Protein AF-0000000084437297 (afdb_homodimer)

InterPro domains:
  IPR000760 Inositol monophosphatase-like [PF00459] (53-209)
  IPR000760 Inositol monophosphatase-like [PF00459] (287-445)
  IPR000760 Inositol monophosphatase-like [PR00377] (82-102)
  IPR000760 Inositol monophosphatase-like [PR00377] (133-149)

Foldseek 3Di:
DPPPPPDPDAPDPPPPPVQDDPVLVLQLLLLVLQQVLLLLLLVLLVVLVVLVVVLVVCCVVCVVPPDDSVVSVVCNLVVLVVSLVVSQVVSVVSSCVSSVVVQVVSCVVRVVADEAEAEPVCQPDFDDQGWYKQWRSWFQSVCSSVVHQPIWTWIFIDHHQATFKIKIWRQRAFPVDFSLLLSVLQSVLLVVLVVVVVVVVVVVPPPPPPPPPPPPPDDDPDDDDDDDDDDDDDYDDDDDDDDDDDDDDDPDDDDPDDPPDPPDPPPPPPDPPPPPSPPPPDPPPSPRRRIWIWIDGVPRAIDISNHGAAADLPDDQQAFEEEEAADDFFDDDPVLCPDPVVVVVRVVLNVLLRVLSVVLVVVSPVSDRPYYHYDRALLSVLLCRLRHNHFKYWDQDDGCSRPRNSVRSLSRNPKAWAALQRHHDRNSFFDTIMIGNYPNRSCSRSVSCVVSVNNVGGGDPVD/DPPPPPDPPAPDPPPPPVQDDPVLVLQLLLLVLQQVLLLLLLVLLVVLVVLVVVLVVCCVVCVVPPDDSVVSVVCNLVVLVVSLVVSQVVSVVSSCVSSVVVQVVSCVVRVVADEAEAEPVCQPDFDDQGWYKQWRSWFQSVCSSVVHQPIWTWIFIDHHQATFKIKIWRLRAFPVDFSLLLSVLQSVLLVVLVVVVVVVVVVVPPPPPPPPPVPDDPDDDDDDDDDDDYDDDDDDDDDDDDDDDDDDDDPDDPDDPDDPDPPDPPPPPPDPPPPPSPPPPDPPPSPRRRIWIWIDGVPRAIDISNHGAAADLPDDQQAFEEEEAADDFFDDDPVLCPDPVVVVVRVVLNVLLRVLSVVLVVVPPVSDRPYYHYDRALLSVLLCRLRRNHFKYWDQDDGCSRPRNSVRSLSRNPKAKAALQRHHDRNSFDDTIMIGNYPNRSCSRSVSCVVSVNNVGGGDPVD

Solvent-accessible surface area (backbone atoms only — not comparable to full-atom values): 51122 Å² total; per-residue (Å²): 134,84,80,76,78,75,70,73,76,67,84,73,72,65,70,80,52,94,84,56,81,60,61,67,61,51,46,54,51,51,51,49,24,46,51,59,27,44,50,47,53,50,49,52,51,50,53,48,53,50,52,45,24,53,50,37,52,42,48,68,59,32,77,72,61,91,81,68,66,66,65,60,52,56,56,47,48,71,37,42,58,48,45,45,51,50,49,47,49,52,21,38,52,53,27,49,50,50,53,46,54,50,50,51,53,49,26,72,78,38,68,89,53,55,77,48,78,40,34,82,90,43,70,82,64,75,71,52,60,44,38,27,40,27,35,21,60,56,34,18,55,68,25,53,64,34,69,40,61,52,27,26,30,29,38,18,31,24,45,64,58,34,63,43,33,24,34,39,38,28,58,27,38,40,57,62,39,44,44,70,60,22,50,52,35,31,55,51,41,47,50,51,43,51,50,49,50,52,50,50,50,48,58,67,62,44,72,72,76,73,73,74,68,82,72,74,80,78,86,75,85,69,85,86,84,89,89,84,86,90,87,92,84,90,92,84,92,84,88,86,92,86,93,89,87,89,82,85,88,79,83,77,78,78,83,84,77,79,81,75,80,82,73,82,80,71,81,72,72,75,65,78,76,68,69,79,72,76,70,76,73,71,86,55,87,59,43,73,49,27,18,38,43,34,35,26,38,61,80,60,33,14,26,48,46,31,35,45,33,32,23,36,75,79,56,42,58,66,75,18,38,33,35,52,42,75,74,69,75,70,59,68,52,73,72,45,61,70,35,92,56,28,68,60,50,48,49,53,52,41,52,52,49,52,52,36,53,46,54,51,48,50,50,44,62,70,60,43,36,62,38,75,28,20,75,61,16,57,34,60,50,31,43,31,23,13,56,30,36,29,30,27,37,39,37,66,63,42,46,53,36,40,39,43,19,18,50,42,26,19,44,41,13,62,23,40,56,19,20,41,81,62,40,75,60,46,59,74,76,41,34,34,35,30,39,12,14,27,68,68,44,37,48,58,52,20,52,49,25,52,76,57,52,54,44,67,41,65,44,60,83,90,104,134,84,79,75,77,74,71,74,76,65,85,73,73,65,70,80,50,93,82,56,81,60,60,68,61,50,46,54,53,52,49,49,24,48,52,59,26,43,52,48,54,49,49,52,50,50,53,49,52,52,51,45,23,53,50,38,51,43,48,69,57,32,76,71,61,92,82,70,67,65,65,60,51,55,55,46,48,72,38,42,57,48,46,45,52,49,48,47,48,52,21,37,52,54,27,49,50,50,53,48,53,51,48,52,53,49,27,72,78,36,70,89,51,53,76,47,81,40,33,82,90,43,71,81,62,74,69,50,60,43,38,28,41,28,34,20,60,56,33,18,56,68,25,52,66,33,68,39,61,50,28,26,30,29,38,16,32,24,45,65,58,33,63,43,33,22,37,38,38,28,58,26,38,41,58,63,39,44,45,69,58,22,51,53,35,29,54,50,42,48,51,50,42,52,49,51,51,51,48,51,50,46,58,67,62,42,72,72,77,73,73,74,68,81,71,74,80,75,83,71,84,75,84,86,78,82,86,81,82,81,86,87,82,84,83,91,84,90,81,85,89,82,87,90,83,89,85,84,86,80,81,76,75,78,81,80,80,79,80,77,81,80,74,81,78,72,82,72,72,74,65,77,74,69,67,78,71,77,70,76,72,70,86,55,86,60,42,72,49,28,19,38,43,34,36,26,38,60,79,62,33,14,26,47,45,30,36,44,33,34,24,35,75,78,55,44,59,68,75,18,37,33,37,53,43,74,76,69,76,68,59,69,51,73,70,45,61,70,34,90,56,27,67,59,52,49,49,53,51,40,53,49,50,50,52,37,53,46,53,49,49,51,51,45,62,73,59,42,36,61,38,73,29,19,73,62,17,57,35,59,49,30,44,31,24,12,56,31,36,27,30,27,37,38,37,66,63,42,44,52,37,40,38,44,17,18,49,42,23,19,44,40,12,62,24,40,57,20,20,41,82,62,40,74,60,47,60,75,77,41,36,33,35,30,39,10,15,26,69,67,44,38,48,58,53,20,53,49,25,53,76,56,52,55,44,69,43,64,46,61,82,90,103

Radius of gyration: 36.19 Å; Cα contacts (8 Å, |Δi|>4): 1584; chains: 2; bounding box: 104×151×112 Å

Organism: Leishmania panamensis (NCBI:txid5679)

Secondary structure (DSSP, 8-state):
-----------------TTS--HHHHHHHHHHHHHHHHHHHHHHHHHHHHHHHHHHHHHHHHSSSSSSHHHHHHHHHHHHHHHHHHHHHHHHHHHHHHHHHHHHHHHHH-TT--EEEE-TTSTTPPP-SSEEEEEEEEE-HHHHHHT-S--EEEEEEEETTEEEEEEEEESSB--SS-HHHHHHHHHHHHHHHHHHHHHHHHHHHS---------------------------------------------------------------------------S--SS-----EEEEEETTS-EEETTEEE---TT--GGG-EEEEPPP---PPPHHHHHSTTHHHHHHHHHHHHHHHHHHHHHHHHHTT-SEEEB-S-HHHHHHHHHTTS-SEEEETT--HHHHHHHHHHHHHTT-EEE-TTSSB--TTT---EEEESSHHHHHHHHHHHHHHTGGGGTS-TT-/-----------------TTS--HHHHHHHHHHHHHHHHHHHHHHHHHHHHHHHHHHHHHHHHSSSSSSHHHHHHHHHHHHHHHHHHHHHHHHHHHHHHHHHHHHHHHHH-TT--EEEE-TTSTTPPP-SSEEEEEEEEE-HHHHHHT-S--EEEEEEEETTEEEEEEEEESSB--SS-HHHHHHHHHHHHHHHHHHHHHHHHHHHS---------------------------------------------------------------------------S--SS-----EEEEEETTS-EEETTEEE---TT--GGG-EEEEPPP---PPPHHHHHSTTHHHHHHHHHHHHHHHHHHHHHHHHHTT-SEEEB-S-HHHHHHHHHTTS-SEEEETT--HHHHHHHHHHHHHTT-EEE-TTSSBP-TTT---EEEESSHHHHHHHHHHHHHHTGGGGTS-TT-

Sequence (926 aa):
MSISVMSTPGPAPASADAGGVNLIEALGVAIEAADKGSRIIWQSFEKRRTAAAAAAIFNTTSSLATGGAASLEAETKTSASNLVTQYSQQCSETITRILRRYSEEVQREKPHLHFAFLTELNPDTPLSDDYTWVIDPIDGAISFLHGLPDCCISIGLTYRKQPVLAVVFTPFISSGVRLTVAAAAVLNAVQQQQQQHQQHQQLASSPASSVTTAAAPGAQSSFVGASPRTPLGTSKIKKTDEPEASAAPAIALPPALSAPLLTSLSRASALPHTVPIITHTTASVVPECNGELFTAIKGLGAFVNGRQIRVNAKAVPTTSVVVFNHPCGVMLSTPEAVNPDSAIVRRRKYDAVIDCSVAMREELLRLPVTALRCSGSCATTLAHVAAGRVDAYLEPAGKIWNVCAGSLLVAEAGGVVYNMLGRPLDMAYDATIVAAATLEMADLMTEKCVRHGFGQYWLPETEMSISVMSTPGPAPASADAGGVNLIEALGVAIEAADKGSRIIWQSFEKRRTAAAAAAIFNTTSSLATGGAASLEAETKTSASNLVTQYSQQCSETITRILRRYSEEVQREKPHLHFAFLTELNPDTPLSDDYTWVIDPIDGAISFLHGLPDCCISIGLTYRKQPVLAVVFTPFISSGVRLTVAAAAVLNAVQQQQQQHQQHQQLASSPASSVTTAAAPGAQSSFVGASPRTPLGTSKIKKTDEPEASAAPAIALPPALSAPLLTSLSRASALPHTVPIITHTTASVVPECNGELFTAIKGLGAFVNGRQIRVNAKAVPTTSVVVFNHPCGVMLSTPEAVNPDSAIVRRRKYDAVIDCSVAMREELLRLPVTALRCSGSCATTLAHVAAGRVDAYLEPAGKIWNVCAGSLLVAEAGGVVYNMLGRPLDMAYDATIVAAATLEMADLMTEKCVRHGFGQYWLPETE

pLDDT: mean 72.31, std 28.79, range [13.86, 98.81]

Structure (mmCIF, N/CA/C/O backbone):
data_AF-0000000084437297-model_v1
#
loop_
_entity.id
_entity.type
_entity.pdbx_description
1 polymer 'Myo-inositol-1 phosphatase, putative'
#
loop_
_atom_site.group_PDB
_atom_site.id
_atom_site.type_symbol
_atom_site.label_atom_id
_atom_site.label_alt_id
_atom_site.label_comp_id
_atom_site.label_asym_id
_atom_site.label_entity_id
_atom_site.label_seq_id
_atom_site.pdbx_PDB_ins_code
_atom_site.Cartn_x
_atom_site.Cartn_y
_atom_site.Cartn_z
_atom_site.occupancy
_atom_site.B_iso_or_equiv
_atom_site.auth_seq_id
_atom_site.auth_comp_id
_atom_site.auth_asym_id
_atom_site.auth_atom_id
_atom_site.pdbx_PDB_model_num
ATOM 1 N N . MET A 1 1 ? -32.812 -15.391 -31.312 1 23.77 1 MET A N 1
ATOM 2 C CA . MET A 1 1 ? -31.656 -16.281 -31.219 1 23.77 1 MET A CA 1
ATOM 3 C C . MET A 1 1 ? -31.062 -16.266 -29.812 1 23.77 1 MET A C 1
ATOM 5 O O . MET A 1 1 ? -30.703 -15.211 -29.297 1 23.77 1 MET A O 1
ATOM 9 N N . SER A 1 2 ? -31.453 -17.234 -28.922 1 26.62 2 SER A N 1
ATOM 10 C CA . SER A 1 2 ? -31.234 -17.438 -27.484 1 26.62 2 SER A CA 1
ATOM 11 C C . SER A 1 2 ? -29.75 -17.688 -27.188 1 26.62 2 SER A C 1
ATOM 13 O O . SER A 1 2 ? -29.172 -18.672 -27.672 1 26.62 2 SER A O 1
ATOM 15 N N . ILE A 1 3 ? -28.953 -16.656 -27.109 1 27.83 3 ILE A N 1
ATOM 16 C CA . ILE A 1 3 ? -27.516 -16.766 -26.844 1 27.83 3 ILE A CA 1
ATOM 17 C C . ILE A 1 3 ? -27.281 -17.516 -25.531 1 27.83 3 ILE A C 1
ATOM 19 O O . ILE A 1 3 ? -27.703 -17.062 -24.469 1 27.83 3 ILE A O 1
ATOM 23 N N . SER A 1 4 ? -27.219 -18.859 -25.609 1 26.92 4 SER A N 1
ATOM 24 C CA . SER A 1 4 ? -26.875 -19.766 -24.5 1 26.92 4 SER A CA 1
ATOM 25 C C . SER A 1 4 ? -25.578 -19.328 -23.828 1 26.92 4 SER A C 1
ATOM 27 O O . SER A 1 4 ? -24.531 -19.234 -24.469 1 26.92 4 SER A O 1
ATOM 29 N N . VAL A 1 5 ? -25.656 -18.516 -22.875 1 29.67 5 VAL A N 1
ATOM 30 C CA . VAL A 1 5 ? -24.562 -18.109 -21.984 1 29.67 5 VAL A CA 1
ATOM 31 C C . VAL A 1 5 ? -23.844 -19.359 -21.453 1 29.67 5 VAL A C 1
ATOM 33 O O . VAL A 1 5 ? -24.422 -20.156 -20.719 1 29.67 5 VAL A O 1
ATOM 36 N N . MET A 1 6 ? -23.016 -20.016 -22.281 1 29.09 6 MET A N 1
ATOM 37 C CA . MET A 1 6 ? -22.188 -21.125 -21.844 1 29.09 6 MET A CA 1
ATOM 38 C C . MET A 1 6 ? -21.5 -20.797 -20.516 1 29.09 6 MET A C 1
ATOM 40 O O . MET A 1 6 ? -20.812 -19.781 -20.406 1 29.09 6 MET A O 1
ATOM 44 N N . SER A 1 7 ? -22.031 -21.203 -19.438 1 29.77 7 SER A N 1
ATOM 45 C CA . SER A 1 7 ? -21.469 -21.203 -18.094 1 29.77 7 SER A CA 1
ATOM 46 C C . SER A 1 7 ? -20.031 -21.688 -18.094 1 29.77 7 SER A C 1
ATOM 48 O O . SER A 1 7 ? -19.703 -22.688 -18.719 1 29.77 7 SER A O 1
ATOM 50 N N . THR A 1 8 ? -19.094 -20.859 -18.172 1 33.06 8 THR A N 1
ATOM 51 C CA . THR A 1 8 ? -17.703 -21.297 -18 1 33.06 8 THR A CA 1
ATOM 52 C C . THR A 1 8 ? -17.609 -22.375 -16.938 1 33.06 8 THR A C 1
ATOM 54 O O . THR A 1 8 ? -18.125 -22.219 -15.828 1 33.06 8 THR A O 1
ATOM 57 N N . PRO A 1 9 ? -17.469 -23.641 -17.297 1 31.88 9 PRO A N 1
ATOM 58 C CA . PRO A 1 9 ? -17.375 -24.734 -16.328 1 31.88 9 PRO A CA 1
ATOM 59 C C . PRO A 1 9 ? -16.453 -24.406 -15.148 1 31.88 9 PRO A C 1
ATOM 61 O O . PRO A 1 9 ? -15.492 -23.656 -15.312 1 31.88 9 PRO A O 1
ATOM 64 N N . GLY A 1 10 ? -17 -24.328 -14 1 34.69 10 GLY A N 1
ATOM 65 C CA . GLY A 1 10 ? -16.266 -24.203 -12.75 1 34.69 10 GLY A CA 1
ATOM 66 C C . GLY A 1 10 ? -15.039 -25.109 -12.688 1 34.69 10 GLY A C 1
ATOM 67 O O . GLY A 1 10 ? -14.898 -26.031 -13.492 1 34.69 10 GLY A O 1
ATOM 68 N N . PRO A 1 11 ? -13.977 -24.672 -12.109 1 36.06 11 PRO A N 1
ATOM 69 C CA . PRO A 1 11 ? -12.789 -25.531 -12.062 1 36.06 11 PRO A CA 1
ATOM 70 C C . PRO A 1 11 ? -13.117 -26.969 -11.641 1 36.06 11 PRO A C 1
ATOM 72 O O . PRO A 1 11 ? -14.07 -27.188 -10.891 1 36.06 11 PRO A O 1
ATOM 75 N N . ALA A 1 12 ? -12.844 -28 -12.5 1 36.09 12 ALA A N 1
ATOM 76 C CA . ALA A 1 12 ? -13.023 -29.438 -12.297 1 36.09 12 ALA A CA 1
ATOM 77 C C . ALA A 1 12 ? -12.555 -29.859 -10.898 1 36.09 12 ALA A C 1
ATOM 79 O O . ALA A 1 12 ? -11.57 -29.312 -10.383 1 36.09 12 ALA A O 1
ATOM 80 N N . PRO A 1 13 ? -13.445 -30.484 -10.133 1 38.09 13 PRO A N 1
ATOM 81 C CA . PRO A 1 13 ? -13.078 -30.969 -8.805 1 38.09 13 PRO A CA 1
ATOM 82 C C . PRO A 1 13 ? -11.75 -31.734 -8.797 1 38.09 13 PRO A C 1
ATOM 84 O O . PRO A 1 13 ? -11.438 -32.438 -9.766 1 38.09 13 PRO A O 1
ATOM 87 N N . ALA A 1 14 ? -10.734 -31.234 -8.188 1 41.12 14 ALA A N 1
ATOM 88 C CA . ALA A 1 14 ? -9.516 -32 -7.949 1 41.12 14 ALA A CA 1
ATOM 89 C C . ALA A 1 14 ? -9.836 -33.406 -7.406 1 41.12 14 ALA A C 1
ATOM 91 O O . ALA A 1 14 ? -10.305 -33.531 -6.277 1 41.12 14 ALA A O 1
ATOM 92 N N . SER A 1 15 ? -10.258 -34.25 -8.172 1 38.38 15 SER A N 1
ATOM 93 C CA . SER A 1 15 ? -10.297 -35.625 -7.695 1 38.38 15 SER A CA 1
ATOM 94 C C . SER A 1 15 ? -9.039 -36 -6.914 1 38.38 15 SER A C 1
ATOM 96 O O . SER A 1 15 ? -7.926 -35.812 -7.41 1 38.38 15 SER A O 1
ATOM 98 N N . ALA A 1 16 ? -9.047 -35.875 -5.59 1 45.81 16 ALA A N 1
ATOM 99 C CA . ALA A 1 16 ? -8 -36.469 -4.773 1 45.81 16 ALA A CA 1
ATOM 100 C C . ALA A 1 16 ? -7.562 -37.812 -5.359 1 45.81 16 ALA A C 1
ATOM 102 O O . ALA A 1 16 ? -8.273 -38.812 -5.23 1 45.81 16 ALA A O 1
ATOM 103 N N . ASP A 1 17 ? -6.938 -37.75 -6.398 1 51.31 17 ASP A N 1
ATOM 104 C CA . ASP A 1 17 ? -6.371 -38.969 -6.949 1 51.31 17 ASP A CA 1
ATOM 105 C C . ASP A 1 17 ? -5.59 -39.75 -5.887 1 51.31 17 ASP A C 1
ATOM 107 O O . ASP A 1 17 ? -4.75 -39.188 -5.191 1 51.31 17 ASP A O 1
ATOM 111 N N . ALA A 1 18 ? -6.039 -40.812 -5.266 1 57.03 18 ALA A N 1
ATOM 112 C CA . ALA A 1 18 ? -5.469 -41.719 -4.293 1 57.03 18 ALA A CA 1
ATOM 113 C C . ALA A 1 18 ? -3.953 -41.812 -4.438 1 57.03 18 ALA A C 1
ATOM 115 O O . ALA A 1 18 ? -3.242 -42.031 -3.451 1 57.03 18 ALA A O 1
ATOM 116 N N . GLY A 1 19 ? -3.42 -41.375 -5.586 1 73.31 19 GLY A N 1
ATOM 117 C CA . GLY A 1 19 ? -1.989 -41.531 -5.801 1 73.31 19 GLY A CA 1
ATOM 118 C C . GLY A 1 19 ? -1.264 -40.188 -5.883 1 73.31 19 GLY A C 1
ATOM 119 O O . GLY A 1 19 ? -0.036 -40.156 -5.992 1 73.31 19 GLY A O 1
ATOM 120 N N . GLY A 1 20 ? -1.992 -39.062 -5.582 1 87.38 20 GLY A N 1
ATOM 121 C CA . GLY A 1 20 ? -1.333 -37.781 -5.734 1 87.38 20 GLY A CA 1
ATOM 122 C C . GLY A 1 20 ? -0.856 -37.188 -4.418 1 87.38 20 GLY A C 1
ATOM 123 O O . GLY A 1 20 ? -0.762 -37.906 -3.416 1 87.38 20 GLY A O 1
ATOM 124 N N . VAL A 1 21 ? -0.307 -36.031 -4.453 1 91.69 21 VAL A N 1
ATOM 125 C CA . VAL A 1 21 ? 0.207 -35.312 -3.289 1 91.69 21 VAL A CA 1
ATOM 126 C C . VAL A 1 21 ? -0.945 -34.969 -2.357 1 91.69 21 VAL A C 1
ATOM 128 O O . VAL A 1 21 ? -2.031 -34.594 -2.814 1 91.69 21 VAL A O 1
ATOM 131 N N . ASN A 1 22 ? -0.752 -35.219 -1.07 1 90.44 22 ASN A N 1
ATOM 132 C CA . ASN A 1 22 ? -1.665 -34.656 -0.082 1 90.44 22 ASN A CA 1
ATOM 133 C C . ASN A 1 22 ? -1.531 -33.125 -0.001 1 90.44 22 ASN A C 1
ATOM 135 O O . ASN A 1 22 ? -0.616 -32.625 0.646 1 90.44 22 ASN A O 1
ATOM 139 N N . LEU A 1 23 ? -2.451 -32.438 -0.544 1 91.88 23 LEU A N 1
ATOM 140 C CA . LEU A 1 23 ? -2.316 -31 -0.713 1 91.88 23 LEU A CA 1
ATOM 141 C C . LEU A 1 23 ? -2.451 -30.281 0.625 1 91.88 23 LEU A C 1
ATOM 143 O O . LEU A 1 23 ? -1.902 -29.203 0.808 1 91.88 23 LEU A O 1
ATOM 147 N N . ILE A 1 24 ? -3.17 -30.828 1.534 1 87.75 24 ILE A N 1
ATOM 148 C CA . ILE A 1 24 ? -3.307 -30.219 2.852 1 87.75 24 ILE A CA 1
ATOM 149 C C . ILE A 1 24 ? -1.967 -30.266 3.584 1 87.75 24 ILE A C 1
ATOM 151 O O . ILE A 1 24 ? -1.548 -29.281 4.188 1 87.75 24 ILE A O 1
ATOM 155 N N . GLU A 1 25 ? -1.373 -31.406 3.502 1 87.69 25 GLU A N 1
ATOM 156 C CA . GLU A 1 25 ? -0.038 -31.531 4.078 1 87.69 25 GLU A CA 1
ATOM 157 C C . GLU A 1 25 ? 0.95 -30.594 3.395 1 87.69 25 GLU A C 1
ATOM 159 O O . GLU A 1 25 ? 1.754 -29.938 4.059 1 87.69 25 GLU A O 1
ATOM 164 N N . ALA A 1 26 ? 0.891 -30.578 2.104 1 93.56 26 ALA A N 1
ATOM 165 C CA . ALA A 1 26 ? 1.752 -29.688 1.331 1 93.56 26 ALA A CA 1
ATOM 166 C C . ALA A 1 26 ? 1.526 -28.234 1.727 1 93.56 26 ALA A C 1
ATOM 168 O O . ALA A 1 26 ? 2.475 -27.438 1.796 1 93.56 26 ALA A O 1
ATOM 169 N N . LEU A 1 27 ? 0.274 -27.875 1.974 1 93.25 27 LEU A N 1
ATOM 170 C CA . LEU A 1 27 ? -0.063 -26.531 2.41 1 93.25 27 LEU A CA 1
ATOM 171 C C . LEU A 1 27 ? 0.609 -26.203 3.74 1 93.25 27 LEU A C 1
ATOM 173 O O . LEU A 1 27 ? 1.154 -25.109 3.914 1 93.25 27 LEU A O 1
ATOM 177 N N . GLY A 1 28 ? 0.521 -27.125 4.637 1 89.44 28 GLY A N 1
ATOM 178 C CA . GLY A 1 28 ? 1.187 -26.938 5.918 1 89.44 28 GLY A CA 1
ATOM 179 C C . GLY A 1 28 ? 2.67 -26.641 5.781 1 89.44 28 GLY A C 1
ATOM 180 O O . GLY A 1 28 ? 3.199 -25.75 6.449 1 89.44 28 GLY A O 1
ATOM 181 N N . VAL A 1 29 ? 3.307 -27.359 4.93 1 92.31 29 VAL A N 1
ATOM 182 C CA . VAL A 1 29 ? 4.742 -27.203 4.711 1 92.31 29 VAL A CA 1
ATOM 183 C C . VAL A 1 29 ? 5.016 -25.844 4.059 1 92.31 29 VAL A C 1
ATOM 185 O O . VAL A 1 29 ? 5.984 -25.172 4.41 1 92.31 29 VAL A O 1
ATOM 188 N N . ALA A 1 30 ? 4.211 -25.484 3.1 1 95.5 30 ALA A N 1
ATOM 189 C CA . ALA A 1 30 ? 4.359 -24.188 2.438 1 95.5 30 ALA A CA 1
ATOM 190 C C . ALA A 1 30 ? 4.188 -23.047 3.43 1 95.5 30 ALA A C 1
ATOM 192 O O . ALA A 1 30 ? 4.898 -22.031 3.354 1 95.5 30 ALA A O 1
ATOM 193 N N . ILE A 1 31 ? 3.234 -23.188 4.336 1 92.44 31 ILE A N 1
ATOM 194 C CA . ILE A 1 31 ? 3.006 -22.172 5.367 1 92.44 31 ILE A CA 1
ATOM 195 C C . ILE A 1 31 ? 4.227 -22.078 6.277 1 92.44 31 ILE A C 1
ATOM 197 O O . ILE A 1 31 ? 4.66 -20.984 6.633 1 92.44 31 ILE A O 1
ATOM 201 N N . GLU A 1 32 ? 4.773 -23.203 6.621 1 89.94 32 GLU A N 1
ATOM 202 C CA . GLU A 1 32 ? 5.992 -23.219 7.426 1 89.94 32 GLU A CA 1
ATOM 203 C C . GLU A 1 32 ? 7.133 -22.5 6.711 1 89.94 32 GLU A C 1
ATOM 205 O O . GLU A 1 32 ? 7.863 -21.719 7.328 1 89.94 32 GLU A O 1
ATOM 210 N N . ALA A 1 33 ? 7.277 -22.828 5.457 1 94.19 33 ALA A N 1
ATOM 211 C CA . ALA A 1 33 ? 8.312 -22.172 4.66 1 94.19 33 ALA A CA 1
ATOM 212 C C . ALA A 1 33 ? 8.117 -20.656 4.641 1 94.19 33 ALA A C 1
ATOM 214 O O . ALA A 1 33 ? 9.078 -19.906 4.805 1 94.19 33 ALA A O 1
ATOM 215 N N . ALA A 1 34 ? 6.891 -20.203 4.449 1 93.69 34 ALA A N 1
ATOM 216 C CA . ALA A 1 34 ? 6.57 -18.781 4.438 1 93.69 34 ALA A CA 1
ATOM 217 C C . ALA A 1 34 ? 6.871 -18.141 5.793 1 93.69 34 ALA A C 1
ATOM 219 O O . ALA A 1 34 ? 7.375 -17.031 5.859 1 93.69 34 ALA A O 1
ATOM 220 N N . ASP A 1 35 ? 6.562 -18.844 6.836 1 89 35 ASP A N 1
ATOM 221 C CA . ASP A 1 35 ? 6.816 -18.359 8.188 1 89 35 ASP A CA 1
ATOM 222 C C . ASP A 1 35 ? 8.312 -18.125 8.414 1 89 35 ASP A C 1
ATOM 224 O O . ASP A 1 35 ? 8.719 -17.047 8.859 1 89 35 ASP A O 1
ATOM 228 N N . LYS A 1 36 ? 9.07 -19.141 8.102 1 90.94 36 LYS A N 1
ATOM 229 C CA . LYS A 1 36 ? 10.516 -19.016 8.297 1 90.94 36 LYS A CA 1
ATOM 230 C C . LYS A 1 36 ? 11.102 -17.938 7.406 1 90.94 36 LYS A C 1
ATOM 232 O O . LYS A 1 36 ? 12 -17.203 7.828 1 90.94 36 LYS A O 1
ATOM 237 N N . GLY A 1 37 ? 10.617 -17.891 6.145 1 92.38 37 GLY A N 1
ATOM 238 C CA . GLY A 1 37 ? 11.047 -16.828 5.266 1 92.38 37 GLY A CA 1
ATOM 239 C C . GLY A 1 37 ? 10.703 -15.445 5.793 1 92.38 37 GLY A C 1
ATOM 240 O O . GLY A 1 37 ? 11.516 -14.516 5.695 1 92.38 37 GLY A O 1
ATOM 241 N N . SER A 1 38 ? 9.539 -15.305 6.352 1 90.19 38 SER A N 1
ATOM 242 C CA . SER A 1 38 ? 9.078 -14.008 6.836 1 90.19 38 SER A CA 1
ATOM 243 C C . SER A 1 38 ? 9.914 -13.523 8.016 1 90.19 38 SER A C 1
ATOM 245 O O . SER A 1 38 ? 10.125 -12.32 8.188 1 90.19 38 SER A O 1
ATOM 247 N N . ARG A 1 39 ? 10.43 -14.391 8.781 1 87.31 39 ARG A N 1
ATOM 248 C CA . ARG A 1 39 ? 11.312 -14.031 9.883 1 87.31 39 ARG A CA 1
ATOM 249 C C . ARG A 1 39 ? 12.602 -13.391 9.367 1 87.31 39 ARG A C 1
ATOM 251 O O . ARG A 1 39 ? 13.125 -12.453 9.977 1 87.31 39 ARG A O 1
ATOM 258 N N . ILE A 1 40 ? 13.055 -13.938 8.312 1 89.81 40 ILE A N 1
ATOM 259 C CA . ILE A 1 40 ? 14.25 -13.383 7.691 1 89.81 40 ILE A CA 1
ATOM 260 C C . ILE A 1 40 ? 13.961 -11.984 7.168 1 89.81 40 ILE A C 1
ATOM 262 O O . ILE A 1 40 ? 14.773 -11.07 7.328 1 89.81 40 ILE A O 1
ATOM 266 N N . ILE A 1 41 ? 12.836 -11.805 6.566 1 89.75 41 ILE A N 1
ATOM 267 C CA . ILE A 1 41 ? 12.43 -10.508 6.047 1 89.75 41 ILE A CA 1
ATOM 268 C C . ILE A 1 41 ? 12.328 -9.5 7.191 1 89.75 41 ILE A C 1
ATOM 270 O O . ILE A 1 41 ? 12.82 -8.375 7.086 1 89.75 41 ILE A O 1
ATOM 274 N N . TRP A 1 42 ? 11.75 -9.883 8.258 1 86.88 42 TRP A N 1
ATOM 275 C CA . TRP A 1 42 ? 11.594 -9.016 9.414 1 86.88 42 TRP A CA 1
ATOM 276 C C . TRP A 1 42 ? 12.953 -8.648 10 1 86.88 42 TRP A C 1
ATOM 278 O O . TRP A 1 42 ? 13.164 -7.508 10.43 1 86.88 42 TRP A O 1
ATOM 288 N N . GLN A 1 43 ? 13.828 -9.617 10.055 1 84.5 43 GLN A N 1
ATOM 289 C CA . GLN A 1 43 ? 15.172 -9.352 10.547 1 84.5 43 GLN A CA 1
ATOM 290 C C . GLN A 1 43 ? 15.867 -8.281 9.711 1 84.5 43 GLN A C 1
ATOM 292 O O . GLN A 1 43 ? 16.531 -7.395 10.258 1 84.5 43 GLN A O 1
ATOM 297 N N . SER A 1 44 ? 15.719 -8.43 8.508 1 87 44 SER A N 1
ATOM 298 C CA . SER A 1 44 ? 16.297 -7.438 7.605 1 87 44 SER A CA 1
ATOM 299 C C . SER A 1 44 ? 15.734 -6.047 7.875 1 87 44 SER A C 1
ATOM 301 O O . SER A 1 44 ? 16.484 -5.07 7.957 1 87 44 SER A O 1
ATOM 303 N N . PHE A 1 45 ? 14.469 -5.918 8.016 1 86.44 45 PHE A N 1
ATOM 304 C CA . PHE A 1 45 ? 13.805 -4.641 8.25 1 86.44 45 PHE A CA 1
ATOM 305 C C . PHE A 1 45 ? 14.25 -4.027 9.57 1 86.44 45 PHE A C 1
ATOM 307 O O . PHE A 1 45 ? 14.523 -2.826 9.641 1 86.44 45 PHE A O 1
ATOM 314 N N . GLU A 1 46 ? 14.344 -4.82 10.523 1 82.88 46 GLU A N 1
ATOM 315 C CA . GLU A 1 46 ? 14.727 -4.332 11.844 1 82.88 46 GLU A CA 1
ATOM 316 C C . GLU A 1 46 ? 16.156 -3.82 11.844 1 82.88 46 GLU A C 1
ATOM 318 O O . GLU A 1 46 ? 16.469 -2.801 12.477 1 82.88 46 GLU A O 1
ATOM 323 N N . LYS A 1 47 ? 16.984 -4.578 11.242 1 83.44 47 LYS A N 1
ATOM 324 C CA . LYS A 1 47 ? 18.375 -4.152 11.148 1 83.44 47 LYS A CA 1
ATOM 325 C C . LYS A 1 47 ? 18.5 -2.814 10.422 1 83.44 47 LYS A C 1
ATOM 327 O O . LYS A 1 47 ? 19.25 -1.935 10.844 1 83.44 47 LYS A O 1
ATOM 332 N N . ARG A 1 48 ? 17.734 -2.691 9.461 1 84.38 48 ARG A N 1
ATOM 333 C CA . ARG A 1 48 ? 17.797 -1.465 8.672 1 84.38 48 ARG A CA 1
ATOM 334 C C . ARG A 1 48 ? 17.188 -0.293 9.438 1 84.38 48 ARG A C 1
ATOM 336 O O . ARG A 1 48 ? 17.703 0.823 9.383 1 84.38 48 ARG A O 1
ATOM 343 N N . ARG A 1 49 ? 16.125 -0.509 10.086 1 83.31 49 ARG A N 1
ATOM 344 C CA . ARG A 1 49 ? 15.484 0.534 10.883 1 83.31 49 ARG A CA 1
ATOM 345 C C . ARG A 1 49 ? 16.406 1.005 12.008 1 83.31 49 ARG A C 1
ATOM 347 O O . ARG A 1 49 ? 16.469 2.199 12.305 1 83.31 49 ARG A O 1
ATOM 354 N N . THR A 1 50 ? 17.062 0.09 12.57 1 82.5 50 THR A N 1
ATOM 355 C CA . THR A 1 50 ? 18 0.42 13.648 1 82.5 50 THR A CA 1
ATOM 356 C C . THR A 1 50 ? 19.172 1.246 13.117 1 82.5 50 THR A C 1
ATOM 358 O O . THR A 1 50 ? 19.562 2.232 13.734 1 82.5 50 THR A O 1
ATOM 361 N N . ALA A 1 51 ? 19.609 0.797 12.039 1 82.5 51 ALA A N 1
ATOM 362 C CA . ALA A 1 51 ? 20.719 1.527 11.422 1 82.5 51 ALA A CA 1
ATOM 363 C C . ALA A 1 51 ? 20.297 2.939 11.039 1 82.5 51 ALA A C 1
ATOM 365 O O . ALA A 1 51 ? 21.047 3.896 11.227 1 82.5 51 ALA A O 1
ATOM 366 N N . ALA A 1 52 ? 19.141 3.055 10.539 1 82.75 52 ALA A N 1
ATOM 367 C CA . ALA A 1 52 ? 18.625 4.355 10.125 1 82.75 52 ALA A CA 1
ATOM 368 C C . ALA A 1 52 ? 18.422 5.281 11.32 1 82.75 52 ALA A C 1
ATOM 370 O O . ALA A 1 52 ? 18.719 6.477 11.25 1 82.75 52 ALA A O 1
ATOM 371 N N . ALA A 1 53 ? 17.953 4.789 12.344 1 82.56 53 ALA A N 1
ATOM 372 C CA . ALA A 1 53 ? 17.734 5.566 13.562 1 82.56 53 ALA A CA 1
ATOM 373 C C . ALA A 1 53 ? 19.062 6.059 14.141 1 82.56 53 ALA A C 1
ATOM 375 O O . ALA A 1 53 ? 19.156 7.199 14.594 1 82.56 53 ALA A O 1
ATOM 376 N N . ALA A 1 54 ? 19.969 5.23 14.102 1 80.12 54 ALA A N 1
ATOM 377 C CA . ALA A 1 54 ? 21.297 5.602 14.594 1 80.12 54 ALA A CA 1
ATOM 378 C C . ALA A 1 54 ? 21.906 6.723 13.75 1 80.12 54 ALA A C 1
ATOM 380 O O . ALA A 1 54 ? 22.484 7.664 14.281 1 80.12 54 ALA A O 1
ATOM 381 N N . ALA A 1 55 ? 21.688 6.562 12.516 1 77.62 55 ALA A N 1
ATOM 382 C CA . ALA A 1 55 ? 22.188 7.582 11.602 1 77.62 55 ALA A CA 1
ATOM 383 C C . ALA A 1 55 ? 21.484 8.914 11.812 1 77.62 55 ALA A C 1
ATOM 385 O O . ALA A 1 55 ? 22.109 9.977 11.711 1 77.62 55 ALA A O 1
ATOM 386 N N . ALA A 1 56 ? 20.281 8.844 12.094 1 78.88 56 ALA A N 1
ATOM 387 C CA . ALA A 1 56 ? 19.484 10.047 12.297 1 78.88 56 ALA A CA 1
ATOM 388 C C . ALA A 1 56 ? 19.938 10.797 13.547 1 78.88 56 ALA A C 1
ATOM 390 O O . ALA A 1 56 ? 19.969 12.031 13.555 1 78.88 56 ALA A O 1
ATOM 391 N N . ILE A 1 57 ? 20.266 10.109 14.508 1 71.38 57 ILE A N 1
ATOM 392 C CA . ILE A 1 57 ? 20.734 10.695 15.766 1 71.38 57 ILE A CA 1
ATOM 393 C C . ILE A 1 57 ? 22.094 11.336 15.562 1 71.38 57 ILE A C 1
ATOM 395 O O . ILE A 1 57 ? 22.359 12.438 16.062 1 71.38 57 ILE A O 1
ATOM 399 N N . PHE A 1 58 ? 22.875 10.641 14.836 1 64.88 58 PHE A N 1
ATOM 400 C CA . PHE A 1 58 ? 24.234 11.125 14.594 1 64.88 58 PHE A CA 1
ATOM 401 C C . PHE A 1 58 ? 24.219 12.438 13.82 1 64.88 58 PHE A C 1
ATOM 403 O O . PHE A 1 58 ? 24.969 13.359 14.125 1 64.88 58 PHE A O 1
ATOM 410 N N . ASN A 1 59 ? 23.422 12.453 12.812 1 61.31 59 ASN A N 1
ATOM 411 C CA . ASN A 1 59 ? 23.312 13.656 11.992 1 61.31 59 ASN A CA 1
ATOM 412 C C . ASN A 1 59 ? 22.781 14.844 12.805 1 61.31 59 ASN A C 1
ATOM 414 O O . ASN A 1 59 ? 23.156 15.992 12.539 1 61.31 59 ASN A O 1
ATOM 418 N N . THR A 1 60 ? 21.938 14.555 13.648 1 57.22 60 THR A N 1
ATOM 419 C CA . THR A 1 60 ? 21.422 15.617 14.5 1 57.22 60 THR A CA 1
ATOM 420 C C . THR A 1 60 ? 22.5 16.109 15.469 1 57.22 60 THR A C 1
ATOM 422 O O . THR A 1 60 ? 22.594 17.312 15.719 1 57.22 60 THR A O 1
ATOM 425 N N . THR A 1 61 ? 23.312 15.016 15.758 1 48.81 61 THR A N 1
ATOM 426 C CA . THR A 1 61 ? 24.375 15.367 16.688 1 48.81 61 THR A CA 1
ATOM 427 C C . THR A 1 61 ? 25.562 15.984 15.945 1 48.81 61 THR A C 1
ATOM 429 O O . THR A 1 61 ? 26.203 16.891 16.453 1 48.81 61 THR A O 1
ATOM 432 N N . SER A 1 62 ? 25.891 15.258 14.703 1 44.75 62 SER A N 1
ATOM 433 C CA . SER A 1 62 ? 27.062 15.688 13.961 1 44.75 62 SER A CA 1
ATOM 434 C C . SER A 1 62 ? 26.797 16.969 13.18 1 44.75 62 SER A C 1
ATOM 436 O O . SER A 1 62 ? 27.703 17.531 12.555 1 44.75 62 SER A O 1
ATOM 438 N N . SER A 1 63 ? 25.641 17.125 12.484 1 42.62 63 SER A N 1
ATOM 439 C CA . SER A 1 63 ? 25.547 18.438 11.852 1 42.62 63 SER A CA 1
ATOM 440 C C . SER A 1 63 ? 26.219 19.516 12.703 1 42.62 63 SER A C 1
ATOM 442 O O . SER A 1 63 ? 26.328 20.672 12.281 1 42.62 63 SER A O 1
ATOM 444 N N . LEU A 1 64 ? 26.469 19.281 13.969 1 35.31 64 LEU A N 1
ATOM 445 C CA . LEU A 1 64 ? 27.375 20.188 14.664 1 35.31 64 LEU A CA 1
ATOM 446 C C . LEU A 1 64 ? 28.828 19.938 14.266 1 35.31 64 LEU A C 1
ATOM 448 O O . LEU A 1 64 ? 29.656 20.844 14.344 1 35.31 64 LEU A O 1
ATOM 452 N N . ALA A 1 65 ? 29.547 18.719 14.281 1 33.78 65 ALA A N 1
ATOM 453 C CA . ALA A 1 65 ? 30.938 18.531 13.914 1 33.78 65 ALA A CA 1
ATOM 454 C C . ALA A 1 65 ? 31.062 18.094 12.453 1 33.78 65 ALA A C 1
ATOM 456 O O . ALA A 1 65 ? 30.344 17.219 11.992 1 33.78 65 ALA A O 1
ATOM 457 N N . THR A 1 66 ? 31.719 18.688 11.305 1 36.28 66 THR A N 1
ATOM 458 C CA . THR A 1 66 ? 31.906 18.828 9.867 1 36.28 66 THR A CA 1
ATOM 459 C C . THR A 1 66 ? 32.062 17.469 9.203 1 36.28 66 THR A C 1
ATOM 461 O O . THR A 1 66 ? 31.547 17.234 8.102 1 36.28 66 THR A O 1
ATOM 464 N N . GLY A 1 67 ? 33.156 16.609 9.281 1 35.28 67 GLY A N 1
ATOM 465 C CA . GLY A 1 67 ? 33.875 15.727 8.406 1 35.28 67 GLY A CA 1
ATOM 466 C C . GLY A 1 67 ? 33.281 14.344 8.297 1 35.28 67 GLY A C 1
ATOM 467 O O . GLY A 1 67 ? 33.5 13.625 7.324 1 35.28 67 GLY A O 1
ATOM 468 N N . GLY A 1 68 ? 32.844 13.602 9.273 1 33.81 68 GLY A N 1
ATOM 469 C CA . GLY A 1 68 ? 32.75 12.148 9.391 1 33.81 68 GLY A CA 1
ATOM 470 C C . GLY A 1 68 ? 31.422 11.594 8.961 1 33.81 68 GLY A C 1
ATOM 471 O O . GLY A 1 68 ? 31.203 10.383 9.008 1 33.81 68 GLY A O 1
ATOM 472 N N . ALA A 1 69 ? 30.375 12.266 8.852 1 38.56 69 ALA A N 1
ATOM 473 C CA . ALA A 1 69 ? 29 11.828 8.633 1 38.56 69 ALA A CA 1
ATOM 474 C C . ALA A 1 69 ? 28.812 11.297 7.215 1 38.56 69 ALA A C 1
ATOM 476 O O . ALA A 1 69 ? 28.031 10.375 6.992 1 38.56 69 ALA A O 1
ATOM 477 N N . ALA A 1 70 ? 29.469 11.836 6.25 1 40.34 70 ALA A N 1
ATOM 478 C CA . ALA A 1 70 ? 29.359 11.445 4.848 1 40.34 70 ALA A CA 1
ATOM 479 C C . ALA A 1 70 ? 29.812 10.008 4.637 1 40.34 70 ALA A C 1
ATOM 481 O O . ALA A 1 70 ? 29.234 9.273 3.832 1 40.34 70 ALA A O 1
ATOM 482 N N . SER A 1 71 ? 30.812 9.547 5.176 1 39.94 71 SER A N 1
ATOM 483 C CA . SER A 1 71 ? 31.438 8.242 4.988 1 39.94 71 SER A CA 1
ATOM 484 C C . SER A 1 71 ? 30.547 7.121 5.52 1 39.94 71 SER A C 1
ATOM 486 O O . SER A 1 71 ? 30.422 6.07 4.887 1 39.94 71 SER A O 1
ATOM 488 N N . LEU A 1 72 ? 29.875 7.332 6.562 1 41.12 72 LEU A N 1
ATOM 489 C CA . LEU A 1 72 ? 29.047 6.316 7.203 1 41.12 72 LEU A CA 1
ATOM 490 C C . LEU A 1 72 ? 27.734 6.121 6.441 1 41.12 72 LEU A C 1
ATOM 492 O O . LEU A 1 72 ? 27.219 5.008 6.367 1 41.12 72 LEU A O 1
ATOM 496 N N . GLU A 1 73 ? 27.281 7.125 5.793 1 44.78 73 GLU A N 1
ATOM 497 C CA . GLU A 1 73 ? 26.031 7.109 5.027 1 44.78 73 GLU A CA 1
ATOM 498 C C . GLU A 1 73 ? 26.188 6.301 3.74 1 44.78 73 GLU A C 1
ATOM 500 O O . GLU A 1 73 ? 25.281 5.574 3.344 1 44.78 73 GLU A O 1
ATOM 505 N N . ALA A 1 74 ? 27.234 6.602 2.998 1 43.16 74 ALA A N 1
ATOM 506 C CA . ALA A 1 74 ? 27.531 5.867 1.771 1 43.16 74 ALA A CA 1
ATOM 507 C C . ALA A 1 74 ? 27.609 4.367 2.039 1 43.16 74 ALA A C 1
ATOM 509 O O . ALA A 1 74 ? 27.141 3.559 1.24 1 43.16 74 ALA A O 1
ATOM 510 N N . GLU A 1 75 ? 28.234 4.016 2.984 1 43.69 75 GLU A N 1
ATOM 511 C CA . GLU A 1 75 ? 28.344 2.609 3.367 1 43.69 75 GLU A CA 1
ATOM 512 C C . GLU A 1 75 ? 26.984 2.006 3.668 1 43.69 75 GLU A C 1
ATOM 514 O O . GLU A 1 75 ? 26.75 0.824 3.404 1 43.69 75 GLU A O 1
ATOM 519 N N . THR A 1 76 ? 26.078 2.832 3.938 1 45.81 76 THR A N 1
ATOM 520 C CA . THR A 1 76 ? 24.797 2.322 4.426 1 45.81 76 THR A CA 1
ATOM 521 C C . THR A 1 76 ? 23.891 1.948 3.26 1 45.81 76 THR A C 1
ATOM 523 O O . THR A 1 76 ? 23.188 0.936 3.314 1 45.81 76 THR A O 1
ATOM 526 N N . LYS A 1 77 ? 23.891 2.701 2.139 1 47.12 77 LYS A N 1
ATOM 527 C CA . LYS A 1 77 ? 22.953 2.367 1.069 1 47.12 77 LYS A CA 1
ATOM 528 C C . LYS A 1 77 ? 23.484 1.229 0.206 1 47.12 77 LYS A C 1
ATOM 530 O O . LYS A 1 77 ? 22.734 0.348 -0.208 1 47.12 77 LYS A O 1
ATOM 535 N N . THR A 1 78 ? 24.781 1.533 -0.538 1 49.84 78 THR A N 1
ATOM 536 C CA . THR A 1 78 ? 25.406 0.368 -1.15 1 49.84 78 THR A CA 1
ATOM 537 C C . THR A 1 78 ? 25.203 -0.875 -0.29 1 49.84 78 THR A C 1
ATOM 539 O O . THR A 1 78 ? 24.922 -1.958 -0.81 1 49.84 78 THR A O 1
ATOM 542 N N . SER A 1 79 ? 25.078 -0.531 0.96 1 55.44 79 SER A N 1
ATOM 543 C CA . SER A 1 79 ? 24.875 -1.521 2.014 1 55.44 79 SER A CA 1
ATOM 544 C C . SER A 1 79 ? 23.422 -1.99 2.066 1 55.44 79 SER A C 1
ATOM 546 O O . SER A 1 79 ? 23.156 -3.182 2.236 1 55.44 79 SER A O 1
ATOM 548 N N . ALA A 1 80 ? 22.578 -1.045 1.603 1 56.69 80 ALA A N 1
ATOM 549 C CA . ALA A 1 80 ? 21.188 -1.475 1.663 1 56.69 80 ALA A CA 1
ATOM 550 C C . ALA A 1 80 ? 20.859 -2.422 0.513 1 56.69 80 ALA A C 1
ATOM 552 O O . ALA A 1 80 ? 20.172 -3.43 0.708 1 56.69 80 ALA A O 1
ATOM 553 N N . SER A 1 81 ? 21.391 -2.08 -0.681 1 62.09 81 SER A N 1
ATOM 554 C CA . SER A 1 81 ? 21.188 -2.957 -1.828 1 62.09 81 SER A CA 1
ATOM 555 C C . SER A 1 81 ? 21.828 -4.32 -1.607 1 62.09 81 SER A C 1
ATOM 557 O O . SER A 1 81 ? 21.266 -5.352 -1.974 1 62.09 81 SER A O 1
ATOM 559 N N . ASN A 1 82 ? 22.875 -4.188 -1.005 1 66.44 82 ASN A N 1
ATOM 560 C CA . ASN A 1 82 ? 23.562 -5.438 -0.687 1 66.44 82 ASN A CA 1
ATOM 561 C C . ASN A 1 82 ? 22.797 -6.238 0.362 1 66.44 82 ASN A C 1
ATOM 563 O O . ASN A 1 82 ? 22.703 -7.465 0.266 1 66.44 82 ASN A O 1
ATOM 567 N N . LEU A 1 83 ? 22.219 -5.496 1.25 1 67.88 83 LEU A N 1
ATOM 568 C CA . LEU A 1 83 ? 21.453 -6.148 2.303 1 67.88 83 LEU A CA 1
ATOM 569 C C . LEU A 1 83 ? 20.188 -6.781 1.734 1 67.88 83 LEU A C 1
ATOM 571 O O . LEU A 1 83 ? 19.844 -7.918 2.078 1 67.88 83 LEU A O 1
ATOM 575 N N . VAL A 1 84 ? 19.641 -6.117 0.778 1 72.81 84 VAL A N 1
ATOM 576 C CA . VAL A 1 84 ? 18.406 -6.629 0.18 1 72.81 84 VAL A CA 1
ATOM 577 C C . VAL A 1 84 ? 18.703 -7.891 -0.624 1 72.81 84 VAL A C 1
ATOM 579 O O . VAL A 1 84 ? 17.953 -8.867 -0.568 1 72.81 84 VAL A O 1
ATOM 582 N N . THR A 1 85 ? 19.828 -7.82 -1.266 1 77.38 85 THR A N 1
ATOM 583 C CA . THR A 1 85 ? 20.234 -8.984 -2.051 1 77.38 85 THR A CA 1
ATOM 584 C C . THR A 1 85 ? 20.547 -10.164 -1.141 1 77.38 85 THR A C 1
ATOM 586 O O . THR A 1 85 ? 20.109 -11.289 -1.395 1 77.38 85 THR A O 1
ATOM 589 N N . GLN A 1 86 ? 21.234 -9.812 -0.09 1 83.5 86 GLN A N 1
ATOM 590 C CA . GLN A 1 86 ? 21.625 -10.852 0.854 1 83.5 86 GLN A CA 1
ATOM 591 C C . GLN A 1 86 ? 20.391 -11.492 1.503 1 83.5 86 GLN A C 1
ATOM 593 O O . GLN A 1 86 ? 20.281 -12.719 1.542 1 83.5 86 GLN A O 1
ATOM 598 N N . TYR A 1 87 ? 19.531 -10.703 1.956 1 85.44 87 TYR A N 1
ATOM 599 C CA . TYR A 1 87 ? 18.375 -11.227 2.678 1 85.44 87 TYR A CA 1
ATOM 600 C C . TYR A 1 87 ? 17.391 -11.891 1.725 1 85.44 87 TYR A C 1
ATOM 602 O O . TYR A 1 87 ? 16.719 -12.867 2.09 1 85.44 87 TYR A O 1
ATOM 610 N N . SER A 1 88 ? 17.312 -11.469 0.523 1 84.25 88 SER A N 1
ATOM 611 C CA . SER A 1 88 ? 16.5 -12.141 -0.481 1 84.25 88 SER A CA 1
ATOM 612 C C . SER A 1 88 ? 17.016 -13.547 -0.769 1 84.25 88 SER A C 1
ATOM 614 O O . SER A 1 88 ? 16.234 -14.484 -0.908 1 84.25 88 SER A O 1
ATOM 616 N N . GLN A 1 89 ? 18.297 -13.609 -0.858 1 88.81 89 GLN A N 1
ATOM 617 C CA . GLN A 1 89 ? 18.922 -14.906 -1.1 1 88.81 89 GLN A CA 1
ATOM 618 C C . GLN A 1 89 ? 18.703 -15.844 0.083 1 88.81 89 GLN A C 1
ATOM 620 O O . GLN A 1 89 ? 18.391 -17.031 -0.103 1 88.81 89 GLN A O 1
ATOM 625 N N . GLN A 1 90 ? 18.891 -15.305 1.246 1 92.19 90 GLN A N 1
ATOM 626 C CA . GLN A 1 90 ? 18.672 -16.109 2.451 1 92.19 90 GLN A CA 1
ATOM 627 C C . GLN A 1 90 ? 17.25 -16.609 2.535 1 92.19 90 GLN A C 1
ATOM 629 O O . GLN A 1 90 ? 17 -17.766 2.908 1 92.19 90 GLN A O 1
ATOM 634 N N . CYS A 1 91 ? 16.344 -15.75 2.217 1 92.25 91 CYS A N 1
ATOM 635 C CA . CYS A 1 91 ? 14.945 -16.125 2.215 1 92.25 91 CYS A CA 1
ATOM 636 C C . CYS A 1 91 ? 14.672 -17.234 1.2 1 92.25 91 CYS A C 1
ATOM 638 O O . CYS A 1 91 ? 14.016 -18.219 1.516 1 92.25 91 CYS A O 1
ATOM 640 N N . SER A 1 92 ? 15.18 -17.094 0.028 1 93.25 92 SER A N 1
ATOM 641 C CA . SER A 1 92 ? 15.016 -18.078 -1.04 1 93.25 92 SER A CA 1
ATOM 642 C C . SER A 1 92 ? 15.57 -19.438 -0.635 1 93.25 92 SER A C 1
ATOM 644 O O . SER A 1 92 ? 14.914 -20.453 -0.823 1 93.25 92 SER A O 1
ATOM 646 N N . GLU A 1 93 ? 16.75 -19.422 -0.094 1 94.69 93 GLU A N 1
ATOM 647 C CA . GLU A 1 93 ? 17.406 -20.656 0.315 1 94.69 93 GLU A CA 1
ATOM 648 C C . GLU A 1 93 ? 16.609 -21.375 1.405 1 94.69 93 GLU A C 1
ATOM 650 O O . GLU A 1 93 ? 16.422 -22.578 1.348 1 94.69 93 GLU A O 1
ATOM 655 N N . THR A 1 94 ? 16.172 -20.609 2.35 1 96.25 94 THR A N 1
ATOM 656 C CA . THR A 1 94 ? 15.445 -21.188 3.473 1 96.25 94 THR A CA 1
ATOM 657 C C . THR A 1 94 ? 14.125 -21.797 3.004 1 96.25 94 THR A C 1
ATOM 659 O O . THR A 1 94 ? 13.789 -22.922 3.357 1 96.25 94 THR A O 1
ATOM 662 N N . ILE A 1 95 ? 13.406 -21.094 2.197 1 97.25 95 ILE A N 1
ATOM 663 C CA . ILE A 1 95 ? 12.109 -21.547 1.695 1 97.25 95 ILE A CA 1
ATOM 664 C C . ILE A 1 95 ? 12.297 -22.781 0.819 1 97.25 95 ILE A C 1
ATOM 666 O O . ILE A 1 95 ? 11.617 -23.797 1.011 1 97.25 95 ILE A O 1
ATOM 670 N N . THR A 1 96 ? 13.242 -22.719 -0.059 1 96.81 96 THR A N 1
ATOM 671 C CA . THR A 1 96 ? 13.484 -23.812 -0.994 1 96.81 96 THR A CA 1
ATOM 672 C C . THR A 1 96 ? 13.922 -25.078 -0.251 1 96.81 96 THR A C 1
ATOM 674 O O . THR A 1 96 ? 13.523 -26.188 -0.608 1 96.81 96 THR A O 1
ATOM 677 N N . ARG A 1 97 ? 14.734 -24.891 0.739 1 97.44 97 ARG A N 1
ATOM 678 C CA . ARG A 1 97 ? 15.219 -26.031 1.52 1 97.44 97 ARG A CA 1
ATOM 679 C C . ARG A 1 97 ? 14.062 -26.766 2.186 1 97.44 97 ARG A C 1
ATOM 681 O O . ARG A 1 97 ? 14.008 -28 2.158 1 97.44 97 ARG A O 1
ATOM 688 N N . ILE A 1 98 ? 13.133 -26.062 2.744 1 97.12 98 ILE A N 1
ATOM 689 C CA . ILE A 1 98 ? 11.992 -26.656 3.438 1 97.12 98 ILE A CA 1
ATOM 690 C C . ILE A 1 98 ? 11.117 -27.406 2.441 1 97.12 98 ILE A C 1
ATOM 692 O O . ILE A 1 98 ? 10.734 -28.547 2.689 1 97.12 98 ILE A O 1
ATOM 696 N N . LEU A 1 99 ? 10.883 -26.828 1.33 1 98 99 LEU A N 1
ATOM 697 C CA . LEU A 1 99 ? 10.023 -27.438 0.324 1 98 99 LEU A CA 1
ATOM 698 C C . LEU A 1 99 ? 10.703 -28.641 -0.327 1 98 99 LEU A C 1
ATOM 700 O O . LEU A 1 99 ? 10.047 -29.625 -0.651 1 98 99 LEU A O 1
ATOM 704 N N . ARG A 1 100 ? 12 -28.531 -0.491 1 97.81 100 ARG A N 1
ATOM 705 C CA . ARG A 1 100 ? 12.758 -29.625 -1.083 1 97.81 100 ARG A CA 1
ATOM 706 C C . ARG A 1 100 ? 12.758 -30.844 -0.172 1 97.81 100 ARG A C 1
ATOM 708 O O . ARG A 1 100 ? 12.594 -31.969 -0.639 1 97.81 100 ARG A O 1
ATOM 715 N N . ARG A 1 101 ? 12.969 -30.609 1.069 1 97.69 101 ARG A N 1
ATOM 716 C CA . ARG A 1 101 ? 12.938 -31.719 2.029 1 97.69 101 ARG A CA 1
ATOM 717 C C . ARG A 1 101 ? 11.602 -32.438 1.988 1 97.69 101 ARG A C 1
ATOM 719 O O . ARG A 1 101 ? 11.555 -33.688 1.967 1 97.69 101 ARG A O 1
ATOM 726 N N . TYR A 1 102 ? 10.562 -31.672 1.969 1 96.75 102 TYR A N 1
ATOM 727 C CA . TYR A 1 102 ? 9.227 -32.25 1.866 1 96.75 102 TYR A CA 1
ATOM 728 C C . TYR A 1 102 ? 9.078 -33.062 0.578 1 96.75 102 TYR A C 1
ATOM 730 O O . TYR A 1 102 ? 8.578 -34.188 0.594 1 96.75 102 TYR A O 1
ATOM 738 N N . SER A 1 103 ? 9.477 -32.5 -0.489 1 97.25 103 SER A N 1
ATOM 739 C CA . SER A 1 103 ? 9.344 -33.125 -1.797 1 97.25 103 SER A CA 1
ATOM 740 C C . SER A 1 103 ? 10.094 -34.438 -1.845 1 97.25 103 SER A C 1
ATOM 742 O O . SER A 1 103 ? 9.609 -35.438 -2.418 1 97.25 103 SER A O 1
ATOM 744 N N . GLU A 1 104 ? 11.258 -34.469 -1.264 1 96.94 104 GLU A N 1
ATOM 745 C CA . GLU A 1 104 ? 12.07 -35.688 -1.215 1 96.94 104 GLU A CA 1
ATOM 746 C C . GLU A 1 104 ? 11.383 -36.75 -0.383 1 96.94 104 GLU A C 1
ATOM 748 O O . GLU A 1 104 ? 11.414 -37.938 -0.746 1 96.94 104 GLU A O 1
ATOM 753 N N . GLU A 1 105 ? 10.828 -36.312 0.679 1 95.69 105 GLU A N 1
ATOM 754 C CA . GLU A 1 105 ? 10.117 -37.25 1.537 1 95.69 105 GLU A CA 1
ATOM 755 C C . GLU A 1 105 ? 8.914 -37.875 0.817 1 95.69 105 GLU A C 1
ATOM 757 O O . GLU A 1 105 ? 8.68 -39.062 0.895 1 95.69 105 GLU A O 1
ATOM 762 N N . VAL A 1 106 ? 8.172 -37.062 0.146 1 95.62 106 VAL A N 1
ATOM 763 C CA . VAL A 1 106 ? 7 -37.531 -0.589 1 95.62 106 VAL A CA 1
ATOM 764 C C . VAL A 1 106 ? 7.434 -38.469 -1.706 1 95.62 106 VAL A C 1
ATOM 766 O O . VAL A 1 106 ? 6.793 -39.5 -1.94 1 95.62 106 VAL A O 1
ATOM 769 N N . GLN A 1 107 ? 8.5 -38.125 -2.402 1 94.75 107 GLN A N 1
ATOM 770 C CA . GLN A 1 107 ? 8.992 -38.938 -3.508 1 94.75 107 GLN A CA 1
ATOM 771 C C . GLN A 1 107 ? 9.477 -40.281 -3.02 1 94.75 107 GLN A C 1
ATOM 773 O O . GLN A 1 107 ? 9.383 -41.281 -3.742 1 94.75 107 GLN A O 1
ATOM 778 N N . ARG A 1 108 ? 10.047 -40.344 -1.809 1 94.88 108 ARG A N 1
ATOM 779 C CA . ARG A 1 108 ? 10.461 -41.625 -1.226 1 94.88 108 ARG A CA 1
ATOM 780 C C . ARG A 1 108 ? 9.258 -42.531 -1 1 94.88 108 ARG A C 1
ATOM 782 O O . ARG A 1 108 ? 9.344 -43.75 -1.229 1 94.88 108 ARG A O 1
ATOM 789 N N . GLU A 1 109 ? 8.195 -41.969 -0.583 1 92.62 109 GLU A N 1
ATOM 790 C CA . GLU A 1 109 ? 6.973 -42.719 -0.314 1 92.62 109 GLU A CA 1
ATOM 791 C C . GLU A 1 109 ? 6.223 -43.031 -1.605 1 92.62 109 GLU A C 1
ATOM 793 O O . GLU A 1 109 ? 5.609 -44.094 -1.729 1 92.62 109 GLU A O 1
ATOM 798 N N . LYS A 1 110 ? 6.281 -42.062 -2.479 1 94.81 110 LYS A N 1
ATOM 799 C CA . LYS A 1 110 ? 5.605 -42.156 -3.768 1 94.81 110 LYS A CA 1
ATOM 800 C C . LYS A 1 110 ? 6.559 -41.844 -4.918 1 94.81 110 LYS A C 1
ATOM 802 O O . LYS A 1 110 ? 6.492 -40.781 -5.508 1 94.81 110 LYS A O 1
ATOM 807 N N . PRO A 1 111 ? 7.266 -42.875 -5.367 1 93.12 111 PRO A N 1
ATOM 808 C CA . PRO A 1 111 ? 8.359 -42.656 -6.32 1 93.12 111 PRO A CA 1
ATOM 809 C C . PRO A 1 111 ? 7.867 -42.188 -7.684 1 93.12 111 PRO A C 1
ATOM 811 O O . PRO A 1 111 ? 8.648 -41.625 -8.469 1 93.12 111 PRO A O 1
ATOM 814 N N . HIS A 1 112 ? 6.578 -42.406 -7.969 1 92.75 112 HIS A N 1
ATOM 815 C CA . HIS A 1 112 ? 6.055 -42 -9.273 1 92.75 112 HIS A CA 1
ATOM 816 C C . HIS A 1 112 ? 5.82 -40.5 -9.336 1 92.75 112 HIS A C 1
ATOM 818 O O . HIS A 1 112 ? 5.625 -39.938 -10.422 1 92.75 112 HIS A O 1
ATOM 824 N N . LEU A 1 113 ? 5.859 -39.906 -8.203 1 94.38 113 LEU A N 1
ATOM 825 C CA . LEU A 1 113 ? 5.668 -38.469 -8.164 1 94.38 113 LEU A CA 1
ATOM 826 C C . LEU A 1 113 ? 6.996 -37.719 -8.336 1 94.38 113 LEU A C 1
ATOM 828 O O . LEU A 1 113 ? 8.016 -38.156 -7.797 1 94.38 113 LEU A O 1
ATOM 832 N N . HIS A 1 114 ? 7.016 -36.719 -9.156 1 94.81 114 HIS A N 1
ATOM 833 C CA . HIS A 1 114 ? 8.195 -35.906 -9.383 1 94.81 114 HIS A CA 1
ATOM 834 C C . HIS A 1 114 ? 7.918 -34.438 -9.062 1 94.81 114 HIS A C 1
ATOM 836 O O . HIS A 1 114 ? 6.809 -33.938 -9.289 1 94.81 114 HIS A O 1
ATOM 842 N N . PHE A 1 115 ? 8.961 -33.781 -8.523 1 95.94 115 PHE A N 1
ATOM 843 C CA . PHE A 1 115 ? 8.844 -32.375 -8.148 1 95.94 115 PHE A CA 1
ATOM 844 C C . PHE A 1 115 ? 9.906 -31.547 -8.859 1 95.94 115 PHE A C 1
ATOM 846 O O . PHE A 1 115 ? 11.047 -31.984 -9.016 1 95.94 115 PHE A O 1
ATOM 853 N N . ALA A 1 116 ? 9.492 -30.406 -9.305 1 95.38 116 ALA A N 1
ATOM 854 C CA . ALA A 1 116 ? 10.391 -29.391 -9.844 1 95.38 116 ALA A CA 1
ATOM 855 C C . ALA A 1 116 ? 10.258 -28.078 -9.062 1 95.38 116 ALA A C 1
ATOM 857 O O . ALA A 1 116 ? 9.352 -27.922 -8.242 1 95.38 116 ALA A O 1
ATOM 858 N N . PHE A 1 117 ? 11.258 -27.203 -9.266 1 95.56 117 PHE A N 1
ATOM 859 C CA . PHE A 1 117 ? 11.289 -25.906 -8.609 1 95.56 117 PHE A CA 1
ATOM 860 C C . PHE A 1 117 ? 11.508 -24.781 -9.625 1 95.56 117 PHE A C 1
ATOM 862 O O . PHE A 1 117 ? 12.367 -24.891 -10.5 1 95.56 117 PHE A O 1
ATOM 869 N N . LEU A 1 118 ? 10.656 -23.812 -9.547 1 94.5 118 LEU A N 1
ATOM 870 C CA . LEU A 1 118 ? 10.773 -22.641 -10.398 1 94.5 118 LEU A CA 1
ATOM 871 C C . LEU A 1 118 ? 10.836 -21.359 -9.57 1 94.5 118 LEU A C 1
ATOM 873 O O . LEU A 1 118 ? 9.938 -21.094 -8.766 1 94.5 118 LEU A O 1
ATOM 877 N N . THR A 1 119 ? 11.938 -20.609 -9.695 1 90.56 119 THR A N 1
ATOM 878 C CA . THR A 1 119 ? 12.172 -19.359 -8.984 1 90.56 119 THR A CA 1
ATOM 879 C C . THR A 1 119 ? 12.812 -18.328 -9.898 1 90.56 119 THR A C 1
ATOM 881 O O . THR A 1 119 ? 13.07 -18.609 -11.078 1 90.56 119 THR A O 1
ATOM 884 N N . GLU A 1 120 ? 13 -17.156 -9.375 1 85.25 120 GLU A N 1
ATOM 885 C CA . GLU A 1 120 ? 13.656 -16.109 -10.141 1 85.25 120 GLU A CA 1
ATOM 886 C C . GLU A 1 120 ? 15.094 -16.484 -10.477 1 85.25 120 GLU A C 1
ATOM 888 O O . GLU A 1 120 ? 15.688 -15.93 -11.406 1 85.25 120 GLU A O 1
ATOM 893 N N . LEU A 1 121 ? 15.617 -17.438 -9.758 1 80.31 121 LEU A N 1
ATOM 894 C CA . LEU A 1 121 ? 16.984 -17.875 -9.984 1 80.31 121 LEU A CA 1
ATOM 895 C C . LEU A 1 121 ? 17.078 -18.766 -11.227 1 80.31 121 LEU A C 1
ATOM 897 O O . LEU A 1 121 ? 18.156 -18.969 -11.781 1 80.31 121 LEU A O 1
ATOM 901 N N . ASN A 1 122 ? 15.969 -19.312 -11.633 1 83.31 122 ASN A N 1
ATOM 902 C CA . ASN A 1 122 ? 15.891 -20.109 -12.852 1 83.31 122 ASN A CA 1
ATOM 903 C C . ASN A 1 122 ? 14.695 -19.719 -13.711 1 83.31 122 ASN A C 1
ATOM 905 O O . ASN A 1 122 ? 13.852 -20.562 -14.023 1 83.31 122 ASN A O 1
ATOM 909 N N . PRO A 1 123 ? 14.773 -18.531 -14.188 1 78.31 123 PRO A N 1
ATOM 910 C CA . PRO A 1 123 ? 13.594 -17.938 -14.836 1 78.31 123 PRO A CA 1
ATOM 911 C C . PRO A 1 123 ? 13.25 -18.625 -16.156 1 78.31 123 PRO A C 1
ATOM 913 O O . PRO A 1 123 ? 12.117 -18.531 -16.625 1 78.31 123 PRO A O 1
ATOM 916 N N . ASP A 1 124 ? 14.102 -19.328 -16.734 1 78.81 124 ASP A N 1
ATOM 917 C CA . ASP A 1 124 ? 13.875 -19.875 -18.078 1 78.81 124 ASP A CA 1
ATOM 918 C C . ASP A 1 124 ? 13.406 -21.328 -18 1 78.81 124 ASP A C 1
ATOM 920 O O . ASP A 1 124 ? 13.195 -21.969 -19.031 1 78.81 124 ASP A O 1
ATOM 924 N N . THR A 1 125 ? 13.172 -21.828 -16.844 1 82.75 125 THR A N 1
ATOM 925 C CA . THR A 1 125 ? 12.68 -23.203 -16.703 1 82.75 125 THR A CA 1
ATOM 926 C C . THR A 1 125 ? 11.211 -23.281 -17.109 1 82.75 125 THR A C 1
ATOM 928 O O . THR A 1 125 ? 10.367 -22.578 -16.562 1 82.75 125 THR A O 1
ATOM 931 N N . PRO A 1 126 ? 10.984 -24.125 -18.078 1 86.5 126 PRO A N 1
ATOM 932 C CA . PRO A 1 126 ? 9.586 -24.266 -18.469 1 86.5 126 PRO A CA 1
ATOM 933 C C . PRO A 1 126 ? 8.742 -25 -17.438 1 86.5 126 PRO A C 1
ATOM 935 O O . PRO A 1 126 ? 9.25 -25.891 -16.75 1 86.5 126 PRO A O 1
ATOM 938 N N . LEU A 1 127 ? 7.59 -24.594 -17.391 1 91.19 127 LEU A N 1
ATOM 939 C CA . LEU A 1 127 ? 6.656 -25.297 -16.516 1 91.19 127 LEU A CA 1
ATOM 940 C C . LEU A 1 127 ? 6.355 -26.703 -17.062 1 91.19 127 LEU A C 1
ATOM 942 O O . LEU A 1 127 ? 6.07 -26.859 -18.25 1 91.19 127 LEU A O 1
ATOM 946 N N . SER A 1 128 ? 6.43 -27.75 -16.25 1 90.31 128 SER A N 1
ATOM 947 C CA . SER A 1 128 ? 6.188 -29.125 -16.656 1 90.31 128 SER A CA 1
ATOM 948 C C . SER A 1 128 ? 4.875 -29.641 -16.078 1 90.31 128 SER A C 1
ATOM 950 O O . SER A 1 128 ? 4.16 -28.906 -15.391 1 90.31 128 SER A O 1
ATOM 952 N N . ASP A 1 129 ? 4.543 -30.906 -16.422 1 93.88 129 ASP A N 1
ATOM 953 C CA . ASP A 1 129 ? 3.334 -31.547 -15.922 1 93.88 129 ASP A CA 1
ATOM 954 C C . ASP A 1 129 ? 3.535 -32.062 -14.492 1 93.88 129 ASP A C 1
ATOM 956 O O . ASP A 1 129 ? 2.568 -32.375 -13.805 1 93.88 129 ASP A O 1
ATOM 960 N N . ASP A 1 130 ? 4.762 -32.125 -14.055 1 95.19 130 ASP A N 1
ATOM 961 C CA . ASP A 1 130 ? 5.07 -32.562 -12.703 1 95.19 130 ASP A CA 1
ATOM 962 C C . ASP A 1 130 ? 4.68 -31.5 -11.672 1 95.19 130 ASP A C 1
ATOM 964 O O . ASP A 1 130 ? 4.398 -30.359 -12.023 1 95.19 130 ASP A O 1
ATOM 968 N N . TYR A 1 131 ? 4.57 -32.031 -10.445 1 97.38 131 TYR A N 1
ATOM 969 C CA . TYR A 1 131 ? 4.418 -31.047 -9.375 1 97.38 131 TYR A CA 1
ATOM 970 C C . TYR A 1 131 ? 5.582 -30.062 -9.367 1 97.38 131 TYR A C 1
ATOM 972 O O . TYR A 1 131 ? 6.746 -30.469 -9.344 1 97.38 131 TYR A O 1
ATOM 980 N N . THR A 1 132 ? 5.297 -28.781 -9.438 1 97.5 132 THR A N 1
ATOM 981 C CA . THR A 1 132 ? 6.336 -27.766 -9.469 1 97.5 132 THR A CA 1
ATOM 982 C C . THR A 1 132 ? 6.062 -26.672 -8.43 1 97.5 132 THR A C 1
ATOM 984 O O . THR A 1 132 ? 5.023 -26.016 -8.469 1 97.5 132 THR A O 1
ATOM 987 N N . TRP A 1 133 ? 7.008 -26.547 -7.52 1 98 133 TRP A N 1
ATOM 988 C CA . TRP A 1 133 ? 6.961 -25.391 -6.617 1 98 133 TRP A CA 1
ATOM 989 C C . TRP A 1 133 ? 7.379 -24.125 -7.336 1 98 133 TRP A C 1
ATOM 991 O O . TRP A 1 133 ? 8.438 -24.062 -7.957 1 98 133 TRP A O 1
ATOM 1001 N N . VAL A 1 134 ? 6.531 -23.141 -7.344 1 97.56 134 VAL A N 1
ATOM 1002 C CA . VAL A 1 134 ? 6.793 -21.828 -7.93 1 97.56 134 VAL A CA 1
ATOM 1003 C C . VAL A 1 134 ? 6.93 -20.781 -6.824 1 97.56 134 VAL A C 1
ATOM 1005 O O . VAL A 1 134 ? 5.953 -20.469 -6.141 1 97.56 134 VAL A O 1
ATOM 1008 N N . ILE A 1 135 ? 8.172 -20.188 -6.715 1 96.88 135 ILE A N 1
ATOM 1009 C CA . ILE A 1 135 ? 8.469 -19.453 -5.488 1 96.88 135 ILE A CA 1
ATOM 1010 C C . ILE A 1 135 ? 8.977 -18.062 -5.832 1 96.88 135 ILE A C 1
ATOM 1012 O O . ILE A 1 135 ? 9.875 -17.906 -6.66 1 96.88 135 ILE A O 1
ATOM 1016 N N . ASP A 1 136 ? 8.367 -17.062 -5.281 1 96.31 136 ASP A N 1
ATOM 1017 C CA . ASP A 1 136 ? 8.93 -15.727 -5.141 1 96.31 136 ASP A CA 1
ATOM 1018 C C . ASP A 1 136 ? 9.188 -15.391 -3.674 1 96.31 136 ASP A C 1
ATOM 1020 O O . ASP A 1 136 ? 8.258 -15.062 -2.934 1 96.31 136 ASP A O 1
ATOM 1024 N N . PRO A 1 137 ? 10.422 -15.5 -3.258 1 95.06 137 PRO A N 1
ATOM 1025 C CA . PRO A 1 137 ? 10.711 -15.297 -1.837 1 95.06 137 PRO A CA 1
ATOM 1026 C C . PRO A 1 137 ? 10.406 -13.875 -1.369 1 95.06 137 PRO A C 1
ATOM 1028 O O . PRO A 1 137 ? 10.117 -13.664 -0.189 1 95.06 137 PRO A O 1
ATOM 1031 N N . ILE A 1 138 ? 10.547 -12.945 -2.268 1 94.31 138 ILE A N 1
ATOM 1032 C CA . ILE A 1 138 ? 10.211 -11.555 -1.964 1 94.31 138 ILE A CA 1
ATOM 1033 C C . ILE A 1 138 ? 9.57 -10.898 -3.184 1 94.31 138 ILE A C 1
ATOM 1035 O O . ILE A 1 138 ? 10.242 -10.211 -3.953 1 94.31 138 ILE A O 1
ATOM 1039 N N . ASP A 1 139 ? 8.32 -11.086 -3.34 1 94.62 139 ASP A N 1
ATOM 1040 C CA . ASP A 1 139 ? 7.578 -10.336 -4.348 1 94.62 139 ASP A CA 1
ATOM 1041 C C . ASP A 1 139 ? 7.387 -8.883 -3.922 1 94.62 139 ASP A C 1
ATOM 1043 O O . ASP A 1 139 ? 6.887 -8.617 -2.828 1 94.62 139 ASP A O 1
ATOM 1047 N N . GLY A 1 140 ? 7.727 -7.973 -4.793 1 92.94 140 GLY A N 1
ATOM 1048 C CA . GLY A 1 140 ? 7.828 -6.574 -4.414 1 92.94 140 GLY A CA 1
ATOM 1049 C C . GLY A 1 140 ? 9.219 -6.172 -3.973 1 92.94 140 GLY A C 1
ATOM 1050 O O . GLY A 1 140 ? 9.391 -5.574 -2.908 1 92.94 140 GLY A O 1
ATOM 1051 N N . ALA A 1 141 ? 10.188 -6.48 -4.793 1 90 141 ALA A N 1
ATOM 1052 C CA . ALA A 1 141 ? 11.602 -6.273 -4.477 1 90 141 ALA A CA 1
ATOM 1053 C C . ALA A 1 141 ? 11.906 -4.793 -4.266 1 90 141 ALA A C 1
ATOM 1055 O O . ALA A 1 141 ? 12.664 -4.43 -3.365 1 90 141 ALA A O 1
ATOM 1056 N N . ILE A 1 142 ? 11.328 -3.965 -5.094 1 90.75 142 ILE A N 1
ATOM 1057 C CA . ILE A 1 142 ? 11.547 -2.527 -4.965 1 90.75 142 ILE A CA 1
ATOM 1058 C C . ILE A 1 142 ? 10.969 -2.033 -3.645 1 90.75 142 ILE A C 1
ATOM 1060 O O . ILE A 1 142 ? 11.594 -1.247 -2.934 1 90.75 142 ILE A O 1
ATOM 1064 N N . SER A 1 143 ? 9.758 -2.49 -3.34 1 93.19 143 SER A N 1
ATOM 1065 C CA . SER A 1 143 ? 9.156 -2.131 -2.062 1 93.19 143 SER A CA 1
ATOM 1066 C C . SER A 1 143 ? 10.016 -2.6 -0.893 1 93.19 143 SER A C 1
ATOM 1068 O O . SER A 1 143 ? 10.242 -1.85 0.059 1 93.19 143 SER A O 1
ATOM 1070 N N . PHE A 1 144 ? 10.555 -3.83 -0.948 1 93.25 144 PHE A N 1
ATOM 1071 C CA . PHE A 1 144 ? 11.422 -4.375 0.09 1 93.25 144 PHE A CA 1
ATOM 1072 C C . PHE A 1 144 ? 12.672 -3.52 0.252 1 93.25 144 PHE A C 1
ATOM 1074 O O . PHE A 1 144 ? 13.055 -3.184 1.374 1 93.25 144 PHE A O 1
ATOM 1081 N N . LEU A 1 145 ? 13.195 -3.186 -0.824 1 90.31 145 LEU A N 1
ATOM 1082 C CA . LEU A 1 145 ? 14.422 -2.396 -0.833 1 90.31 145 LEU A CA 1
ATOM 1083 C C . LEU A 1 145 ? 14.195 -1.034 -0.183 1 90.31 145 LEU A C 1
ATOM 1085 O O . LEU A 1 145 ? 15.07 -0.525 0.521 1 90.31 145 LEU A O 1
ATOM 1089 N N . HIS A 1 146 ? 13.047 -0.465 -0.332 1 92.25 146 HIS A N 1
ATOM 1090 C CA . HIS A 1 146 ? 12.773 0.892 0.127 1 92.25 146 HIS A CA 1
ATOM 1091 C C . HIS A 1 146 ? 12.086 0.886 1.489 1 92.25 146 HIS A C 1
ATOM 1093 O O . HIS A 1 146 ? 11.789 1.947 2.045 1 92.25 146 HIS A O 1
ATOM 1099 N N . GLY A 1 147 ? 11.789 -0.284 2.008 1 90.81 147 GLY A N 1
ATOM 1100 C CA . GLY A 1 147 ? 11.18 -0.384 3.322 1 90.81 147 GLY A CA 1
ATOM 1101 C C . GLY A 1 147 ? 9.672 -0.176 3.299 1 90.81 147 GLY A C 1
ATOM 1102 O O . GLY A 1 147 ? 9.07 0.144 4.324 1 90.81 147 GLY A O 1
ATOM 1103 N N . LEU A 1 148 ? 9.055 -0.26 2.162 1 93.38 148 LEU A N 1
ATOM 1104 C CA . LEU A 1 148 ? 7.602 -0.181 2.037 1 93.38 148 LEU A CA 1
ATOM 1105 C C . LEU A 1 148 ? 6.949 -1.503 2.428 1 93.38 148 LEU A C 1
ATOM 1107 O O . LEU A 1 148 ? 7.535 -2.57 2.238 1 93.38 148 LEU A O 1
ATOM 1111 N N . PRO A 1 149 ? 5.746 -1.48 2.902 1 91.19 149 PRO A N 1
ATOM 1112 C CA . PRO A 1 149 ? 5.125 -2.682 3.463 1 91.19 149 PRO A CA 1
ATOM 1113 C C . PRO A 1 149 ? 4.523 -3.59 2.395 1 91.19 149 PRO A C 1
ATOM 1115 O O . PRO A 1 149 ? 4.129 -4.723 2.689 1 91.19 149 PRO A O 1
ATOM 1118 N N . ASP A 1 150 ? 4.477 -3.203 1.193 1 91.69 150 ASP A N 1
ATOM 1119 C CA . ASP A 1 150 ? 3.752 -3.949 0.17 1 91.69 150 ASP A CA 1
ATOM 1120 C C . ASP A 1 150 ? 4.668 -4.957 -0.525 1 91.69 150 ASP A C 1
ATOM 1122 O O . ASP A 1 150 ? 4.781 -4.953 -1.753 1 91.69 150 ASP A O 1
ATOM 1126 N N . CYS A 1 151 ? 5.297 -5.836 0.196 1 93.38 151 CYS A N 1
ATOM 1127 C CA . CYS A 1 151 ? 6.039 -7 -0.274 1 93.38 151 CYS A CA 1
ATOM 1128 C C . CYS A 1 151 ? 5.578 -8.266 0.443 1 93.38 151 CYS A C 1
ATOM 1130 O O . CYS A 1 151 ? 4.941 -8.188 1.495 1 93.38 151 CYS A O 1
ATOM 1132 N N . CYS A 1 152 ? 5.828 -9.367 -0.203 1 95.75 152 CYS A N 1
ATOM 1133 C CA . CYS A 1 152 ? 5.312 -10.594 0.387 1 95.75 152 CYS A CA 1
ATOM 1134 C C . CYS A 1 152 ? 6.105 -11.805 -0.089 1 95.75 152 CYS A C 1
ATOM 1136 O O . CYS A 1 152 ? 7.004 -11.672 -0.925 1 95.75 152 CYS A O 1
ATOM 1138 N N . ILE A 1 153 ? 5.836 -12.891 0.586 1 95.81 153 ILE A N 1
ATOM 1139 C CA . ILE A 1 153 ? 6.293 -14.203 0.129 1 95.81 153 ILE A CA 1
ATOM 1140 C C . ILE A 1 153 ? 5.184 -14.883 -0.667 1 95.81 153 ILE A C 1
ATOM 1142 O O . ILE A 1 153 ? 4.031 -14.922 -0.231 1 95.81 153 ILE A O 1
ATOM 1146 N N . SER A 1 154 ? 5.535 -15.391 -1.826 1 98.06 154 SER A N 1
ATOM 1147 C CA . SER A 1 154 ? 4.582 -16.062 -2.697 1 98.06 154 SER A CA 1
ATOM 1148 C C . SER A 1 154 ? 5.047 -17.484 -3.031 1 98.06 154 SER A C 1
ATOM 1150 O O . SER A 1 154 ? 6.121 -17.672 -3.609 1 98.06 154 SER A O 1
ATOM 1152 N N . ILE A 1 155 ? 4.242 -18.453 -2.656 1 98.31 155 ILE A N 1
ATOM 1153 C CA . ILE A 1 155 ? 4.551 -19.859 -2.91 1 98.31 155 ILE A CA 1
ATOM 1154 C C . ILE A 1 155 ? 3.355 -20.531 -3.58 1 98.31 155 ILE A C 1
ATOM 1156 O O . ILE A 1 155 ? 2.268 -20.594 -3.006 1 98.31 155 ILE A O 1
ATOM 1160 N N . GLY A 1 156 ? 3.588 -21.016 -4.785 1 98.56 156 GLY A N 1
ATOM 1161 C CA . GLY A 1 156 ? 2.596 -21.812 -5.488 1 98.56 156 GLY A CA 1
ATOM 1162 C C . GLY A 1 156 ? 3.064 -23.219 -5.797 1 98.56 156 GLY A C 1
ATOM 1163 O O . GLY A 1 156 ? 4.27 -23.484 -5.82 1 98.56 156 GLY A O 1
ATOM 1164 N N . LEU A 1 157 ? 2.115 -24.156 -5.895 1 98.44 157 LEU A N 1
ATOM 1165 C CA . LEU A 1 157 ? 2.344 -25.5 -6.438 1 98.44 157 LEU A CA 1
ATOM 1166 C C . LEU A 1 157 ? 1.483 -25.734 -7.672 1 98.44 157 LEU A C 1
ATOM 1168 O O . LEU A 1 157 ? 0.277 -25.484 -7.652 1 98.44 157 LEU A O 1
ATOM 1172 N N . THR A 1 158 ? 2.188 -26.109 -8.719 1 97.69 158 THR A N 1
ATOM 1173 C CA . THR A 1 158 ? 1.437 -26.438 -9.922 1 97.69 158 THR A CA 1
ATOM 1174 C C . THR A 1 158 ? 1.453 -27.938 -10.18 1 97.69 158 THR A C 1
ATOM 1176 O O . THR A 1 158 ? 2.373 -28.641 -9.742 1 97.69 158 THR A O 1
ATOM 1179 N N . TYR A 1 159 ? 0.448 -28.422 -10.758 1 97 159 TYR A N 1
ATOM 1180 C CA . TYR A 1 159 ? 0.312 -29.781 -11.297 1 97 159 TYR A CA 1
ATOM 1181 C C . TYR A 1 159 ? -0.354 -29.766 -12.664 1 97 159 TYR A C 1
ATOM 1183 O O . TYR A 1 159 ? -1.39 -29.109 -12.852 1 97 159 TYR A O 1
ATOM 1191 N N . ARG A 1 160 ? 0.329 -30.438 -13.633 1 95.44 160 ARG A N 1
ATOM 1192 C CA . ARG A 1 160 ? -0.126 -30.375 -15.016 1 95.44 160 ARG A CA 1
ATOM 1193 C C . ARG A 1 160 ? -0.273 -28.938 -15.492 1 95.44 160 ARG A C 1
ATOM 1195 O O . ARG A 1 160 ? -1.293 -28.578 -16.078 1 95.44 160 ARG A O 1
ATOM 1202 N N . LYS A 1 161 ? 0.603 -28.094 -14.984 1 94.69 161 LYS A N 1
ATOM 1203 C CA . LYS A 1 161 ? 0.81 -26.719 -15.406 1 94.69 161 LYS A CA 1
ATOM 1204 C C . LYS A 1 161 ? -0.289 -25.797 -14.867 1 94.69 161 LYS A C 1
ATOM 1206 O O . LYS A 1 161 ? -0.444 -24.672 -15.328 1 94.69 161 LYS A O 1
ATOM 1211 N N . GLN A 1 162 ? -1.058 -26.344 -13.961 1 95.81 162 GLN A N 1
ATOM 1212 C CA . GLN A 1 162 ? -2.105 -25.562 -13.32 1 95.81 162 GLN A CA 1
ATOM 1213 C C . GLN A 1 162 ? -1.826 -25.375 -11.828 1 95.81 162 GLN A C 1
ATOM 1215 O O . GLN A 1 162 ? -1.372 -26.312 -11.164 1 95.81 162 GLN A O 1
ATOM 1220 N N . PRO A 1 163 ? -2.08 -24.188 -11.344 1 97.62 163 PRO A N 1
ATOM 1221 C CA . PRO A 1 163 ? -1.892 -24.031 -9.906 1 97.62 163 PRO A CA 1
ATOM 1222 C C . PRO A 1 163 ? -2.867 -24.859 -9.078 1 97.62 163 PRO A C 1
ATOM 1224 O O . PRO A 1 163 ? -4.062 -24.906 -9.391 1 97.62 163 PRO A O 1
ATOM 1227 N N . VAL A 1 164 ? -2.383 -25.531 -8.023 1 97.94 164 VAL A N 1
ATOM 1228 C CA . VAL A 1 164 ? -3.242 -26.391 -7.207 1 97.94 164 VAL A CA 1
ATOM 1229 C C . VAL A 1 164 ? -3.143 -25.969 -5.742 1 97.94 164 VAL A C 1
ATOM 1231 O O . VAL A 1 164 ? -3.98 -26.344 -4.922 1 97.94 164 VAL A O 1
ATOM 1234 N N . LEU A 1 165 ? -2.133 -25.203 -5.414 1 97.88 165 LEU A N 1
ATOM 1235 C CA . LEU A 1 165 ? -1.916 -24.734 -4.051 1 97.88 165 LEU A CA 1
ATOM 1236 C C . LEU A 1 165 ? -1.285 -23.344 -4.055 1 97.88 165 LEU A C 1
ATOM 1238 O O . LEU A 1 165 ? -0.415 -23.047 -4.879 1 97.88 165 LEU A O 1
ATOM 1242 N N . ALA A 1 166 ? -1.748 -22.516 -3.107 1 98.69 166 ALA A N 1
ATOM 1243 C CA . ALA A 1 166 ? -1.24 -21.141 -3.037 1 98.69 166 ALA A CA 1
ATOM 1244 C C . ALA A 1 166 ? -1.038 -20.703 -1.589 1 98.69 166 ALA A C 1
ATOM 1246 O O . ALA A 1 166 ? -1.89 -20.953 -0.733 1 98.69 166 ALA A O 1
ATOM 1247 N N . VAL A 1 167 ? 0.097 -20.062 -1.344 1 97.88 167 VAL A N 1
ATOM 1248 C CA . VAL A 1 167 ? 0.391 -19.359 -0.102 1 97.88 167 VAL A CA 1
ATOM 1249 C C . VAL A 1 167 ? 0.984 -17.984 -0.415 1 97.88 167 VAL A C 1
ATOM 1251 O O . VAL A 1 167 ? 2.008 -17.891 -1.096 1 97.88 167 VAL A O 1
ATOM 1254 N N . VAL A 1 168 ? 0.314 -16.984 -0.038 1 97.94 168 VAL A N 1
ATOM 1255 C CA . VAL A 1 168 ? 0.841 -15.633 -0.065 1 97.94 168 VAL A CA 1
ATOM 1256 C C . VAL A 1 168 ? 0.844 -15.047 1.347 1 97.94 168 VAL A C 1
ATOM 1258 O O . VAL A 1 168 ? -0.203 -14.969 1.994 1 97.94 168 VAL A O 1
ATOM 1261 N N . PHE A 1 169 ? 2.018 -14.664 1.815 1 95.31 169 PHE A N 1
ATOM 1262 C CA . PHE A 1 169 ? 2.131 -14.117 3.166 1 95.31 169 PHE A CA 1
ATOM 1263 C C . PHE A 1 169 ? 2.691 -12.703 3.137 1 95.31 169 PHE A C 1
ATOM 1265 O O . PHE A 1 169 ? 3.812 -12.484 2.672 1 95.31 169 PHE A O 1
ATOM 1272 N N . THR A 1 170 ? 1.867 -11.75 3.578 1 93.56 170 THR A N 1
ATOM 1273 C CA . THR A 1 170 ? 2.307 -10.367 3.729 1 93.56 170 THR A CA 1
ATOM 1274 C C . THR A 1 170 ? 2.771 -10.102 5.156 1 93.56 170 THR A C 1
ATOM 1276 O O . THR A 1 170 ? 1.952 -9.938 6.062 1 93.56 170 THR A O 1
ATOM 1279 N N . PRO A 1 171 ? 4.039 -9.953 5.355 1 89 171 PRO A N 1
ATOM 1280 C CA . PRO A 1 171 ? 4.547 -9.906 6.727 1 89 171 PRO A CA 1
ATOM 1281 C C . PRO A 1 171 ? 4.234 -8.578 7.422 1 89 171 PRO A C 1
ATOM 1283 O O . PRO A 1 171 ? 4.168 -8.523 8.648 1 89 171 PRO A O 1
ATOM 1286 N N . PHE A 1 172 ? 3.916 -7.539 6.66 1 89.25 172 PHE A N 1
ATOM 1287 C CA . PHE A 1 172 ? 3.885 -6.215 7.273 1 89.25 172 PHE A CA 1
ATOM 1288 C C . PHE A 1 172 ? 2.455 -5.688 7.352 1 89.25 172 PHE A C 1
ATOM 1290 O O . PHE A 1 172 ? 2.197 -4.672 8 1 89.25 172 PHE A O 1
ATOM 1297 N N . ILE A 1 173 ? 1.556 -6.262 6.684 1 86.19 173 ILE A N 1
ATOM 1298 C CA . ILE A 1 173 ? 0.152 -5.875 6.773 1 86.19 173 ILE A CA 1
ATOM 1299 C C . ILE A 1 173 ? -0.523 -6.645 7.906 1 86.19 173 ILE A C 1
ATOM 1301 O O . ILE A 1 173 ? -0.671 -7.863 7.836 1 86.19 173 ILE A O 1
ATOM 1305 N N . SER A 1 174 ? -0.889 -5.945 8.852 1 76.62 174 SER A N 1
ATOM 1306 C CA . SER A 1 174 ? -1.339 -6.551 10.102 1 76.62 174 SER A CA 1
ATOM 1307 C C . SER A 1 174 ? -2.723 -7.172 9.953 1 76.62 174 SER A C 1
ATOM 1309 O O . SER A 1 174 ? -3.588 -6.613 9.273 1 76.62 174 SER A O 1
ATOM 1311 N N . SER A 1 175 ? -2.803 -8.258 10.594 1 63.47 175 SER A N 1
ATOM 1312 C CA . SER A 1 175 ? -4.086 -8.945 10.688 1 63.47 175 SER A CA 1
ATOM 1313 C C . SER A 1 175 ? -4.648 -8.883 12.102 1 63.47 175 SER A C 1
ATOM 1315 O O . SER A 1 175 ? -5.816 -9.203 12.328 1 63.47 175 SER A O 1
ATOM 1317 N N . GLY A 1 176 ? -3.896 -8.367 12.898 1 61.78 176 GLY A N 1
ATOM 1318 C CA . GLY A 1 176 ? -4.281 -8.406 14.297 1 61.78 176 GLY A CA 1
ATOM 1319 C C . GLY A 1 176 ? -4.133 -9.773 14.93 1 61.78 176 GLY A C 1
ATOM 1320 O O . GLY A 1 176 ? -4.441 -9.961 16.109 1 61.78 176 GLY A O 1
ATOM 1321 N N . VAL A 1 177 ? -3.719 -10.82 14.07 1 62.38 177 VAL A N 1
ATOM 1322 C CA . VAL A 1 177 ? -3.596 -12.195 14.547 1 62.38 177 VAL A CA 1
ATOM 1323 C C . VAL A 1 177 ? -2.184 -12.711 14.281 1 62.38 177 VAL A C 1
ATOM 1325 O O . VAL A 1 177 ? -1.578 -12.375 13.258 1 62.38 177 VAL A O 1
ATOM 1328 N N . ARG A 1 178 ? -1.739 -13.539 15.242 1 64.25 178 ARG A N 1
ATOM 1329 C CA . ARG A 1 178 ? -0.436 -14.164 15.055 1 64.25 178 ARG A CA 1
ATOM 1330 C C . ARG A 1 178 ? -0.475 -15.18 13.914 1 64.25 178 ARG A C 1
ATOM 1332 O O . ARG A 1 178 ? -1.475 -15.875 13.734 1 64.25 178 ARG A O 1
ATOM 1339 N N . LEU A 1 179 ? 0.587 -15.305 13.211 1 62.69 179 LEU A N 1
ATOM 1340 C CA . LEU A 1 179 ? 0.661 -16.203 12.062 1 62.69 179 LEU A CA 1
ATOM 1341 C C . LEU A 1 179 ? 0.361 -17.641 12.469 1 62.69 179 LEU A C 1
ATOM 1343 O O . LEU A 1 179 ? -0.285 -18.375 11.727 1 62.69 179 LEU A O 1
ATOM 1347 N N . THR A 1 180 ? 0.89 -18 13.625 1 62.25 180 THR A N 1
ATOM 1348 C CA . THR A 1 180 ? 0.678 -19.375 14.078 1 62.25 180 THR A CA 1
ATOM 1349 C C . THR A 1 180 ? -0.809 -19.641 14.289 1 62.25 180 THR A C 1
ATOM 1351 O O . THR A 1 180 ? -1.296 -20.734 13.961 1 62.25 180 THR A O 1
ATOM 1354 N N . VAL A 1 181 ? -1.458 -18.672 14.812 1 63.16 181 VAL A N 1
ATOM 1355 C CA . VAL A 1 181 ? -2.898 -18.797 15.008 1 63.16 181 VAL A CA 1
ATOM 1356 C C . VAL A 1 181 ? -3.6 -18.812 13.648 1 63.16 181 VAL A C 1
ATOM 1358 O O . VAL A 1 181 ? -4.488 -19.641 13.414 1 63.16 181 VAL A O 1
ATOM 1361 N N . ALA A 1 182 ? -3.1 -18.031 12.773 1 65.62 182 ALA A N 1
ATOM 1362 C CA . ALA A 1 182 ? -3.67 -17.984 11.43 1 65.62 182 ALA A CA 1
ATOM 1363 C C . ALA A 1 182 ? -3.465 -19.297 10.695 1 65.62 182 ALA A C 1
ATOM 1365 O O . ALA A 1 182 ? -4.379 -19.797 10.039 1 65.62 182 ALA A O 1
ATOM 1366 N N . ALA A 1 183 ? -2.314 -19.812 10.852 1 63.22 183 ALA A N 1
ATOM 1367 C CA . ALA A 1 183 ? -1.982 -21.062 10.195 1 63.22 183 ALA A CA 1
ATOM 1368 C C . ALA A 1 183 ? -2.887 -22.203 10.688 1 63.22 183 ALA A C 1
ATOM 1370 O O . ALA A 1 183 ? -3.408 -22.969 9.883 1 63.22 183 ALA A O 1
ATOM 1371 N N . ALA A 1 184 ? -3.092 -22.234 11.977 1 65.5 184 ALA A N 1
ATOM 1372 C CA . ALA A 1 184 ? -3.963 -23.25 12.547 1 65.5 184 ALA A CA 1
ATOM 1373 C C . ALA A 1 184 ? -5.398 -23.094 12.062 1 65.5 184 ALA A C 1
ATOM 1375 O O . ALA A 1 184 ? -6.07 -24.062 11.742 1 65.5 184 ALA A O 1
ATOM 1376 N N . ALA A 1 185 ? -5.789 -21.938 11.984 1 66.88 185 ALA A N 1
ATOM 1377 C CA . ALA A 1 185 ? -7.148 -21.656 11.523 1 66.88 185 ALA A CA 1
ATOM 1378 C C . ALA A 1 185 ? -7.328 -22.062 10.07 1 66.88 185 ALA A C 1
ATOM 1380 O O . ALA A 1 185 ? -8.383 -22.594 9.695 1 66.88 185 ALA A O 1
ATOM 1381 N N . VAL A 1 186 ? -6.348 -21.859 9.328 1 66.25 186 VAL A N 1
ATOM 1382 C CA . VAL A 1 186 ? -6.395 -22.203 7.906 1 66.25 186 VAL A CA 1
ATOM 1383 C C . VAL A 1 186 ? -6.516 -23.703 7.734 1 66.25 186 VAL A C 1
ATOM 1385 O O . VAL A 1 186 ? -7.379 -24.188 7 1 66.25 186 VAL A O 1
ATOM 1388 N N . LEU A 1 187 ? -5.68 -24.359 8.398 1 66.31 187 LEU A N 1
ATOM 1389 C CA . LEU A 1 187 ? -5.656 -25.812 8.25 1 66.31 187 LEU A CA 1
ATOM 1390 C C . LEU A 1 187 ? -6.965 -26.422 8.727 1 66.31 187 LEU A C 1
ATOM 1392 O O . LEU A 1 187 ? -7.477 -27.359 8.102 1 66.31 187 LEU A O 1
ATOM 1396 N N . ASN A 1 188 ? -7.488 -25.797 9.805 1 66.5 188 ASN A N 1
ATOM 1397 C CA . ASN A 1 188 ? -8.789 -26.25 10.273 1 66.5 188 ASN A CA 1
ATOM 1398 C C . ASN A 1 188 ? -9.883 -25.969 9.242 1 66.5 188 ASN A C 1
ATOM 1400 O O . ASN A 1 188 ? -10.734 -26.828 8.984 1 66.5 188 ASN A O 1
ATOM 1404 N N . ALA A 1 189 ? -9.773 -24.875 8.727 1 70.12 189 ALA A N 1
ATOM 1405 C CA . ALA A 1 189 ? -10.797 -24.453 7.77 1 70.12 189 ALA A CA 1
ATOM 1406 C C . ALA A 1 189 ? -10.742 -25.312 6.508 1 70.12 189 ALA A C 1
ATOM 1408 O O . ALA A 1 189 ? -11.781 -25.75 5.992 1 70.12 189 ALA A O 1
ATOM 1409 N N . VAL A 1 190 ? -9.633 -25.578 6.07 1 67.62 190 VAL A N 1
ATOM 1410 C CA . VAL A 1 190 ? -9.445 -26.344 4.844 1 67.62 190 VAL A CA 1
ATOM 1411 C C . VAL A 1 190 ? -9.883 -27.797 5.07 1 67.62 190 VAL A C 1
ATOM 1413 O O . VAL A 1 190 ? -10.5 -28.406 4.195 1 67.62 190 VAL A O 1
ATOM 1416 N N . GLN A 1 191 ? -9.555 -28.25 6.207 1 70.5 191 GLN A N 1
ATOM 1417 C CA . GLN A 1 191 ? -9.969 -29.609 6.543 1 70.5 191 GLN A CA 1
ATOM 1418 C C . GLN A 1 191 ? -11.492 -29.719 6.59 1 70.5 191 GLN A C 1
ATOM 1420 O O . GLN A 1 191 ? -12.062 -30.703 6.129 1 70.5 191 GLN A O 1
ATOM 1425 N N . GLN A 1 192 ? -12.078 -28.734 7.145 1 71.25 192 GLN A N 1
ATOM 1426 C CA . GLN A 1 192 ? -13.539 -28.719 7.207 1 71.25 192 GLN A CA 1
ATOM 1427 C C . GLN A 1 192 ? -14.148 -28.672 5.809 1 71.25 192 GLN A C 1
ATOM 1429 O O . GLN A 1 192 ? -15.125 -29.375 5.531 1 71.25 192 GLN A O 1
ATOM 1434 N N . GLN A 1 193 ? -13.539 -27.938 5.02 1 71.75 193 GLN A N 1
ATOM 1435 C CA . GLN A 1 193 ? -14.031 -27.844 3.648 1 71.75 193 GLN A CA 1
ATOM 1436 C C . GLN A 1 193 ? -13.859 -29.172 2.906 1 71.75 193 GLN A C 1
ATOM 1438 O O . GLN A 1 193 ? -14.734 -29.562 2.131 1 71.75 193 GLN A O 1
ATOM 1443 N N . GLN A 1 194 ? -12.789 -29.766 3.15 1 70.69 194 GLN A N 1
ATOM 1444 C CA . GLN A 1 194 ? -12.539 -31.047 2.521 1 70.69 194 GLN A CA 1
ATOM 1445 C C . GLN A 1 194 ? -13.562 -32.094 2.961 1 70.69 194 GLN A C 1
ATOM 1447 O O . GLN A 1 194 ? -14.055 -32.875 2.143 1 70.69 194 GLN A O 1
ATOM 1452 N N . GLN A 1 195 ? -13.852 -32.031 4.195 1 70.38 195 GLN A N 1
ATOM 1453 C CA . GLN A 1 195 ? -14.836 -32.969 4.734 1 70.38 195 GLN A CA 1
ATOM 1454 C C . GLN A 1 195 ? -16.219 -32.688 4.152 1 70.38 195 GLN A C 1
ATOM 1456 O O . GLN A 1 195 ? -16.953 -33.625 3.826 1 70.38 195 GLN A O 1
ATOM 1461 N N . GLN A 1 196 ? -16.516 -31.484 4.051 1 68.88 196 GLN A N 1
ATOM 1462 C CA . GLN A 1 196 ? -17.812 -31.125 3.482 1 68.88 196 GLN A CA 1
ATOM 1463 C C . GLN A 1 196 ? -17.906 -31.547 2.021 1 68.88 196 GLN A C 1
ATOM 1465 O O . GLN A 1 196 ? -18.953 -32.031 1.58 1 68.88 196 GLN A O 1
ATOM 1470 N N . HIS A 1 197 ? -16.859 -31.406 1.379 1 68 197 HIS A N 1
ATOM 1471 C CA . HIS A 1 197 ? -16.812 -31.812 -0.019 1 68 197 HIS A CA 1
ATOM 1472 C C . HIS A 1 197 ? -16.953 -33.312 -0.151 1 68 197 HIS A C 1
ATOM 1474 O O . HIS A 1 197 ? -17.641 -33.812 -1.049 1 68 197 HIS A O 1
ATOM 1480 N N . GLN A 1 198 ? -16.328 -34 0.714 1 65.38 198 GLN A N 1
ATOM 1481 C CA . GLN A 1 198 ? -16.422 -35.469 0.706 1 65.38 198 GLN A CA 1
ATOM 1482 C C . GLN A 1 198 ? -17.844 -35.938 1.056 1 65.38 198 GLN A C 1
ATOM 1484 O O . GLN A 1 198 ? -18.344 -36.875 0.464 1 65.38 198 GLN A O 1
ATOM 1489 N N . GLN A 1 199 ? -18.422 -35.219 1.939 1 62.12 199 GLN A N 1
ATOM 1490 C CA . GLN A 1 199 ? -19.797 -35.562 2.328 1 62.12 199 GLN A CA 1
ATOM 1491 C C . GLN A 1 199 ? -20.766 -35.281 1.188 1 62.12 199 GLN A C 1
ATOM 1493 O O . GLN A 1 199 ? -21.688 -36.094 0.949 1 62.12 199 GLN A O 1
ATOM 1498 N N . HIS A 1 200 ? -20.531 -34.25 0.551 1 60.72 200 HIS A N 1
ATOM 1499 C CA . HIS A 1 200 ? -21.406 -33.906 -0.572 1 60.72 200 HIS A CA 1
ATOM 1500 C C . HIS A 1 200 ? -21.234 -34.906 -1.719 1 60.72 200 HIS A C 1
ATOM 1502 O O . HIS A 1 200 ? -22.203 -35.281 -2.361 1 60.72 200 HIS A O 1
ATOM 1508 N N . GLN A 1 201 ? -20.031 -35.312 -1.904 1 55.75 201 GLN A N 1
ATOM 1509 C CA . GLN A 1 201 ? -19.766 -36.312 -2.941 1 55.75 201 GLN A CA 1
ATOM 1510 C C . GLN A 1 201 ? -20.359 -37.656 -2.568 1 55.75 201 GLN A C 1
ATOM 1512 O O . GLN A 1 201 ? -20.859 -38.375 -3.428 1 55.75 201 GLN A O 1
ATOM 1517 N N . GLN A 1 202 ? -20.344 -37.938 -1.309 1 55.66 202 GLN A N 1
ATOM 1518 C CA . GLN A 1 202 ? -20.922 -39.188 -0.842 1 55.66 202 GLN A CA 1
ATOM 1519 C C . GLN A 1 202 ? -22.453 -39.156 -0.953 1 55.66 202 GLN A C 1
ATOM 1521 O O . GLN A 1 202 ? -23.062 -40.156 -1.324 1 55.66 202 GLN A O 1
ATOM 1526 N N . LEU A 1 203 ? -22.969 -38.031 -0.635 1 52.16 203 LEU A N 1
ATOM 1527 C CA . LEU A 1 203 ? -24.422 -37.906 -0.748 1 52.16 203 LEU A CA 1
ATOM 1528 C C . LEU A 1 203 ? -24.859 -37.938 -2.209 1 52.16 203 LEU A C 1
ATOM 1530 O O . LEU A 1 203 ? -25.906 -38.469 -2.541 1 52.16 203 LEU A O 1
ATOM 1534 N N . ALA A 1 204 ? -23.953 -37.344 -2.951 1 54.06 204 ALA A N 1
ATOM 1535 C CA . ALA A 1 204 ? -24.266 -37.344 -4.379 1 54.06 204 ALA A CA 1
ATOM 1536 C C . ALA A 1 204 ? -24.094 -38.719 -4.984 1 54.06 204 ALA A C 1
ATOM 1538 O O . ALA A 1 204 ? -24.781 -39.094 -5.938 1 54.06 204 ALA A O 1
ATOM 1539 N N . SER A 1 205 ? -23.156 -39.469 -4.418 1 48.28 205 SER A N 1
ATOM 1540 C CA . SER A 1 205 ? -22.953 -40.812 -4.906 1 48.28 205 SER A CA 1
ATOM 1541 C C . SER A 1 205 ? -23.922 -41.812 -4.258 1 48.28 205 SER A C 1
ATOM 1543 O O . SER A 1 205 ? -23.969 -42.969 -4.625 1 48.28 205 SER A O 1
ATOM 1545 N N . SER A 1 206 ? -24.547 -41.438 -3.094 1 45.44 206 SER A N 1
ATOM 1546 C CA . SER A 1 206 ? -25.547 -42.375 -2.584 1 45.44 206 SER A CA 1
ATOM 1547 C C . SER A 1 206 ? -26.734 -42.5 -3.545 1 45.44 206 SER A C 1
ATOM 1549 O O . SER A 1 206 ? -27.312 -41.469 -3.953 1 45.44 206 SER A O 1
ATOM 1551 N N . PRO A 1 207 ? -26.797 -43.531 -4.164 1 38.94 207 PRO A N 1
ATOM 1552 C CA . PRO A 1 207 ? -27.906 -43.781 -5.09 1 38.94 207 PRO A CA 1
ATOM 1553 C C . PRO A 1 207 ? -29.25 -43.344 -4.527 1 38.94 207 PRO A C 1
ATOM 1555 O O . PRO A 1 207 ? -29.562 -43.625 -3.369 1 38.94 207 PRO A O 1
ATOM 1558 N N . ALA A 1 208 ? -29.734 -42.094 -4.707 1 37.69 208 ALA A N 1
ATOM 1559 C CA . ALA A 1 208 ? -31.156 -41.875 -4.449 1 37.69 208 ALA A CA 1
ATOM 1560 C C . ALA A 1 208 ? -31.953 -43.156 -4.66 1 37.69 208 ALA A C 1
ATOM 1562 O O . ALA A 1 208 ? -31.844 -43.812 -5.711 1 37.69 208 ALA A O 1
ATOM 1563 N N . SER A 1 209 ? -32.219 -43.938 -3.703 1 32.84 209 SER A N 1
ATOM 1564 C CA . SER A 1 209 ? -33.312 -44.906 -3.863 1 32.84 209 SER A CA 1
ATOM 1565 C C . SER A 1 209 ? -34.5 -44.25 -4.594 1 32.84 209 SER A C 1
ATOM 1567 O O . SER A 1 209 ? -35 -43.219 -4.191 1 32.84 209 SER A O 1
ATOM 1569 N N . SER A 1 210 ? -34.531 -44.406 -5.887 1 31.78 210 SER A N 1
ATOM 1570 C CA . SER A 1 210 ? -35.594 -44.125 -6.828 1 31.78 210 SER A CA 1
ATOM 1571 C C . SER A 1 210 ? -36.969 -44.375 -6.219 1 31.78 210 SER A C 1
ATOM 1573 O O . SER A 1 210 ? -37.312 -45.531 -5.938 1 31.78 210 SER A O 1
ATOM 1575 N N . VAL A 1 211 ? -37.375 -43.688 -5.168 1 29.11 211 VAL A N 1
ATOM 1576 C CA . VAL A 1 211 ? -38.812 -43.844 -4.98 1 29.11 211 VAL A CA 1
ATOM 1577 C C . VAL A 1 211 ? -39.531 -43.688 -6.32 1 29.11 211 VAL A C 1
ATOM 1579 O O . VAL A 1 211 ? -39.312 -42.688 -7.035 1 29.11 211 VAL A O 1
ATOM 1582 N N . THR A 1 212 ? -39.844 -44.812 -6.938 1 27.11 212 THR A N 1
ATOM 1583 C CA . THR A 1 212 ? -40.656 -45.062 -8.133 1 27.11 212 THR A CA 1
ATOM 1584 C C . THR A 1 212 ? -41.938 -44.25 -8.109 1 27.11 212 THR A C 1
ATOM 1586 O O . THR A 1 212 ? -42.844 -44.562 -7.355 1 27.11 212 THR A O 1
ATOM 1589 N N . THR A 1 213 ? -41.875 -42.969 -7.781 1 25.27 213 THR A N 1
ATOM 1590 C CA . THR A 1 213 ? -43.219 -42.469 -7.961 1 25.27 213 THR A CA 1
ATOM 1591 C C . THR A 1 213 ? -43.75 -42.812 -9.352 1 25.27 213 THR A C 1
ATOM 1593 O O . THR A 1 213 ? -43.062 -42.656 -10.352 1 25.27 213 THR A O 1
ATOM 1596 N N . ALA A 1 214 ? -44.906 -43.594 -9.359 1 23.92 214 ALA A N 1
ATOM 1597 C CA . ALA A 1 214 ? -45.719 -44.125 -10.453 1 23.92 214 ALA A CA 1
ATOM 1598 C C . ALA A 1 214 ? -46.062 -43.031 -11.469 1 23.92 214 ALA A C 1
ATOM 1600 O O . ALA A 1 214 ? -46.719 -42.031 -11.125 1 23.92 214 ALA A O 1
ATOM 1601 N N . ALA A 1 215 ? -45.031 -42.625 -12.32 1 22.69 215 ALA A N 1
ATOM 1602 C CA . ALA A 1 215 ? -45.25 -41.75 -13.461 1 22.69 215 ALA A CA 1
ATOM 1603 C C . ALA A 1 215 ? -46.562 -42.125 -14.172 1 22.69 215 ALA A C 1
ATOM 1605 O O . ALA A 1 215 ? -46.812 -43.281 -14.445 1 22.69 215 ALA A O 1
ATOM 1606 N N . ALA A 1 216 ? -47.562 -41.312 -13.93 1 20.92 216 ALA A N 1
ATOM 1607 C CA . ALA A 1 216 ? -48.812 -41.469 -14.664 1 20.92 216 ALA A CA 1
ATOM 1608 C C . ALA A 1 216 ? -48.531 -41.688 -16.156 1 20.92 216 ALA A C 1
ATOM 1610 O O . ALA A 1 216 ? -47.531 -41.219 -16.688 1 20.92 216 ALA A O 1
ATOM 1611 N N . PRO A 1 217 ? -49.438 -42.562 -16.969 1 20.08 217 PRO A N 1
ATOM 1612 C CA . PRO A 1 217 ? -49.406 -43.219 -18.266 1 20.08 217 PRO A CA 1
ATOM 1613 C C . PRO A 1 217 ? -49.312 -42.219 -19.422 1 20.08 217 PRO A C 1
ATOM 1615 O O . PRO A 1 217 ? -49.25 -42.625 -20.594 1 20.08 217 PRO A O 1
ATOM 1618 N N . GLY A 1 218 ? -48.844 -40.938 -19.219 1 17.75 218 GLY A N 1
ATOM 1619 C CA . GLY A 1 218 ? -49.531 -40.188 -20.266 1 17.75 218 GLY A CA 1
ATOM 1620 C C . GLY A 1 218 ? -49.312 -40.812 -21.641 1 17.75 218 GLY A C 1
ATOM 1621 O O . GLY A 1 218 ? -48.375 -41.594 -21.844 1 17.75 218 GLY A O 1
ATOM 1622 N N . ALA A 1 219 ? -50.156 -40.25 -22.703 1 17.47 219 ALA A N 1
ATOM 1623 C CA . ALA A 1 219 ? -50.781 -40.562 -24 1 17.47 219 ALA A CA 1
ATOM 1624 C C . ALA A 1 219 ? -49.75 -40.625 -25.109 1 17.47 219 ALA A C 1
ATOM 1626 O O . ALA A 1 219 ? -48.656 -40.031 -25 1 17.47 219 ALA A O 1
ATOM 1627 N N . GLN A 1 220 ? -50.094 -41.5 -26.188 1 16.59 220 GLN A N 1
ATOM 1628 C CA . GLN A 1 220 ? -49.688 -42.312 -27.328 1 16.59 220 GLN A CA 1
ATOM 1629 C C . GLN A 1 220 ? -49.188 -41.438 -28.469 1 16.59 220 GLN A C 1
ATOM 1631 O O . GLN A 1 220 ? -48.688 -41.969 -29.469 1 16.59 220 GLN A O 1
ATOM 1636 N N . SER A 1 221 ? -48.938 -40.125 -28.391 1 17.27 221 SER A N 1
ATOM 1637 C CA . SER A 1 221 ? -49.25 -39.656 -29.734 1 17.27 221 SER A CA 1
ATOM 1638 C C . SER A 1 221 ? -48.344 -40.312 -30.781 1 17.27 221 SER A C 1
ATOM 1640 O O . SER A 1 221 ? -47.125 -40.438 -30.547 1 17.27 221 SER A O 1
ATOM 1642 N N . SER A 1 222 ? -48.938 -40.906 -31.953 1 15.59 222 SER A N 1
ATOM 1643 C CA . SER A 1 222 ? -48.75 -41.844 -33.062 1 15.59 222 SER A CA 1
ATOM 1644 C C . SER A 1 222 ? -47.844 -41.25 -34.125 1 15.59 222 SER A C 1
ATOM 1646 O O . SER A 1 222 ? -47.5 -41.938 -35.094 1 15.59 222 SER A O 1
ATOM 1648 N N . PHE A 1 223 ? -47.188 -40.125 -34.062 1 16.42 223 PHE A N 1
ATOM 1649 C CA . PHE A 1 223 ? -47.094 -39.688 -35.469 1 16.42 223 PHE A CA 1
ATOM 1650 C C . PHE A 1 223 ? -46.312 -40.688 -36.312 1 16.42 223 PHE A C 1
ATOM 1652 O O . PHE A 1 223 ? -45.375 -41.281 -35.812 1 16.42 223 PHE A O 1
ATOM 1659 N N . VAL A 1 224 ? -46.688 -40.781 -37.625 1 15.45 224 VAL A N 1
ATOM 1660 C CA . VAL A 1 224 ? -46.781 -41.594 -38.812 1 15.45 224 VAL A CA 1
ATOM 1661 C C . VAL A 1 224 ? -45.406 -41.844 -39.406 1 15.45 224 VAL A C 1
ATOM 1663 O O . VAL A 1 224 ? -44.469 -41.125 -39.094 1 15.45 224 VAL A O 1
ATOM 1666 N N . GLY A 1 225 ? -45.312 -42 -40.844 1 14.7 225 GLY A N 1
ATOM 1667 C CA . GLY A 1 225 ? -45.156 -43.125 -41.781 1 14.7 225 GLY A CA 1
ATOM 1668 C C . GLY A 1 225 ? -43.719 -43.25 -42.281 1 14.7 225 GLY A C 1
ATOM 1669 O O . GLY A 1 225 ? -43.062 -44.25 -42.062 1 14.7 225 GLY A O 1
ATOM 1670 N N . ALA A 1 226 ? -43.375 -42.719 -43.656 1 15.27 226 ALA A N 1
ATOM 1671 C CA . ALA A 1 226 ? -43.188 -43.594 -44.812 1 15.27 226 ALA A CA 1
ATOM 1672 C C . ALA A 1 226 ? -41.719 -43.938 -45 1 15.27 226 ALA A C 1
ATOM 1674 O O . ALA A 1 226 ? -40.844 -43.312 -44.375 1 15.27 226 ALA A O 1
ATOM 1675 N N . SER A 1 227 ? -41.156 -43.844 -46.406 1 15.07 227 SER A N 1
ATOM 1676 C CA . SER A 1 227 ? -40.781 -44.844 -47.375 1 15.07 227 SER A CA 1
ATOM 1677 C C . SER A 1 227 ? -39.281 -45.094 -47.375 1 15.07 227 SER A C 1
ATOM 1679 O O . SER A 1 227 ? -38.531 -44.25 -46.875 1 15.07 227 SER A O 1
ATOM 1681 N N . PRO A 1 228 ? -38.688 -45.75 -48.656 1 15.22 228 PRO A N 1
ATOM 1682 C CA . PRO A 1 228 ? -37.969 -46.938 -49.031 1 15.22 228 PRO A CA 1
ATOM 1683 C C . PRO A 1 228 ? -36.469 -46.688 -49.25 1 15.22 228 PRO A C 1
ATOM 1685 O O . PRO A 1 228 ? -35.625 -47.531 -48.906 1 15.22 228 PRO A O 1
ATOM 1688 N N . ARG A 1 229 ? -35.875 -45.656 -49.875 1 16.77 229 ARG A N 1
ATOM 1689 C CA . ARG A 1 229 ? -35.219 -46 -51.125 1 16.77 229 ARG A CA 1
ATOM 1690 C C . ARG A 1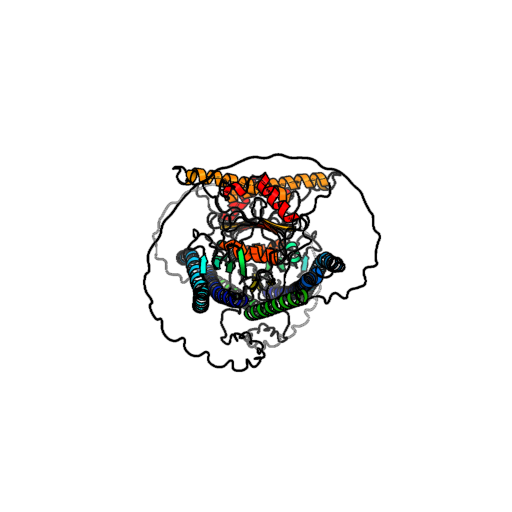 229 ? -33.844 -46.656 -50.875 1 16.77 229 ARG A C 1
ATOM 1692 O O . ARG A 1 229 ? -33.25 -46.438 -49.812 1 16.77 229 ARG A O 1
ATOM 1699 N N . THR A 1 230 ? -33.031 -46.906 -51.969 1 15.16 230 THR A N 1
ATOM 1700 C CA . THR A 1 230 ? -32.375 -47.938 -52.75 1 15.16 230 THR A CA 1
ATOM 1701 C C . THR A 1 230 ? -30.922 -48.094 -52.312 1 15.16 230 THR A C 1
ATOM 1703 O O . THR A 1 230 ? -30.359 -47.219 -51.688 1 15.16 230 THR A O 1
ATOM 1706 N N . PRO A 1 231 ? -29.938 -48.469 -53.344 1 14.8 231 PRO A N 1
ATOM 1707 C CA . PRO A 1 231 ? -29.234 -49.719 -53.656 1 14.8 231 PRO A CA 1
ATOM 1708 C C . PRO A 1 231 ? -27.781 -49.719 -53.188 1 14.8 231 PRO A C 1
ATOM 1710 O O . PRO A 1 231 ? -27.344 -50.688 -52.562 1 14.8 231 PRO A O 1
ATOM 1713 N N . LEU A 1 232 ? -26.75 -49.031 -53.969 1 15.12 232 LEU A N 1
ATOM 1714 C CA . LEU A 1 232 ? -25.828 -49.781 -54.812 1 15.12 232 LEU A CA 1
ATOM 1715 C C . LEU A 1 232 ? -24.562 -50.156 -54.031 1 15.12 232 LEU A C 1
ATOM 1717 O O . LEU A 1 232 ? -24.203 -49.469 -53.062 1 15.12 232 LEU A O 1
ATOM 1721 N N . GLY A 1 233 ? -23.422 -50.844 -54.656 1 14.28 233 GLY A N 1
ATOM 1722 C CA . GLY A 1 233 ? -22.656 -52.094 -54.781 1 14.28 233 GLY A CA 1
ATOM 1723 C C . GLY A 1 233 ? -21.281 -52 -54.156 1 14.28 233 GLY A C 1
ATOM 1724 O O . GLY A 1 233 ? -20.891 -52.875 -53.344 1 14.28 233 GLY A O 1
ATOM 1725 N N . THR A 1 234 ? -20.094 -51.438 -54.719 1 14.72 234 THR A N 1
ATOM 1726 C CA . THR A 1 234 ? -19.094 -52.344 -55.312 1 14.72 234 THR A CA 1
ATOM 1727 C C . THR A 1 234 ? -18.031 -52.719 -54.281 1 14.72 234 THR A C 1
ATOM 1729 O O . THR A 1 234 ? -17.906 -52.062 -53.25 1 14.72 234 THR A O 1
ATOM 1732 N N . SER A 1 235 ? -16.625 -53 -54.719 1 15.01 235 SER A N 1
ATOM 1733 C CA . SER A 1 235 ? -15.812 -54.188 -54.906 1 15.01 235 SER A CA 1
ATOM 1734 C C . SER A 1 235 ? -14.742 -54.312 -53.812 1 15.01 235 SER A C 1
ATOM 1736 O O . SER A 1 235 ? -14.508 -53.375 -53.062 1 15.01 235 SER A O 1
ATOM 1738 N N . LYS A 1 236 ? -13.32 -54.781 -54.156 1 15.46 236 LYS A N 1
ATOM 1739 C CA . LYS A 1 236 ? -12.602 -56.062 -54.094 1 15.46 236 LYS A CA 1
ATOM 1740 C C . LYS A 1 236 ? -11.508 -56 -53.031 1 15.46 236 LYS A C 1
ATOM 1742 O O . LYS A 1 236 ? -11.414 -56.875 -52.156 1 15.46 236 LYS A O 1
ATOM 1747 N N . ILE A 1 237 ? -10.219 -55.531 -53.219 1 15.65 237 ILE A N 1
ATOM 1748 C CA . ILE A 1 237 ? -9.156 -56.5 -53.469 1 15.65 237 ILE A CA 1
ATOM 1749 C C . ILE A 1 237 ? -8.461 -56.844 -52.125 1 15.65 237 ILE A C 1
ATOM 1751 O O . ILE A 1 237 ? -8.477 -56.062 -51.188 1 15.65 237 ILE A O 1
ATOM 1755 N N . LYS A 1 238 ? -7.262 -57.656 -52.094 1 15.76 238 LYS A N 1
ATOM 1756 C CA . LYS A 1 238 ? -6.719 -58.969 -51.75 1 15.76 238 LYS A CA 1
ATOM 1757 C C . LYS A 1 238 ? -5.785 -58.844 -50.531 1 15.76 238 LYS A C 1
ATOM 1759 O O . LYS A 1 238 ? -5.934 -59.594 -49.562 1 15.76 238 LYS A O 1
ATOM 1764 N N . LYS A 1 239 ? -4.41 -58.812 -50.625 1 15.76 239 LYS A N 1
ATOM 1765 C CA . LYS A 1 239 ? -3.576 -60.031 -50.531 1 15.76 239 LYS A CA 1
ATOM 1766 C C . LYS A 1 239 ? -3 -60.188 -49.125 1 15.76 239 LYS A C 1
ATOM 1768 O O . LYS A 1 239 ? -3.025 -59.25 -48.312 1 15.76 239 LYS A O 1
ATOM 1773 N N . THR A 1 240 ? -1.668 -60.531 -48.938 1 14.81 240 THR A N 1
ATOM 1774 C CA . THR A 1 240 ? -0.962 -61.781 -48.688 1 14.81 240 THR A CA 1
ATOM 1775 C C . THR A 1 240 ? -0.406 -61.781 -47.281 1 14.81 240 THR A C 1
ATOM 1777 O O . THR A 1 240 ? -0.3 -60.75 -46.625 1 14.81 240 THR A O 1
ATOM 1780 N N . ASP A 1 241 ? 0.94 -62.219 -46.969 1 14.37 241 ASP A N 1
ATOM 1781 C CA . ASP A 1 241 ? 1.498 -63.469 -46.469 1 14.37 241 ASP A CA 1
ATOM 1782 C C . ASP A 1 241 ? 1.985 -63.344 -45.031 1 14.37 241 ASP A C 1
ATOM 1784 O O . ASP A 1 241 ? 2.145 -62.25 -44.531 1 14.37 241 ASP A O 1
ATOM 1788 N N . GLU A 1 242 ? 3.377 -63.906 -44.594 1 14.91 242 GLU A N 1
ATOM 1789 C CA . GLU A 1 242 ? 3.738 -65.188 -43.906 1 14.91 242 GLU A CA 1
ATOM 1790 C C . GLU A 1 242 ? 4.234 -64.875 -42.5 1 14.91 242 GLU A C 1
ATOM 1792 O O . GLU A 1 242 ? 3.75 -65.5 -41.531 1 14.91 242 GLU A O 1
ATOM 1797 N N . PRO A 1 243 ? 5.68 -64.812 -42.094 1 15.98 243 PRO A N 1
ATOM 1798 C CA . PRO A 1 243 ? 6.336 -65.938 -41.5 1 15.98 243 PRO A CA 1
ATOM 1799 C C . PRO A 1 243 ? 6.34 -65.875 -39.969 1 15.98 243 PRO A C 1
ATOM 1801 O O . PRO A 1 243 ? 6.066 -64.875 -39.375 1 15.98 243 PRO A O 1
ATOM 1804 N N . GLU A 1 244 ? 7.367 -66.688 -39.156 1 15.54 244 GLU A N 1
ATOM 1805 C CA . GLU A 1 244 ? 7.465 -67.875 -38.25 1 15.54 244 GLU A CA 1
ATOM 1806 C C . GLU A 1 244 ? 7.816 -67.438 -36.844 1 15.54 244 GLU A C 1
ATOM 1808 O O . GLU A 1 244 ? 7.137 -67.812 -35.875 1 15.54 244 GLU A O 1
ATOM 1813 N N . ALA A 1 245 ? 9.258 -67.375 -36.281 1 16.11 245 ALA A N 1
ATOM 1814 C CA . ALA A 1 245 ? 9.891 -68.438 -35.5 1 16.11 245 ALA A CA 1
ATOM 1815 C C . ALA A 1 245 ? 9.812 -68.125 -34 1 16.11 245 ALA A C 1
ATOM 1817 O O . ALA A 1 245 ? 9.336 -68.938 -33.219 1 16.11 245 ALA A O 1
ATOM 1818 N N . SER A 1 246 ? 11.008 -67.812 -33.219 1 17.06 246 SER A N 1
ATOM 1819 C CA . SER A 1 246 ? 11.75 -68.688 -32.344 1 17.06 246 SER A CA 1
ATOM 1820 C C . SER A 1 246 ? 11.406 -68.438 -30.875 1 17.06 246 SER A C 1
ATOM 1822 O O . SER A 1 246 ? 10.938 -67.375 -30.531 1 17.06 246 SER A O 1
ATOM 1824 N N . ALA A 1 247 ? 11.906 -69.312 -29.719 1 17.27 247 ALA A N 1
ATOM 1825 C CA . ALA A 1 247 ? 11.57 -70.25 -28.609 1 17.27 247 ALA A CA 1
ATOM 1826 C C . ALA A 1 247 ? 11.914 -69.562 -27.281 1 17.27 247 ALA A C 1
ATOM 1828 O O . ALA A 1 247 ? 11.406 -70 -26.234 1 17.27 247 ALA A O 1
ATOM 1829 N N . ALA A 1 248 ? 12.695 -68.5 -27.016 1 19.67 248 ALA A N 1
ATOM 1830 C CA . ALA A 1 248 ? 13.711 -68.75 -26 1 19.67 248 ALA A CA 1
ATOM 1831 C C . ALA A 1 248 ? 13.07 -68.938 -24.625 1 19.67 248 ALA A C 1
ATOM 1833 O O . ALA A 1 248 ? 11.992 -68.438 -24.359 1 19.67 248 ALA A O 1
ATOM 1834 N N . PRO A 1 249 ? 13.844 -69.438 -23.516 1 18.28 249 PRO A N 1
ATOM 1835 C CA . PRO A 1 249 ? 13.75 -70.438 -22.422 1 18.28 249 PRO A CA 1
ATOM 1836 C C . PRO A 1 249 ? 13.062 -69.875 -21.188 1 18.28 249 PRO A C 1
ATOM 1838 O O . PRO A 1 249 ? 12.914 -68.625 -21.047 1 18.28 249 PRO A O 1
ATOM 1841 N N . ALA A 1 250 ? 12.984 -70.688 -19.984 1 19.84 250 ALA A N 1
ATOM 1842 C CA . ALA A 1 250 ? 12.117 -71.188 -18.922 1 19.84 250 ALA A CA 1
ATOM 1843 C C . ALA A 1 250 ? 12.32 -70.438 -17.625 1 19.84 250 ALA A C 1
ATOM 1845 O O . ALA A 1 250 ? 11.609 -70.688 -16.641 1 19.84 250 ALA A O 1
ATOM 1846 N N . ILE A 1 251 ? 13.07 -69.312 -17.5 1 19.98 251 ILE A N 1
ATOM 1847 C CA . ILE A 1 251 ? 13.773 -69.25 -16.219 1 19.98 251 ILE A CA 1
ATOM 1848 C C . ILE A 1 251 ? 12.75 -69.188 -15.078 1 19.98 251 ILE A C 1
ATOM 1850 O O . ILE A 1 251 ? 11.766 -68.438 -15.164 1 19.98 251 ILE A O 1
ATOM 1854 N N . ALA A 1 252 ? 12.852 -70 -14 1 19.55 252 ALA A N 1
ATOM 1855 C CA . ALA A 1 252 ? 12.102 -70.688 -12.922 1 19.55 252 ALA A CA 1
ATOM 1856 C C . ALA A 1 252 ? 11.82 -69.688 -11.789 1 19.55 252 ALA A C 1
ATOM 1858 O O . ALA A 1 252 ? 11.203 -70 -10.789 1 19.55 252 ALA A O 1
ATOM 1859 N N . LEU A 1 253 ? 11.43 -68.438 -11.977 1 19.09 253 LEU A N 1
ATOM 1860 C CA . LEU A 1 253 ? 11.672 -67.562 -10.859 1 19.09 253 LEU A CA 1
ATOM 1861 C C . LEU A 1 253 ? 10.945 -68 -9.609 1 19.09 253 LEU A C 1
ATOM 1863 O O . LEU A 1 253 ? 9.859 -68.625 -9.695 1 19.09 253 LEU A O 1
ATOM 1867 N N . PRO A 1 254 ? 11.578 -67.875 -8.43 1 22.38 254 PRO A N 1
ATOM 1868 C CA . PRO A 1 254 ? 11.453 -68.5 -7.113 1 22.38 254 PRO A CA 1
ATOM 1869 C C . PRO A 1 254 ? 10.117 -68.188 -6.43 1 22.38 254 PRO A C 1
ATOM 1871 O O . PRO A 1 254 ? 9.438 -67.25 -6.805 1 22.38 254 PRO A O 1
ATOM 1874 N N . PRO A 1 255 ? 9.805 -69 -5.359 1 20.02 255 PRO A N 1
ATOM 1875 C CA . PRO A 1 255 ? 8.539 -69.312 -4.699 1 20.02 255 PRO A CA 1
ATOM 1876 C C . PRO A 1 255 ? 7.953 -68.125 -3.924 1 20.02 255 PRO A C 1
ATOM 1878 O O . PRO A 1 255 ? 8.695 -67.375 -3.322 1 20.02 255 PRO A O 1
ATOM 1881 N N . ALA A 1 256 ? 6.918 -67.438 -4.336 1 19.72 256 ALA A N 1
ATOM 1882 C CA . ALA A 1 256 ? 6.266 -66.25 -3.779 1 19.72 256 ALA A CA 1
ATOM 1883 C C . ALA A 1 256 ? 5.805 -66.5 -2.346 1 19.72 256 ALA A C 1
ATOM 1885 O O . ALA A 1 256 ? 5.164 -67.562 -2.064 1 19.72 256 ALA A O 1
ATOM 1886 N N . LEU A 1 257 ? 6.59 -66 -1.41 1 20.83 257 LEU A N 1
ATOM 1887 C CA . LEU A 1 257 ? 6.5 -65.938 0.044 1 20.83 257 LEU A CA 1
ATOM 1888 C C . LEU A 1 257 ? 5.07 -65.625 0.487 1 20.83 257 LEU A C 1
ATOM 1890 O O . LEU A 1 257 ? 4.34 -64.875 -0.195 1 20.83 257 LEU A O 1
ATOM 1894 N N . SER A 1 258 ? 4.648 -66.312 1.46 1 19.91 258 SER A N 1
ATOM 1895 C CA . SER A 1 258 ? 3.35 -66.625 2.068 1 19.91 258 SER A CA 1
ATOM 1896 C C . SER A 1 258 ? 2.693 -65.312 2.57 1 19.91 258 SER A C 1
ATOM 1898 O O . SER A 1 258 ? 3.381 -64.375 3.018 1 19.91 258 SER A O 1
ATOM 1900 N N . ALA A 1 259 ? 1.395 -65 2.193 1 21.34 259 ALA A N 1
ATOM 1901 C CA . ALA A 1 259 ? 0.457 -63.906 2.35 1 21.34 259 ALA A CA 1
ATOM 1902 C C . ALA A 1 259 ? 0.054 -63.719 3.811 1 21.34 259 ALA A C 1
ATOM 1904 O O . ALA A 1 259 ? -0.613 -64.625 4.387 1 21.34 259 ALA A O 1
ATOM 1905 N N . PRO A 1 260 ? 1.067 -63.344 4.664 1 22.14 260 PRO A N 1
ATOM 1906 C CA . PRO A 1 260 ? 0.597 -63.375 6.051 1 22.14 260 PRO A CA 1
ATOM 1907 C C . PRO A 1 260 ? -0.811 -62.812 6.215 1 22.14 260 PRO A C 1
ATOM 1909 O O . PRO A 1 260 ? -1.278 -62.062 5.359 1 22.14 260 PRO A O 1
ATOM 1912 N N . LEU A 1 261 ? -1.479 -63.25 7.289 1 21.16 261 LEU A N 1
ATOM 1913 C CA . LEU A 1 261 ? -2.84 -63.219 7.809 1 21.16 261 LEU A CA 1
ATOM 1914 C C . LEU A 1 261 ? -3.316 -61.75 7.965 1 21.16 261 LEU A C 1
ATOM 1916 O O . LEU A 1 261 ? -2.523 -60.875 8.281 1 21.16 261 LEU A O 1
ATOM 1920 N N . LEU A 1 262 ? -4.535 -61.375 7.434 1 20.72 262 LEU A N 1
ATOM 1921 C CA . LEU A 1 262 ? -5.395 -60.188 7.332 1 20.72 262 LEU A CA 1
ATOM 1922 C C . LEU A 1 262 ? -5.75 -59.656 8.719 1 20.72 262 LEU A C 1
ATOM 1924 O O . LEU A 1 262 ? -6.617 -60.219 9.398 1 20.72 262 LEU A O 1
ATOM 1928 N N . THR A 1 263 ? -4.848 -59.656 9.703 1 21.7 263 THR A N 1
ATOM 1929 C CA . THR A 1 263 ? -5.398 -59.281 11 1 21.7 263 THR A CA 1
ATOM 1930 C C . THR A 1 263 ? -6.281 -58.031 10.867 1 21.7 263 THR A C 1
ATOM 1932 O O . THR A 1 263 ? -6.113 -57.25 9.945 1 21.7 263 THR A O 1
ATOM 1935 N N . SER A 1 264 ? -7.434 -57.969 11.68 1 22.44 264 SER A N 1
ATOM 1936 C CA . SER A 1 264 ? -8.641 -57.156 11.805 1 22.44 264 SER A CA 1
ATOM 1937 C C . SER A 1 264 ? -8.297 -55.688 11.969 1 22.44 264 SER A C 1
ATOM 1939 O O . SER A 1 264 ? -7.453 -55.312 12.789 1 22.44 264 SER A O 1
ATOM 1941 N N . LEU A 1 265 ? -8.312 -54.844 10.945 1 21.42 265 LEU A N 1
ATOM 1942 C CA . LEU A 1 265 ? -8.094 -53.406 10.898 1 21.42 265 LEU A CA 1
ATOM 1943 C C . LEU A 1 265 ? -8.961 -52.688 11.938 1 21.42 265 LEU A C 1
ATOM 1945 O O . LEU A 1 265 ? -10.188 -52.656 11.805 1 21.42 265 LEU A O 1
ATOM 1949 N N . SER A 1 266 ? -8.789 -52.969 13.258 1 22.12 266 SER A N 1
ATOM 1950 C CA . SER A 1 266 ? -9.492 -52.125 14.227 1 22.12 266 SER A CA 1
ATOM 1951 C C . SER A 1 266 ? -9.508 -50.688 13.781 1 22.12 266 SER A C 1
ATOM 1953 O O . SER A 1 266 ? -8.492 -50.156 13.344 1 22.12 266 SER A O 1
ATOM 1955 N N . ARG A 1 267 ? -10.688 -50.062 13.57 1 25.42 267 ARG A N 1
ATOM 1956 C CA . ARG A 1 267 ? -11.07 -48.75 13.125 1 25.42 267 ARG A CA 1
ATOM 1957 C C . ARG A 1 267 ? -10.391 -47.656 13.969 1 25.42 267 ARG A C 1
ATOM 1959 O O . ARG A 1 267 ? -10.766 -47.438 15.125 1 25.42 267 ARG A O 1
ATOM 1966 N N . ALA A 1 268 ? -9.07 -47.469 13.961 1 24.77 268 ALA A N 1
ATOM 1967 C CA . ALA A 1 268 ? -8.344 -46.406 14.641 1 24.77 268 ALA A CA 1
ATOM 1968 C C . ALA A 1 268 ? -9.062 -45.062 14.469 1 24.77 268 ALA A C 1
ATOM 1970 O O . ALA A 1 268 ? -9.18 -44.562 13.344 1 24.77 268 ALA A O 1
ATOM 1971 N N . SER A 1 269 ? -10.023 -44.812 15.281 1 25.53 269 SER A N 1
ATOM 1972 C CA . SER A 1 269 ? -10.664 -43.531 15.414 1 25.53 269 SER A CA 1
ATOM 1973 C C . SER A 1 269 ? -9.633 -42.375 15.375 1 25.53 269 SER A C 1
ATOM 1975 O O . SER A 1 269 ? -8.719 -42.344 16.203 1 25.53 269 SER A O 1
ATOM 1977 N N . ALA A 1 270 ? -9.219 -42 14.25 1 26.53 270 ALA A N 1
ATOM 1978 C CA . ALA A 1 270 ? -8.211 -40.969 14.008 1 26.53 270 ALA A CA 1
ATOM 1979 C C . ALA A 1 270 ? -8.375 -39.812 14.984 1 26.53 270 ALA A C 1
ATOM 1981 O O . ALA A 1 270 ? -9.422 -39.156 15.016 1 26.53 270 ALA A O 1
ATOM 1982 N N . LEU A 1 271 ? -7.852 -40 16.219 1 25.62 271 LEU A N 1
ATOM 1983 C CA . LEU A 1 271 ? -7.656 -38.875 17.109 1 25.62 271 LEU A CA 1
ATOM 1984 C C . LEU A 1 271 ? -7.32 -37.594 16.328 1 25.62 271 LEU A C 1
ATOM 1986 O O . LEU A 1 271 ? -6.602 -37.656 15.336 1 25.62 271 LEU A O 1
ATOM 1990 N N . PRO A 1 272 ? -8.148 -36.625 16.469 1 26.5 272 PRO A N 1
ATOM 1991 C CA . PRO A 1 272 ? -7.934 -35.344 15.766 1 26.5 272 PRO A CA 1
ATOM 1992 C C . PRO A 1 272 ? -6.473 -34.906 15.789 1 26.5 272 PRO A C 1
ATOM 1994 O O . PRO A 1 272 ? -5.832 -34.938 16.844 1 26.5 272 PRO A O 1
ATOM 1997 N N . HIS A 1 273 ? -5.656 -35.375 14.898 1 26.88 273 HIS A N 1
ATOM 1998 C CA . HIS A 1 273 ? -4.273 -34.969 14.727 1 26.88 273 HIS A CA 1
ATOM 1999 C C . HIS A 1 273 ? -4.082 -33.531 15.203 1 26.88 273 HIS A C 1
ATOM 2001 O O . HIS A 1 273 ? -4.801 -32.625 14.766 1 26.88 273 HIS A O 1
ATOM 2007 N N . THR A 1 274 ? -3.812 -33.375 16.484 1 25.47 274 THR A N 1
ATOM 2008 C CA . THR A 1 274 ? -3.367 -32.125 17.109 1 25.47 274 THR A CA 1
ATOM 2009 C C . THR A 1 274 ? -2.434 -31.359 16.172 1 25.47 274 THR A C 1
ATOM 2011 O O . THR A 1 274 ? -1.394 -31.891 15.758 1 25.47 274 THR A O 1
ATOM 2014 N N . VAL A 1 275 ? -2.973 -30.641 15.328 1 26.84 275 VAL A N 1
ATOM 2015 C CA . VAL A 1 275 ? -2.084 -29.719 14.633 1 26.84 275 VAL A CA 1
ATOM 2016 C C . VAL A 1 275 ? -1.007 -29.219 15.594 1 26.84 275 VAL A C 1
ATOM 2018 O O . VAL A 1 275 ? -1.307 -28.828 16.734 1 26.84 275 VAL A O 1
ATOM 2021 N N . PRO A 1 276 ? 0.168 -29.812 15.531 1 25.47 276 PRO A N 1
ATOM 2022 C CA . PRO A 1 276 ? 1.197 -29.312 16.453 1 25.47 276 PRO A CA 1
ATOM 2023 C C . PRO A 1 276 ? 1.106 -27.812 16.672 1 25.47 276 PRO A C 1
ATOM 2025 O O . PRO A 1 276 ? 1.037 -27.031 15.711 1 25.47 276 PRO A O 1
ATOM 2028 N N . ILE A 1 277 ? 0.4 -27.422 17.703 1 27.58 277 ILE A N 1
ATOM 2029 C CA . ILE A 1 277 ? 0.512 -26.047 18.203 1 27.58 277 ILE A CA 1
ATOM 2030 C C . ILE A 1 277 ? 1.983 -25.688 18.406 1 27.58 277 ILE A C 1
ATOM 2032 O O . ILE A 1 277 ? 2.676 -26.312 19.219 1 27.58 277 ILE A O 1
ATOM 2036 N N . ILE A 1 278 ? 2.645 -25.375 17.391 1 26.02 278 ILE A N 1
ATOM 2037 C CA . ILE A 1 278 ? 3.99 -24.844 17.609 1 26.02 278 ILE A CA 1
ATOM 2038 C C . ILE A 1 278 ? 3.973 -23.812 18.734 1 26.02 278 ILE A C 1
ATOM 2040 O O . ILE A 1 278 ? 3.359 -22.75 18.594 1 26.02 278 ILE A O 1
ATOM 2044 N N . THR A 1 279 ? 3.877 -24.25 19.922 1 26.89 279 THR A N 1
ATOM 2045 C CA . THR A 1 279 ? 4.105 -23.422 21.094 1 26.89 279 THR A CA 1
ATOM 2046 C C . THR A 1 279 ? 5.41 -22.641 20.953 1 26.89 279 THR A C 1
ATOM 2048 O O . THR A 1 279 ? 6.484 -23.219 20.844 1 26.89 279 THR A O 1
ATOM 2051 N N . HIS A 1 280 ? 5.328 -21.594 20.25 1 27.3 280 HIS A N 1
ATOM 2052 C CA . HIS A 1 280 ? 6.508 -20.734 20.234 1 27.3 280 HIS A CA 1
ATOM 2053 C C . HIS A 1 280 ? 6.914 -20.344 21.656 1 27.3 280 HIS A C 1
ATOM 2055 O O . HIS A 1 280 ? 6.152 -19.688 22.359 1 27.3 280 HIS A O 1
ATOM 2061 N N . THR A 1 281 ? 7.516 -21.156 22.375 1 28.05 281 THR A N 1
ATOM 2062 C CA . THR A 1 281 ? 8.125 -20.891 23.688 1 28.05 281 THR A CA 1
ATOM 2063 C C . THR A 1 281 ? 9.008 -19.641 23.609 1 28.05 281 THR A C 1
ATOM 2065 O O . THR A 1 281 ? 9.414 -19.109 24.656 1 28.05 281 THR A O 1
ATOM 2068 N N . THR A 1 282 ? 9.977 -19.672 22.625 1 26.95 282 THR A N 1
ATOM 2069 C CA . THR A 1 282 ? 11.078 -18.734 22.844 1 26.95 282 THR A CA 1
ATOM 2070 C C . THR A 1 282 ? 10.602 -17.297 22.641 1 26.95 282 THR A C 1
ATOM 2072 O O . THR A 1 282 ? 9.773 -17.016 21.766 1 26.95 282 THR A O 1
ATOM 2075 N N . ALA A 1 283 ? 10.734 -16.422 23.641 1 29.83 283 ALA A N 1
ATOM 2076 C CA . ALA A 1 283 ? 10.594 -14.961 23.625 1 29.83 283 ALA A CA 1
ATOM 2077 C C . ALA A 1 283 ? 11.195 -14.367 22.359 1 29.83 283 ALA A C 1
ATOM 2079 O O . ALA A 1 283 ? 12.414 -14.227 22.25 1 29.83 283 ALA A O 1
ATOM 2080 N N . SER A 1 284 ? 10.977 -14.906 21.219 1 32.5 284 SER A N 1
ATOM 2081 C CA . SER A 1 284 ? 11.656 -14.398 20.016 1 32.5 284 SER A CA 1
ATOM 2082 C C . SER A 1 284 ? 11.43 -12.898 19.859 1 32.5 284 SER A C 1
ATOM 2084 O O . SER A 1 284 ? 10.328 -12.398 20.109 1 32.5 284 SER A O 1
ATOM 2086 N N . VAL A 1 285 ? 12.445 -12.164 20.031 1 35.47 285 VAL A N 1
ATOM 2087 C CA . VAL A 1 285 ? 12.531 -10.719 19.812 1 35.47 285 VAL A CA 1
ATOM 2088 C C . VAL A 1 285 ? 11.758 -10.344 18.547 1 35.47 285 VAL A C 1
ATOM 2090 O O . VAL A 1 285 ? 11.578 -9.156 18.25 1 35.47 285 VAL A O 1
ATOM 2093 N N . VAL A 1 286 ? 11.711 -11.305 17.625 1 38.16 286 VAL A N 1
ATOM 2094 C CA . VAL A 1 286 ? 10.961 -10.977 16.422 1 38.16 286 VAL A CA 1
ATOM 2095 C C . VAL A 1 286 ? 9.461 -10.953 16.734 1 38.16 286 VAL A C 1
ATOM 2097 O O . VAL A 1 286 ? 8.922 -11.906 17.297 1 38.16 286 VAL A O 1
ATOM 2100 N N . PRO A 1 287 ? 8.953 -9.859 16.797 1 45.53 287 PRO A N 1
ATOM 2101 C CA . PRO A 1 287 ? 7.504 -9.781 17.016 1 45.53 287 PRO A CA 1
ATOM 2102 C C . PRO A 1 287 ? 6.742 -10.875 16.266 1 45.53 287 PRO A C 1
ATOM 2104 O O . PRO A 1 287 ? 7.195 -11.359 15.227 1 45.53 287 PRO A O 1
ATOM 2107 N N . GLU A 1 288 ? 6.172 -11.766 17.031 1 50.28 288 GLU A N 1
ATOM 2108 C CA . GLU A 1 288 ? 5.227 -12.672 16.406 1 50.28 288 GLU A CA 1
ATOM 2109 C C . GLU A 1 288 ? 4.559 -12.023 15.195 1 50.28 288 GLU A C 1
ATOM 2111 O O . GLU A 1 288 ? 4.051 -10.898 15.289 1 50.28 288 GLU A O 1
ATOM 2116 N N . CYS A 1 289 ? 5.016 -12.383 13.945 1 56.41 289 CYS A N 1
ATOM 2117 C CA . CYS A 1 289 ? 4.574 -11.844 12.664 1 56.41 289 CYS A CA 1
ATOM 2118 C C . CYS A 1 289 ? 3.051 -11.82 12.578 1 56.41 289 CYS A C 1
ATOM 2120 O O . CYS A 1 289 ? 2.4 -12.859 12.727 1 56.41 289 CYS A O 1
ATOM 2122 N N . ASN A 1 290 ? 2.445 -10.711 12.75 1 73.62 290 ASN A N 1
ATOM 2123 C CA . ASN A 1 290 ? 1.003 -10.492 12.688 1 73.62 290 ASN A CA 1
ATOM 2124 C C . ASN A 1 290 ? 0.555 -10.086 11.281 1 73.62 290 ASN A C 1
ATOM 2126 O O . ASN A 1 290 ? -0.353 -9.273 11.133 1 73.62 290 ASN A O 1
ATOM 2130 N N . GLY A 1 291 ? 1.221 -10.797 10.273 1 86.44 291 GLY A N 1
ATOM 2131 C CA . GLY A 1 291 ? 0.848 -10.461 8.914 1 86.44 291 GLY A CA 1
ATOM 2132 C C . GLY A 1 291 ? -0.394 -11.188 8.438 1 86.44 291 GLY A C 1
ATOM 2133 O O . GLY A 1 291 ? -1.098 -11.812 9.227 1 86.44 291 GLY A O 1
ATOM 2134 N N . GLU A 1 292 ? -0.728 -11 7.23 1 90.56 292 GLU A N 1
ATOM 2135 C CA . GLU A 1 292 ? -1.864 -11.68 6.617 1 90.56 292 GLU A CA 1
ATOM 2136 C C . GLU A 1 292 ? -1.413 -12.898 5.82 1 90.56 292 GLU A C 1
ATOM 2138 O O . GLU A 1 292 ? -0.518 -12.805 4.98 1 90.56 292 GLU A O 1
ATOM 2143 N N . LEU A 1 293 ? -2.02 -14.031 6.156 1 92.62 293 LEU A N 1
ATOM 2144 C CA . LEU A 1 293 ? -1.751 -15.297 5.48 1 92.62 293 LEU A CA 1
ATOM 2145 C C . LEU A 1 293 ? -2.9 -15.664 4.547 1 92.62 293 LEU A C 1
ATOM 2147 O O . LEU A 1 293 ? -3.969 -16.078 5.004 1 92.62 293 LEU A O 1
ATOM 2151 N N . PHE A 1 294 ? -2.641 -15.578 3.234 1 96.31 294 PHE A N 1
ATOM 2152 C CA . PHE A 1 294 ? -3.607 -15.992 2.223 1 96.31 294 PHE A CA 1
ATOM 2153 C C . PHE A 1 294 ? -3.301 -17.391 1.713 1 96.31 294 PHE A C 1
ATOM 2155 O O . PHE A 1 294 ? -2.146 -17.719 1.42 1 96.31 294 PHE A O 1
ATOM 2162 N N . THR A 1 295 ? -4.336 -18.203 1.645 1 95.94 295 THR A N 1
ATOM 2163 C CA . THR A 1 295 ? -4.117 -19.578 1.218 1 95.94 295 THR A CA 1
ATOM 2164 C C . THR A 1 295 ? -5.262 -20.062 0.329 1 95.94 295 THR A C 1
ATOM 2166 O O . THR A 1 295 ? -6.371 -19.531 0.396 1 95.94 295 THR A O 1
ATOM 2169 N N . ALA A 1 296 ? -4.922 -21.031 -0.516 1 96.94 296 ALA A N 1
ATOM 2170 C CA . ALA A 1 296 ? -5.93 -21.703 -1.334 1 96.94 296 ALA A CA 1
ATOM 2171 C C . ALA A 1 296 ? -5.438 -23.062 -1.795 1 96.94 296 ALA A C 1
ATOM 2173 O O . ALA A 1 296 ? -4.246 -23.25 -2.041 1 96.94 296 ALA A O 1
ATOM 2174 N N . ILE A 1 297 ? -6.281 -23.969 -1.82 1 94.06 297 ILE A N 1
ATOM 2175 C CA . ILE A 1 297 ? -6.152 -25.234 -2.525 1 94.06 297 ILE A CA 1
ATOM 2176 C C . ILE A 1 297 ? -7.234 -25.344 -3.598 1 94.06 297 ILE A C 1
ATOM 2178 O O . ILE A 1 297 ? -8.383 -24.969 -3.367 1 94.06 297 ILE A O 1
ATOM 2182 N N . LYS A 1 298 ? -6.785 -25.781 -4.734 1 95.56 298 LYS A N 1
ATOM 2183 C CA . LYS A 1 298 ? -7.738 -25.906 -5.836 1 95.56 298 LYS A CA 1
ATOM 2184 C C . LYS A 1 298 ? -8.992 -26.656 -5.398 1 95.56 298 LYS A C 1
ATOM 2186 O O . LYS A 1 298 ? -8.906 -27.766 -4.879 1 95.56 298 LYS A O 1
ATOM 2191 N N . GLY A 1 299 ? -10.109 -26 -5.566 1 92 299 GLY A N 1
ATOM 2192 C CA . GLY A 1 299 ? -11.391 -26.625 -5.289 1 92 299 GLY A CA 1
ATOM 2193 C C . GLY A 1 299 ? -11.844 -26.438 -3.852 1 92 299 GLY A C 1
ATOM 2194 O O . GLY A 1 299 ? -12.961 -26.812 -3.494 1 92 299 GLY A O 1
ATOM 2195 N N . LEU A 1 300 ? -11.047 -25.844 -2.992 1 89.75 300 LEU A N 1
ATOM 2196 C CA . LEU A 1 300 ? -11.398 -25.781 -1.575 1 89.75 300 LEU A CA 1
ATOM 2197 C C . LEU A 1 300 ? -11.594 -24.344 -1.127 1 89.75 300 LEU A C 1
ATOM 2199 O O . LEU A 1 300 ? -11.766 -24.078 0.065 1 89.75 300 LEU A O 1
ATOM 2203 N N . GLY A 1 301 ? -11.523 -23.375 -2.018 1 91.31 301 GLY A N 1
ATOM 2204 C CA . GLY A 1 301 ? -11.758 -21.984 -1.671 1 91.31 301 GLY A CA 1
ATOM 2205 C C . GLY A 1 301 ? -10.492 -21.25 -1.287 1 91.31 301 GLY A C 1
ATOM 2206 O O . GLY A 1 301 ? -9.406 -21.828 -1.258 1 91.31 301 GLY A O 1
ATOM 2207 N N . ALA A 1 302 ? -10.617 -19.984 -1.047 1 96 302 ALA A N 1
ATOM 2208 C CA . ALA A 1 302 ? -9.523 -19.125 -0.624 1 96 302 ALA A CA 1
ATOM 2209 C C . ALA A 1 302 ? -9.766 -18.578 0.785 1 96 302 ALA A C 1
ATOM 2211 O O . ALA A 1 302 ? -10.906 -18.344 1.179 1 96 302 ALA A O 1
ATOM 2212 N N . PHE A 1 303 ? -8.664 -18.375 1.51 1 91.06 303 PHE A N 1
ATOM 2213 C CA . PHE A 1 303 ? -8.766 -17.969 2.91 1 91.06 303 PHE A CA 1
ATOM 2214 C C . PHE A 1 303 ? -7.73 -16.906 3.246 1 91.06 303 PHE A C 1
ATOM 2216 O O . PHE A 1 303 ? -6.66 -16.859 2.637 1 91.06 303 PHE A O 1
ATOM 2223 N N . VAL A 1 304 ? -8.086 -16.047 4.176 1 92.25 304 VAL A N 1
ATOM 2224 C CA . VAL A 1 304 ? -7.117 -15.18 4.828 1 92.25 304 VAL A CA 1
ATOM 2225 C C . VAL A 1 304 ? -7.148 -15.406 6.336 1 92.25 304 VAL A C 1
ATOM 2227 O O . VAL A 1 304 ? -8.188 -15.25 6.977 1 92.25 304 VAL A O 1
ATOM 2230 N N . ASN A 1 305 ? -6.051 -15.812 6.812 1 85.75 305 ASN A N 1
ATOM 2231 C CA . ASN A 1 305 ? -5.914 -16.141 8.234 1 85.75 305 ASN A CA 1
ATOM 2232 C C . ASN A 1 305 ? -6.992 -17.109 8.688 1 85.75 305 ASN A C 1
ATOM 2234 O O . ASN A 1 305 ? -7.574 -16.938 9.766 1 85.75 305 ASN A O 1
ATOM 2238 N N . GLY A 1 306 ? -7.348 -17.984 7.801 1 82.31 306 GLY A N 1
ATOM 2239 C CA . GLY A 1 306 ? -8.258 -19.062 8.156 1 82.31 306 GLY A CA 1
ATOM 2240 C C . GLY A 1 306 ? -9.719 -18.719 7.887 1 82.31 306 GLY A C 1
ATOM 2241 O O . GLY A 1 306 ? -10.594 -19.562 8.016 1 82.31 306 GLY A O 1
ATOM 2242 N N . ARG A 1 307 ? -9.977 -17.562 7.492 1 84.81 307 ARG A N 1
ATOM 2243 C CA . ARG A 1 307 ? -11.336 -17.156 7.152 1 84.81 307 ARG A CA 1
ATOM 2244 C C . ARG A 1 307 ? -11.547 -17.172 5.641 1 84.81 307 ARG A C 1
ATOM 2246 O O . ARG A 1 307 ? -10.727 -16.641 4.891 1 84.81 307 ARG A O 1
ATOM 2253 N N . GLN A 1 308 ? -12.625 -17.75 5.262 1 89 308 GLN A N 1
ATOM 2254 C CA . GLN A 1 308 ? -12.906 -17.828 3.83 1 89 308 GLN A CA 1
ATOM 2255 C C . GLN A 1 308 ? -13.156 -16.438 3.248 1 89 308 GLN A C 1
ATOM 2257 O O . GLN A 1 308 ? -13.781 -15.594 3.893 1 89 308 GLN A O 1
ATOM 2262 N N . ILE A 1 309 ? -12.656 -16.25 2.076 1 92.88 309 ILE A N 1
ATOM 2263 C CA . ILE A 1 309 ? -12.805 -14.945 1.428 1 92.88 309 ILE A CA 1
ATOM 2264 C C . ILE A 1 309 ? -13.414 -15.133 0.041 1 92.88 309 ILE A C 1
ATOM 2266 O O . ILE A 1 309 ? -13.367 -16.219 -0.529 1 92.88 309 ILE A O 1
ATOM 2270 N N . ARG A 1 310 ? -14.008 -14.07 -0.468 1 95.56 310 ARG A N 1
ATOM 2271 C CA . ARG A 1 310 ? -14.57 -13.984 -1.813 1 95.56 310 ARG A CA 1
ATOM 2272 C C . ARG A 1 310 ? -14.312 -12.609 -2.424 1 95.56 310 ARG A C 1
ATOM 2274 O O . ARG A 1 310 ? -14.203 -11.609 -1.703 1 95.56 310 ARG A O 1
ATOM 2281 N N . VAL A 1 311 ? -14.227 -12.617 -3.707 1 97.31 311 VAL A N 1
ATOM 2282 C CA . VAL A 1 311 ? -14.102 -11.344 -4.41 1 97.31 311 VAL A CA 1
ATOM 2283 C C . VAL A 1 311 ? -15.367 -10.523 -4.207 1 97.31 311 VAL A C 1
ATOM 2285 O O . VAL A 1 311 ? -16.375 -11.023 -3.703 1 97.31 311 VAL A O 1
ATOM 2288 N N . ASN A 1 312 ? -15.281 -9.219 -4.52 1 93.94 312 ASN A N 1
ATOM 2289 C CA . ASN A 1 312 ? -16.438 -8.344 -4.5 1 93.94 312 ASN A CA 1
ATOM 2290 C C . ASN A 1 312 ? -17.359 -8.602 -5.691 1 93.94 312 ASN A C 1
ATOM 2292 O O . A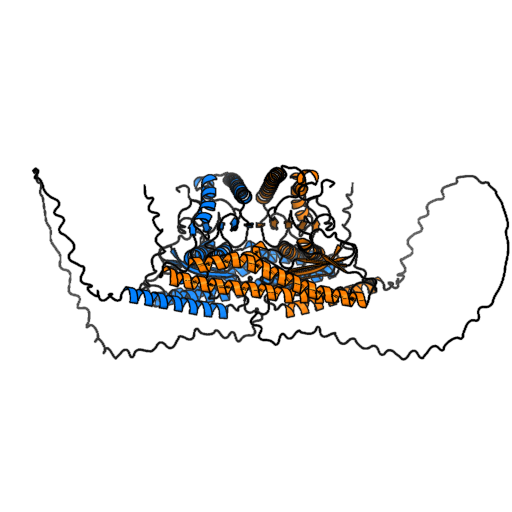SN A 1 312 ? -17.203 -7.988 -6.75 1 93.94 312 ASN A O 1
ATOM 2296 N N . ALA A 1 313 ? -18.344 -9.359 -5.516 1 90.75 313 ALA A N 1
ATOM 2297 C CA . ALA A 1 313 ? -19.219 -9.812 -6.602 1 90.75 313 ALA A CA 1
ATOM 2298 C C . ALA A 1 313 ? -20.062 -8.656 -7.141 1 90.75 313 ALA A C 1
ATOM 2300 O O . ALA A 1 313 ? -20.641 -8.758 -8.227 1 90.75 313 ALA A O 1
ATOM 2301 N N . LYS A 1 314 ? -20.125 -7.551 -6.488 1 89.31 314 LYS A N 1
ATOM 2302 C CA . LYS A 1 314 ? -20.953 -6.426 -6.891 1 89.31 314 LYS A CA 1
ATOM 2303 C C . LYS A 1 314 ? -20.125 -5.316 -7.527 1 89.31 314 LYS A C 1
ATOM 2305 O O . LYS A 1 314 ? -20.625 -4.223 -7.773 1 89.31 314 LYS A O 1
ATOM 2310 N N . ALA A 1 315 ? -18.938 -5.637 -7.727 1 92.06 315 ALA A N 1
ATOM 2311 C CA . ALA A 1 315 ? -18.047 -4.617 -8.258 1 92.06 315 ALA A CA 1
ATOM 2312 C C . ALA A 1 315 ? -18.5 -4.145 -9.633 1 92.06 315 ALA A C 1
ATOM 2314 O O . ALA A 1 315 ? -18.797 -4.957 -10.508 1 92.06 315 ALA A O 1
ATOM 2315 N N . VAL A 1 316 ? -18.641 -2.818 -9.781 1 91.25 316 VAL A N 1
ATOM 2316 C CA . VAL A 1 316 ? -18.859 -2.137 -11.055 1 91.25 316 VAL A CA 1
ATOM 2317 C C . VAL A 1 316 ? -17.844 -1.005 -11.219 1 91.25 316 VAL A C 1
ATOM 2319 O O . VAL A 1 316 ? -17.25 -0.543 -10.234 1 91.25 316 VAL A O 1
ATOM 2322 N N . PRO A 1 317 ? -17.625 -0.607 -12.398 1 91.19 317 PRO A N 1
ATOM 2323 C CA . PRO A 1 317 ? -16.562 0.372 -12.641 1 91.19 317 PRO A CA 1
ATOM 2324 C C . PRO A 1 317 ? -16.703 1.62 -11.773 1 91.19 317 PRO A C 1
ATOM 2326 O O . PRO A 1 317 ? -15.734 2.061 -11.156 1 91.19 317 PRO A O 1
ATOM 2329 N N . THR A 1 318 ? -17.875 2.176 -11.508 1 88.44 318 THR A N 1
ATOM 2330 C CA . THR A 1 318 ? -18.078 3.461 -10.852 1 88.44 318 THR A CA 1
ATOM 2331 C C . THR A 1 318 ? -17.812 3.355 -9.359 1 88.44 318 THR A C 1
ATOM 2333 O O . THR A 1 318 ? -17.672 4.371 -8.672 1 88.44 318 THR A O 1
ATOM 2336 N N . THR A 1 319 ? -17.688 2.156 -8.844 1 88.75 319 THR A N 1
ATOM 2337 C CA . THR A 1 319 ? -17.438 1.992 -7.414 1 88.75 319 THR A CA 1
ATOM 2338 C C . THR A 1 319 ? -16.188 1.157 -7.176 1 88.75 319 THR A C 1
ATOM 2340 O O . THR A 1 319 ? -15.938 0.697 -6.059 1 88.75 319 THR A O 1
ATOM 2343 N N . SER A 1 320 ? -15.414 0.987 -8.195 1 94.25 320 SER A N 1
ATOM 2344 C CA . SER A 1 320 ? -14.352 -0.009 -8.133 1 94.25 320 SER A CA 1
ATOM 2345 C C . SER A 1 320 ? -13 0.643 -7.844 1 94.25 320 SER A C 1
ATOM 2347 O O . SER A 1 320 ? -12.781 1.811 -8.172 1 94.25 320 SER A O 1
ATOM 2349 N N . VAL A 1 321 ? -12.211 -0.075 -7.168 1 95.69 321 VAL A N 1
ATOM 2350 C CA . VAL A 1 321 ? -10.781 0.204 -7.066 1 95.69 321 VAL A CA 1
ATOM 2351 C C . VAL A 1 321 ? -10.016 -0.663 -8.062 1 95.69 321 VAL A C 1
ATOM 2353 O O . VAL A 1 321 ? -10.07 -1.893 -7.996 1 95.69 321 VAL A O 1
ATOM 2356 N N . VAL A 1 322 ? -9.32 -0.002 -8.977 1 96.94 322 VAL A N 1
ATOM 2357 C CA . VAL A 1 322 ? -8.555 -0.687 -10.008 1 96.94 322 VAL A CA 1
ATOM 2358 C C . VAL A 1 322 ? -7.059 -0.458 -9.773 1 96.94 322 VAL A C 1
ATOM 2360 O O . VAL A 1 322 ? -6.637 0.661 -9.477 1 96.94 322 VAL A O 1
ATOM 2363 N N . VAL A 1 323 ? -6.305 -1.552 -9.734 1 97.56 323 VAL A N 1
ATOM 2364 C CA . VAL A 1 323 ? -4.852 -1.446 -9.68 1 97.56 323 VAL A CA 1
ATOM 2365 C C . VAL A 1 323 ? -4.254 -1.777 -11.047 1 97.56 323 VAL A C 1
ATOM 2367 O O . VAL A 1 323 ? -4.52 -2.846 -11.602 1 97.56 323 VAL A O 1
ATOM 2370 N N . PHE A 1 324 ? -3.572 -0.831 -11.664 1 96.56 324 PHE A N 1
ATOM 2371 C CA . PHE A 1 324 ? -2.906 -0.968 -12.953 1 96.56 324 PHE A CA 1
ATOM 2372 C C . PHE A 1 324 ? -1.438 -0.577 -12.852 1 96.56 324 PHE A C 1
ATOM 2374 O O . PHE A 1 324 ? -1.107 0.61 -12.797 1 96.56 324 PHE A O 1
ATOM 2381 N N . ASN A 1 325 ? -0.562 -1.631 -12.734 1 94.44 325 ASN A N 1
ATOM 2382 C CA . ASN A 1 325 ? 0.861 -1.368 -12.555 1 94.44 325 ASN A CA 1
ATOM 2383 C C . ASN A 1 325 ? 1.519 -0.922 -13.859 1 94.44 325 ASN A C 1
ATOM 2385 O O . ASN A 1 325 ? 1.058 -1.276 -14.945 1 94.44 325 ASN A O 1
ATOM 2389 N N . HIS A 1 326 ? 2.561 -0.134 -13.719 1 90.31 326 HIS A N 1
ATOM 2390 C CA . HIS A 1 326 ? 3.293 0.351 -14.883 1 90.31 326 HIS A CA 1
ATOM 2391 C C . HIS A 1 326 ? 4.16 -0.75 -15.484 1 90.31 326 HIS A C 1
ATOM 2393 O O . HIS A 1 326 ? 4.582 -1.67 -14.781 1 90.31 326 HIS A O 1
ATOM 2399 N N . PRO A 1 327 ? 4.387 -0.629 -16.75 1 85.12 327 PRO A N 1
ATOM 2400 C CA . PRO A 1 327 ? 5.227 -1.64 -17.406 1 85.12 327 PRO A CA 1
ATOM 2401 C C . PRO A 1 327 ? 6.688 -1.557 -16.969 1 85.12 327 PRO A C 1
ATOM 2403 O O . PRO A 1 327 ? 7.219 -0.459 -16.781 1 85.12 327 PRO A O 1
ATOM 2406 N N . CYS A 1 328 ? 7.184 -2.77 -16.609 1 77 328 CYS A N 1
ATOM 2407 C CA . CYS A 1 328 ? 8.609 -2.871 -16.312 1 77 328 CYS A CA 1
ATOM 2408 C C . CYS A 1 328 ? 9.352 -3.574 -17.438 1 77 328 CYS A C 1
ATOM 2410 O O . CYS A 1 328 ? 9.367 -4.805 -17.5 1 77 328 CYS A O 1
ATOM 2412 N N . GLY A 1 329 ? 9.758 -2.844 -18.422 1 77.88 329 GLY A N 1
ATOM 2413 C CA . GLY A 1 329 ? 10.523 -3.436 -19.5 1 77.88 329 GLY A CA 1
ATOM 2414 C C . GLY A 1 329 ? 9.656 -3.984 -20.625 1 77.88 329 GLY A C 1
ATOM 2415 O O . GLY A 1 329 ? 8.438 -3.834 -20.594 1 77.88 329 GLY A O 1
ATOM 2416 N N . VAL A 1 330 ? 10.344 -4.512 -21.719 1 82.88 330 VAL A N 1
ATOM 2417 C CA . VAL A 1 330 ? 9.664 -5.078 -22.875 1 82.88 330 VAL A CA 1
ATOM 2418 C C . VAL A 1 330 ? 10.406 -6.324 -23.344 1 82.88 330 VAL A C 1
ATOM 2420 O O . VAL A 1 330 ? 11.609 -6.473 -23.094 1 82.88 330 VAL A O 1
ATOM 2423 N N . MET A 1 331 ? 9.594 -7.191 -23.875 1 82.94 331 MET A N 1
ATOM 2424 C CA . MET A 1 331 ? 10.195 -8.367 -24.484 1 82.94 331 MET A CA 1
ATOM 2425 C C . MET A 1 331 ? 10.531 -8.109 -25.953 1 82.94 331 MET A C 1
ATOM 2427 O O . MET A 1 331 ? 9.734 -7.527 -26.688 1 82.94 331 MET A O 1
ATOM 2431 N N . LEU A 1 332 ? 11.789 -8.523 -26.281 1 85.56 332 LEU A N 1
ATOM 2432 C CA . LEU A 1 332 ? 12.195 -8.43 -27.672 1 85.56 332 LEU A CA 1
ATOM 2433 C C . LEU A 1 332 ? 12.008 -9.773 -28.391 1 85.56 332 LEU A C 1
ATOM 2435 O O . LEU A 1 332 ? 12.234 -10.828 -27.797 1 85.56 332 LEU A O 1
ATOM 2439 N N . SER A 1 333 ? 11.586 -9.641 -29.625 1 82.5 333 SER A N 1
ATOM 2440 C CA . SER A 1 333 ? 11.586 -10.852 -30.438 1 82.5 333 SER A CA 1
ATOM 2441 C C . SER A 1 333 ? 13.008 -11.336 -30.688 1 82.5 333 SER A C 1
ATOM 2443 O O . SER A 1 333 ? 13.977 -10.609 -30.453 1 82.5 333 SER A O 1
ATOM 2445 N N . THR A 1 334 ? 13.039 -12.602 -31.094 1 83.5 334 THR A N 1
ATOM 2446 C CA . THR A 1 334 ? 14.352 -13.188 -31.359 1 83.5 334 THR A CA 1
ATOM 2447 C C . THR A 1 334 ? 15.117 -12.359 -32.375 1 83.5 334 THR A C 1
ATOM 2449 O O . THR A 1 334 ? 16.281 -12 -32.156 1 83.5 334 THR A O 1
ATOM 2452 N N . PRO A 1 335 ? 14.461 -11.953 -33.438 1 87.12 335 PRO A N 1
ATOM 2453 C CA . PRO A 1 335 ? 15.172 -11.109 -34.406 1 87.12 335 PRO A CA 1
ATOM 2454 C C . PRO A 1 335 ? 15.555 -9.75 -33.812 1 87.12 335 PRO A C 1
ATOM 2456 O O . PRO A 1 335 ? 16.609 -9.211 -34.156 1 87.12 335 PRO A O 1
ATOM 2459 N N . GLU A 1 336 ? 14.758 -9.234 -33 1 87.69 336 GLU A N 1
ATOM 2460 C CA . GLU A 1 336 ? 15.039 -7.941 -32.375 1 87.69 336 GLU A CA 1
ATOM 2461 C C . GLU A 1 336 ? 16.203 -8.039 -31.391 1 87.69 336 GLU A C 1
ATOM 2463 O O . GLU A 1 336 ? 17 -7.105 -31.281 1 87.69 336 GLU A O 1
ATOM 2468 N N . ALA A 1 337 ? 16.281 -9.141 -30.75 1 85.56 337 ALA A N 1
ATOM 2469 C CA . ALA A 1 337 ? 17.281 -9.328 -29.719 1 85.56 337 ALA A CA 1
ATOM 2470 C C . ALA A 1 337 ? 18.672 -9.469 -30.328 1 85.56 337 ALA A C 1
ATOM 2472 O O . ALA A 1 337 ? 19.672 -9.039 -29.734 1 85.56 337 ALA A O 1
ATOM 2473 N N . VAL A 1 338 ? 18.703 -10.016 -31.562 1 88.75 338 VAL A N 1
ATOM 2474 C CA . VAL A 1 338 ? 20 -10.25 -32.219 1 88.75 338 VAL A CA 1
ATOM 2475 C C . VAL A 1 338 ? 20.391 -9.039 -33.031 1 88.75 338 VAL A C 1
ATOM 2477 O O . VAL A 1 338 ? 21.547 -8.914 -33.469 1 88.75 338 VAL A O 1
ATOM 2480 N N . ASN A 1 339 ? 19.5 -8.141 -33.156 1 89.88 339 ASN A N 1
ATOM 2481 C CA . ASN A 1 339 ? 19.781 -6.914 -33.875 1 89.88 339 ASN A CA 1
ATOM 2482 C C . ASN A 1 339 ? 20.844 -6.074 -33.188 1 89.88 339 ASN A C 1
ATOM 2484 O O . ASN A 1 339 ? 20.828 -5.902 -31.969 1 89.88 339 ASN A O 1
ATOM 2488 N N . PRO A 1 340 ? 21.828 -5.605 -33.969 1 90.56 340 PRO A N 1
ATOM 2489 C CA . PRO A 1 340 ? 22.875 -4.766 -33.375 1 90.56 340 PRO A CA 1
ATOM 2490 C C . PRO A 1 340 ? 22.312 -3.525 -32.688 1 90.56 340 PRO A C 1
ATOM 2492 O O . PRO A 1 340 ? 22.938 -2.992 -31.766 1 90.56 340 PRO A O 1
ATOM 2495 N N . ASP A 1 341 ? 21.172 -3.123 -33.156 1 92.31 341 ASP A N 1
ATOM 2496 C CA . ASP A 1 341 ? 20.547 -1.946 -32.562 1 92.31 341 ASP A CA 1
ATOM 2497 C C . ASP A 1 341 ? 19.469 -2.348 -31.547 1 92.31 341 ASP A C 1
ATOM 2499 O O . ASP A 1 341 ? 18.469 -1.659 -31.391 1 92.31 341 ASP A O 1
ATOM 2503 N N . SER A 1 342 ? 19.672 -3.418 -30.922 1 89.88 342 SER A N 1
ATOM 2504 C CA . SER A 1 342 ? 18.672 -3.969 -30.016 1 89.88 342 SER A CA 1
ATOM 2505 C C . SER A 1 342 ? 18.359 -2.992 -28.891 1 89.88 342 SER A C 1
ATOM 2507 O O . SER A 1 342 ? 17.219 -2.918 -28.438 1 89.88 342 SER A O 1
ATOM 2509 N N . ALA A 1 343 ? 19.312 -2.223 -28.531 1 89.25 343 ALA A N 1
ATOM 2510 C CA . ALA A 1 343 ? 19.094 -1.253 -27.469 1 89.25 343 ALA A CA 1
ATOM 2511 C C 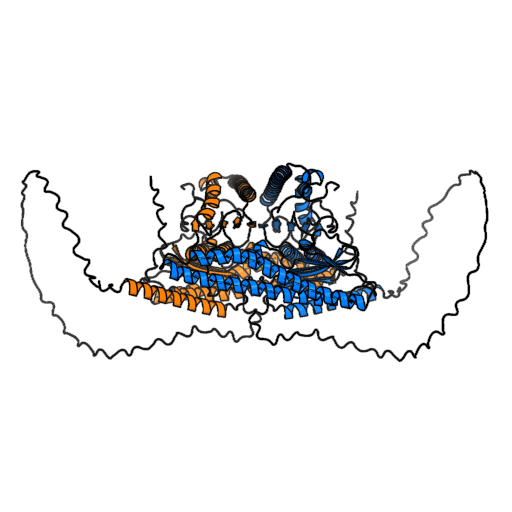. ALA A 1 343 ? 18.141 -0.149 -27.922 1 89.25 343 ALA A C 1
ATOM 2513 O O . ALA A 1 343 ? 17.281 0.293 -27.141 1 89.25 343 ALA A O 1
ATOM 2514 N N . ILE A 1 344 ? 18.312 0.267 -29.078 1 91.75 344 ILE A N 1
ATOM 2515 C CA . ILE A 1 344 ? 17.453 1.312 -29.641 1 91.75 344 ILE A CA 1
ATOM 2516 C C . ILE A 1 344 ? 16.031 0.772 -29.828 1 91.75 344 ILE A C 1
ATOM 2518 O O . ILE A 1 344 ? 15.055 1.464 -29.547 1 91.75 344 ILE A O 1
ATOM 2522 N N . VAL A 1 345 ? 16.016 -0.442 -30.312 1 90.88 345 VAL A N 1
ATOM 2523 C CA . VAL A 1 345 ? 14.719 -1.086 -30.516 1 90.88 345 VAL A CA 1
ATOM 2524 C C . VAL A 1 345 ? 14 -1.237 -29.172 1 90.88 345 VAL A C 1
ATOM 2526 O O . VAL A 1 345 ? 12.797 -0.97 -29.078 1 90.88 345 VAL A O 1
ATOM 2529 N N . ARG A 1 346 ? 14.703 -1.631 -28.203 1 89.88 346 ARG A N 1
ATOM 2530 C CA . ARG A 1 346 ? 14.141 -1.796 -26.875 1 89.88 346 ARG A CA 1
ATOM 2531 C C . ARG A 1 346 ? 13.586 -0.477 -26.344 1 89.88 346 ARG A C 1
ATOM 2533 O O . ARG A 1 346 ? 12.492 -0.436 -25.781 1 89.88 346 ARG A O 1
ATOM 2540 N N . ARG A 1 347 ? 14.297 0.511 -26.547 1 89.19 347 ARG A N 1
ATOM 2541 C CA . ARG A 1 347 ? 13.875 1.825 -26.078 1 89.19 347 ARG A CA 1
ATOM 2542 C C . ARG A 1 347 ? 12.609 2.285 -26.797 1 89.19 347 ARG A C 1
ATOM 2544 O O . ARG A 1 347 ? 11.695 2.816 -26.172 1 89.19 347 ARG A O 1
ATOM 2551 N N . ARG A 1 348 ? 12.609 2.113 -28.016 1 90.62 348 ARG A N 1
ATOM 2552 C CA . ARG A 1 348 ? 11.438 2.5 -28.812 1 90.62 348 ARG A CA 1
ATOM 2553 C C . ARG A 1 348 ? 10.203 1.722 -28.375 1 90.62 348 ARG A C 1
ATOM 2555 O O . ARG A 1 348 ? 9.117 2.291 -28.25 1 90.62 348 ARG A O 1
ATOM 2562 N N . LYS A 1 349 ? 10.422 0.458 -28.188 1 89.75 349 LYS A N 1
ATOM 2563 C CA . LYS A 1 349 ? 9.32 -0.387 -27.734 1 89.75 349 LYS A CA 1
ATOM 2564 C C . LYS A 1 349 ? 8.852 0.013 -26.344 1 89.75 349 LYS A C 1
ATOM 2566 O O . LYS A 1 349 ? 7.648 0.008 -26.062 1 89.75 349 LYS A O 1
ATOM 2571 N N . TYR A 1 350 ? 9.734 0.32 -25.594 1 90.38 350 TYR A N 1
ATOM 2572 C CA . TYR A 1 350 ? 9.391 0.743 -24.234 1 90.38 350 TYR A CA 1
ATOM 2573 C C . TYR A 1 350 ? 8.609 2.051 -24.25 1 90.38 350 TYR A C 1
ATOM 2575 O O . TYR A 1 350 ? 7.641 2.211 -23.516 1 90.38 350 TYR A O 1
ATOM 2583 N N . ASP A 1 351 ? 9.023 2.963 -25.078 1 91.25 351 ASP A N 1
ATOM 2584 C CA . ASP A 1 351 ? 8.297 4.219 -25.219 1 91.25 351 ASP A CA 1
ATOM 2585 C C . ASP A 1 351 ? 6.871 3.977 -25.703 1 91.25 351 ASP A C 1
ATOM 2587 O O . ASP A 1 351 ? 5.934 4.621 -25.219 1 91.25 351 ASP A O 1
ATOM 2591 N N . ALA A 1 352 ? 6.781 3.055 -26.562 1 92.25 352 ALA A N 1
ATOM 2592 C CA . ALA A 1 352 ? 5.465 2.729 -27.109 1 92.25 352 ALA A CA 1
ATOM 2593 C C . ALA A 1 352 ? 4.566 2.117 -26.031 1 92.25 352 ALA A C 1
ATOM 2595 O O . ALA A 1 352 ? 3.361 2.379 -26 1 92.25 352 ALA A O 1
ATOM 2596 N N . VAL A 1 353 ? 5.137 1.307 -25.203 1 92.38 353 VAL A N 1
ATOM 2597 C CA . VAL A 1 353 ? 4.367 0.666 -24.156 1 92.38 353 VAL A CA 1
ATOM 2598 C C . VAL A 1 353 ? 3.896 1.716 -23.141 1 92.38 353 VAL A C 1
ATOM 2600 O O . VAL A 1 353 ? 2.781 1.631 -22.625 1 92.38 353 VAL A O 1
ATOM 2603 N N . ILE A 1 354 ? 4.695 2.623 -22.891 1 92.31 354 ILE A N 1
ATOM 2604 C CA . ILE A 1 354 ? 4.324 3.715 -22 1 92.31 354 ILE A CA 1
ATOM 2605 C C . ILE A 1 354 ? 3.143 4.48 -22.578 1 92.31 354 ILE A C 1
ATOM 2607 O O . ILE A 1 354 ? 2.182 4.789 -21.875 1 92.31 354 ILE A O 1
ATOM 2611 N N . ASP A 1 355 ? 3.201 4.719 -23.859 1 93.25 355 ASP A N 1
ATOM 2612 C CA . ASP A 1 355 ? 2.109 5.418 -24.531 1 93.25 355 ASP A CA 1
ATOM 2613 C C . ASP A 1 355 ? 0.798 4.648 -24.391 1 93.25 355 ASP A C 1
ATOM 2615 O O . ASP A 1 355 ? -0.248 5.238 -24.109 1 93.25 355 ASP A O 1
ATOM 2619 N N . CYS A 1 356 ? 0.896 3.383 -24.562 1 93.25 356 CYS A N 1
ATOM 2620 C CA . CYS A 1 356 ? -0.286 2.539 -24.438 1 93.25 356 CYS A CA 1
ATOM 2621 C C . CYS A 1 356 ? -0.827 2.588 -23 1 93.25 356 CYS A C 1
ATOM 2623 O O . CYS A 1 356 ? -2.031 2.746 -22.797 1 93.25 356 CYS A O 1
ATOM 2625 N N . SER A 1 357 ? 0.068 2.416 -22.109 1 93.62 357 SER A N 1
ATOM 2626 C CA . SER A 1 357 ? -0.299 2.398 -20.703 1 93.62 357 SER A CA 1
ATOM 2627 C C . SER A 1 357 ? -0.994 3.693 -20.297 1 93.62 357 SER A C 1
ATOM 2629 O O . SER A 1 357 ? -2.012 3.664 -19.594 1 93.62 357 SER A O 1
ATOM 2631 N N . VAL A 1 358 ? -0.471 4.777 -20.719 1 91.88 358 VAL A N 1
ATOM 2632 C CA . VAL A 1 358 ? -1.011 6.082 -20.359 1 91.88 358 VAL A CA 1
ATOM 2633 C C . VAL A 1 358 ? -2.379 6.277 -21.016 1 91.88 358 VAL A C 1
ATOM 2635 O O . VAL A 1 358 ? -3.295 6.824 -20.391 1 91.88 358 VAL A O 1
ATOM 2638 N N . ALA A 1 359 ? -2.559 5.871 -22.203 1 93.25 359 ALA A N 1
ATOM 2639 C CA . ALA A 1 359 ? -3.844 5.969 -22.891 1 93.25 359 ALA A CA 1
ATOM 2640 C C . ALA A 1 359 ? -4.918 5.16 -22.156 1 93.25 359 ALA A C 1
ATOM 2642 O O . ALA A 1 359 ? -6.055 5.613 -22.031 1 93.25 359 ALA A O 1
ATOM 2643 N N . MET A 1 360 ? -4.559 4.023 -21.781 1 94.5 360 MET A N 1
ATOM 2644 C CA . MET A 1 360 ? -5.492 3.17 -21.062 1 94.5 360 MET A CA 1
ATOM 2645 C C . MET A 1 360 ? -5.887 3.803 -19.734 1 94.5 360 MET A C 1
ATOM 2647 O O . MET A 1 360 ? -7.055 3.752 -19.344 1 94.5 360 MET A O 1
ATOM 2651 N N . ARG A 1 361 ? -4.98 4.406 -19.047 1 93.44 361 ARG A N 1
ATOM 2652 C CA . ARG A 1 361 ? -5.246 5.066 -17.781 1 93.44 361 ARG A CA 1
ATOM 2653 C C . ARG A 1 361 ? -6.191 6.25 -17.969 1 93.44 361 ARG A C 1
ATOM 2655 O O . ARG A 1 361 ? -7.062 6.492 -17.125 1 93.44 361 ARG A O 1
ATOM 2662 N N . GLU A 1 362 ? -5.984 6.918 -19.016 1 92.19 362 GLU A N 1
ATOM 2663 C CA . GLU A 1 362 ? -6.871 8.039 -19.312 1 92.19 362 GLU A CA 1
ATOM 2664 C C . GLU A 1 362 ? -8.32 7.574 -19.438 1 92.19 362 GLU A C 1
ATOM 2666 O O . GLU A 1 362 ? -9.234 8.227 -18.922 1 92.19 362 GLU A O 1
ATOM 2671 N N . GLU A 1 363 ? -8.461 6.52 -20.078 1 92.44 363 GLU A N 1
ATOM 2672 C CA . GLU A 1 363 ? -9.805 5.984 -20.266 1 92.44 363 GLU A CA 1
ATOM 2673 C C . GLU A 1 363 ? -10.414 5.551 -18.938 1 92.44 363 GLU A C 1
ATOM 2675 O O . GLU A 1 363 ? -11.602 5.77 -18.688 1 92.44 363 GLU A O 1
ATOM 2680 N N . LEU A 1 364 ? -9.602 4.945 -18.109 1 92.88 364 LEU A N 1
ATOM 2681 C CA . LEU A 1 364 ? -10.086 4.469 -16.828 1 92.88 364 LEU A CA 1
ATOM 2682 C C . LEU A 1 364 ? -10.453 5.641 -15.914 1 92.88 364 LEU A C 1
ATOM 2684 O O . LEU A 1 364 ? -11.391 5.547 -15.125 1 92.88 364 LEU A O 1
ATOM 2688 N N . LEU A 1 365 ? -9.75 6.75 -16.062 1 90.56 365 LEU A N 1
ATOM 2689 C CA . LEU A 1 365 ? -9.969 7.906 -15.211 1 90.56 365 LEU A CA 1
ATOM 2690 C C . LEU A 1 365 ? -11.172 8.711 -15.688 1 90.56 365 LEU A C 1
ATOM 2692 O O . LEU A 1 365 ? -11.867 9.328 -14.875 1 90.56 365 LEU A O 1
ATOM 2696 N N . ARG A 1 366 ? -11.438 8.711 -16.953 1 87.19 366 ARG A N 1
ATOM 2697 C CA . ARG A 1 366 ? -12.555 9.469 -17.5 1 87.19 366 ARG A CA 1
ATOM 2698 C C . ARG A 1 366 ? -13.867 8.719 -17.328 1 87.19 366 ARG A C 1
ATOM 2700 O O . ARG A 1 366 ? -14.93 9.336 -17.172 1 87.19 366 ARG A O 1
ATOM 2707 N N . LEU A 1 367 ? -14.031 7.375 -17.578 1 67.88 367 LEU A N 1
ATOM 2708 C CA . LEU A 1 367 ? -15.148 6.508 -17.234 1 67.88 367 LEU A CA 1
ATOM 2709 C C . LEU A 1 367 ? -14.992 5.965 -15.82 1 67.88 367 LEU A C 1
ATOM 2711 O O . LEU A 1 367 ? -14.43 4.891 -15.617 1 67.88 367 LEU A O 1
ATOM 2715 N N . PRO A 1 368 ? -15.625 6.586 -14.875 1 66 368 PRO A N 1
ATOM 2716 C CA . PRO A 1 368 ? -14.766 6.805 -13.711 1 66 368 PRO A CA 1
ATOM 2717 C C . PRO A 1 368 ? -14.805 5.645 -12.719 1 66 368 PRO A C 1
ATOM 2719 O O . PRO A 1 368 ? -15.883 5.176 -12.352 1 66 368 PRO A O 1
ATOM 2722 N N . VAL A 1 369 ? -13.781 4.875 -12.836 1 78.06 369 VAL A N 1
ATOM 2723 C CA . VAL A 1 369 ? -13.531 4.066 -11.648 1 78.06 369 VAL A CA 1
ATOM 2724 C C . VAL A 1 369 ? -13.359 4.977 -10.43 1 78.06 369 VAL A C 1
ATOM 2726 O O . VAL A 1 369 ? -13.047 6.164 -10.578 1 78.06 369 VAL A O 1
ATOM 2729 N N . THR A 1 370 ? -13.648 4.426 -9.336 1 84.75 370 THR A N 1
ATOM 2730 C CA . THR A 1 370 ? -13.57 5.211 -8.117 1 84.75 370 THR A CA 1
ATOM 2731 C C . THR A 1 370 ? -12.125 5.555 -7.777 1 84.75 370 THR A C 1
ATOM 2733 O O . THR A 1 370 ? -11.828 6.668 -7.34 1 84.75 370 THR A O 1
ATOM 2736 N N . ALA A 1 371 ? -11.289 4.59 -7.988 1 91.88 371 ALA A N 1
ATOM 2737 C CA . ALA A 1 371 ? -9.875 4.809 -7.695 1 91.88 371 ALA A CA 1
ATOM 2738 C C . ALA A 1 371 ? -8.984 3.99 -8.633 1 91.88 371 ALA A C 1
ATOM 2740 O O . ALA A 1 371 ? -9.312 2.85 -8.969 1 91.88 371 ALA A O 1
ATOM 2741 N N . LEU A 1 372 ? -7.945 4.605 -9.086 1 94.44 372 LEU A N 1
ATOM 2742 C CA . LEU A 1 372 ? -6.891 3.951 -9.852 1 94.44 372 LEU A CA 1
ATOM 2743 C C . LEU A 1 372 ? -5.57 3.977 -9.086 1 94.44 372 LEU A C 1
ATOM 2745 O O . LEU A 1 372 ? -5.094 5.047 -8.695 1 94.44 372 LEU A O 1
ATOM 2749 N N . ARG A 1 373 ? -5.023 2.801 -8.852 1 96.25 373 ARG A N 1
ATOM 2750 C CA . ARG A 1 373 ? -3.828 2.668 -8.023 1 96.25 373 ARG A CA 1
ATOM 2751 C C . ARG A 1 373 ? -2.709 1.97 -8.789 1 96.25 373 ARG A C 1
ATOM 2753 O O . ARG A 1 373 ? -2.955 1.325 -9.812 1 96.25 373 ARG A O 1
ATOM 2760 N N . CYS A 1 374 ? -1.542 2.184 -8.328 1 95.25 374 CYS A N 1
ATOM 2761 C CA . CYS A 1 374 ? -0.328 1.477 -8.719 1 95.25 374 CYS A CA 1
ATOM 2762 C C . CYS A 1 374 ? 0.446 1.004 -7.492 1 95.25 374 CYS A C 1
ATOM 2764 O O . CYS A 1 374 ? 0.808 1.81 -6.633 1 95.25 374 CYS A O 1
ATOM 2766 N N . SER A 1 375 ? 0.638 -0.255 -7.422 1 91.12 375 SER A N 1
ATOM 2767 C CA . SER A 1 375 ? 1.189 -0.869 -6.219 1 91.12 375 SER A CA 1
ATOM 2768 C C . SER A 1 375 ? 2.52 -1.555 -6.508 1 91.12 375 SER A C 1
ATOM 2770 O O . SER A 1 375 ? 3.061 -1.434 -7.609 1 91.12 375 SER A O 1
ATOM 2772 N N . GLY A 1 376 ? 3.115 -2.232 -5.457 1 89.06 376 GLY A N 1
ATOM 2773 C CA . GLY A 1 376 ? 4.422 -2.855 -5.598 1 89.06 376 GLY A CA 1
ATOM 2774 C C . GLY A 1 376 ? 4.344 -4.34 -5.898 1 89.06 376 GLY A C 1
ATOM 2775 O O . GLY A 1 376 ? 4.609 -4.762 -7.027 1 89.06 376 GLY A O 1
ATOM 2776 N N . SER A 1 377 ? 3.797 -5.09 -5.039 1 95.12 377 SER A N 1
ATOM 2777 C CA . SER A 1 377 ? 3.809 -6.547 -5.137 1 95.12 377 SER A CA 1
ATOM 2778 C C . SER A 1 377 ? 2.613 -7.055 -5.934 1 95.12 377 SER A C 1
ATOM 2780 O O . SER A 1 377 ? 1.466 -6.742 -5.609 1 95.12 377 SER A O 1
ATOM 2782 N N . CYS A 1 378 ? 2.926 -7.836 -6.957 1 96.56 378 CYS A N 1
ATOM 2783 C CA . CYS A 1 378 ? 1.89 -8.461 -7.773 1 96.56 378 CYS A CA 1
ATOM 2784 C C . CYS A 1 378 ? 1.066 -9.445 -6.957 1 96.56 378 CYS A C 1
ATOM 2786 O O . CYS A 1 378 ? -0.164 -9.383 -6.953 1 96.56 378 CYS A O 1
ATOM 2788 N N . ALA A 1 379 ? 1.744 -10.312 -6.223 1 97.88 379 ALA A N 1
ATOM 2789 C CA . ALA A 1 379 ? 1.067 -11.352 -5.453 1 97.88 379 ALA A CA 1
ATOM 2790 C C . ALA A 1 379 ? 0.185 -10.742 -4.367 1 97.88 379 ALA A C 1
ATOM 2792 O O . ALA A 1 379 ? -0.926 -11.219 -4.121 1 97.88 379 ALA A O 1
ATOM 2793 N N . THR A 1 380 ? 0.638 -9.672 -3.738 1 97.31 380 THR A N 1
ATOM 2794 C CA . THR A 1 380 ? -0.164 -8.984 -2.73 1 97.31 380 THR A CA 1
ATOM 2795 C C . THR A 1 380 ? -1.429 -8.398 -3.35 1 97.31 380 THR A C 1
ATOM 2797 O O . THR A 1 380 ? -2.512 -8.492 -2.766 1 97.31 380 THR A O 1
ATOM 2800 N N . THR A 1 381 ? -1.267 -7.805 -4.469 1 98.06 381 THR A N 1
ATOM 2801 C CA . THR A 1 381 ? -2.414 -7.191 -5.129 1 98.06 381 THR A CA 1
ATOM 2802 C C . THR A 1 381 ? -3.432 -8.25 -5.543 1 98.06 381 THR A C 1
ATOM 2804 O O . THR A 1 381 ? -4.641 -8.055 -5.391 1 98.06 381 THR A O 1
ATOM 2807 N N . LEU A 1 382 ? -2.902 -9.344 -6.07 1 98.56 382 LEU A N 1
ATOM 2808 C CA . LEU A 1 382 ? -3.797 -10.438 -6.422 1 98.56 382 LEU A CA 1
ATOM 2809 C C . LEU A 1 382 ? -4.523 -10.961 -5.188 1 98.56 382 LEU A C 1
ATOM 2811 O O . LEU A 1 382 ? -5.711 -11.289 -5.25 1 98.56 382 LEU A O 1
ATOM 2815 N N . ALA A 1 383 ? -3.836 -11.062 -4.082 1 98.31 383 ALA A N 1
ATOM 2816 C CA . ALA A 1 383 ? -4.465 -11.469 -2.826 1 98.31 383 ALA A CA 1
ATOM 2817 C C . ALA A 1 383 ? -5.555 -10.477 -2.418 1 98.31 383 ALA A C 1
ATOM 2819 O O . ALA A 1 383 ? -6.598 -10.875 -1.895 1 98.31 383 ALA A O 1
ATOM 2820 N N . HIS A 1 384 ? -5.332 -9.211 -2.658 1 98 384 HIS A N 1
ATOM 2821 C CA . HIS A 1 384 ? -6.328 -8.195 -2.354 1 98 384 HIS A CA 1
ATOM 2822 C C . HIS A 1 384 ? -7.555 -8.336 -3.25 1 98 384 HIS A C 1
ATOM 2824 O O . HIS A 1 384 ? -8.68 -8.062 -2.82 1 98 384 HIS A O 1
ATOM 2830 N N . VAL A 1 385 ? -7.34 -8.688 -4.488 1 98.56 385 VAL A N 1
ATOM 2831 C CA . VAL A 1 385 ? -8.477 -8.969 -5.359 1 98.56 385 VAL A CA 1
ATOM 2832 C C . VAL A 1 385 ? -9.289 -10.125 -4.793 1 98.56 385 VAL A C 1
ATOM 2834 O O . VAL A 1 385 ? -10.516 -10.039 -4.684 1 98.56 385 VAL A O 1
ATOM 2837 N N . ALA A 1 386 ? -8.586 -11.18 -4.422 1 98.5 386 ALA A N 1
ATOM 2838 C CA . ALA A 1 386 ? -9.234 -12.367 -3.883 1 98.5 386 ALA A CA 1
ATOM 2839 C C . ALA A 1 386 ? -10.047 -12.031 -2.631 1 98.5 386 ALA A C 1
ATOM 2841 O O . ALA A 1 386 ? -11.109 -12.602 -2.398 1 98.5 386 ALA A O 1
ATOM 2842 N N . ALA A 1 387 ? -9.562 -11.086 -1.883 1 96.62 387 ALA A N 1
ATOM 2843 C CA . ALA A 1 387 ? -10.188 -10.727 -0.612 1 96.62 387 ALA A CA 1
ATOM 2844 C C . ALA A 1 387 ? -11.289 -9.688 -0.815 1 96.62 387 ALA A C 1
ATOM 2846 O O . ALA A 1 387 ? -11.891 -9.219 0.151 1 96.62 387 ALA A O 1
ATOM 2847 N N . GLY A 1 388 ? -11.484 -9.273 -2.012 1 96.25 388 GLY A N 1
ATOM 2848 C CA . GLY A 1 388 ? -12.547 -8.32 -2.311 1 96.25 388 GLY A CA 1
ATOM 2849 C C . GLY A 1 388 ? -12.156 -6.883 -2.021 1 96.25 388 GLY A C 1
ATOM 2850 O O . GLY A 1 388 ? -13.016 -6.008 -1.925 1 96.25 388 GLY A O 1
ATOM 2851 N N . ARG A 1 389 ? -10.875 -6.609 -1.863 1 95.94 389 ARG A N 1
ATOM 2852 C CA . ARG A 1 389 ? -10.391 -5.277 -1.529 1 95.94 389 ARG A CA 1
ATOM 2853 C C . ARG A 1 389 ? -10.062 -4.48 -2.789 1 95.94 389 ARG A C 1
ATOM 2855 O O . ARG A 1 389 ? -10.094 -3.25 -2.777 1 95.94 389 ARG A O 1
ATOM 2862 N N . VAL A 1 390 ? -9.664 -5.145 -3.811 1 97.81 390 VAL A N 1
ATOM 2863 C CA . VAL A 1 390 ? -9.406 -4.613 -5.145 1 97.81 390 VAL A CA 1
ATOM 2864 C C . VAL A 1 390 ? -10.352 -5.266 -6.152 1 97.81 390 VAL A C 1
ATOM 2866 O O . VAL A 1 390 ? -10.617 -6.469 -6.074 1 97.81 390 VAL A O 1
ATOM 2869 N N . ASP A 1 391 ? -10.812 -4.492 -7.086 1 98 391 ASP A N 1
ATOM 2870 C CA . ASP A 1 391 ? -11.883 -5.008 -7.938 1 98 391 ASP A CA 1
ATOM 2871 C C . ASP A 1 391 ? -11.336 -5.457 -9.289 1 98 391 ASP A C 1
ATOM 2873 O O . ASP A 1 391 ? -11.969 -6.258 -9.984 1 98 391 ASP A O 1
ATOM 2877 N N . ALA A 1 392 ? -10.25 -4.918 -9.672 1 98.19 392 ALA A N 1
ATOM 2878 C CA . ALA A 1 392 ? -9.562 -5.348 -10.891 1 98.19 392 ALA A CA 1
ATOM 2879 C C . ALA A 1 392 ? -8.078 -5.02 -10.82 1 98.19 392 ALA A C 1
ATOM 2881 O O . ALA A 1 392 ? -7.684 -3.992 -10.258 1 98.19 392 ALA A O 1
ATOM 2882 N N . TYR A 1 393 ? -7.336 -5.934 -11.414 1 98.44 393 TYR A N 1
ATOM 2883 C CA . TYR A 1 393 ? -5.887 -5.773 -11.406 1 98.44 393 TYR A CA 1
ATOM 2884 C C . TYR A 1 393 ? -5.289 -6.164 -12.758 1 98.44 393 TYR A C 1
ATOM 2886 O O . TYR A 1 393 ? -5.641 -7.199 -13.32 1 98.44 393 TYR A O 1
ATOM 2894 N N . LEU A 1 394 ? -4.375 -5.277 -13.273 1 97.38 394 LEU A N 1
ATOM 2895 C CA . LEU A 1 394 ? -3.615 -5.566 -14.492 1 97.38 394 LEU A CA 1
ATOM 2896 C C . LEU A 1 394 ? -2.117 -5.457 -14.234 1 97.38 394 LEU A C 1
ATOM 2898 O O . LEU A 1 394 ? -1.63 -4.41 -13.797 1 97.38 394 LEU A O 1
ATOM 2902 N N . GLU A 1 395 ? -1.416 -6.551 -14.445 1 94.94 395 GLU A N 1
ATOM 2903 C CA . GLU A 1 395 ? 0.042 -6.621 -14.422 1 94.94 395 GLU A CA 1
ATOM 2904 C C . GLU A 1 395 ? 0.598 -7.016 -15.781 1 94.94 395 GLU A C 1
ATOM 2906 O O . GLU A 1 395 ? 0.522 -8.18 -16.172 1 94.94 395 GLU A O 1
ATOM 2911 N N . PRO A 1 396 ? 1.228 -6.113 -16.516 1 89.38 396 PRO A N 1
ATOM 2912 C CA . PRO A 1 396 ? 1.652 -6.41 -17.875 1 89.38 396 PRO A CA 1
ATOM 2913 C C . PRO A 1 396 ? 2.953 -7.211 -17.938 1 89.38 396 PRO A C 1
ATOM 2915 O O . PRO A 1 396 ? 3.234 -7.871 -18.938 1 89.38 396 PRO A O 1
ATOM 2918 N N . ALA A 1 397 ? 3.771 -7.184 -16.922 1 85.19 397 ALA A N 1
ATOM 2919 C CA . ALA A 1 397 ? 5.102 -7.781 -17.016 1 85.19 397 ALA A CA 1
ATOM 2920 C C . ALA A 1 397 ? 5.379 -8.688 -15.82 1 85.19 397 ALA A C 1
ATOM 2922 O O . ALA A 1 397 ? 6.469 -8.664 -15.25 1 85.19 397 ALA A O 1
ATOM 2923 N N . GLY A 1 398 ? 4.391 -9.438 -15.578 1 86.31 398 GLY A N 1
ATOM 2924 C CA . GLY A 1 398 ? 4.59 -10.367 -14.484 1 86.31 398 GLY A CA 1
ATOM 2925 C C . GLY A 1 398 ? 5.371 -11.609 -14.875 1 86.31 398 GLY A C 1
ATOM 2926 O O . GLY A 1 398 ? 5.508 -11.906 -16.062 1 86.31 398 GLY A O 1
ATOM 2927 N N . LYS A 1 399 ? 6.051 -12.211 -13.938 1 91.06 399 LYS A N 1
ATOM 2928 C CA . LYS A 1 399 ? 6.672 -13.523 -14.086 1 91.06 399 LYS A CA 1
ATOM 2929 C C . LYS A 1 399 ? 5.84 -14.609 -13.406 1 91.06 399 LYS A C 1
ATOM 2931 O O . LYS A 1 399 ? 4.98 -14.312 -12.578 1 91.06 399 LYS A O 1
ATOM 2936 N N . ILE A 1 400 ? 6.078 -15.836 -13.812 1 93.94 400 ILE A N 1
ATOM 2937 C CA . ILE A 1 400 ? 5.258 -16.953 -13.344 1 93.94 400 ILE A CA 1
ATOM 2938 C C . ILE A 1 400 ? 5.266 -16.984 -11.82 1 93.94 400 ILE A C 1
ATOM 2940 O O . ILE A 1 400 ? 4.25 -17.297 -11.195 1 93.94 400 ILE A O 1
ATOM 2944 N N . TRP A 1 401 ? 6.395 -16.641 -11.172 1 95 401 TRP A N 1
ATOM 2945 C CA . TRP A 1 401 ? 6.488 -16.734 -9.719 1 95 401 TRP A CA 1
ATOM 2946 C C . TRP A 1 401 ? 5.754 -15.57 -9.062 1 95 401 TRP A C 1
ATOM 2948 O O . TRP A 1 401 ? 5.465 -15.609 -7.863 1 95 401 TRP A O 1
ATOM 2958 N N . ASN A 1 402 ? 5.406 -14.562 -9.852 1 95 402 ASN A N 1
ATOM 2959 C CA . ASN A 1 402 ? 4.625 -13.453 -9.32 1 95 402 ASN A CA 1
ATOM 2960 C C . ASN A 1 402 ? 3.133 -13.766 -9.328 1 95 402 ASN A C 1
ATOM 2962 O O . ASN A 1 402 ? 2.383 -13.234 -8.5 1 95 402 ASN A O 1
ATOM 2966 N N . VAL A 1 403 ? 2.742 -14.602 -10.297 1 96.69 403 VAL A N 1
ATOM 2967 C CA . VAL A 1 403 ? 1.305 -14.656 -10.547 1 96.69 403 VAL A CA 1
ATOM 2968 C C . VAL A 1 403 ? 0.753 -16.016 -10.125 1 96.69 403 VAL A C 1
ATOM 2970 O O . VAL A 1 403 ? -0.454 -16.172 -9.922 1 96.69 403 VAL A O 1
ATOM 2973 N N . CYS A 1 404 ? 1.57 -17.016 -9.953 1 97.75 404 CYS A N 1
ATOM 2974 C CA . CYS A 1 404 ? 1.127 -18.391 -9.773 1 97.75 404 CYS A CA 1
ATOM 2975 C C . CYS A 1 404 ? 0.216 -18.516 -8.555 1 97.75 404 CYS A C 1
ATOM 2977 O O . CYS A 1 404 ? -0.952 -18.891 -8.688 1 97.75 404 CYS A O 1
ATOM 2979 N N . ALA A 1 405 ? 0.701 -18.172 -7.391 1 98.56 405 ALA A N 1
ATOM 2980 C CA . ALA A 1 405 ? -0.091 -18.297 -6.168 1 98.56 405 ALA A CA 1
ATOM 2981 C C . ALA A 1 405 ? -1.294 -17.359 -6.195 1 98.56 405 ALA A C 1
ATOM 2983 O O . ALA A 1 405 ? -2.416 -17.766 -5.895 1 98.56 405 ALA A O 1
ATOM 2984 N N . GLY A 1 406 ? -1.065 -16.141 -6.617 1 98.69 406 GLY A N 1
ATOM 2985 C CA . GLY A 1 406 ? -2.119 -15.133 -6.625 1 98.69 406 GLY A CA 1
ATOM 2986 C C . GLY A 1 406 ? -3.262 -15.484 -7.562 1 98.69 406 GLY A C 1
ATOM 2987 O O . GLY A 1 406 ? -4.426 -15.203 -7.262 1 98.69 406 GLY A O 1
ATOM 2988 N N . SER A 1 407 ? -2.934 -16.047 -8.695 1 98.44 407 SER A N 1
ATOM 2989 C CA . SER A 1 407 ? -3.975 -16.406 -9.656 1 98.44 407 SER A CA 1
ATOM 2990 C C . SER A 1 407 ? -4.926 -17.453 -9.078 1 98.44 407 SER A C 1
ATOM 2992 O O . SER A 1 407 ? -6.141 -17.375 -9.281 1 98.44 407 SER A O 1
ATOM 2994 N N . LEU A 1 408 ? -4.402 -18.422 -8.359 1 98.62 408 LEU A N 1
ATOM 2995 C CA . LEU A 1 408 ? -5.258 -19.422 -7.734 1 98.62 408 LEU A CA 1
ATOM 2996 C C . LEU A 1 408 ? -6.125 -18.797 -6.645 1 98.62 408 LEU A C 1
ATOM 2998 O O . LEU A 1 408 ? -7.297 -19.156 -6.504 1 98.62 408 LEU A O 1
ATOM 3002 N N . LEU A 1 409 ? -5.527 -17.906 -5.855 1 98.69 409 LEU A N 1
ATOM 3003 C CA . LEU A 1 409 ? -6.305 -17.203 -4.832 1 98.69 409 LEU A CA 1
ATOM 3004 C C . LEU A 1 409 ? -7.535 -16.547 -5.434 1 98.69 409 LEU A C 1
ATOM 3006 O O . LEU A 1 409 ? -8.648 -16.703 -4.926 1 98.69 409 LEU A O 1
ATOM 3010 N N . VAL A 1 410 ? -7.332 -15.836 -6.504 1 98.81 410 VAL A N 1
ATOM 3011 C CA . VAL A 1 410 ? -8.414 -15.086 -7.133 1 98.81 410 VAL A CA 1
ATOM 3012 C C . VAL A 1 410 ? -9.461 -16.062 -7.672 1 98.81 410 VAL A C 1
ATOM 3014 O O . VAL A 1 410 ? -10.664 -15.875 -7.445 1 98.81 410 VAL A O 1
ATOM 3017 N N . ALA A 1 411 ? -9 -17.078 -8.344 1 98.31 411 ALA A N 1
ATOM 3018 C CA . ALA A 1 411 ? -9.922 -18.062 -8.914 1 98.31 411 ALA A CA 1
ATOM 3019 C C . ALA A 1 411 ? -10.75 -18.734 -7.824 1 98.31 411 ALA A C 1
ATOM 3021 O O . ALA A 1 411 ? -11.977 -18.828 -7.93 1 98.31 411 ALA A O 1
ATOM 3022 N N . GLU A 1 412 ? -10.109 -19.219 -6.75 1 96.44 412 GLU A N 1
ATOM 3023 C CA . GLU A 1 412 ? -10.773 -19.922 -5.664 1 96.44 412 GLU A CA 1
ATOM 3024 C C . GLU A 1 412 ? -11.695 -19 -4.879 1 96.44 412 GLU A C 1
ATOM 3026 O O . GLU A 1 412 ? -12.617 -19.453 -4.199 1 96.44 412 GLU A O 1
ATOM 3031 N N . ALA A 1 413 ? -11.453 -17.703 -4.973 1 97.62 413 ALA A N 1
ATOM 3032 C CA . ALA A 1 413 ? -12.305 -16.703 -4.309 1 97.62 413 ALA A CA 1
ATOM 3033 C C . ALA A 1 413 ? -13.492 -16.328 -5.188 1 97.62 413 ALA A C 1
ATOM 3035 O O . ALA A 1 413 ? -14.352 -15.547 -4.777 1 97.62 413 ALA A O 1
ATOM 3036 N N . GLY A 1 414 ? -13.508 -16.844 -6.391 1 96.88 414 GLY A N 1
ATOM 3037 C CA . GLY A 1 414 ? -14.641 -16.609 -7.273 1 96.88 414 GLY A CA 1
ATOM 3038 C C . GLY A 1 414 ? -14.391 -15.523 -8.297 1 96.88 414 GLY A C 1
ATOM 3039 O O . GLY A 1 414 ? -15.328 -15.047 -8.938 1 96.88 414 GLY A O 1
ATOM 3040 N N . GLY A 1 415 ? -13.18 -15.133 -8.422 1 98.25 415 GLY A N 1
ATOM 3041 C CA . GLY A 1 415 ? -12.844 -14.094 -9.383 1 98.25 415 GLY A CA 1
ATOM 3042 C C . GLY A 1 415 ? -12.5 -14.633 -10.758 1 98.25 415 GLY A C 1
ATOM 3043 O O . GLY A 1 415 ? -12.609 -15.844 -11 1 98.25 415 GLY A O 1
ATOM 3044 N N . VAL A 1 416 ? -12.156 -13.664 -11.648 1 98.19 416 VAL A N 1
ATOM 3045 C CA . VAL A 1 416 ? -11.789 -13.969 -13.031 1 98.19 416 VAL A CA 1
ATOM 3046 C C . VAL A 1 416 ? -10.297 -13.727 -13.242 1 98.19 416 VAL A C 1
ATOM 3048 O O . VAL A 1 416 ? -9.758 -12.711 -12.805 1 98.19 416 VAL A O 1
ATOM 3051 N N . VAL A 1 417 ? -9.656 -14.734 -13.867 1 98.19 417 VAL A N 1
ATOM 3052 C CA . VAL A 1 417 ? -8.234 -14.609 -14.164 1 98.19 417 VAL A CA 1
ATOM 3053 C C . VAL A 1 417 ? -7.996 -14.805 -15.656 1 98.19 417 VAL A C 1
ATOM 3055 O O . VAL A 1 417 ? -8.195 -15.898 -16.188 1 98.19 417 VAL A O 1
ATOM 3058 N N . TYR A 1 418 ? -7.562 -13.711 -16.328 1 96.38 418 TYR A N 1
ATOM 3059 C CA . TYR A 1 418 ? -7.301 -13.703 -17.766 1 96.38 418 TYR A CA 1
ATOM 3060 C C . TYR A 1 418 ? -5.887 -13.211 -18.062 1 96.38 418 TYR A C 1
ATOM 3062 O O . TYR A 1 418 ? -5.203 -12.703 -17.172 1 96.38 418 TYR A O 1
ATOM 3070 N N . ASN A 1 419 ? -5.449 -13.523 -19.25 1 93.31 419 ASN A N 1
ATOM 3071 C CA . ASN A 1 419 ? -4.328 -12.75 -19.781 1 93.31 419 ASN A CA 1
ATOM 3072 C C . ASN A 1 419 ? -4.801 -11.461 -20.438 1 93.31 419 ASN A C 1
ATOM 3074 O O . ASN A 1 419 ? -5.984 -11.117 -20.375 1 93.31 419 ASN A O 1
ATOM 3078 N N . MET A 1 420 ? -3.953 -10.703 -21.062 1 93.12 420 MET A N 1
ATOM 3079 C CA . MET A 1 420 ? -4.27 -9.367 -21.578 1 93.12 420 MET A CA 1
ATOM 3080 C C . MET A 1 420 ? -5.086 -9.461 -22.859 1 93.12 420 MET A C 1
ATOM 3082 O O . MET A 1 420 ? -5.625 -8.461 -23.328 1 93.12 420 MET A O 1
ATOM 3086 N N . LEU A 1 421 ? -5.211 -10.656 -23.406 1 91.81 421 LEU A N 1
ATOM 3087 C CA . LEU A 1 421 ? -6.004 -10.859 -24.609 1 91.81 421 LEU A CA 1
ATOM 3088 C C . LEU A 1 421 ? -7.43 -11.266 -24.266 1 91.81 421 LEU A C 1
ATOM 3090 O O . LEU A 1 421 ? -8.258 -11.453 -25.156 1 91.81 421 LEU A O 1
ATOM 3094 N N . GLY A 1 422 ? -7.684 -11.453 -22.984 1 91.94 422 GLY A N 1
ATOM 3095 C CA . GLY A 1 422 ? -9.016 -11.852 -22.547 1 91.94 422 GLY A CA 1
ATOM 3096 C C . GLY A 1 422 ? -9.227 -13.352 -22.547 1 91.94 422 GLY A C 1
ATOM 3097 O O . GLY A 1 422 ? -10.359 -13.828 -22.594 1 91.94 422 GLY A O 1
ATOM 3098 N N . ARG A 1 423 ? -8.156 -14.062 -22.562 1 92.25 423 ARG A N 1
ATOM 3099 C CA . ARG A 1 423 ? -8.195 -15.516 -22.484 1 92.25 423 ARG A CA 1
ATOM 3100 C C . ARG A 1 423 ? -7.785 -16 -21.094 1 92.25 423 ARG A C 1
ATOM 3102 O O . ARG A 1 423 ? -7.105 -15.281 -20.359 1 92.25 423 ARG A O 1
ATOM 3109 N N . PRO A 1 424 ? -8.281 -17.234 -20.75 1 93.44 424 PRO A N 1
ATOM 3110 C CA . PRO A 1 424 ? -7.82 -17.766 -19.469 1 93.44 424 PRO A CA 1
ATOM 3111 C C . PRO A 1 424 ? -6.297 -17.797 -19.359 1 93.44 424 PRO A C 1
ATOM 3113 O O . PRO A 1 424 ? -5.613 -18.109 -20.344 1 93.44 424 PRO A O 1
ATOM 3116 N N . LEU A 1 425 ? -5.77 -17.484 -18.25 1 92.44 425 LEU A N 1
ATOM 3117 C CA . LEU A 1 425 ? -4.328 -17.453 -18.016 1 92.44 425 LEU A CA 1
ATOM 3118 C C . LEU A 1 425 ? -3.715 -18.828 -18.172 1 92.44 425 LEU A C 1
ATOM 3120 O O . LEU A 1 425 ? -4.172 -19.797 -17.547 1 92.44 425 LEU A O 1
ATOM 3124 N N . ASP A 1 426 ? -2.75 -18.906 -19.047 1 91 426 ASP A N 1
ATOM 3125 C CA . ASP A 1 426 ? -1.901 -20.078 -19.188 1 91 426 ASP A CA 1
ATOM 3126 C C . ASP A 1 426 ? -0.447 -19.75 -18.859 1 91 426 ASP A C 1
ATOM 3128 O O . ASP A 1 426 ? 0.303 -19.297 -19.719 1 91 426 ASP A O 1
ATOM 3132 N N . MET A 1 427 ? -0.081 -20.109 -17.719 1 89.94 427 MET A N 1
ATOM 3133 C CA . MET A 1 427 ? 1.202 -19.672 -17.172 1 89.94 427 MET A CA 1
ATOM 3134 C C . MET A 1 427 ? 2.359 -20.344 -17.906 1 89.94 427 MET A C 1
ATOM 3136 O O . MET A 1 427 ? 3.508 -19.906 -17.781 1 89.94 427 MET A O 1
ATOM 3140 N N . ALA A 1 428 ? 2.111 -21.422 -18.562 1 87.06 428 ALA A N 1
ATOM 3141 C CA . ALA A 1 428 ? 3.16 -22.062 -19.344 1 87.06 428 ALA A CA 1
ATOM 3142 C C . ALA A 1 428 ? 3.596 -21.188 -20.5 1 87.06 428 ALA A C 1
ATOM 3144 O O . ALA A 1 428 ? 4.707 -21.328 -21.016 1 87.06 428 ALA A O 1
ATOM 3145 N N . TYR A 1 429 ? 2.723 -20.219 -20.844 1 82.25 429 TYR A N 1
ATOM 3146 C CA . TYR A 1 429 ? 3.002 -19.438 -22.031 1 82.25 429 TYR A CA 1
ATOM 3147 C C . TYR A 1 429 ? 3.182 -17.953 -21.703 1 82.25 429 TYR A C 1
ATOM 3149 O O . TYR A 1 429 ? 3.951 -17.25 -22.359 1 82.25 429 TYR A O 1
ATOM 3157 N N . ASP A 1 430 ? 2.42 -17.5 -20.844 1 82.81 430 ASP A N 1
ATOM 3158 C CA . ASP A 1 430 ? 2.486 -16.078 -20.531 1 82.81 430 ASP A CA 1
ATOM 3159 C C . ASP A 1 430 ? 2.115 -15.828 -19.078 1 82.81 430 ASP A C 1
ATOM 3161 O O . ASP A 1 430 ? 1.327 -16.578 -18.484 1 82.81 430 ASP A O 1
ATOM 3165 N N . ALA A 1 431 ? 2.785 -14.766 -18.562 1 84.25 431 ALA A N 1
ATOM 3166 C CA . ALA A 1 431 ? 2.527 -14.438 -17.156 1 84.25 431 ALA A CA 1
ATOM 3167 C C . ALA A 1 431 ? 1.918 -13.047 -17.031 1 84.25 431 ALA A C 1
ATOM 3169 O O . ALA A 1 431 ? 1.888 -12.477 -15.938 1 84.25 431 ALA A O 1
ATOM 3170 N N . THR A 1 432 ? 1.383 -12.469 -18.219 1 88.75 432 THR A N 1
ATOM 3171 C CA . THR A 1 432 ? 0.556 -11.273 -18.125 1 88.75 432 THR A CA 1
ATOM 3172 C C . THR A 1 432 ? -0.805 -11.602 -17.516 1 88.75 432 THR A C 1
ATOM 3174 O O . THR A 1 432 ? -1.383 -12.648 -17.812 1 88.75 432 THR A O 1
ATOM 3177 N N . ILE A 1 433 ? -1.279 -10.672 -16.688 1 94 433 ILE A N 1
ATOM 3178 C CA . ILE A 1 433 ? -2.465 -11.117 -15.961 1 94 433 ILE A CA 1
ATOM 3179 C C . ILE A 1 433 ? -3.445 -9.953 -15.805 1 94 433 ILE A C 1
ATOM 3181 O O . ILE A 1 433 ? -3.035 -8.82 -15.547 1 94 433 ILE A O 1
ATOM 3185 N N . VAL A 1 434 ? -4.668 -10.281 -16.062 1 97.5 434 VAL A N 1
ATOM 3186 C CA . VAL A 1 434 ? -5.828 -9.484 -15.68 1 97.5 434 VAL A CA 1
ATOM 3187 C C . VAL A 1 434 ? -6.676 -10.258 -14.68 1 97.5 434 VAL A C 1
ATOM 3189 O O . VAL A 1 434 ? -7.238 -11.305 -15.016 1 97.5 434 VAL A O 1
ATOM 3192 N N . ALA A 1 435 ? -6.688 -9.836 -13.453 1 98.56 435 ALA A N 1
ATOM 3193 C CA . ALA A 1 435 ? -7.516 -10.43 -12.406 1 98.56 435 ALA A CA 1
ATOM 3194 C C . ALA A 1 435 ? -8.633 -9.477 -11.992 1 98.56 435 ALA A C 1
ATOM 3196 O O . ALA A 1 435 ? -8.406 -8.281 -11.805 1 98.56 435 ALA A O 1
ATOM 3197 N N . ALA A 1 436 ? -9.867 -10 -11.898 1 98.56 436 ALA A N 1
ATOM 3198 C CA . ALA A 1 436 ? -11 -9.125 -11.609 1 98.56 436 ALA A CA 1
ATOM 3199 C C . ALA A 1 436 ? -12.039 -9.836 -10.758 1 98.56 436 ALA A C 1
ATOM 3201 O O . ALA A 1 436 ? -12.125 -11.062 -10.766 1 98.56 436 ALA A O 1
ATOM 3202 N N . ALA A 1 437 ? -12.758 -9.023 -10.078 1 97.88 437 ALA A N 1
ATOM 3203 C CA . ALA A 1 437 ? -13.812 -9.523 -9.203 1 97.88 437 ALA A CA 1
ATOM 3204 C C . ALA A 1 437 ? -14.984 -10.078 -10.008 1 97.88 437 ALA A C 1
ATOM 3206 O O . ALA A 1 437 ? -15.656 -11.023 -9.578 1 97.88 437 ALA A O 1
ATOM 3207 N N . THR A 1 438 ? -15.273 -9.445 -11.141 1 96.81 438 THR A N 1
ATOM 3208 C CA . THR A 1 438 ? -16.406 -9.82 -11.992 1 96.81 438 THR A CA 1
ATOM 3209 C C . THR A 1 438 ? -15.977 -9.891 -13.453 1 96.81 438 THR A C 1
ATOM 3211 O O . THR A 1 438 ? -14.922 -9.375 -13.828 1 96.81 438 THR A O 1
ATOM 3214 N N . LEU A 1 439 ? -16.828 -10.555 -14.188 1 96.69 439 LEU A N 1
ATOM 3215 C CA . LEU A 1 439 ? -16.594 -10.625 -15.617 1 96.69 439 LEU A CA 1
ATOM 3216 C C . LEU A 1 439 ? -16.625 -9.234 -16.25 1 96.69 439 LEU A C 1
ATOM 3218 O O . LEU A 1 439 ? -15.828 -8.938 -17.141 1 96.69 439 LEU A O 1
ATOM 3222 N N . GLU A 1 440 ? -17.5 -8.422 -15.773 1 95.81 440 GLU A N 1
ATOM 3223 C CA . GLU A 1 440 ? -17.609 -7.059 -16.281 1 95.81 440 GLU A CA 1
ATOM 3224 C C . GLU A 1 440 ? -16.297 -6.293 -16.078 1 95.81 440 GLU A C 1
ATOM 3226 O O . GLU A 1 440 ? -15.828 -5.602 -16.984 1 95.81 440 GLU A O 1
ATOM 3231 N N . MET A 1 441 ? -15.758 -6.434 -14.914 1 96.56 441 MET A N 1
ATOM 3232 C CA . MET A 1 441 ? -14.508 -5.746 -14.609 1 96.56 441 MET A CA 1
ATOM 3233 C C . MET A 1 441 ? -13.359 -6.324 -15.438 1 96.56 441 MET A C 1
ATOM 3235 O O . MET A 1 441 ? -12.461 -5.59 -15.859 1 96.56 441 MET A O 1
ATOM 3239 N N . ALA A 1 442 ? -13.352 -7.609 -15.633 1 97.25 442 ALA A N 1
ATOM 3240 C CA . ALA A 1 442 ? -12.328 -8.242 -16.469 1 97.25 442 ALA A CA 1
ATOM 3241 C C . ALA A 1 442 ? -12.406 -7.742 -17.906 1 97.25 442 ALA A C 1
ATOM 3243 O O . ALA A 1 442 ? -11.383 -7.422 -18.516 1 97.25 442 ALA A O 1
ATOM 3244 N N . ASP A 1 443 ? -13.594 -7.66 -18.406 1 95.88 443 ASP A N 1
ATOM 3245 C CA . ASP A 1 443 ? -13.805 -7.195 -19.766 1 95.88 443 ASP A CA 1
ATOM 3246 C C . ASP A 1 443 ? -13.375 -5.738 -19.922 1 95.88 443 ASP A C 1
ATOM 3248 O O . ASP A 1 443 ? -12.789 -5.359 -20.938 1 95.88 443 ASP A O 1
ATOM 3252 N N . LEU A 1 444 ? -13.688 -5.039 -18.891 1 94.75 444 LEU A N 1
ATOM 3253 C CA . LEU A 1 444 ? -13.289 -3.635 -18.891 1 94.75 444 LEU A CA 1
ATOM 3254 C C . LEU A 1 444 ? -11.789 -3.5 -19.125 1 94.75 444 LEU A C 1
ATOM 3256 O O . LEU A 1 444 ? -11.344 -2.662 -19.906 1 94.75 444 LEU A O 1
ATOM 3260 N N . MET A 1 445 ? -11.023 -4.309 -18.5 1 95.62 445 MET A N 1
ATOM 3261 C CA . MET A 1 445 ? -9.57 -4.238 -18.578 1 95.62 445 MET A CA 1
ATOM 3262 C C . MET A 1 445 ? -9.047 -4.867 -19.859 1 95.62 445 MET A C 1
ATOM 3264 O O . MET A 1 445 ? -8.203 -4.285 -20.547 1 95.62 445 MET A O 1
ATOM 3268 N N . THR A 1 446 ? -9.562 -5.969 -20.25 1 96 446 THR A N 1
ATOM 3269 C CA . THR A 1 446 ? -9.039 -6.707 -21.391 1 96 446 THR A CA 1
ATOM 3270 C C . THR A 1 446 ? -9.391 -5.996 -22.703 1 96 446 THR A C 1
ATOM 3272 O O . THR A 1 446 ? -8.609 -6.023 -23.656 1 96 446 THR A O 1
ATOM 3275 N N . GLU A 1 447 ? -10.547 -5.402 -22.781 1 95.62 447 GLU A N 1
ATOM 3276 C CA . GLU A 1 447 ? -10.922 -4.656 -23.969 1 95.62 447 GLU A CA 1
ATOM 3277 C C . GLU A 1 447 ? -9.945 -3.52 -24.25 1 95.62 447 GLU A C 1
ATOM 3279 O O . GLU A 1 447 ? -9.594 -3.252 -25.406 1 95.62 447 GLU A O 1
ATOM 3284 N N . LYS A 1 448 ? -9.547 -2.91 -23.203 1 94.62 448 LYS A N 1
ATOM 3285 C CA . LYS A 1 448 ? -8.578 -1.827 -23.359 1 94.62 448 LYS A CA 1
ATOM 3286 C C . LYS A 1 448 ? -7.223 -2.361 -23.812 1 94.62 448 LYS A C 1
ATOM 3288 O O . LYS A 1 448 ? -6.52 -1.715 -24.578 1 94.62 448 LYS A O 1
ATOM 3293 N N . CYS A 1 449 ? -6.805 -3.455 -23.25 1 94.62 449 CYS A N 1
ATOM 3294 C CA . CYS A 1 449 ? -5.547 -4.074 -23.641 1 94.62 449 CYS A CA 1
ATOM 3295 C C . CYS A 1 449 ? -5.551 -4.41 -25.125 1 94.62 449 CYS A C 1
ATOM 3297 O O . CYS A 1 449 ? -4.578 -4.129 -25.844 1 94.62 449 CYS A O 1
ATOM 3299 N N . VAL A 1 450 ? -6.637 -4.953 -25.578 1 93.88 450 VAL A N 1
ATOM 3300 C CA . VAL A 1 450 ? -6.746 -5.379 -26.969 1 93.88 450 VAL A CA 1
ATOM 3301 C C . VAL A 1 450 ? -6.809 -4.156 -27.875 1 93.88 450 VAL A C 1
ATOM 3303 O O . VAL A 1 450 ? -6.105 -4.09 -28.891 1 93.88 450 VAL A O 1
ATOM 3306 N N . ARG A 1 451 ? -7.57 -3.225 -27.531 1 94.12 451 ARG A N 1
ATOM 3307 C CA . ARG A 1 451 ? -7.758 -2.033 -28.344 1 94.12 451 ARG A CA 1
ATOM 3308 C C . ARG A 1 451 ? -6.449 -1.275 -28.516 1 94.12 451 ARG A C 1
ATOM 3310 O O . ARG A 1 451 ? -6.16 -0.76 -29.609 1 94.12 451 ARG A O 1
ATOM 3317 N N . HIS A 1 452 ? -5.648 -1.256 -27.484 1 94.38 452 HIS A N 1
ATOM 3318 C CA . HIS A 1 452 ? -4.406 -0.492 -27.547 1 94.38 452 HIS A CA 1
ATOM 3319 C C . HIS A 1 452 ? -3.225 -1.385 -27.906 1 94.38 452 HIS A C 1
ATOM 3321 O O . HIS A 1 452 ? -2.088 -0.916 -27.984 1 94.38 452 HIS A O 1
ATOM 3327 N N . GLY A 1 453 ? -3.498 -2.693 -28.125 1 90.94 453 GLY A N 1
ATOM 3328 C CA . GLY A 1 453 ? -2.422 -3.619 -28.438 1 90.94 453 GLY A CA 1
ATOM 3329 C C . GLY A 1 453 ? -1.383 -3.725 -27.344 1 90.94 453 GLY A C 1
ATOM 3330 O O . GLY A 1 453 ? -0.184 -3.793 -27.625 1 90.94 453 GLY A O 1
ATOM 3331 N N . PHE A 1 454 ? -1.791 -3.668 -26.109 1 91.62 454 PHE A N 1
ATOM 3332 C CA . PHE A 1 454 ? -0.906 -3.594 -24.953 1 91.62 454 PHE A CA 1
ATOM 3333 C C . PHE A 1 454 ? -0.165 -4.91 -24.75 1 91.62 454 PHE A C 1
ATOM 3335 O O . PHE A 1 454 ? 1.01 -4.918 -24.375 1 91.62 454 PHE A O 1
ATOM 3342 N N . GLY A 1 455 ? -0.716 -6.023 -25.078 1 86.25 455 GLY A N 1
ATOM 3343 C CA . GLY A 1 455 ? -0.145 -7.344 -24.859 1 86.25 455 GLY A CA 1
ATOM 3344 C C . GLY A 1 455 ? 0.987 -7.672 -25.812 1 86.25 455 GLY A C 1
ATOM 3345 O O . GLY A 1 455 ? 1.824 -8.531 -25.531 1 86.25 455 GLY A O 1
ATOM 3346 N N . GLN A 1 456 ? 1.118 -7.027 -26.922 1 82.75 456 GLN A N 1
ATOM 3347 C CA . GLN A 1 456 ? 2.062 -7.359 -27.984 1 82.75 456 GLN A CA 1
ATOM 3348 C C . GLN A 1 456 ? 3.502 -7.168 -27.516 1 82.75 456 GLN A C 1
ATOM 3350 O O . GLN A 1 456 ? 4.434 -7.676 -28.141 1 82.75 456 GLN A O 1
ATOM 3355 N N . TYR A 1 457 ? 3.58 -6.57 -26.438 1 85.06 457 TYR A N 1
ATOM 3356 C CA . TYR A 1 457 ? 4.93 -6.227 -26.016 1 85.06 457 TYR A CA 1
ATOM 3357 C C . TYR A 1 457 ? 5.496 -7.293 -25.078 1 85.06 457 TYR A C 1
ATOM 3359 O O . TYR A 1 457 ? 6.684 -7.266 -24.75 1 85.06 457 TYR A O 1
ATOM 3367 N N . TRP A 1 458 ? 4.711 -8.234 -24.641 1 84.94 458 TRP A N 1
ATOM 3368 C CA . TRP A 1 458 ? 5.184 -9.281 -23.75 1 84.94 458 TRP A CA 1
ATOM 3369 C C . TRP A 1 458 ? 4.734 -10.656 -24.234 1 84.94 458 TRP A C 1
ATOM 3371 O O . TRP A 1 458 ? 5.281 -11.68 -23.828 1 84.94 458 TRP A O 1
ATOM 3381 N N . LEU A 1 459 ? 3.725 -10.672 -25.062 1 77.5 459 LEU A N 1
ATOM 3382 C CA . LEU A 1 459 ? 3.189 -11.938 -25.547 1 77.5 459 LEU A CA 1
ATOM 3383 C C . LEU A 1 459 ? 3.967 -12.422 -26.766 1 77.5 459 LEU A C 1
ATOM 3385 O O . LEU A 1 459 ? 4.438 -11.609 -27.578 1 77.5 459 LEU A O 1
ATOM 3389 N N . PRO A 1 460 ? 4.152 -13.742 -26.766 1 66.62 460 PRO A N 1
ATOM 3390 C CA . PRO A 1 460 ? 4.855 -14.266 -27.938 1 66.62 460 PRO A CA 1
ATOM 3391 C C . PRO A 1 460 ? 4.117 -13.977 -29.25 1 66.62 460 PRO A C 1
ATOM 3393 O O . PRO A 1 460 ? 2.896 -13.797 -29.25 1 66.62 460 PRO A O 1
ATOM 3396 N N . GLU A 1 461 ? 4.852 -13.562 -30.328 1 58.78 461 GLU A N 1
ATOM 3397 C CA . GLU A 1 461 ? 4.395 -13.148 -31.641 1 58.78 461 GLU A CA 1
ATOM 3398 C C . GLU A 1 461 ? 3.289 -14.07 -32.156 1 58.78 461 GLU A C 1
ATOM 3400 O O . GLU A 1 461 ? 2.408 -13.641 -32.906 1 58.78 461 GLU A O 1
ATOM 3405 N N . THR A 1 462 ? 3.301 -15.273 -31.875 1 53.16 462 THR A N 1
ATOM 3406 C CA . THR A 1 462 ? 2.314 -16.141 -32.5 1 53.16 462 THR A CA 1
ATOM 3407 C C . THR A 1 462 ? 0.941 -15.953 -31.859 1 53.16 462 THR A C 1
ATOM 3409 O O . THR A 1 462 ? -0.043 -16.547 -32.312 1 53.16 462 THR A O 1
ATOM 3412 N N . GLU A 1 463 ? 0.922 -15.195 -30.969 1 47.53 463 GLU A N 1
ATOM 3413 C CA . GLU A 1 463 ? -0.399 -15.086 -30.359 1 47.53 463 GLU A CA 1
ATOM 3414 C C . GLU A 1 463 ? -1.051 -13.742 -30.688 1 47.53 463 GLU A C 1
ATOM 3416 O O . GLU A 1 463 ? -0.368 -12.727 -30.797 1 47.53 463 GLU A O 1
ATOM 3421 N N . MET B 1 1 ? 30.281 34.938 -11.32 1 23.84 1 MET B N 1
ATOM 3422 C CA . MET B 1 1 ? 29.234 35.438 -10.422 1 23.84 1 MET B CA 1
ATOM 3423 C C . MET B 1 1 ? 28.781 34.312 -9.477 1 23.84 1 MET B C 1
ATOM 3425 O O . MET B 1 1 ? 28.375 33.25 -9.922 1 23.84 1 MET B O 1
ATOM 3429 N N . SER B 1 2 ? 29.312 34.25 -8.219 1 26.41 2 SER B N 1
ATOM 3430 C CA . SER B 1 2 ? 29.234 33.312 -7.129 1 26.41 2 SER B CA 1
ATOM 3431 C C . SER B 1 2 ? 27.812 33.156 -6.594 1 26.41 2 SER B C 1
ATOM 3433 O O . SER B 1 2 ? 27.25 34.125 -6.078 1 26.41 2 SER B O 1
ATOM 3435 N N . ILE B 1 3 ? 26.953 32.438 -7.258 1 27.86 3 ILE B N 1
ATOM 3436 C CA . ILE B 1 3 ? 25.562 32.25 -6.859 1 27.86 3 ILE B CA 1
ATOM 3437 C C . ILE B 1 3 ? 25.5 31.719 -5.43 1 27.86 3 ILE B C 1
ATOM 3439 O O . ILE B 1 3 ? 25.984 30.625 -5.148 1 27.86 3 ILE B O 1
ATOM 3443 N N . SER B 1 4 ? 25.547 32.625 -4.434 1 26.94 4 SER B N 1
ATOM 3444 C CA . SER B 1 4 ? 25.359 32.344 -3.014 1 26.94 4 SER B CA 1
ATOM 3445 C C . SER B 1 4 ? 24.109 31.5 -2.777 1 26.94 4 SER B C 1
ATOM 3447 O O . SER B 1 4 ? 23 31.906 -3.15 1 26.94 4 SER B O 1
ATOM 3449 N N . VAL B 1 5 ? 24.234 30.25 -2.795 1 29.62 5 VAL B N 1
ATOM 3450 C CA . VAL B 1 5 ? 23.219 29.266 -2.418 1 29.62 5 VAL B CA 1
ATOM 3451 C C . VAL B 1 5 ? 22.625 29.641 -1.063 1 29.62 5 VAL B C 1
ATOM 3453 O O . VAL B 1 5 ? 23.312 29.609 -0.043 1 29.62 5 VAL B O 1
ATOM 3456 N N . MET B 1 6 ? 21.766 30.688 -1.016 1 28.72 6 MET B N 1
ATOM 3457 C CA . MET B 1 6 ? 21.047 31.031 0.21 1 28.72 6 MET B CA 1
ATOM 3458 C C . MET B 1 6 ? 20.469 29.781 0.871 1 28.72 6 MET B C 1
ATOM 3460 O O . MET B 1 6 ? 19.766 29 0.229 1 28.72 6 MET B O 1
ATOM 3464 N N . SER B 1 7 ? 21.141 29.219 1.817 1 29.67 7 SER B N 1
ATOM 3465 C CA . SER B 1 7 ? 20.719 28.172 2.725 1 29.67 7 SER B CA 1
ATOM 3466 C C . SER B 1 7 ? 19.297 28.406 3.223 1 29.67 7 SER B C 1
ATOM 3468 O O . SER B 1 7 ? 18.953 29.531 3.615 1 29.67 7 SER B O 1
ATOM 3470 N N . THR B 1 8 ? 18.328 27.891 2.631 1 33 8 THR B N 1
ATOM 3471 C CA . THR B 1 8 ? 16.984 27.969 3.195 1 33 8 THR B CA 1
ATOM 3472 C C . THR B 1 8 ? 17.031 27.859 4.715 1 33 8 THR B C 1
ATOM 3474 O O . THR B 1 8 ? 17.656 26.938 5.25 1 33 8 THR B O 1
ATOM 3477 N N . PRO B 1 9 ? 16.922 28.953 5.465 1 31.86 9 PRO B N 1
ATOM 3478 C CA . PRO B 1 9 ? 16.953 28.906 6.926 1 31.86 9 PRO B CA 1
ATOM 3479 C C . PRO B 1 9 ? 16.141 27.766 7.512 1 31.86 9 PRO B C 1
ATOM 3481 O O . PRO B 1 9 ? 15.148 27.344 6.918 1 31.86 9 PRO B O 1
ATOM 3484 N N . GLY B 1 10 ? 16.797 26.844 8.133 1 34.62 10 GLY B N 1
ATOM 3485 C CA . GLY B 1 10 ? 16.188 25.781 8.906 1 34.62 10 GLY B CA 1
ATOM 3486 C C . GLY B 1 10 ? 15.008 26.25 9.734 1 34.62 10 GLY B C 1
ATOM 3487 O O . GLY B 1 10 ? 14.844 27.453 9.969 1 34.62 10 GLY B O 1
ATOM 3488 N N . PRO B 1 11 ? 13.984 25.469 9.875 1 35.94 11 PRO B N 1
ATOM 3489 C CA . PRO B 1 11 ? 12.844 25.938 10.664 1 35.94 11 PRO B CA 1
ATOM 3490 C C . PRO B 1 11 ? 13.258 26.562 11.992 1 35.94 11 PRO B C 1
ATOM 3492 O O . PRO B 1 11 ? 14.273 26.172 12.57 1 35.94 11 PRO B O 1
ATOM 3495 N N . ALA B 1 12 ? 12.953 27.859 12.273 1 36.22 12 ALA B N 1
ATOM 3496 C CA . ALA B 1 12 ? 13.195 28.641 13.484 1 36.22 12 ALA B CA 1
ATOM 3497 C C . ALA B 1 12 ? 12.867 27.828 14.734 1 36.22 12 ALA B C 1
ATOM 3499 O O . ALA B 1 12 ? 11.898 27.062 14.75 1 36.22 12 ALA B O 1
ATOM 3500 N N . PRO B 1 13 ? 13.844 27.688 15.641 1 38.22 13 PRO B N 1
ATOM 3501 C CA . PRO B 1 13 ? 13.609 26.969 16.891 1 38.22 13 PRO B CA 1
ATOM 3502 C C . PRO B 1 13 ? 12.328 27.406 17.594 1 38.22 13 PRO B C 1
ATOM 3504 O O . PRO B 1 13 ? 11.945 28.578 17.531 1 38.22 13 PRO B O 1
ATOM 3507 N N . ALA B 1 14 ? 11.367 26.578 17.719 1 41.12 14 ALA B N 1
ATOM 3508 C CA . ALA B 1 14 ? 10.203 26.828 18.562 1 41.12 14 ALA B CA 1
ATOM 3509 C C . ALA B 1 14 ? 10.625 27.344 19.938 1 41.12 14 ALA B C 1
ATOM 3511 O O . ALA B 1 14 ? 11.211 26.609 20.734 1 41.12 14 ALA B O 1
ATOM 3512 N N . SER B 1 15 ? 10.992 28.5 20.062 1 38.56 15 SER B N 1
ATOM 3513 C CA . SER B 1 15 ? 11.141 29.062 21.406 1 38.56 15 SER B CA 1
ATOM 3514 C C . SER B 1 15 ? 9.992 28.641 22.312 1 38.56 15 SER B C 1
ATOM 3516 O O . SER B 1 15 ? 8.82 28.844 21.969 1 38.56 15 SER B O 1
ATOM 3518 N N . ALA B 1 16 ? 10.133 27.547 23.062 1 45.97 16 ALA B N 1
ATOM 3519 C CA . ALA B 1 16 ? 9.203 27.266 24.156 1 45.97 16 ALA B CA 1
ATOM 3520 C C . ALA B 1 16 ? 8.758 28.562 24.859 1 45.97 16 ALA B C 1
ATOM 3522 O O . ALA B 1 16 ? 9.516 29.141 25.641 1 45.97 16 ALA B O 1
ATOM 3523 N N . ASP B 1 17 ? 8.031 29.266 24.172 1 51.44 17 ASP B N 1
ATOM 3524 C CA . ASP B 1 17 ? 7.461 30.453 24.812 1 51.44 17 ASP B CA 1
ATOM 3525 C C . ASP B 1 17 ? 6.812 30.094 26.156 1 51.44 17 ASP B C 1
ATOM 3527 O O . ASP B 1 17 ? 6.004 29.156 26.234 1 51.44 17 ASP B O 1
ATOM 3531 N N . ALA B 1 18 ? 7.348 30.312 27.312 1 57.47 18 ALA B N 1
ATOM 3532 C CA . ALA B 1 18 ? 6.91 30.141 28.703 1 57.47 18 ALA B CA 1
ATOM 3533 C C . ALA B 1 18 ? 5.391 30.25 28.812 1 57.47 18 ALA B C 1
ATOM 3535 O O . ALA B 1 18 ? 4.777 29.578 29.656 1 57.47 18 ALA B O 1
ATOM 3536 N N . GLY B 1 19 ? 4.75 30.828 27.797 1 74 19 GLY B N 1
ATOM 3537 C CA . GLY B 1 19 ? 3.312 31.031 27.906 1 74 19 GLY B CA 1
ATOM 3538 C C . GLY B 1 19 ? 2.523 30.203 26.891 1 74 19 GLY B C 1
ATOM 3539 O O . GLY B 1 19 ? 1.291 30.219 26.906 1 74 19 GLY B O 1
ATOM 3540 N N . GLY B 1 20 ? 3.225 29.281 26.156 1 87.69 20 GLY B N 1
ATOM 3541 C CA . GLY B 1 20 ? 2.498 28.547 25.125 1 87.69 20 GLY B CA 1
ATOM 3542 C C . GLY B 1 20 ? 2.111 27.141 25.562 1 87.69 20 GLY B C 1
ATOM 3543 O O . GLY B 1 20 ? 2.139 26.828 26.75 1 87.69 20 GLY B O 1
ATOM 3544 N N . VAL B 1 21 ? 1.522 26.406 24.719 1 91.62 21 VAL B N 1
ATOM 3545 C CA . VAL B 1 21 ? 1.081 25.047 24.953 1 91.62 21 VAL B CA 1
ATOM 3546 C C . VAL B 1 21 ? 2.293 24.141 25.156 1 91.62 21 VAL B C 1
ATOM 3548 O O . VAL B 1 21 ? 3.318 24.297 24.5 1 91.62 21 VAL B O 1
ATOM 3551 N N . ASN B 1 22 ? 2.215 23.312 26.188 1 90.44 22 ASN B N 1
ATOM 3552 C CA . ASN B 1 22 ? 3.188 22.234 26.312 1 90.44 22 ASN B CA 1
ATOM 3553 C C . ASN B 1 22 ? 3 21.188 25.219 1 90.44 22 ASN B C 1
ATOM 3555 O O . ASN B 1 22 ? 2.127 20.328 25.312 1 90.44 22 ASN B O 1
ATOM 3559 N N . LEU B 1 23 ? 3.842 21.203 24.266 1 91.81 23 LEU B N 1
ATOM 3560 C CA . LEU B 1 23 ? 3.635 20.406 23.062 1 91.81 23 LEU B CA 1
ATOM 3561 C C . LEU B 1 23 ? 3.854 18.922 23.344 1 91.81 23 LEU B C 1
ATOM 3563 O O . LEU B 1 23 ? 3.281 18.062 22.672 1 91.81 23 LEU B O 1
ATOM 3567 N N . ILE B 1 24 ? 4.672 18.609 24.281 1 87.88 24 ILE B N 1
ATOM 3568 C CA . ILE B 1 24 ? 4.891 17.203 24.641 1 87.88 24 ILE B CA 1
ATOM 3569 C C . ILE B 1 24 ? 3.621 16.625 25.266 1 87.88 24 ILE B C 1
ATOM 3571 O O . ILE B 1 24 ? 3.215 15.516 24.922 1 87.88 24 ILE B O 1
ATOM 3575 N N . GLU B 1 25 ? 3.078 17.406 26.125 1 87.62 25 GLU B N 1
ATOM 3576 C CA . GLU B 1 25 ? 1.803 16.984 26.703 1 87.62 25 GLU B CA 1
ATOM 3577 C C . GLU B 1 25 ? 0.722 16.875 25.641 1 87.62 25 GLU B C 1
ATOM 3579 O O . GLU B 1 25 ? -0.049 15.906 25.625 1 87.62 25 GLU B O 1
ATOM 3584 N N . ALA B 1 26 ? 0.663 17.844 24.797 1 93.5 26 ALA B N 1
ATOM 3585 C CA . ALA B 1 26 ? -0.297 17.828 23.688 1 93.5 26 ALA B CA 1
ATOM 3586 C C . ALA B 1 26 ? -0.096 16.594 22.797 1 93.5 26 ALA B C 1
ATOM 3588 O O . ALA B 1 26 ? -1.065 16 22.328 1 93.5 26 ALA B O 1
ATOM 3589 N N . LEU B 1 27 ? 1.16 16.234 22.594 1 93.19 27 LEU B N 1
ATOM 3590 C CA . LEU B 1 27 ? 1.479 15.055 21.797 1 93.19 27 LEU B CA 1
ATOM 3591 C C . LEU B 1 27 ? 0.907 13.797 22.453 1 93.19 27 LEU B C 1
ATOM 3593 O O . LEU B 1 27 ? 0.333 12.945 21.781 1 93.19 27 LEU B O 1
ATOM 3597 N N . GLY B 1 28 ? 1.113 13.703 23.734 1 89.38 28 GLY B N 1
ATOM 3598 C CA . GLY B 1 28 ? 0.552 12.57 24.453 1 89.38 28 GLY B CA 1
ATOM 3599 C C . GLY B 1 28 ? -0.948 12.438 24.281 1 89.38 28 GLY B C 1
ATOM 3600 O O . GLY B 1 28 ? -1.456 11.328 24.062 1 89.38 28 GLY B O 1
ATOM 3601 N N . VAL B 1 29 ? -1.626 13.516 24.328 1 92.25 29 VAL B N 1
ATOM 3602 C CA . VAL B 1 29 ? -3.078 13.531 24.188 1 92.25 29 VAL B CA 1
ATOM 3603 C C . VAL B 1 29 ? -3.463 13.148 22.766 1 92.25 29 VAL B C 1
ATOM 3605 O O . VAL B 1 29 ? -4.426 12.406 22.547 1 92.25 29 VAL B O 1
ATOM 3608 N N . ALA B 1 30 ? -2.766 13.688 21.812 1 95.56 30 ALA B N 1
ATOM 3609 C CA . ALA B 1 30 ? -3.021 13.359 20.406 1 95.56 30 ALA B CA 1
ATOM 3610 C C . ALA B 1 30 ? -2.812 11.867 20.141 1 95.56 30 ALA B C 1
ATOM 3612 O O . ALA B 1 30 ? -3.566 11.25 19.391 1 95.56 30 ALA B O 1
ATOM 3613 N N . ILE B 1 31 ? -1.778 11.297 20.75 1 92.38 31 ILE B N 1
ATOM 3614 C CA . ILE B 1 31 ? -1.501 9.867 20.609 1 92.38 31 ILE B CA 1
ATOM 3615 C C . ILE B 1 31 ? -2.643 9.062 21.219 1 92.38 31 ILE B C 1
ATOM 3617 O O . ILE B 1 31 ? -3.088 8.062 20.656 1 92.38 31 ILE B O 1
ATOM 3621 N N . GLU B 1 32 ? -3.109 9.5 22.344 1 89.94 32 GLU B N 1
ATOM 3622 C CA . GLU B 1 32 ? -4.254 8.844 22.969 1 89.94 32 GLU B CA 1
ATOM 3623 C C . GLU B 1 32 ? -5.477 8.883 22.062 1 89.94 32 GLU B C 1
ATOM 3625 O O . GLU B 1 32 ? -6.184 7.883 21.922 1 89.94 32 GLU B O 1
ATOM 3630 N N . ALA B 1 33 ? -5.719 10.047 21.531 1 94.12 33 ALA B N 1
ATOM 3631 C CA . ALA B 1 33 ? -6.844 10.203 20.609 1 94.12 33 ALA B CA 1
ATOM 3632 C C . ALA B 1 33 ? -6.711 9.25 19.422 1 94.12 33 ALA B C 1
ATOM 3634 O O . ALA B 1 33 ? -7.68 8.602 19.031 1 94.12 33 ALA B O 1
ATOM 3635 N N . ALA B 1 34 ? -5.531 9.164 18.844 1 93.69 34 ALA B N 1
ATOM 3636 C CA . ALA B 1 34 ? -5.27 8.266 17.719 1 93.69 34 ALA B CA 1
ATOM 3637 C C . ALA B 1 34 ? -5.477 6.809 18.125 1 93.69 34 ALA B C 1
ATOM 3639 O O . ALA B 1 34 ? -6.016 6.012 17.344 1 93.69 34 ALA B O 1
ATOM 3640 N N . ASP B 1 35 ? -5.051 6.469 19.297 1 89.06 35 ASP B N 1
ATOM 3641 C CA . ASP B 1 35 ? -5.207 5.109 19.812 1 89.06 35 ASP B CA 1
ATOM 3642 C C . ASP B 1 35 ? -6.68 4.727 19.906 1 89.06 35 ASP B C 1
ATOM 3644 O O . ASP B 1 35 ? -7.09 3.682 19.406 1 89.06 35 ASP B O 1
ATOM 3648 N N . LYS B 1 36 ? -7.426 5.578 20.547 1 90.88 36 LYS B N 1
ATOM 3649 C CA . LYS B 1 36 ? -8.852 5.297 20.719 1 90.88 36 LYS B CA 1
ATOM 3650 C C . LYS B 1 36 ? -9.555 5.258 19.359 1 90.88 36 LYS B C 1
ATOM 3652 O O . LYS B 1 36 ? -10.438 4.426 19.141 1 90.88 36 LYS B O 1
ATOM 3657 N N . GLY B 1 37 ? -9.18 6.223 18.484 1 92.31 37 GLY B N 1
ATOM 3658 C CA . GLY B 1 37 ? -9.734 6.191 17.141 1 92.31 37 GLY B CA 1
ATOM 3659 C C . GLY B 1 37 ? -9.398 4.914 16.391 1 92.31 37 GLY B C 1
ATOM 3660 O O . GLY B 1 37 ? -10.242 4.359 15.688 1 92.31 37 GLY B O 1
ATOM 3661 N N . SER B 1 38 ? -8.203 4.438 16.531 1 90.19 38 SER B N 1
ATOM 3662 C CA . SER B 1 38 ? -7.75 3.256 15.805 1 90.19 38 SER B CA 1
ATOM 3663 C C . SER B 1 38 ? -8.5 2.008 16.266 1 90.19 38 SER B C 1
ATOM 3665 O O . SER B 1 38 ? -8.734 1.097 15.461 1 90.19 38 SER B O 1
ATOM 3667 N N . ARG B 1 39 ? -8.914 1.962 17.469 1 87.25 39 ARG B N 1
ATOM 3668 C CA . ARG B 1 39 ? -9.711 0.847 17.969 1 87.25 39 ARG B CA 1
ATOM 3669 C C . ARG B 1 39 ? -11.062 0.779 17.25 1 87.25 39 ARG B C 1
ATOM 3671 O O . ARG B 1 39 ? -11.562 -0.309 16.969 1 87.25 39 ARG B O 1
ATOM 3678 N N . ILE B 1 40 ? -11.578 1.918 17.031 1 89.62 40 ILE B N 1
ATOM 3679 C CA . ILE B 1 40 ? -12.852 1.988 16.328 1 89.62 40 ILE B CA 1
ATOM 3680 C C . ILE B 1 40 ? -12.664 1.503 14.891 1 89.62 40 ILE B C 1
ATOM 3682 O O . ILE B 1 40 ? -13.492 0.758 14.367 1 89.62 40 ILE B O 1
ATOM 3686 N N . ILE B 1 41 ? -11.602 1.901 14.273 1 89.62 41 ILE B N 1
ATOM 3687 C CA . ILE B 1 41 ? -11.289 1.485 12.906 1 89.62 41 ILE B CA 1
ATOM 3688 C C . ILE B 1 41 ? -11.133 -0.032 12.859 1 89.62 41 ILE B C 1
ATOM 3690 O O . ILE B 1 41 ? -11.68 -0.69 11.969 1 89.62 41 ILE B O 1
ATOM 3694 N N . TRP B 1 42 ? -10.445 -0.576 13.781 1 86.88 42 TRP B N 1
ATOM 3695 C CA . TRP B 1 42 ? -10.227 -2.018 13.836 1 86.88 42 TRP B CA 1
ATOM 3696 C C . TRP B 1 42 ? -11.547 -2.758 14.047 1 86.88 42 TRP B C 1
ATOM 3698 O O . TRP B 1 42 ? -11.766 -3.824 13.469 1 86.88 42 TRP B O 1
ATOM 3708 N N . GLN B 1 43 ? -12.367 -2.213 14.906 1 84.44 43 GLN B N 1
ATOM 3709 C CA . GLN B 1 43 ? -13.672 -2.822 15.133 1 84.44 43 GLN B CA 1
ATOM 3710 C C . GLN B 1 43 ? -14.477 -2.896 13.844 1 84.44 43 GLN B C 1
ATOM 3712 O O . GLN B 1 43 ? -15.125 -3.908 13.562 1 84.44 43 GLN B O 1
ATOM 3717 N N . SER B 1 44 ? -14.438 -1.861 13.172 1 86.94 44 SER B N 1
ATOM 3718 C CA . SER B 1 44 ? -15.133 -1.829 11.891 1 86.94 44 SER B CA 1
ATOM 3719 C C . SER B 1 44 ? -14.594 -2.902 10.945 1 86.94 44 SER B C 1
ATOM 3721 O O . SER B 1 44 ? -15.367 -3.625 10.312 1 86.94 44 SER B O 1
ATOM 3723 N N . PHE B 1 45 ? -13.336 -3.037 10.828 1 86.25 45 PHE B N 1
ATOM 3724 C CA . PHE B 1 45 ? -12.695 -4 9.938 1 86.25 45 PHE B CA 1
ATOM 3725 C C . PHE B 1 45 ? -13.047 -5.426 10.344 1 86.25 45 PHE B C 1
ATOM 3727 O O . PHE B 1 45 ? -13.352 -6.262 9.484 1 86.25 45 PHE B O 1
ATOM 3734 N N . GLU B 1 46 ? -13.031 -5.66 11.562 1 82.69 46 GLU B N 1
ATOM 3735 C CA . GLU B 1 46 ? -13.32 -7 12.062 1 82.69 46 GLU B CA 1
ATOM 3736 C C . GLU B 1 46 ? -14.766 -7.391 11.789 1 82.69 46 GLU B C 1
ATOM 3738 O O . GLU B 1 46 ? -15.055 -8.539 11.438 1 82.69 46 GLU B O 1
ATOM 3743 N N . LYS B 1 47 ? -15.609 -6.473 12.07 1 83.44 47 LYS B N 1
ATOM 3744 C CA . LYS B 1 47 ? -17.016 -6.734 11.797 1 83.44 47 LYS B CA 1
ATOM 3745 C C . LYS B 1 47 ? -17.25 -7.035 10.32 1 83.44 47 LYS B C 1
ATOM 3747 O O . LYS B 1 47 ? -18 -7.953 9.977 1 83.44 47 LYS B O 1
ATOM 3752 N N . ARG B 1 48 ? -16.594 -6.344 9.555 1 84.44 48 ARG B N 1
ATOM 3753 C CA . ARG B 1 48 ? -16.75 -6.527 8.109 1 84.44 48 ARG B CA 1
ATOM 3754 C C . ARG B 1 48 ? -16.141 -7.84 7.652 1 84.44 48 ARG B C 1
ATOM 3756 O O . ARG B 1 48 ? -16.703 -8.539 6.805 1 84.44 48 ARG B O 1
ATOM 3763 N N . ARG B 1 49 ? -15.008 -8.156 8.133 1 83.19 49 ARG B N 1
ATOM 3764 C CA . ARG B 1 49 ? -14.344 -9.414 7.785 1 83.19 49 ARG B CA 1
ATOM 3765 C C . ARG B 1 49 ? -15.18 -10.609 8.219 1 83.19 49 ARG B C 1
ATOM 3767 O O . ARG B 1 49 ? -15.266 -11.609 7.496 1 83.19 49 ARG B O 1
ATOM 3774 N N . THR B 1 50 ? -15.766 -10.484 9.344 1 82.38 50 THR B N 1
ATOM 3775 C CA . THR B 1 50 ? -16.609 -11.562 9.852 1 82.38 50 THR B CA 1
ATOM 3776 C C . THR B 1 50 ? -17.844 -11.727 8.977 1 82.38 50 THR B C 1
ATOM 3778 O O . THR B 1 50 ? -18.234 -12.852 8.648 1 82.38 50 THR B O 1
ATOM 3781 N N . ALA B 1 51 ? -18.359 -10.633 8.68 1 82.56 51 ALA B N 1
ATOM 3782 C CA . ALA B 1 51 ? -19.547 -10.672 7.824 1 82.56 51 ALA B CA 1
ATOM 3783 C C . ALA B 1 51 ? -19.219 -11.266 6.457 1 82.56 51 ALA B C 1
ATOM 3785 O O . ALA B 1 51 ? -19.984 -12.055 5.91 1 82.56 51 ALA B O 1
ATOM 3786 N N . ALA B 1 52 ? -18.109 -10.914 5.941 1 82.81 52 ALA B N 1
ATOM 3787 C CA . ALA B 1 52 ? -17.688 -11.406 4.637 1 82.81 52 ALA B CA 1
ATOM 3788 C C . ALA B 1 52 ? -17.438 -12.914 4.676 1 82.81 52 ALA B C 1
ATOM 3790 O O . ALA B 1 52 ? -17.781 -13.633 3.734 1 82.81 52 ALA B O 1
ATOM 3791 N N . ALA B 1 53 ? -16.844 -13.359 5.656 1 82.75 53 ALA B N 1
ATOM 3792 C CA . ALA B 1 53 ? -16.547 -14.781 5.812 1 82.75 53 ALA B CA 1
ATOM 3793 C C . ALA B 1 53 ? -17.844 -15.594 5.922 1 82.75 53 ALA B C 1
ATOM 3795 O O . ALA B 1 53 ? -17.953 -16.672 5.344 1 82.75 53 ALA B O 1
ATOM 3796 N N . ALA B 1 54 ? -18.734 -15.086 6.621 1 79.88 54 ALA B N 1
ATOM 3797 C CA . ALA B 1 54 ? -20.031 -15.75 6.766 1 79.88 54 ALA B CA 1
ATOM 3798 C C . ALA B 1 54 ? -20.75 -15.836 5.422 1 79.88 54 ALA B C 1
ATOM 3800 O O . ALA B 1 54 ? -21.328 -16.875 5.09 1 79.88 54 ALA B O 1
ATOM 3801 N N . ALA B 1 55 ? -20.625 -14.789 4.746 1 78.12 55 ALA B N 1
ATOM 3802 C CA . ALA B 1 55 ? -21.25 -14.758 3.428 1 78.12 55 ALA B CA 1
ATOM 3803 C C . ALA B 1 55 ? -20.594 -15.75 2.477 1 78.12 55 ALA B C 1
ATOM 3805 O O . ALA B 1 55 ? -21.25 -16.375 1.652 1 78.12 55 ALA B O 1
ATOM 3806 N N . ALA B 1 56 ? -19.359 -15.867 2.598 1 79 56 ALA B N 1
ATOM 3807 C CA . ALA B 1 56 ? -18.594 -16.766 1.734 1 79 56 ALA B CA 1
ATOM 3808 C C . ALA B 1 56 ? -18.969 -18.219 1.994 1 79 56 ALA B C 1
ATOM 3810 O O . ALA B 1 56 ? -19.062 -19.016 1.06 1 79 56 ALA B O 1
ATOM 3811 N N . ILE B 1 57 ? -19.188 -18.531 3.168 1 71.38 57 ILE B N 1
ATOM 3812 C CA . ILE B 1 57 ? -19.562 -19.875 3.559 1 71.38 57 ILE B CA 1
ATOM 3813 C C . ILE B 1 57 ? -20.984 -20.188 3.057 1 71.38 57 ILE B C 1
ATOM 3815 O O . ILE B 1 57 ? -21.234 -21.281 2.549 1 71.38 57 ILE B O 1
ATOM 3819 N N . PHE B 1 58 ? -21.781 -19.219 3.197 1 65.25 58 PHE B N 1
ATOM 3820 C CA . PHE B 1 58 ? -23.172 -19.406 2.789 1 65.25 58 PHE B CA 1
ATOM 3821 C C . PHE B 1 58 ? -23.266 -19.641 1.287 1 65.25 58 PHE B C 1
ATOM 3823 O O . PHE B 1 58 ? -24.047 -20.5 0.839 1 65.25 58 PHE B O 1
ATOM 3830 N N . ASN B 1 59 ? -22.562 -18.859 0.569 1 61.72 59 ASN B N 1
ATOM 3831 C CA . ASN B 1 59 ? -22.562 -19 -0.883 1 61.72 59 ASN B CA 1
ATOM 3832 C C . ASN B 1 59 ? -22.031 -20.359 -1.32 1 61.72 59 ASN B C 1
ATOM 3834 O O . ASN B 1 59 ? -22.453 -20.906 -2.344 1 61.72 59 ASN B O 1
ATOM 3838 N N . THR B 1 60 ? -21.094 -20.797 -0.633 1 57.62 60 THR B N 1
ATOM 3839 C CA . THR B 1 60 ? -20.547 -22.109 -0.95 1 57.62 60 THR B CA 1
ATOM 3840 C C . THR B 1 60 ? -21.547 -23.203 -0.623 1 57.62 60 THR B C 1
ATOM 3842 O O . THR B 1 60 ? -21.688 -24.172 -1.374 1 57.62 60 THR B O 1
ATOM 3845 N N . THR B 1 61 ? -22.266 -22.766 0.475 1 49.12 61 THR B N 1
ATOM 3846 C CA . THR B 1 61 ? -23.266 -23.75 0.894 1 49.12 61 THR B CA 1
ATOM 3847 C C . THR B 1 61 ? -24.531 -23.625 0.054 1 49.12 61 THR B C 1
ATOM 3849 O O . THR B 1 61 ? -25.172 -24.641 -0.265 1 49.12 61 THR B O 1
ATOM 3852 N N . SER B 1 62 ? -24.938 -22.234 -0.157 1 44.84 62 SER B N 1
ATOM 3853 C CA . SER B 1 62 ? -26.203 -21.984 -0.855 1 44.84 62 SER B CA 1
ATOM 3854 C C . SER B 1 62 ? -26.047 -22.203 -2.357 1 44.84 62 SER B C 1
ATOM 3856 O O . SER B 1 62 ? -27.031 -22.141 -3.102 1 44.84 62 SER B O 1
ATOM 3858 N N . SER B 1 63 ? -24.969 -21.734 -3.025 1 42.84 63 SER B N 1
ATOM 3859 C CA . SER B 1 63 ? -24.984 -22.078 -4.441 1 42.84 63 SER B CA 1
ATOM 3860 C C . SER B 1 63 ? -25.594 -23.469 -4.656 1 42.84 63 SER B C 1
ATOM 3862 O O . SER B 1 63 ? -25.797 -23.891 -5.797 1 42.84 63 SER B O 1
ATOM 3864 N N . LEU B 1 64 ? -25.688 -24.312 -3.662 1 35.25 64 LEU B N 1
ATOM 3865 C CA . LEU B 1 64 ? -26.547 -25.484 -3.818 1 35.25 64 LEU B CA 1
ATOM 3866 C C . LEU B 1 64 ? -28.016 -25.094 -3.738 1 35.25 64 LEU B C 1
ATOM 3868 O O . LEU B 1 64 ? -28.875 -25.781 -4.289 1 35.25 64 LEU B O 1
ATOM 3872 N N . ALA B 1 65 ? -28.688 -24.359 -2.699 1 33.94 65 ALA B N 1
ATOM 3873 C CA . ALA B 1 65 ? -30.109 -24.031 -2.656 1 33.94 65 ALA B CA 1
ATOM 3874 C C . ALA B 1 65 ? -30.375 -22.656 -3.26 1 33.94 65 ALA B C 1
ATOM 3876 O O . ALA B 1 65 ? -29.656 -21.688 -2.969 1 33.94 65 ALA B O 1
ATOM 3877 N N . THR B 1 66 ? -31.172 -22.203 -4.391 1 36.41 66 THR B N 1
ATOM 3878 C CA . THR B 1 66 ? -31.516 -21.203 -5.402 1 36.41 66 THR B CA 1
ATOM 3879 C C . THR B 1 66 ? -31.656 -19.828 -4.773 1 36.41 66 THR B C 1
ATOM 3881 O O . THR B 1 66 ? -31.266 -18.812 -5.363 1 36.41 66 THR B O 1
ATOM 3884 N N . GLY B 1 67 ? -32.719 -19.359 -3.98 1 35.41 67 GLY B N 1
ATOM 3885 C CA . GLY B 1 67 ? -33.5 -18.141 -3.795 1 35.41 67 GLY B CA 1
ATOM 3886 C C . GLY B 1 67 ? -32.812 -17.141 -2.871 1 35.41 67 GLY B C 1
ATOM 3887 O O . GLY B 1 67 ? -33.094 -15.945 -2.941 1 35.41 67 GLY B O 1
ATOM 3888 N N . GLY B 1 68 ? -32.281 -17.359 -1.712 1 34.22 68 GLY B N 1
ATOM 3889 C CA . GLY B 1 68 ? -32.125 -16.5 -0.548 1 34.22 68 GLY B CA 1
ATOM 3890 C C . GLY B 1 68 ? -30.797 -15.758 -0.521 1 34.22 68 GLY B C 1
ATOM 3891 O O . GLY B 1 68 ? -30.516 -15 0.415 1 34.22 68 GLY B O 1
ATOM 3892 N N . ALA B 1 69 ? -29.828 -16.047 -1.209 1 39.03 69 ALA B N 1
ATOM 3893 C CA . ALA B 1 69 ? -28.453 -15.555 -1.127 1 39.03 69 ALA B CA 1
ATOM 3894 C C . ALA B 1 69 ? -28.359 -14.109 -1.612 1 39.03 69 ALA B C 1
ATOM 3896 O O . ALA B 1 69 ? -27.547 -13.336 -1.111 1 39.03 69 ALA B O 1
ATOM 3897 N N . ALA B 1 70 ? -29.109 -13.727 -2.58 1 40.75 70 ALA B N 1
ATOM 3898 C CA . ALA B 1 70 ? -29.094 -12.391 -3.17 1 40.75 70 ALA B CA 1
ATOM 3899 C C . ALA B 1 70 ? -29.516 -11.336 -2.148 1 40.75 70 ALA B C 1
ATOM 3901 O O . ALA B 1 70 ? -28.969 -10.234 -2.131 1 40.75 70 ALA B O 1
ATOM 3902 N N . SER B 1 71 ? -30.438 -11.539 -1.384 1 40.25 71 SER B N 1
ATOM 3903 C CA . SER B 1 71 ? -31.016 -10.586 -0.445 1 40.25 71 SER B CA 1
ATOM 3904 C C . SER B 1 71 ? -30.031 -10.234 0.667 1 40.25 71 SER B C 1
ATOM 3906 O O . SER B 1 71 ? -29.906 -9.07 1.05 1 40.25 71 SER B O 1
ATOM 3908 N N . LEU B 1 72 ? -29.281 -11.156 1.106 1 41.84 72 LEU B N 1
ATOM 3909 C CA . LEU B 1 72 ? -28.359 -10.953 2.223 1 41.84 72 LEU B CA 1
ATOM 3910 C C . LEU B 1 72 ? -27.125 -10.172 1.773 1 41.84 72 LEU B C 1
ATOM 3912 O O . LEU B 1 72 ? -26.578 -9.383 2.539 1 41.84 72 LEU B O 1
ATOM 3916 N N . GLU B 1 73 ? -26.766 -10.289 0.535 1 44.59 73 GLU B N 1
ATOM 3917 C CA . GLU B 1 73 ? -25.594 -9.625 -0.035 1 44.59 73 GLU B CA 1
ATOM 3918 C C . GLU B 1 73 ? -25.828 -8.133 -0.207 1 44.59 73 GLU B C 1
ATOM 3920 O O . GLU B 1 73 ? -24.953 -7.32 0.056 1 44.59 73 GLU B O 1
ATOM 3925 N N . ALA B 1 74 ? -26.922 -7.785 -0.799 1 43.91 74 ALA B N 1
ATOM 3926 C CA . ALA B 1 74 ? -27.281 -6.383 -0.985 1 43.91 74 ALA B CA 1
ATOM 3927 C C . ALA B 1 74 ? -27.297 -5.641 0.347 1 43.91 74 ALA B C 1
ATOM 3929 O O . ALA B 1 74 ? -26.859 -4.492 0.431 1 43.91 74 ALA B O 1
ATOM 3930 N N . GLU B 1 75 ? -27.844 -6.199 1.259 1 44.66 75 GLU B N 1
ATOM 3931 C CA . GLU B 1 75 ? -27.875 -5.594 2.586 1 44.66 75 GLU B CA 1
ATOM 3932 C C . GLU B 1 75 ? -26.453 -5.395 3.125 1 44.66 75 GLU B C 1
ATOM 3934 O O . GLU B 1 75 ? -26.188 -4.422 3.832 1 44.66 75 GLU B O 1
ATOM 3939 N N . THR B 1 76 ? -25.609 -6.109 2.576 1 45.72 76 THR B N 1
ATOM 3940 C CA . THR B 1 76 ? -24.266 -6.105 3.166 1 45.72 76 THR B CA 1
ATOM 3941 C C . THR B 1 76 ? -23.453 -4.938 2.633 1 45.72 76 THR B C 1
ATOM 3943 O O . THR B 1 76 ? -22.703 -4.309 3.383 1 45.72 76 THR B O 1
ATOM 3946 N N . LYS B 1 77 ? -23.562 -4.562 1.333 1 47.16 77 LYS B N 1
ATOM 3947 C CA . LYS B 1 77 ? -22.719 -3.49 0.825 1 47.16 77 LYS B CA 1
ATOM 3948 C C . LYS B 1 77 ? -23.281 -2.121 1.192 1 47.16 77 LYS B C 1
ATOM 3950 O O . LYS B 1 77 ? -22.531 -1.205 1.535 1 47.16 77 LYS B O 1
ATOM 3955 N N . THR B 1 78 ? -24.641 -1.788 0.635 1 49.53 78 THR B N 1
ATOM 3956 C CA . THR B 1 78 ? -25.281 -0.596 1.193 1 49.53 78 THR B CA 1
ATOM 3957 C C . THR B 1 78 ? -24.938 -0.451 2.674 1 49.53 78 THR B C 1
ATOM 3959 O O . THR B 1 78 ? -24.672 0.653 3.148 1 49.53 78 THR B O 1
ATOM 3962 N N . SER B 1 79 ? -24.719 -1.615 3.205 1 55.5 79 SER B N 1
ATOM 3963 C CA . SER B 1 79 ? -24.391 -1.778 4.617 1 55.5 79 SER B CA 1
ATOM 3964 C C . SER B 1 79 ? -22.922 -1.456 4.879 1 55.5 79 SER B C 1
ATOM 3966 O O . SER B 1 79 ? -22.578 -0.806 5.871 1 55.5 79 SER B O 1
ATOM 3968 N N . ALA B 1 80 ? -22.141 -1.652 3.766 1 56.59 80 ALA B N 1
ATOM 3969 C CA . ALA B 1 80 ? -20.734 -1.37 4.008 1 56.59 80 ALA B CA 1
ATOM 3970 C C . ALA B 1 80 ? -20.469 0.13 3.971 1 56.59 80 ALA B C 1
ATOM 3972 O O . ALA B 1 80 ? -19.719 0.653 4.809 1 56.59 80 ALA B O 1
ATOM 3973 N N . SER B 1 81 ? -21.109 0.796 3.004 1 62.16 81 SER B N 1
ATOM 3974 C CA . SER B 1 81 ? -20.969 2.246 2.924 1 62.16 81 SER B CA 1
ATOM 3975 C C . SER B 1 81 ? -21.547 2.93 4.16 1 62.16 81 SER B C 1
ATOM 3977 O O . SER B 1 81 ? -20.969 3.896 4.664 1 62.16 81 SER B O 1
ATOM 3979 N N . ASN B 1 82 ? -22.547 2.342 4.527 1 66.5 82 ASN B N 1
ATOM 3980 C CA . ASN B 1 82 ? -23.156 2.877 5.742 1 66.5 82 ASN B CA 1
ATOM 3981 C C . ASN B 1 82 ? -22.266 2.623 6.965 1 66.5 82 ASN B C 1
ATOM 3983 O O . ASN B 1 82 ? -22.141 3.49 7.828 1 66.5 82 ASN B O 1
ATOM 3987 N N . LEU B 1 83 ? -21.656 1.488 6.914 1 67.75 83 LEU B N 1
ATOM 3988 C CA . LEU B 1 83 ? -20.766 1.138 8.023 1 67.75 83 LEU B CA 1
ATOM 3989 C C . LEU B 1 83 ? -19.531 2.029 8.031 1 67.75 83 LEU B C 1
ATOM 3991 O O . LEU B 1 83 ? -19.109 2.516 9.086 1 67.75 83 LEU B O 1
ATOM 3995 N N . VAL B 1 84 ? -19.078 2.352 6.863 1 73.38 84 VAL B N 1
ATOM 3996 C CA . VAL B 1 84 ? -17.891 3.184 6.762 1 73.38 84 VAL B CA 1
ATOM 3997 C C . VAL B 1 84 ? -18.203 4.602 7.23 1 73.38 84 VAL B C 1
ATOM 3999 O O . VAL B 1 84 ? -17.406 5.219 7.945 1 73.38 84 VAL B O 1
ATOM 4002 N N . THR B 1 85 ? -19.375 5.004 6.859 1 77.44 85 THR B N 1
ATOM 4003 C CA . THR B 1 85 ? -19.797 6.34 7.277 1 77.44 85 THR B CA 1
ATOM 4004 C C . THR B 1 85 ? -19.984 6.398 8.789 1 77.44 85 THR B C 1
ATOM 4006 O O . THR B 1 85 ? -19.516 7.336 9.445 1 77.44 85 THR B O 1
ATOM 4009 N N . GLN B 1 86 ? -20.594 5.344 9.258 1 83.44 86 GLN B N 1
ATOM 4010 C CA . GLN B 1 86 ? -20.859 5.277 10.688 1 83.44 86 GLN B CA 1
ATOM 4011 C C . GLN B 1 86 ? -19.562 5.246 11.484 1 83.44 86 GLN B C 1
ATOM 4013 O O . GLN B 1 86 ? -19.375 6.012 12.438 1 83.44 86 GLN B O 1
ATOM 4018 N N . TYR B 1 87 ? -18.688 4.438 11.094 1 85.25 87 TYR B N 1
ATOM 4019 C CA . TYR B 1 87 ? -17.453 4.27 11.852 1 85.25 87 TYR B CA 1
ATOM 4020 C C . TYR B 1 87 ? -16.531 5.469 11.664 1 85.25 87 TYR B C 1
ATOM 4022 O O . TYR B 1 87 ? -15.797 5.844 12.578 1 85.25 87 TYR B O 1
ATOM 4030 N N . SER B 1 88 ? -16.594 6.105 10.57 1 84.38 88 SER B N 1
ATOM 4031 C CA . SER B 1 88 ? -15.844 7.34 10.359 1 84.38 88 SER B CA 1
ATOM 4032 C C . SER B 1 88 ? -16.328 8.445 11.297 1 84.38 88 SER B C 1
ATOM 4034 O O . SER B 1 88 ? -15.516 9.188 11.859 1 84.38 88 SER B O 1
ATOM 4036 N N . GLN B 1 89 ? -17.609 8.508 11.406 1 88.88 89 GLN B N 1
ATOM 4037 C CA . GLN B 1 89 ? -18.188 9.508 12.305 1 88.88 89 GLN B CA 1
ATOM 4038 C C . GLN B 1 89 ? -17.828 9.219 13.758 1 88.88 89 GLN B C 1
ATOM 4040 O O . GLN B 1 89 ? -17.5 10.133 14.516 1 88.88 89 GLN B O 1
ATOM 4045 N N . GLN B 1 90 ? -17.938 7.973 14.102 1 92.12 90 GLN B N 1
ATOM 4046 C CA . GLN B 1 90 ? -17.594 7.574 15.469 1 92.12 90 GLN B CA 1
ATOM 4047 C C . GLN B 1 90 ? -16.125 7.895 15.781 1 92.12 90 GLN B C 1
ATOM 4049 O O . GLN B 1 90 ? -15.82 8.359 16.875 1 92.12 90 GLN B O 1
ATOM 4054 N N . CYS B 1 91 ? -15.305 7.617 14.836 1 92.19 91 CYS B N 1
ATOM 4055 C CA . CYS B 1 91 ? -13.891 7.918 15 1 92.19 91 CYS B CA 1
ATOM 4056 C C . CYS B 1 91 ? -13.672 9.414 15.172 1 92.19 91 CYS B C 1
ATOM 4058 O O . CYS B 1 91 ? -12.945 9.844 16.078 1 92.19 91 CYS B O 1
ATOM 4060 N N . SER B 1 92 ? -14.281 10.195 14.367 1 93.25 92 SER B N 1
ATOM 4061 C CA . SER B 1 92 ? -14.172 11.648 14.422 1 93.25 92 SER B CA 1
ATOM 4062 C C . SER B 1 92 ? -14.633 12.195 15.766 1 93.25 92 SER B C 1
ATOM 4064 O O . SER B 1 92 ? -13.953 13.023 16.375 1 93.25 92 SER B O 1
ATOM 4066 N N . GLU B 1 93 ? -15.758 11.719 16.203 1 94.62 93 GLU B N 1
ATOM 4067 C CA . GLU B 1 93 ? -16.328 12.18 17.469 1 94.62 93 GLU B CA 1
ATOM 4068 C C . GLU B 1 93 ? -15.414 11.836 18.641 1 94.62 93 GLU B C 1
ATOM 4070 O O . GLU B 1 93 ? -15.188 12.664 19.531 1 94.62 93 GLU B O 1
ATOM 4075 N N . THR B 1 94 ? -14.93 10.648 18.625 1 96.25 94 THR B N 1
ATOM 4076 C CA . THR B 1 94 ? -14.078 10.188 19.719 1 96.25 94 THR B CA 1
ATOM 4077 C C . THR B 1 94 ? -12.781 10.992 19.766 1 96.25 94 THR B C 1
ATOM 4079 O O . THR B 1 94 ? -12.375 11.461 20.844 1 96.25 94 THR B O 1
ATOM 4082 N N . ILE B 1 95 ? -12.172 11.195 18.672 1 97.31 95 ILE B N 1
ATOM 4083 C CA . ILE B 1 95 ? -10.914 11.914 18.578 1 97.31 95 ILE B CA 1
ATOM 4084 C C . ILE B 1 95 ? -11.125 13.375 18.984 1 97.31 95 ILE B C 1
ATOM 4086 O O . ILE B 1 95 ? -10.391 13.906 19.812 1 97.31 95 ILE B O 1
ATOM 4090 N N . THR B 1 96 ? -12.133 13.969 18.453 1 96.81 96 THR B N 1
ATOM 4091 C CA . THR B 1 96 ? -12.414 15.375 18.719 1 96.81 96 THR B CA 1
ATOM 4092 C C . THR B 1 96 ? -12.734 15.594 20.188 1 96.81 96 THR B C 1
ATOM 4094 O O . THR B 1 96 ? -12.328 16.594 20.781 1 96.81 96 THR B O 1
ATOM 4097 N N . ARG B 1 97 ? -13.461 14.68 20.75 1 97.44 97 ARG B N 1
ATOM 4098 C CA . ARG B 1 97 ? -13.828 14.789 22.172 1 97.44 97 ARG B CA 1
ATOM 4099 C C . ARG B 1 97 ? -12.594 14.797 23.047 1 97.44 97 ARG B C 1
ATOM 4101 O O . ARG B 1 97 ? -12.484 15.609 23.969 1 97.44 97 ARG B O 1
ATOM 4108 N N . ILE B 1 98 ? -11.648 13.969 22.797 1 97.12 98 ILE B N 1
ATOM 4109 C CA . ILE B 1 98 ? -10.43 13.859 23.578 1 97.12 98 ILE B CA 1
ATOM 4110 C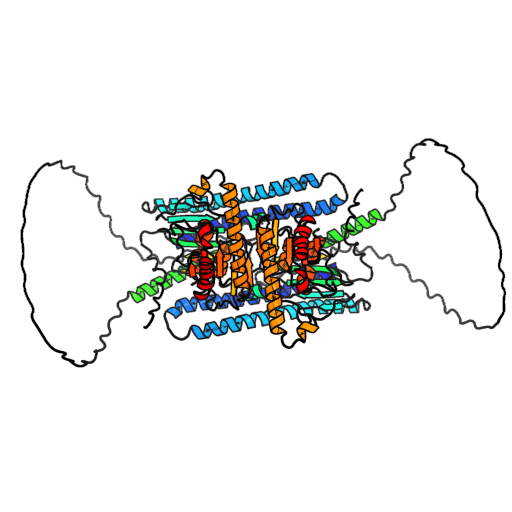 C . ILE B 1 98 ? -9.617 15.148 23.453 1 97.12 98 ILE B C 1
ATOM 4112 O O . ILE B 1 98 ? -9.164 15.703 24.453 1 97.12 98 ILE B O 1
ATOM 4116 N N . LEU B 1 99 ? -9.5 15.633 22.297 1 98.06 99 LEU B N 1
ATOM 4117 C CA . LEU B 1 99 ? -8.695 16.828 22.047 1 98.06 99 LEU B CA 1
ATOM 4118 C C . LEU B 1 99 ? -9.383 18.062 22.609 1 98.06 99 LEU B C 1
ATOM 4120 O O . LEU B 1 99 ? -8.711 18.984 23.094 1 98.06 99 LEU B O 1
ATOM 4124 N N . ARG B 1 100 ? -10.695 18.078 22.516 1 97.81 100 ARG B N 1
ATOM 4125 C CA . ARG B 1 100 ? -11.453 19.203 23.047 1 97.81 100 ARG B CA 1
ATOM 4126 C C . ARG B 1 100 ? -11.328 19.281 24.562 1 97.81 100 ARG B C 1
ATOM 4128 O O . ARG B 1 100 ? -11.164 20.375 25.125 1 97.81 100 ARG B O 1
ATOM 4135 N N . ARG B 1 101 ? -11.438 18.172 25.203 1 97.69 101 ARG B N 1
ATOM 4136 C CA . ARG B 1 101 ? -11.281 18.141 26.641 1 97.69 101 ARG B CA 1
ATOM 4137 C C . ARG B 1 101 ? -9.922 18.703 27.062 1 97.69 101 ARG B C 1
ATOM 4139 O O . ARG B 1 101 ? -9.828 19.5 28 1 97.69 101 ARG B O 1
ATOM 4146 N N . TYR B 1 102 ? -8.93 18.266 26.375 1 96.69 102 TYR B N 1
ATOM 4147 C CA . TYR B 1 102 ? -7.59 18.766 26.641 1 96.69 102 TYR B CA 1
ATOM 4148 C C . TYR B 1 102 ? -7.516 20.281 26.422 1 96.69 102 TYR B C 1
ATOM 4150 O O . TYR B 1 102 ? -6.965 21.016 27.25 1 96.69 102 TYR B O 1
ATOM 4158 N N . SER B 1 103 ? -8.031 20.703 25.344 1 97.31 103 SER B N 1
ATOM 4159 C CA . SER B 1 103 ? -7.988 22.125 24.984 1 97.31 103 SER B CA 1
ATOM 4160 C C . SER B 1 103 ? -8.688 22.984 26.047 1 97.31 103 SER B C 1
ATOM 4162 O O . SER B 1 103 ? -8.211 24.062 26.391 1 97.31 103 SER B O 1
ATOM 4164 N N . GLU B 1 104 ? -9.789 22.5 26.516 1 97 104 GLU B N 1
ATOM 4165 C CA . GLU B 1 104 ? -10.531 23.203 27.547 1 97 104 GLU B CA 1
ATOM 4166 C C . GLU B 1 104 ? -9.742 23.281 28.844 1 97 104 GLU B C 1
ATOM 4168 O O . GLU B 1 104 ? -9.75 24.312 29.531 1 97 104 GLU B O 1
ATOM 4173 N N . GLU B 1 105 ? -9.117 22.219 29.141 1 95.69 105 GLU B N 1
ATOM 4174 C CA . GLU B 1 105 ? -8.297 22.188 30.344 1 95.69 105 GLU B CA 1
ATOM 4175 C C . GLU B 1 105 ? -7.137 23.172 30.25 1 95.69 105 GLU B C 1
ATOM 4177 O O . GLU B 1 105 ? -6.848 23.891 31.203 1 95.69 105 GLU B O 1
ATOM 4182 N N . VAL B 1 106 ? -6.488 23.219 29.156 1 95.62 106 VAL B N 1
ATOM 4183 C CA . VAL B 1 106 ? -5.367 24.125 28.938 1 95.62 106 VAL B CA 1
ATOM 4184 C C . VAL B 1 106 ? -5.855 25.578 29 1 95.62 106 VAL B C 1
ATOM 4186 O O . VAL B 1 106 ? -5.195 26.438 29.578 1 95.62 106 VAL B O 1
ATOM 4189 N N . GLN B 1 107 ? -6.98 25.828 28.359 1 94.81 107 GLN B N 1
ATOM 4190 C CA . GLN B 1 107 ? -7.535 27.172 28.328 1 94.81 107 GLN B CA 1
ATOM 4191 C C . GLN B 1 107 ? -7.922 27.656 29.719 1 94.81 107 GLN B C 1
ATOM 4193 O O . GLN B 1 107 ? -7.852 28.844 30.016 1 94.81 107 GLN B O 1
ATOM 4198 N N . ARG B 1 108 ? -8.383 26.734 30.578 1 94.88 108 ARG B N 1
ATOM 4199 C CA . ARG B 1 108 ? -8.688 27.094 31.953 1 94.88 108 ARG B CA 1
ATOM 4200 C C . ARG B 1 108 ? -7.441 27.547 32.688 1 94.88 108 ARG B C 1
ATOM 4202 O O . ARG B 1 108 ? -7.492 28.5 33.5 1 94.88 108 ARG B O 1
ATOM 4209 N N . GLU B 1 109 ? -6.375 26.906 32.438 1 92.69 109 GLU B N 1
ATOM 4210 C CA . GLU B 1 109 ? -5.105 27.234 33.094 1 92.69 109 GLU B CA 1
ATOM 4211 C C . GLU B 1 109 ? -4.457 28.453 32.438 1 92.69 109 GLU B C 1
ATOM 4213 O O . GLU B 1 109 ? -3.811 29.25 33.125 1 92.69 109 GLU B O 1
ATOM 4218 N N . LYS B 1 110 ? -4.625 28.5 31.141 1 94.81 110 LYS B N 1
ATOM 4219 C CA . LYS B 1 110 ? -4.055 29.578 30.344 1 94.81 110 LYS B CA 1
ATOM 4220 C C . LYS B 1 110 ? -5.117 30.219 29.453 1 94.81 110 LYS B C 1
ATOM 4222 O O . LYS B 1 110 ? -5.148 29.984 28.25 1 94.81 110 LYS B O 1
ATOM 4227 N N . PRO B 1 111 ? -5.82 31.203 30.016 1 93.12 111 PRO B N 1
ATOM 4228 C CA . PRO B 1 111 ? -6.996 31.75 29.344 1 93.12 111 PRO B CA 1
ATOM 4229 C C . PRO B 1 111 ? -6.641 32.5 28.062 1 93.12 111 PRO B C 1
ATOM 4231 O O . PRO B 1 111 ? -7.508 32.719 27.219 1 93.12 111 PRO B O 1
ATOM 4234 N N . HIS B 1 112 ? -5.371 32.906 27.938 1 92.75 112 HIS B N 1
ATOM 4235 C CA . HIS B 1 112 ? -4.977 33.656 26.75 1 92.75 112 HIS B CA 1
ATOM 4236 C C . HIS B 1 112 ? -4.809 32.75 25.531 1 92.75 112 HIS B C 1
ATOM 4238 O O . HIS B 1 112 ? -4.727 33.25 24.406 1 92.75 112 HIS B O 1
ATOM 4244 N N . LEU B 1 113 ? -4.777 31.531 25.812 1 94.44 113 LEU B N 1
ATOM 4245 C CA . LEU B 1 113 ? -4.645 30.578 24.703 1 94.44 113 LEU B CA 1
ATOM 4246 C C . LEU B 1 113 ? -6.012 30.188 24.156 1 94.44 113 LEU B C 1
ATOM 4248 O O . LEU B 1 113 ? -6.965 30.016 24.922 1 94.44 113 LEU B O 1
ATOM 4252 N N . HIS B 1 114 ? -6.137 30.156 22.859 1 94.88 114 HIS B N 1
ATOM 4253 C CA . HIS B 1 114 ? -7.367 29.75 22.188 1 94.88 114 HIS B CA 1
ATOM 4254 C C . HIS B 1 114 ? -7.117 28.578 21.25 1 94.88 114 HIS B C 1
ATOM 4256 O O . HIS B 1 114 ? -6.051 28.484 20.641 1 94.88 114 HIS B O 1
ATOM 4262 N N . PHE B 1 115 ? -8.148 27.719 21.188 1 95.94 115 PHE B N 1
ATOM 4263 C CA . PHE B 1 115 ? -8.055 26.531 20.344 1 95.94 115 PHE B CA 1
ATOM 4264 C C . PHE B 1 115 ? -9.203 26.5 19.344 1 95.94 115 PHE B C 1
ATOM 4266 O O . PHE B 1 115 ? -10.336 26.859 19.672 1 95.94 115 PHE B O 1
ATOM 4273 N N . ALA B 1 116 ? -8.883 26.125 18.156 1 95.44 116 ALA B N 1
ATOM 4274 C CA . ALA B 1 116 ? -9.859 25.844 17.109 1 95.44 116 ALA B CA 1
ATOM 4275 C C . ALA B 1 116 ? -9.719 24.422 16.594 1 95.44 116 ALA B C 1
ATOM 4277 O O . ALA B 1 116 ? -8.75 23.719 16.906 1 95.44 116 ALA B O 1
ATOM 4278 N N . PHE B 1 117 ? -10.766 23.969 15.867 1 95.5 117 PHE B N 1
ATOM 4279 C CA . PHE B 1 117 ? -10.789 22.625 15.289 1 95.5 117 PHE B CA 1
ATOM 4280 C C . PHE B 1 117 ? -11.141 22.688 13.805 1 95.5 117 PHE B C 1
ATOM 4282 O O . PHE B 1 117 ? -12.07 23.391 13.406 1 95.5 117 PHE B O 1
ATOM 4289 N N . LEU B 1 118 ? -10.328 22.031 13.031 1 94.5 118 LEU B N 1
ATOM 4290 C CA . LEU B 1 118 ? -10.562 21.938 11.602 1 94.5 118 LEU B CA 1
ATOM 4291 C C . LEU B 1 118 ? -10.609 20.469 11.156 1 94.5 118 LEU B C 1
ATOM 4293 O O . LEU B 1 118 ? -9.656 19.719 11.391 1 94.5 118 LEU B O 1
ATOM 4297 N N . THR B 1 119 ? -11.734 20.047 10.594 1 90.5 119 THR B N 1
ATOM 4298 C CA . THR B 1 119 ? -11.961 18.688 10.109 1 90.5 119 THR B CA 1
ATOM 4299 C C . THR B 1 119 ? -12.719 18.703 8.781 1 90.5 119 THR B C 1
ATOM 4301 O O . THR B 1 119 ? -13.062 19.766 8.273 1 90.5 119 THR B O 1
ATOM 4304 N N . GLU B 1 120 ? -12.898 17.547 8.242 1 85.19 120 GLU B N 1
ATOM 4305 C CA . GLU B 1 120 ? -13.656 17.438 7.004 1 85.19 120 GLU B CA 1
ATOM 4306 C C . GLU B 1 120 ? -15.102 17.875 7.203 1 85.19 120 GLU B C 1
ATOM 4308 O O . GLU B 1 120 ? -15.789 18.219 6.234 1 85.19 120 GLU B O 1
ATOM 4313 N N . LEU B 1 121 ? -15.531 17.922 8.438 1 80.25 121 LEU B N 1
ATOM 4314 C CA . LEU B 1 121 ? -16.906 18.328 8.742 1 80.25 121 LEU B CA 1
ATOM 4315 C C . LEU B 1 121 ? -17.062 19.844 8.648 1 80.25 121 LEU B C 1
ATOM 4317 O O . LEU B 1 121 ? -18.172 20.344 8.539 1 80.25 121 LEU B O 1
ATOM 4321 N N . ASN B 1 122 ? -15.977 20.531 8.703 1 83.31 122 ASN B N 1
ATOM 4322 C CA . ASN B 1 122 ? -15.977 21.984 8.547 1 83.31 122 ASN B CA 1
ATOM 4323 C C . ASN B 1 122 ? -14.867 22.438 7.598 1 83.31 122 ASN B C 1
ATOM 4325 O O . ASN B 1 122 ? -14.023 23.25 7.973 1 83.31 122 ASN B O 1
ATOM 4329 N N . PRO B 1 123 ? -15.031 22.047 6.371 1 78.19 123 PRO B N 1
ATOM 4330 C CA . PRO B 1 123 ? -13.938 22.219 5.414 1 78.19 123 PRO B CA 1
ATOM 4331 C C . PRO B 1 123 ? -13.688 23.672 5.062 1 78.19 123 PRO B C 1
ATOM 4333 O O . PRO B 1 123 ? -12.602 24.031 4.602 1 78.19 123 PRO B O 1
ATOM 4336 N N . ASP B 1 124 ? -14.555 24.531 5.324 1 78.75 124 ASP B N 1
ATOM 4337 C CA . ASP B 1 124 ? -14.43 25.922 4.871 1 78.75 124 ASP B CA 1
ATOM 4338 C C . ASP B 1 124 ? -13.891 26.812 5.984 1 78.75 124 ASP B C 1
ATOM 4340 O O . ASP B 1 124 ? -13.75 28.031 5.805 1 78.75 124 ASP B O 1
ATOM 4344 N N . THR B 1 125 ? -13.531 26.266 7.078 1 82.69 125 THR B N 1
ATOM 4345 C CA . THR B 1 125 ? -12.969 27.047 8.172 1 82.69 125 THR B CA 1
ATOM 4346 C C . THR B 1 125 ? -11.539 27.484 7.855 1 82.69 125 THR B C 1
ATOM 4348 O O . THR B 1 125 ? -10.68 26.641 7.594 1 82.69 125 THR B O 1
ATOM 4351 N N . PRO B 1 126 ? -11.367 28.766 7.871 1 86.5 126 PRO B N 1
ATOM 4352 C CA . PRO B 1 126 ? -10 29.203 7.602 1 86.5 126 PRO B CA 1
ATOM 4353 C C . PRO B 1 126 ? -9.039 28.922 8.758 1 86.5 126 PRO B C 1
ATOM 4355 O O . PRO B 1 126 ? -9.445 28.953 9.922 1 86.5 126 PRO B O 1
ATOM 4358 N N . LEU B 1 127 ? -7.902 28.688 8.375 1 91.19 127 LEU B N 1
ATOM 4359 C CA . LEU B 1 127 ? -6.871 28.5 9.391 1 91.19 127 LEU B CA 1
ATOM 4360 C C . LEU B 1 127 ? -6.559 29.828 10.094 1 91.19 127 LEU B C 1
ATOM 4362 O O . LEU B 1 127 ? -6.367 30.844 9.438 1 91.19 127 LEU B O 1
ATOM 4366 N N . SER B 1 128 ? -6.523 29.875 11.406 1 90.25 128 SER B N 1
ATOM 4367 C CA . SER B 1 128 ? -6.258 31.078 12.188 1 90.25 128 SER B CA 1
ATOM 4368 C C . SER B 1 128 ? -4.883 31.031 12.844 1 90.25 128 SER B C 1
ATOM 4370 O O . SER B 1 128 ? -4.141 30.062 12.656 1 90.25 128 SER B O 1
ATOM 4372 N N . ASP B 1 129 ? -4.535 32.125 13.57 1 93.94 129 ASP B N 1
ATOM 4373 C CA . ASP B 1 129 ? -3.264 32.188 14.289 1 93.94 129 ASP B CA 1
ATOM 4374 C C . ASP B 1 129 ? -3.324 31.406 15.594 1 93.94 129 ASP B C 1
ATOM 4376 O O . ASP B 1 129 ? -2.291 31.125 16.203 1 93.94 129 ASP B O 1
ATOM 4380 N N . ASP B 1 130 ? -4.5 31.062 16.031 1 95.19 130 ASP B N 1
ATOM 4381 C CA . ASP B 1 130 ? -4.676 30.297 17.266 1 95.19 130 ASP B CA 1
ATOM 4382 C C . ASP B 1 130 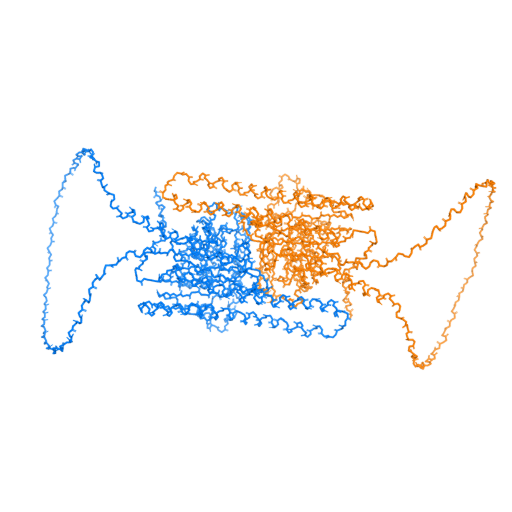? -4.238 28.844 17.078 1 95.19 130 ASP B C 1
ATOM 4384 O O . ASP B 1 130 ? -4.035 28.391 15.945 1 95.19 130 ASP B O 1
ATOM 4388 N N . TYR B 1 131 ? -4.004 28.234 18.234 1 97.38 131 TYR B N 1
ATOM 4389 C CA . TYR B 1 131 ? -3.801 26.797 18.141 1 97.38 131 TYR B CA 1
ATOM 4390 C C . TYR B 1 131 ? -5 26.109 17.5 1 97.38 131 TYR B C 1
ATOM 4392 O O . TYR B 1 131 ? -6.141 26.312 17.922 1 97.38 131 TYR B O 1
ATOM 4400 N N . THR B 1 132 ? -4.773 25.359 16.453 1 97.5 132 THR B N 1
ATOM 4401 C CA . THR B 1 132 ? -5.852 24.688 15.742 1 97.5 132 THR B CA 1
ATOM 4402 C C . THR B 1 132 ? -5.535 23.203 15.547 1 97.5 132 THR B C 1
ATOM 4404 O O . THR B 1 132 ? -4.531 22.844 14.93 1 97.5 132 THR B O 1
ATOM 4407 N N . TRP B 1 133 ? -6.41 22.375 16.109 1 98 133 TRP B N 1
ATOM 4408 C CA . TRP B 1 133 ? -6.328 20.953 15.797 1 98 133 TRP B CA 1
ATOM 4409 C C . TRP B 1 133 ? -6.855 20.672 14.391 1 98 133 TRP B C 1
ATOM 4411 O O . TRP B 1 133 ? -7.969 21.078 14.047 1 98 133 TRP B O 1
ATOM 4421 N N . VAL B 1 134 ? -6.059 20.078 13.562 1 97.56 134 VAL B N 1
ATOM 4422 C CA . VAL B 1 134 ? -6.426 19.688 12.211 1 97.56 134 VAL B CA 1
ATOM 4423 C C . VAL B 1 134 ? -6.508 18.156 12.125 1 97.56 134 VAL B C 1
ATOM 4425 O O . VAL B 1 134 ? -5.492 17.469 12.227 1 97.56 134 VAL B O 1
ATOM 4428 N N . ILE B 1 135 ? -7.758 17.641 11.844 1 96.88 135 ILE B N 1
ATOM 4429 C CA . ILE B 1 135 ? -7.98 16.234 12.086 1 96.88 135 ILE B CA 1
ATOM 4430 C C . ILE B 1 135 ? -8.57 15.57 10.844 1 96.88 135 ILE B C 1
ATOM 4432 O O . ILE B 1 135 ? -9.539 16.078 10.266 1 96.88 135 ILE B O 1
ATOM 4436 N N . ASP B 1 136 ? -7.957 14.539 10.383 1 96.31 136 ASP B N 1
ATOM 4437 C CA . ASP B 1 136 ? -8.562 13.547 9.492 1 96.31 136 ASP B CA 1
ATOM 4438 C C . ASP B 1 136 ? -8.703 12.195 10.195 1 96.31 136 ASP B C 1
ATOM 4440 O O . ASP B 1 136 ? -7.73 11.453 10.328 1 96.31 136 ASP B O 1
ATOM 4444 N N . PRO B 1 137 ? -9.891 11.906 10.648 1 95.06 137 PRO B N 1
ATOM 4445 C CA . PRO B 1 137 ? -10.062 10.68 11.422 1 95.06 137 PRO B CA 1
ATOM 4446 C C . PRO B 1 137 ? -9.773 9.422 10.609 1 95.06 137 PRO B C 1
ATOM 4448 O O . PRO B 1 137 ? -9.375 8.391 11.164 1 95.06 137 PRO B O 1
ATOM 4451 N N . ILE B 1 138 ? -10.031 9.5 9.336 1 94.31 138 ILE B N 1
ATOM 4452 C CA . ILE B 1 138 ? -9.727 8.391 8.438 1 94.31 138 ILE B CA 1
ATOM 4453 C C . ILE B 1 138 ? -9.219 8.93 7.098 1 94.31 138 ILE B C 1
ATOM 4455 O O . ILE B 1 138 ? -9.984 9.055 6.141 1 94.31 138 ILE B O 1
ATOM 4459 N N . ASP B 1 139 ? -7.977 9.227 7.027 1 94.62 139 ASP B N 1
ATOM 4460 C CA . ASP B 1 139 ? -7.355 9.555 5.746 1 94.62 139 ASP B CA 1
ATOM 4461 C C . ASP B 1 139 ? -7.184 8.305 4.887 1 94.62 139 ASP B C 1
ATOM 4463 O O . ASP B 1 139 ? -6.605 7.312 5.332 1 94.62 139 ASP B O 1
ATOM 4467 N N . GLY B 1 140 ? -7.633 8.367 3.66 1 92.94 140 GLY B N 1
ATOM 4468 C CA . GLY B 1 140 ? -7.754 7.176 2.834 1 92.94 140 GLY B CA 1
ATOM 4469 C C . GLY B 1 140 ? -9.117 6.523 2.928 1 92.94 140 GLY B C 1
ATOM 4470 O O . GLY B 1 140 ? -9.227 5.316 3.162 1 92.94 140 GLY B O 1
ATOM 4471 N N . ALA B 1 141 ? -10.148 7.316 2.729 1 89.88 141 ALA B N 1
ATOM 4472 C CA . ALA B 1 141 ? -11.531 6.883 2.893 1 89.88 141 ALA B CA 1
ATOM 4473 C C . ALA B 1 141 ? -11.875 5.758 1.921 1 89.88 141 ALA B C 1
ATOM 4475 O O . ALA B 1 141 ? -12.562 4.801 2.283 1 89.88 141 ALA B O 1
ATOM 4476 N N . ILE B 1 142 ? -11.406 5.879 0.709 1 90.75 142 ILE B N 1
ATOM 4477 C CA . ILE B 1 142 ? -11.672 4.848 -0.285 1 90.75 142 ILE B CA 1
ATOM 4478 C C . ILE B 1 142 ? -11 3.543 0.129 1 90.75 142 ILE B C 1
ATOM 4480 O O . ILE B 1 142 ? -11.602 2.469 0.036 1 90.75 142 ILE B O 1
ATOM 4484 N N . SER B 1 143 ? -9.75 3.648 0.561 1 93.25 143 SER B N 1
ATOM 4485 C CA . SER B 1 143 ? -9.055 2.463 1.048 1 93.25 143 SER B CA 1
ATOM 4486 C C . SER B 1 143 ? -9.797 1.833 2.225 1 93.25 143 SER B C 1
ATOM 4488 O O . SER B 1 143 ? -9.969 0.613 2.275 1 93.25 143 SER B O 1
ATOM 4490 N N . PHE B 1 144 ? -10.281 2.652 3.184 1 93.25 144 PHE B N 1
ATOM 4491 C CA . PHE B 1 144 ? -11.031 2.17 4.336 1 93.25 144 PHE B CA 1
ATOM 4492 C C . PHE B 1 144 ? -12.297 1.447 3.891 1 93.25 144 PHE B C 1
ATOM 4494 O O . PHE B 1 144 ? -12.602 0.357 4.379 1 93.25 144 PHE B O 1
ATOM 4501 N N . LEU B 1 145 ? -12.938 2.031 3.002 1 90.31 145 LEU B N 1
ATOM 4502 C CA . LEU B 1 145 ? -14.188 1.48 2.496 1 90.31 145 LEU B CA 1
ATOM 4503 C C . LEU B 1 145 ? -13.961 0.121 1.845 1 90.31 145 LEU B C 1
ATOM 4505 O O . LEU B 1 145 ? -14.789 -0.783 1.978 1 90.31 145 LEU B O 1
ATOM 4509 N N . HIS B 1 146 ? -12.844 -0.081 1.21 1 92.31 146 HIS B N 1
ATOM 4510 C CA . HIS B 1 146 ? -12.594 -1.293 0.439 1 92.31 146 HIS B CA 1
ATOM 4511 C C . HIS B 1 146 ? -11.789 -2.305 1.253 1 92.31 146 HIS B C 1
ATOM 4513 O O . HIS B 1 146 ? -11.5 -3.404 0.774 1 92.31 146 HIS B O 1
ATOM 4519 N N . GLY B 1 147 ? -11.398 -1.938 2.447 1 90.88 147 GLY B N 1
ATOM 4520 C CA . GLY B 1 147 ? -10.672 -2.855 3.311 1 90.88 147 GLY B CA 1
ATOM 4521 C C . GLY B 1 147 ? -9.188 -2.908 3.008 1 90.88 147 GLY B C 1
ATOM 4522 O O . GLY B 1 147 ? -8.508 -3.873 3.369 1 90.88 147 GLY B O 1
ATOM 4523 N N . LEU B 1 148 ? -8.656 -1.965 2.303 1 93.44 148 LEU B N 1
ATOM 4524 C CA . LEU B 1 148 ? -7.227 -1.86 2.037 1 93.44 148 LEU B CA 1
ATOM 4525 C C . LEU B 1 148 ? -6.488 -1.287 3.242 1 93.44 148 LEU B C 1
ATOM 4527 O O . LEU B 1 148 ? -7.047 -0.48 3.99 1 93.44 148 LEU B O 1
ATOM 4531 N N . PRO B 1 149 ? -5.258 -1.615 3.416 1 91.31 149 PRO B N 1
ATOM 4532 C CA . PRO B 1 149 ? -4.539 -1.25 4.641 1 91.31 149 PRO B CA 1
ATOM 4533 C C . PRO B 1 149 ? -4 0.177 4.602 1 91.31 149 PRO B C 1
ATOM 4535 O O . PRO B 1 149 ? -3.535 0.692 5.621 1 91.31 149 PRO B O 1
ATOM 4538 N N . ASP B 1 150 ? -4.07 0.845 3.529 1 91.88 150 ASP B N 1
ATOM 4539 C CA . ASP B 1 150 ? -3.406 2.139 3.389 1 91.88 150 ASP B CA 1
ATOM 4540 C C . ASP B 1 150 ? -4.336 3.279 3.791 1 91.88 150 ASP B C 1
ATOM 4542 O O . ASP B 1 150 ? -4.555 4.215 3.018 1 91.88 150 ASP B O 1
ATOM 4546 N N . CYS B 1 151 ? -4.867 3.264 4.996 1 93.5 151 CYS B N 1
ATOM 4547 C CA . CYS B 1 151 ? -5.598 4.34 5.652 1 93.5 151 CYS B CA 1
ATOM 4548 C C . CYS B 1 151 ? -5.031 4.621 7.039 1 93.5 151 CYS B C 1
ATOM 4550 O O . CYS B 1 151 ? -4.309 3.793 7.598 1 93.5 151 CYS B O 1
ATOM 4552 N N . CYS B 1 152 ? -5.297 5.809 7.488 1 95.75 152 CYS B N 1
ATOM 4553 C CA . CYS B 1 152 ? -4.684 6.164 8.766 1 95.75 152 CYS B CA 1
ATOM 4554 C C . CYS B 1 152 ? -5.469 7.27 9.453 1 95.75 152 CYS B C 1
ATOM 4556 O O . CYS B 1 152 ? -6.434 7.793 8.898 1 95.75 152 CYS B O 1
ATOM 4558 N N . ILE B 1 153 ? -5.098 7.473 10.695 1 95.81 153 ILE B N 1
ATOM 4559 C CA . ILE B 1 153 ? -5.539 8.641 11.445 1 95.81 153 ILE B CA 1
ATOM 4560 C C . ILE B 1 153 ? -4.477 9.734 11.367 1 95.81 153 ILE B C 1
ATOM 4562 O O . ILE B 1 153 ? -3.289 9.469 11.57 1 95.81 153 ILE B O 1
ATOM 4566 N N . SER B 1 154 ? -4.906 10.922 11.055 1 98.06 154 SER B N 1
ATOM 4567 C CA . SER B 1 154 ? -4.004 12.062 10.938 1 98.06 154 SER B CA 1
ATOM 4568 C C . SER B 1 154 ? -4.441 13.203 11.852 1 98.06 154 SER B C 1
ATOM 4570 O O . SER B 1 154 ? -5.551 13.719 11.719 1 98.06 154 SER B O 1
ATOM 4572 N N . ILE B 1 155 ? -3.566 13.586 12.766 1 98.31 155 ILE B N 1
ATOM 4573 C CA . ILE B 1 155 ? -3.838 14.672 13.703 1 98.31 155 ILE B CA 1
ATOM 4574 C C . ILE B 1 155 ? -2.678 15.664 13.695 1 98.31 155 ILE B C 1
ATOM 4576 O O . ILE B 1 155 ? -1.542 15.305 14.016 1 98.31 155 ILE B O 1
ATOM 4580 N N . GLY B 1 156 ? -2.988 16.875 13.312 1 98.56 156 GLY B N 1
ATOM 4581 C CA . GLY B 1 156 ? -2.025 17.969 13.391 1 98.56 156 GLY B CA 1
ATOM 4582 C C . GLY B 1 156 ? -2.465 19.094 14.312 1 98.56 156 GLY B C 1
ATOM 4583 O O . GLY B 1 156 ? -3.654 19.234 14.602 1 98.56 156 GLY B O 1
ATOM 4584 N N . LEU B 1 157 ? -1.499 19.812 14.891 1 98.44 157 LEU B N 1
ATOM 4585 C CA . LEU B 1 157 ? -1.719 21.078 15.594 1 98.44 157 LEU B CA 1
ATOM 4586 C C . LEU B 1 157 ? -0.958 22.203 14.914 1 98.44 157 LEU B C 1
ATOM 4588 O O . LEU B 1 157 ? 0.234 22.078 14.633 1 98.44 157 LEU B O 1
ATOM 4592 N N . THR B 1 158 ? -1.732 23.219 14.602 1 97.75 158 THR B N 1
ATOM 4593 C CA . THR B 1 158 ? -1.074 24.375 14.023 1 97.75 158 THR B CA 1
ATOM 4594 C C . THR B 1 158 ? -1.052 25.531 15.016 1 97.75 158 THR B C 1
ATOM 4596 O O . THR B 1 158 ? -1.903 25.609 15.898 1 97.75 158 THR B O 1
ATOM 4599 N N . TYR B 1 159 ? -0.089 26.328 14.922 1 97 159 TYR B N 1
ATOM 4600 C CA . TYR B 1 159 ? 0.055 27.609 15.609 1 97 159 TYR B CA 1
ATOM 4601 C C . TYR B 1 159 ? 0.605 28.672 14.664 1 97 159 TYR B C 1
ATOM 4603 O O . TYR B 1 159 ? 1.597 28.453 13.969 1 97 159 TYR B O 1
ATOM 4611 N N . ARG B 1 160 ? -0.128 29.828 14.617 1 95.44 160 ARG B N 1
ATOM 4612 C CA . ARG B 1 160 ? 0.207 30.875 13.664 1 95.44 160 ARG B CA 1
ATOM 4613 C C . ARG B 1 160 ? 0.254 30.312 12.242 1 95.44 160 ARG B C 1
ATOM 4615 O O . ARG B 1 160 ? 1.202 30.578 11.5 1 95.44 160 ARG B O 1
ATOM 4622 N N . LYS B 1 161 ? -0.603 29.359 11.992 1 94.69 161 LYS B N 1
ATOM 4623 C CA . LYS B 1 161 ? -0.9 28.797 10.688 1 94.69 161 LYS B CA 1
ATOM 4624 C C . LYS B 1 161 ? 0.201 27.828 10.234 1 94.69 161 LYS B C 1
ATOM 4626 O O . LYS B 1 161 ? 0.269 27.469 9.062 1 94.69 161 LYS B O 1
ATOM 4631 N N . GLN B 1 162 ? 1.064 27.516 11.164 1 95.81 162 GLN B N 1
ATOM 4632 C CA . GLN B 1 162 ? 2.131 26.562 10.883 1 95.81 162 GLN B CA 1
ATOM 4633 C C . GLN B 1 162 ? 1.971 25.297 11.719 1 95.81 162 GLN B C 1
ATOM 4635 O O . GLN B 1 162 ? 1.613 25.359 12.898 1 95.81 162 GLN B O 1
ATOM 4640 N N . PRO B 1 163 ? 2.221 24.172 11.086 1 97.62 163 PRO B N 1
ATOM 4641 C CA . PRO B 1 163 ? 2.148 22.953 11.891 1 97.62 163 PRO B CA 1
ATOM 4642 C C . PRO B 1 163 ? 3.225 22.906 12.977 1 97.62 163 PRO B C 1
ATOM 4644 O O . PRO B 1 163 ? 4.387 23.203 12.711 1 97.62 163 PRO B O 1
ATOM 4647 N N . VAL B 1 164 ? 2.859 22.516 14.211 1 97.94 164 VAL B N 1
ATOM 4648 C CA . VAL B 1 164 ? 3.818 22.453 15.305 1 97.94 164 VAL B CA 1
ATOM 4649 C C . VAL B 1 164 ? 3.83 21.062 15.922 1 97.94 164 VAL B C 1
ATOM 4651 O O . VAL B 1 164 ? 4.754 20.703 16.656 1 97.94 164 VAL B O 1
ATOM 4654 N N . LEU B 1 165 ? 2.822 20.281 15.641 1 97.94 165 LEU B N 1
ATOM 4655 C CA . LEU B 1 165 ? 2.707 18.922 16.156 1 97.94 165 LEU B CA 1
ATOM 4656 C C . LEU B 1 165 ? 2.021 18.016 15.148 1 97.94 165 LEU B C 1
ATOM 4658 O O . LEU B 1 165 ? 1.078 18.422 14.469 1 97.94 165 LEU B O 1
ATOM 4662 N N . ALA B 1 166 ? 2.521 16.766 15.078 1 98.69 166 ALA B N 1
ATOM 4663 C CA . ALA B 1 166 ? 1.968 15.82 14.109 1 98.69 166 ALA B CA 1
ATOM 4664 C C . ALA B 1 166 ? 1.875 14.422 14.711 1 98.69 166 ALA B C 1
ATOM 4666 O O . ALA B 1 166 ? 2.809 13.953 15.375 1 98.69 166 ALA B O 1
ATOM 4667 N N . VAL B 1 167 ? 0.743 13.781 14.477 1 97.88 167 VAL B N 1
ATOM 4668 C CA . VAL B 1 167 ? 0.529 12.367 14.75 1 97.88 167 VAL B CA 1
ATOM 4669 C C . VAL B 1 167 ? -0.144 11.703 13.555 1 97.88 167 VAL B C 1
ATOM 4671 O O . VAL B 1 167 ? -1.224 12.125 13.133 1 97.88 167 VAL B O 1
ATOM 4674 N N . VAL B 1 168 ? 0.513 10.797 12.969 1 97.94 168 VAL B N 1
ATOM 4675 C CA . VAL B 1 168 ? -0.07 9.922 11.961 1 97.94 168 VAL B CA 1
ATOM 4676 C C . VAL B 1 168 ? 0.026 8.469 12.414 1 97.94 168 VAL B C 1
ATOM 4678 O O . VAL B 1 168 ? 1.12 7.965 12.672 1 97.94 168 VAL B O 1
ATOM 4681 N N . PHE B 1 169 ? -1.122 7.82 12.516 1 95.38 169 PHE B N 1
ATOM 4682 C CA . PHE B 1 169 ? -1.138 6.434 12.969 1 95.38 169 PHE B CA 1
ATOM 4683 C C . PHE B 1 169 ? -1.755 5.527 11.914 1 95.38 169 PHE B C 1
ATOM 4685 O O . PHE B 1 169 ? -2.918 5.695 11.547 1 95.38 169 PHE B O 1
ATOM 4692 N N . THR B 1 170 ? -0.936 4.602 11.391 1 93.56 170 THR B N 1
ATOM 4693 C CA . THR B 1 170 ? -1.416 3.584 10.461 1 93.56 170 THR B CA 1
ATOM 4694 C C . THR B 1 170 ? -1.77 2.299 11.211 1 93.56 170 THR B C 1
ATOM 4696 O O . THR B 1 170 ? -0.882 1.54 11.602 1 93.56 170 THR B O 1
ATOM 4699 N N . PRO B 1 171 ? -3.01 2.01 11.328 1 89 171 PRO B N 1
ATOM 4700 C CA . PRO B 1 171 ? -3.404 0.902 12.203 1 89 171 PRO B CA 1
ATOM 4701 C C . PRO B 1 171 ? -3.092 -0.465 11.602 1 89 171 PRO B C 1
ATOM 4703 O O . PRO B 1 171 ? -2.928 -1.445 12.328 1 89 171 PRO B O 1
ATOM 4706 N N . PHE B 1 172 ? -2.885 -0.534 10.289 1 89.25 172 PHE B N 1
ATOM 4707 C CA . PHE B 1 172 ? -2.855 -1.849 9.656 1 89.25 172 PHE B CA 1
ATOM 4708 C C . PHE B 1 172 ? -1.449 -2.188 9.18 1 89.25 172 PHE B C 1
ATOM 4710 O O . PHE B 1 172 ? -1.183 -3.322 8.773 1 89.25 172 PHE B O 1
ATOM 4717 N N . ILE B 1 173 ? -0.583 -1.284 9.125 1 86.56 173 ILE B N 1
ATOM 4718 C CA . ILE B 1 173 ? 0.807 -1.549 8.766 1 86.56 173 ILE B CA 1
ATOM 4719 C C . ILE B 1 173 ? 1.606 -1.896 10.023 1 86.56 173 ILE B C 1
ATOM 4721 O O . ILE B 1 173 ? 1.796 -1.048 10.898 1 86.56 173 ILE B O 1
ATOM 4725 N N . SER B 1 174 ? 2.029 -3.045 10.062 1 76.94 174 SER B N 1
ATOM 4726 C CA . SER B 1 174 ? 2.611 -3.592 11.289 1 76.94 174 SER B CA 1
ATOM 4727 C C . SER B 1 174 ? 4.004 -3.023 11.539 1 76.94 174 SER B C 1
ATOM 4729 O O . SER B 1 174 ? 4.785 -2.844 10.609 1 76.94 174 SER B O 1
ATOM 4731 N N . SER B 1 175 ? 4.188 -2.809 12.766 1 63.66 175 SER B N 1
ATOM 4732 C CA . SER B 1 175 ? 5.504 -2.393 13.242 1 63.66 175 SER B CA 1
ATOM 4733 C C . SER B 1 175 ? 6.18 -3.502 14.039 1 63.66 175 SER B C 1
ATOM 4735 O O . SER B 1 175 ? 7.375 -3.426 14.328 1 63.66 175 SER B O 1
ATOM 4737 N N . GLY B 1 176 ? 5.48 -4.477 14.211 1 62.03 176 GLY B N 1
ATOM 4738 C CA . GLY B 1 176 ? 5.98 -5.516 15.094 1 62.03 176 GLY B CA 1
ATOM 4739 C C . GLY B 1 176 ? 5.941 -5.125 16.562 1 62.03 176 GLY B C 1
ATOM 4740 O O . GLY B 1 176 ? 6.359 -5.895 17.422 1 62.03 176 GLY B O 1
ATOM 4741 N N . VAL B 1 177 ? 5.504 -3.82 16.859 1 62.47 177 VAL B N 1
ATOM 4742 C CA . VAL B 1 177 ? 5.48 -3.303 18.219 1 62.47 177 VAL B CA 1
ATOM 4743 C C . VAL B 1 177 ? 4.074 -2.83 18.562 1 62.47 177 VAL B C 1
ATOM 4745 O O . VAL B 1 177 ? 3.363 -2.289 17.719 1 62.47 177 VAL B O 1
ATOM 4748 N N . ARG B 1 178 ? 3.75 -3.064 19.844 1 64.25 178 ARG B N 1
ATOM 4749 C CA . ARG B 1 178 ? 2.461 -2.574 20.328 1 64.25 178 ARG B CA 1
ATOM 4750 C C . ARG B 1 178 ? 2.439 -1.051 20.375 1 64.25 178 ARG B C 1
ATOM 4752 O O . ARG B 1 178 ? 3.447 -0.42 20.703 1 64.25 178 ARG B O 1
ATOM 4759 N N . LEU B 1 179 ? 1.32 -0.471 20.125 1 62.91 179 LEU B N 1
ATOM 4760 C CA . LEU B 1 179 ? 1.181 0.981 20.094 1 62.91 179 LEU B CA 1
ATOM 4761 C C . LEU B 1 179 ? 1.574 1.602 21.422 1 62.91 179 LEU B C 1
ATOM 4763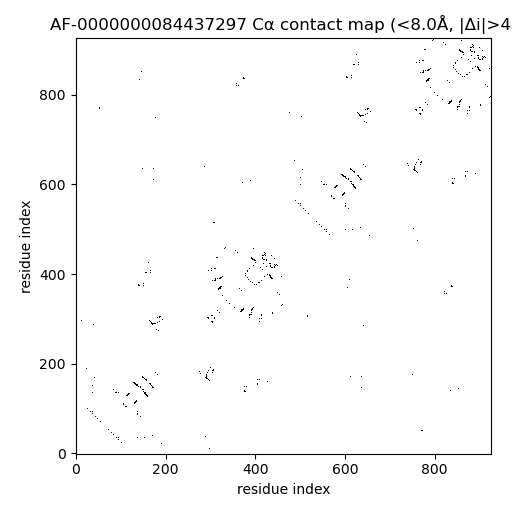 O O . LEU B 1 179 ? 2.184 2.674 21.469 1 62.91 179 LEU B O 1
ATOM 4767 N N . THR B 1 180 ? 1.161 0.931 22.484 1 62.12 180 THR B N 1
ATOM 4768 C CA . THR B 1 180 ? 1.467 1.47 23.797 1 62.12 180 THR B CA 1
ATOM 4769 C C . THR B 1 180 ? 2.977 1.547 24.016 1 62.12 180 THR B C 1
ATOM 4771 O O . THR B 1 180 ? 3.477 2.516 24.594 1 62.12 180 THR B O 1
ATOM 4774 N N . VAL B 1 181 ? 3.623 0.555 23.547 1 63.16 181 VAL B N 1
ATOM 4775 C CA . VAL B 1 181 ? 5.078 0.55 23.641 1 63.16 181 VAL B CA 1
ATOM 4776 C C . VAL B 1 181 ? 5.66 1.633 22.734 1 63.16 181 VAL B C 1
ATOM 4778 O O . VAL B 1 181 ? 6.551 2.381 23.141 1 63.16 181 VAL B O 1
ATOM 4781 N N . ALA B 1 182 ? 5.059 1.77 21.609 1 65.88 182 ALA B N 1
ATOM 4782 C CA . ALA B 1 182 ? 5.508 2.793 20.672 1 65.88 182 ALA B CA 1
ATOM 4783 C C . ALA B 1 182 ? 5.293 4.191 21.234 1 65.88 182 ALA B C 1
ATOM 4785 O O . ALA B 1 182 ? 6.164 5.059 21.125 1 65.88 182 ALA B O 1
ATOM 4786 N N . ALA B 1 183 ? 4.18 4.352 21.828 1 63.66 183 ALA B N 1
ATOM 4787 C CA . ALA B 1 183 ? 3.84 5.648 22.406 1 63.66 183 ALA B CA 1
ATOM 4788 C C . ALA B 1 183 ? 4.828 6.039 23.5 1 63.66 183 ALA B C 1
ATOM 4790 O O . ALA B 1 183 ? 5.309 7.172 23.531 1 63.66 183 ALA B O 1
ATOM 4791 N N . ALA B 1 184 ? 5.148 5.082 24.344 1 65.31 184 ALA B N 1
ATOM 4792 C CA . ALA B 1 184 ? 6.105 5.332 25.422 1 65.31 184 ALA B CA 1
ATOM 4793 C C . ALA B 1 184 ? 7.488 5.656 24.859 1 65.31 184 ALA B C 1
ATOM 4795 O O . ALA B 1 184 ? 8.164 6.566 25.344 1 65.31 184 ALA B O 1
ATOM 4796 N N . ALA B 1 185 ? 7.82 4.988 23.891 1 66.88 185 ALA B N 1
ATOM 4797 C CA . ALA B 1 185 ? 9.117 5.215 23.266 1 66.88 185 ALA B CA 1
ATOM 4798 C C . ALA B 1 185 ? 9.188 6.605 22.625 1 66.88 185 ALA B C 1
ATOM 4800 O O . ALA B 1 185 ? 10.227 7.273 22.703 1 66.88 185 ALA B O 1
ATOM 4801 N N . VAL B 1 186 ? 8.148 7.004 22.078 1 65.81 186 VAL B N 1
ATOM 4802 C CA . VAL B 1 186 ? 8.078 8.305 21.438 1 65.81 186 VAL B CA 1
ATOM 4803 C C . VAL B 1 186 ? 8.242 9.414 22.469 1 65.81 186 VAL B C 1
ATOM 4805 O O . VAL B 1 186 ? 9.055 10.328 22.297 1 65.81 186 VAL B O 1
ATOM 4808 N N . LEU B 1 187 ? 7.496 9.297 23.469 1 66.75 187 LEU B N 1
ATOM 4809 C CA . LEU B 1 187 ? 7.52 10.344 24.484 1 66.75 187 LEU B CA 1
ATOM 4810 C C . LEU B 1 187 ? 8.891 10.43 25.141 1 66.75 187 LEU B C 1
ATOM 4812 O O . LEU B 1 187 ? 9.383 11.523 25.422 1 66.75 187 LEU B O 1
ATOM 4816 N N . ASN B 1 188 ? 9.469 9.219 25.297 1 66.56 188 ASN B N 1
ATOM 4817 C CA . ASN B 1 188 ? 10.828 9.203 25.844 1 66.56 188 ASN B CA 1
ATOM 4818 C C . ASN B 1 188 ? 11.82 9.852 24.875 1 66.56 188 ASN B C 1
ATOM 4820 O O . ASN B 1 188 ? 12.672 10.633 25.281 1 66.56 188 ASN B O 1
ATOM 4824 N N . ALA B 1 189 ? 11.625 9.531 23.703 1 70.19 189 ALA B N 1
ATOM 4825 C CA . ALA B 1 189 ? 12.539 10.039 22.688 1 70.19 189 ALA B CA 1
ATOM 4826 C C . ALA B 1 189 ? 12.414 11.555 22.562 1 70.19 189 ALA B C 1
ATOM 4828 O O . ALA B 1 189 ? 13.422 12.266 22.469 1 70.19 189 ALA B O 1
ATOM 4829 N N . VAL B 1 190 ? 11.281 12.008 22.562 1 67.44 190 VAL B N 1
ATOM 4830 C CA . VAL B 1 190 ? 11.023 13.438 22.391 1 67.44 190 VAL B CA 1
ATOM 4831 C C . VAL B 1 190 ? 11.539 14.203 23.609 1 67.44 190 VAL B C 1
ATOM 4833 O O . VAL B 1 190 ? 12.102 15.297 23.469 1 67.44 190 VAL B O 1
ATOM 4836 N N . GLN B 1 191 ? 11.328 13.617 24.719 1 70.56 191 GLN B N 1
ATOM 4837 C CA . GLN B 1 191 ? 11.828 14.242 25.938 1 70.56 191 GLN B CA 1
ATOM 4838 C C . GLN B 1 191 ? 13.352 14.344 25.922 1 70.56 191 GLN B C 1
ATOM 4840 O O . GLN B 1 191 ? 13.914 15.352 26.344 1 70.56 191 GLN B O 1
ATOM 4845 N N . GLN B 1 192 ? 13.938 13.305 25.469 1 71.25 192 GLN B N 1
ATOM 4846 C CA . GLN B 1 192 ? 15.398 13.305 25.375 1 71.25 192 GLN B CA 1
ATOM 4847 C C . GLN B 1 192 ? 15.883 14.375 24.406 1 71.25 192 GLN B C 1
ATOM 4849 O O . GLN B 1 192 ? 16.859 15.07 24.672 1 71.25 192 GLN B O 1
ATOM 4854 N N . GLN B 1 193 ? 15.172 14.477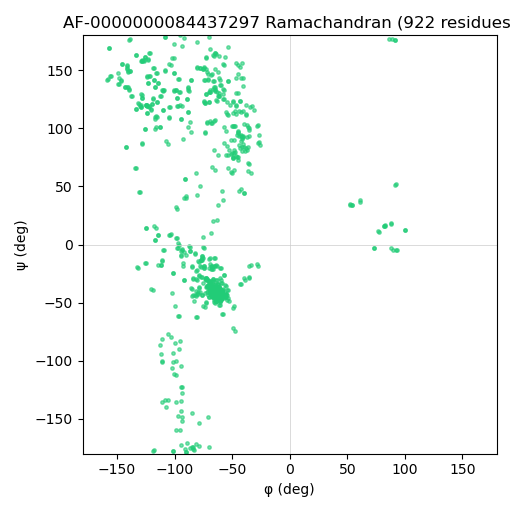 23.391 1 72.12 193 GLN B N 1
ATOM 4855 C CA . GLN B 1 193 ? 15.539 15.484 22.406 1 72.12 193 GLN B CA 1
ATOM 4856 C C . GLN B 1 193 ? 15.367 16.891 22.953 1 72.12 193 GLN B C 1
ATOM 4858 O O . GLN B 1 193 ? 16.188 17.781 22.688 1 72.12 193 GLN B O 1
ATOM 4863 N N . GLN B 1 194 ? 14.352 17.047 23.656 1 70.94 194 GLN B N 1
ATOM 4864 C CA . GLN B 1 194 ? 14.094 18.344 24.266 1 70.94 194 GLN B CA 1
ATOM 4865 C C . GLN B 1 194 ? 15.195 18.719 25.25 1 70.94 194 GLN B C 1
ATOM 4867 O O . GLN B 1 194 ? 15.648 19.859 25.297 1 70.94 194 GLN B O 1
ATOM 4872 N N . GLN B 1 195 ? 15.586 17.734 25.969 1 70.75 195 GLN B N 1
ATOM 4873 C CA . GLN B 1 195 ? 16.641 17.969 26.938 1 70.75 195 GLN B CA 1
ATOM 4874 C C . GLN B 1 195 ? 17.969 18.297 26.25 1 70.75 195 GLN B C 1
ATOM 4876 O O . GLN B 1 195 ? 18.703 19.172 26.703 1 70.75 195 GLN B O 1
ATOM 4881 N N . GLN B 1 196 ? 18.203 17.609 25.234 1 68.75 196 GLN B N 1
ATOM 4882 C CA . GLN B 1 196 ? 19.438 17.875 24.484 1 68.75 196 GLN B CA 1
ATOM 4883 C C . GLN B 1 196 ? 19.422 19.266 23.891 1 68.75 196 GLN B C 1
ATOM 4885 O O . GLN B 1 196 ? 20.453 19.953 23.891 1 68.75 196 GLN B O 1
ATOM 4890 N N . HIS B 1 197 ? 18.312 19.625 23.453 1 68.12 197 HIS B N 1
ATOM 4891 C CA . HIS B 1 197 ? 18.172 20.969 22.891 1 68.12 197 HIS B CA 1
ATOM 4892 C C . HIS B 1 197 ? 18.375 22.031 23.938 1 68.12 197 HIS B C 1
ATOM 4894 O O . HIS B 1 197 ? 19 23.062 23.688 1 68.12 197 HIS B O 1
ATOM 4900 N N . GLN B 1 198 ? 17.859 21.797 25.062 1 65.44 198 GLN B N 1
ATOM 4901 C CA . GLN B 1 198 ? 18.016 22.734 26.172 1 65.44 198 GLN B CA 1
ATOM 4902 C C . GLN B 1 198 ? 19.469 22.812 26.625 1 65.44 198 GLN B C 1
ATOM 4904 O O . GLN B 1 198 ? 19.969 23.906 26.938 1 65.44 198 GLN B O 1
ATOM 4909 N N . GLN B 1 199 ? 20.094 21.688 26.578 1 62.22 199 GLN B N 1
ATOM 4910 C CA . GLN B 1 199 ? 21.5 21.656 26.969 1 62.22 199 GLN B CA 1
ATOM 4911 C C . GLN B 1 199 ? 22.375 22.406 25.953 1 62.22 199 GLN B C 1
ATOM 4913 O O . GLN B 1 199 ? 23.281 23.141 26.328 1 62.22 199 GLN B O 1
ATOM 4918 N N . HIS B 1 200 ? 22.031 22.203 24.781 1 61.22 200 HIS B N 1
ATOM 4919 C CA . HIS B 1 200 ? 22.797 22.891 23.719 1 61.22 200 HIS B CA 1
ATOM 4920 C C . HIS B 1 200 ? 22.562 24.391 23.766 1 61.22 200 HIS B C 1
ATOM 4922 O O . HIS B 1 200 ? 23.5 25.172 23.562 1 61.22 200 HIS B O 1
ATOM 4928 N N . GLN B 1 201 ? 21.375 24.766 24.062 1 55.91 201 GLN B N 1
ATOM 4929 C CA . GLN B 1 201 ? 21.062 26.188 24.188 1 55.91 201 GLN B CA 1
ATOM 4930 C C . GLN B 1 201 ? 21.734 26.781 25.422 1 55.91 201 GLN B C 1
ATOM 4932 O O . GLN B 1 201 ? 22.219 27.922 25.375 1 55.91 201 GLN B O 1
ATOM 4937 N N . GLN B 1 202 ? 21.859 25.984 26.438 1 56.16 202 GLN B N 1
ATOM 4938 C CA . GLN B 1 202 ? 22.531 26.438 27.641 1 56.16 202 GLN B CA 1
ATOM 4939 C C . GLN B 1 202 ? 24.031 26.562 27.422 1 56.16 202 GLN B C 1
ATOM 4941 O O . GLN B 1 202 ? 24.672 27.5 27.906 1 56.16 202 GLN B O 1
ATOM 4946 N N . LEU B 1 203 ? 24.547 25.609 26.734 1 52.72 203 LEU B N 1
ATOM 4947 C CA . LEU B 1 203 ? 25.969 25.672 26.438 1 52.72 203 LEU B CA 1
ATOM 4948 C C . LEU B 1 203 ? 26.281 26.812 25.484 1 52.72 203 LEU B C 1
ATOM 4950 O O . LEU B 1 203 ? 27.328 27.453 25.594 1 52.72 203 LEU B O 1
ATOM 4954 N N . ALA B 1 204 ? 25.312 26.953 24.609 1 54.19 204 ALA B N 1
ATOM 4955 C CA . ALA B 1 204 ? 25.5 28.062 23.672 1 54.19 204 ALA B CA 1
ATOM 4956 C C . ALA B 1 204 ? 25.328 29.406 24.375 1 54.19 204 ALA B C 1
ATOM 4958 O O . ALA B 1 204 ? 25.969 30.391 24 1 54.19 204 ALA B O 1
ATOM 4959 N N . SER B 1 205 ? 24.484 29.391 25.391 1 49.09 205 SER B N 1
ATOM 4960 C CA . SER B 1 205 ? 24.297 30.609 26.141 1 49.09 205 SER B CA 1
ATOM 4961 C C . SER B 1 205 ? 25.359 30.766 27.234 1 49.09 205 SER B C 1
ATOM 4963 O O . SER B 1 205 ? 25.438 31.797 27.891 1 49.09 205 SER B O 1
ATOM 4965 N N . SER B 1 206 ? 26.047 29.656 27.641 1 45.97 206 SER B N 1
ATOM 4966 C CA . SER B 1 206 ? 27.125 29.875 28.594 1 45.97 206 SER B CA 1
ATOM 4967 C C . SER B 1 206 ? 28.25 30.688 27.984 1 45.97 206 SER B C 1
ATOM 4969 O O . SER B 1 206 ? 28.75 30.359 26.906 1 45.97 206 SER B O 1
ATOM 4971 N N . PRO B 1 207 ? 28.328 31.859 28.359 1 39.34 207 PRO B N 1
ATOM 4972 C CA . PRO B 1 207 ? 29.406 32.719 27.875 1 39.34 207 PRO B CA 1
ATOM 4973 C C . PRO B 1 207 ? 30.75 32 27.812 1 39.34 207 PRO B C 1
ATOM 4975 O O . PRO B 1 207 ? 31.141 31.312 28.766 1 39.34 207 PRO B O 1
ATOM 4978 N N . ALA B 1 208 ? 31.156 31.359 26.719 1 38.09 208 ALA B N 1
ATOM 4979 C CA . ALA B 1 208 ? 32.562 31.031 26.625 1 38.09 208 ALA B CA 1
ATOM 4980 C C . ALA B 1 208 ? 33.438 32 27.422 1 38.09 208 ALA B C 1
ATOM 4982 O O . ALA B 1 208 ? 33.344 33.219 27.234 1 38.09 208 ALA B O 1
ATOM 4983 N N . SER B 1 209 ? 33.688 31.781 28.625 1 32.97 209 SER B N 1
ATOM 4984 C CA . SER B 1 209 ? 34.844 32.5 29.172 1 32.97 209 SER B CA 1
ATOM 4985 C C . SER B 1 209 ? 36 32.531 28.156 1 32.97 209 SER B C 1
ATOM 4987 O O . SER B 1 209 ? 36.406 31.5 27.641 1 32.97 209 SER B O 1
ATOM 4989 N N . SER B 1 210 ? 36 33.625 27.359 1 31.72 210 SER B N 1
ATOM 4990 C CA . SER B 1 210 ? 37.062 34.031 26.453 1 31.72 210 SER B CA 1
ATOM 4991 C C . SER B 1 210 ? 38.438 33.719 27.031 1 31.72 210 SER B C 1
ATOM 4993 O O . SER B 1 210 ? 38.812 34.312 28.047 1 31.72 210 SER B O 1
ATOM 4995 N N . VAL B 1 211 ? 38.75 32.531 27.234 1 28.88 211 VAL B N 1
ATOM 4996 C CA . VAL B 1 211 ? 40.188 32.406 27.453 1 28.88 211 VAL B CA 1
ATOM 4997 C C . VAL B 1 211 ? 40.938 33.219 26.406 1 28.88 211 VAL B C 1
ATOM 4999 O O . VAL B 1 211 ? 40.719 33.031 25.203 1 28.88 211 VAL B O 1
ATOM 5002 N N . THR B 1 212 ? 41.281 34.469 26.781 1 27.12 212 THR B N 1
ATOM 5003 C CA . THR B 1 212 ? 42.156 35.438 26.125 1 27.12 212 THR B CA 1
ATOM 5004 C C . THR B 1 212 ? 43.406 34.75 25.594 1 27.12 212 THR B C 1
ATOM 5006 O O . THR B 1 212 ? 44.281 34.375 26.359 1 27.12 212 THR B O 1
ATOM 5009 N N . THR B 1 213 ? 43.25 33.688 24.938 1 24.84 213 THR B N 1
ATOM 5010 C CA . THR B 1 213 ? 44.562 33.312 24.422 1 24.84 213 THR B CA 1
ATOM 5011 C C . THR B 1 213 ? 45.219 34.531 23.734 1 24.84 213 THR B C 1
ATOM 5013 O O . THR B 1 213 ? 44.594 35.188 22.906 1 24.84 213 THR B O 1
ATOM 5016 N N . ALA B 1 214 ? 46.344 35 24.406 1 23.98 214 ALA B N 1
ATOM 5017 C CA . ALA B 1 214 ? 47.25 36.062 24.062 1 23.98 214 ALA B CA 1
ATOM 5018 C C . ALA B 1 214 ? 47.719 35.969 22.594 1 23.98 214 ALA B C 1
ATOM 5020 O O . ALA B 1 214 ? 48.375 35 22.219 1 23.98 214 ALA B O 1
ATOM 5021 N N . ALA B 1 215 ? 46.688 36.125 21.656 1 21.27 215 ALA B N 1
ATOM 5022 C CA . ALA B 1 215 ? 47.156 36.25 20.281 1 21.27 215 ALA B CA 1
ATOM 5023 C C . ALA B 1 215 ? 48.406 37.125 20.188 1 21.27 215 ALA B C 1
ATOM 5025 O O . ALA B 1 215 ? 48.469 38.156 20.844 1 21.27 215 ALA B O 1
ATOM 5026 N N . ALA B 1 216 ? 49.5 36.531 19.797 1 21.09 216 ALA B N 1
ATOM 5027 C CA . ALA B 1 216 ? 50.781 37.156 19.547 1 21.09 216 ALA B CA 1
ATOM 5028 C C . ALA B 1 216 ? 50.594 38.438 18.734 1 21.09 216 ALA B C 1
ATOM 5030 O O . ALA B 1 216 ? 49.625 38.594 18 1 21.09 216 ALA B O 1
ATOM 5031 N N . PRO B 1 217 ? 51.594 39.438 18.875 1 19.47 217 PRO B N 1
ATOM 5032 C CA . PRO B 1 217 ? 51.719 40.875 18.547 1 19.47 217 PRO B CA 1
ATOM 5033 C C . PRO B 1 217 ? 51.625 41.156 17.062 1 19.47 217 PRO B C 1
ATOM 5035 O O . PRO B 1 217 ? 51.781 42.281 16.625 1 19.47 217 PRO B O 1
ATOM 5038 N N . GLY B 1 218 ? 50.781 40.344 16.281 1 17.84 218 GLY B N 1
ATOM 5039 C CA . GLY B 1 218 ? 51.344 40.656 14.969 1 17.84 218 GLY B CA 1
ATOM 5040 C C . GLY B 1 218 ? 51.344 42.125 14.664 1 17.84 218 GLY B C 1
ATOM 5041 O O . GLY B 1 218 ? 50.656 42.906 15.312 1 17.84 218 GLY B O 1
ATOM 5042 N N . ALA B 1 219 ? 52.219 42.469 13.641 1 17.84 219 ALA B N 1
ATOM 5043 C CA . ALA B 1 219 ? 52.938 43.656 13.125 1 17.84 219 ALA B CA 1
ATOM 5044 C C . ALA B 1 219 ? 51.938 44.688 12.625 1 17.84 219 ALA B C 1
ATOM 5046 O O . ALA B 1 219 ? 50.812 44.375 12.25 1 17.84 219 ALA B O 1
ATOM 5047 N N . GLN B 1 220 ? 52.375 45.969 12.727 1 16.41 220 GLN B N 1
ATOM 5048 C CA . GLN B 1 220 ? 52.094 47.406 12.773 1 16.41 220 GLN B CA 1
ATOM 5049 C C . GLN B 1 220 ? 51.562 47.906 11.438 1 16.41 220 GLN B C 1
ATOM 5051 O O . GLN B 1 220 ? 51.25 49.094 11.297 1 16.41 220 GLN B O 1
ATOM 5056 N N . SER B 1 221 ? 51 47.062 10.492 1 16.89 221 SER B N 1
ATOM 5057 C CA . SER B 1 221 ? 51.25 47.875 9.32 1 16.89 221 SER B CA 1
ATOM 5058 C C . SER B 1 221 ? 50.531 49.219 9.422 1 16.89 221 SER B C 1
ATOM 5060 O O . SER B 1 221 ? 49.438 49.281 9.984 1 16.89 221 SER B O 1
ATOM 5062 N N . SER B 1 222 ? 51.188 50.344 8.898 1 15.23 222 SER B N 1
ATOM 5063 C CA . SER B 1 222 ? 51.25 51.812 9.016 1 15.23 222 SER B CA 1
ATOM 5064 C C . SER B 1 222 ? 50.062 52.469 8.352 1 15.23 222 SER B C 1
ATOM 5066 O O . SER B 1 222 ? 49.562 53.5 8.82 1 15.23 222 SER B O 1
ATOM 5068 N N . PHE B 1 223 ? 49.438 52 7.266 1 15.87 223 PHE B N 1
ATOM 5069 C CA . PHE B 1 223 ? 49.438 53.125 6.355 1 15.87 223 PHE B CA 1
ATOM 5070 C C . PHE B 1 223 ? 48.5 54.219 6.836 1 15.87 223 PHE B C 1
ATOM 5072 O O . PHE B 1 223 ? 47.594 53.969 7.598 1 15.87 223 PHE B O 1
ATOM 5079 N N . VAL B 1 224 ? 48.531 55.312 5.961 1 15.55 224 VAL B N 1
ATOM 5080 C CA . VAL B 1 224 ? 48.531 56.75 5.863 1 15.55 224 VAL B CA 1
ATOM 5081 C C . VAL B 1 224 ? 47.125 57.312 6.004 1 15.55 224 VAL B C 1
ATOM 5083 O O . VAL B 1 224 ? 46.125 56.562 5.797 1 15.55 224 VAL B O 1
ATOM 5086 N N . GLY B 1 225 ? 47.031 58.719 6.047 1 14.52 225 GLY B N 1
ATOM 5087 C CA . GLY B 1 225 ? 46.531 59.906 6.668 1 14.52 225 GLY B CA 1
ATOM 5088 C C . GLY B 1 225 ? 45.25 60.406 6.043 1 14.52 225 GLY B C 1
ATOM 5089 O O . GLY B 1 225 ? 44.688 61.406 6.488 1 14.52 225 GLY B O 1
ATOM 5090 N N . ALA B 1 226 ? 44.625 59.875 4.891 1 15.39 226 ALA B N 1
ATOM 5091 C CA . ALA B 1 226 ? 44.25 61.094 4.133 1 15.39 226 ALA B CA 1
ATOM 5092 C C . ALA B 1 226 ? 43.125 61.844 4.828 1 15.39 226 ALA B C 1
ATOM 5094 O O . ALA B 1 226 ? 42.406 61.281 5.633 1 15.39 226 ALA B O 1
ATOM 5095 N N . SER B 1 227 ? 42.688 62.938 4.031 1 14.64 227 SER B N 1
ATOM 5096 C CA . SER B 1 227 ? 42.438 64.375 4.16 1 14.64 227 SER B CA 1
ATOM 5097 C C . SER B 1 227 ? 41.031 64.625 4.707 1 14.64 227 SER B C 1
ATOM 5099 O O . SER B 1 227 ? 40.188 63.75 4.727 1 14.64 227 SER B O 1
ATOM 5101 N N . PRO B 1 228 ? 40.438 65.812 4.125 1 14.75 228 PRO B N 1
ATOM 5102 C CA . PRO B 1 228 ? 40.094 67.062 4.723 1 14.75 228 PRO B CA 1
ATOM 5103 C C . PRO B 1 228 ? 38.594 67.188 5.059 1 14.75 228 PRO B C 1
ATOM 5105 O O . PRO B 1 228 ? 38.25 67.75 6.121 1 14.75 228 PRO B O 1
ATOM 5108 N N . ARG B 1 229 ? 37.594 66.938 4.062 1 16.09 229 ARG B N 1
ATOM 5109 C CA . ARG B 1 229 ? 36.938 68.188 3.75 1 16.09 229 ARG B CA 1
ATOM 5110 C C . ARG B 1 229 ? 35.906 68.562 4.805 1 16.09 229 ARG B C 1
ATOM 5112 O O . ARG B 1 229 ? 35.438 67.688 5.547 1 16.09 229 ARG B O 1
ATOM 5119 N N . THR B 1 230 ? 34.906 69.375 4.277 1 14.41 230 THR B N 1
ATOM 5120 C CA . THR B 1 230 ? 34.5 70.688 4.59 1 14.41 230 THR B CA 1
ATOM 5121 C C . THR B 1 230 ? 33.344 70.688 5.605 1 14.41 230 THR B C 1
ATOM 5123 O O . THR B 1 230 ? 32.75 69.688 5.855 1 14.41 230 THR B O 1
ATOM 5126 N N . PRO B 1 231 ? 32.156 71.375 5.137 1 14.32 231 PRO B N 1
ATOM 5127 C CA . PRO B 1 231 ? 31.781 72.688 5.66 1 14.32 231 PRO B CA 1
ATOM 5128 C C . PRO B 1 231 ? 30.797 72.562 6.824 1 14.32 231 PRO B C 1
ATOM 5130 O O . PRO B 1 231 ? 30.281 71.5 7.117 1 14.32 231 PRO B O 1
ATOM 5133 N N . LEU B 1 232 ? 29.688 73.375 6.551 1 14.54 232 LEU B N 1
ATOM 5134 C CA . LEU B 1 232 ? 29.172 74.562 7.188 1 14.54 232 LEU B CA 1
ATOM 5135 C C . LEU B 1 232 ? 28.078 74.25 8.195 1 14.54 232 LEU B C 1
ATOM 5137 O O . LEU B 1 232 ? 27.422 73.188 8.086 1 14.54 232 LEU B O 1
ATOM 5141 N N . GLY B 1 233 ? 27.562 75.25 8.812 1 13.86 233 GLY B N 1
ATOM 5142 C CA . GLY B 1 233 ? 27.219 75.812 10.109 1 13.86 233 GLY B CA 1
ATOM 5143 C C . GLY B 1 233 ? 25.781 75.562 10.523 1 13.86 233 GLY B C 1
ATOM 5144 O O . GLY B 1 233 ? 25.531 75 11.617 1 13.86 233 GLY B O 1
ATOM 5145 N N . THR B 1 234 ? 24.719 76.375 10.078 1 13.91 234 THR B N 1
ATOM 5146 C CA . THR B 1 234 ? 24.219 77.375 11 1 13.91 234 THR B CA 1
ATOM 5147 C C . THR B 1 234 ? 23.016 76.812 11.781 1 13.91 234 THR B C 1
ATOM 5149 O O . THR B 1 234 ? 23.016 76.875 13.016 1 13.91 234 THR B O 1
ATOM 5152 N N . SER B 1 235 ? 21.656 77.312 11.352 1 14.12 235 SER B N 1
ATOM 5153 C CA . SER B 1 235 ? 20.969 78.375 12.078 1 14.12 235 SER B CA 1
ATOM 5154 C C . SER B 1 235 ? 19.969 77.812 13.078 1 14.12 235 SER B C 1
ATOM 5156 O O . SER B 1 235 ? 19.984 78.188 14.258 1 14.12 235 SER B O 1
ATOM 5158 N N . LYS B 1 236 ? 18.609 77.562 12.695 1 15.94 236 LYS B N 1
ATOM 5159 C CA . LYS B 1 236 ? 17.562 78.5 13.133 1 15.94 236 LYS B CA 1
ATOM 5160 C C . LYS B 1 236 ? 16.938 78.062 14.453 1 15.94 236 LYS B C 1
ATOM 5162 O O . LYS B 1 236 ? 16.953 76.875 14.766 1 15.94 236 LYS B O 1
ATOM 5167 N N . ILE B 1 237 ? 15.984 78.875 14.992 1 14.41 237 ILE B N 1
ATOM 5168 C CA . ILE B 1 237 ? 15.602 79.688 16.141 1 14.41 237 ILE B CA 1
ATOM 5169 C C . ILE B 1 237 ? 14.617 78.875 17.016 1 14.41 237 ILE B C 1
ATOM 5171 O O . ILE B 1 237 ? 14.812 78.75 18.219 1 14.41 237 ILE B O 1
ATOM 5175 N N . LYS B 1 238 ? 13.25 78.875 16.703 1 16.25 238 LYS B N 1
ATOM 5176 C CA . LYS B 1 238 ? 12.383 79.688 17.531 1 16.25 238 LYS B CA 1
ATOM 5177 C C . LYS B 1 238 ? 11.852 78.938 18.734 1 16.25 238 LYS B C 1
ATOM 5179 O O . LYS B 1 238 ? 11.758 77.688 18.703 1 16.25 238 LYS B O 1
ATOM 5184 N N . LYS B 1 239 ? 10.875 79.562 19.469 1 15.06 239 LYS B N 1
ATOM 5185 C CA . LYS B 1 239 ? 10.594 80.125 20.766 1 15.06 239 LYS B CA 1
ATOM 5186 C C . LYS B 1 239 ? 9.773 79.188 21.641 1 15.06 239 LYS B C 1
ATOM 5188 O O . LYS B 1 239 ? 10.141 78.875 22.781 1 15.06 239 LYS B O 1
ATOM 5193 N N . THR B 1 240 ? 8.445 79.312 21.641 1 14.42 240 THR B N 1
ATOM 5194 C CA . THR B 1 240 ? 7.824 80.062 22.75 1 14.42 240 THR B CA 1
ATOM 5195 C C . THR B 1 240 ? 7.395 79.062 23.844 1 14.42 240 THR B C 1
ATOM 5197 O O . THR B 1 240 ? 7.25 77.875 23.594 1 14.42 240 THR B O 1
ATOM 5200 N N . ASP B 1 241 ? 6.191 79.312 24.547 1 14.04 241 ASP B N 1
ATOM 5201 C CA . ASP B 1 241 ? 5.887 79.812 25.906 1 14.04 241 ASP B CA 1
ATOM 5202 C C . ASP B 1 241 ? 5.402 78.625 26.766 1 14.04 241 ASP B C 1
ATOM 5204 O O . ASP B 1 241 ? 5.047 77.562 26.25 1 14.04 241 ASP B O 1
ATOM 5208 N N . GLU B 1 242 ? 4.141 78.875 27.625 1 14.34 242 GLU B N 1
ATOM 5209 C CA . GLU B 1 242 ? 4.062 79.125 29.062 1 14.34 242 GLU B CA 1
ATOM 5210 C C . GLU B 1 242 ? 3.52 77.875 29.781 1 14.34 242 GLU B C 1
ATOM 5212 O O . GLU B 1 242 ? 4.094 77.438 30.781 1 14.34 242 GLU B O 1
ATOM 5217 N N . PRO B 1 243 ? 2.135 77.562 29.75 1 15.55 243 PRO B N 1
ATOM 5218 C CA . PRO B 1 243 ? 1.476 77.812 31.031 1 15.55 243 PRO B CA 1
ATOM 5219 C C . PRO B 1 243 ? 1.667 76.688 32.062 1 15.55 243 PRO B C 1
ATOM 5221 O O . PRO B 1 243 ? 1.983 75.562 31.688 1 15.55 243 PRO B O 1
ATOM 5224 N N . GLU B 1 244 ? 0.875 76.812 33.281 1 14.81 244 GLU B N 1
ATOM 5225 C CA . GLU B 1 244 ? 1.04 76.812 34.75 1 14.81 244 GLU B CA 1
ATOM 5226 C C . GLU B 1 244 ? 0.806 75.438 35.344 1 14.81 244 GLU B C 1
ATOM 5228 O O . GLU B 1 244 ? 0.512 74.5 34.625 1 14.81 244 GLU B O 1
ATOM 5233 N N . ALA B 1 245 ? -0.287 75.312 36.406 1 15.12 245 ALA B N 1
ATOM 5234 C CA . ALA B 1 245 ? -0.099 75.25 37.844 1 15.12 245 ALA B CA 1
ATOM 5235 C C . ALA B 1 245 ? -0.242 73.812 38.375 1 15.12 245 ALA B C 1
ATOM 5237 O O . ALA B 1 245 ? 0.646 73.312 39.062 1 15.12 245 ALA B O 1
ATOM 5238 N N . SER B 1 246 ? -1.452 73.5 39.094 1 15.39 246 SER B N 1
ATOM 5239 C CA . SER B 1 246 ? -1.509 73.375 40.531 1 15.39 246 SER B CA 1
ATOM 5240 C C . SER B 1 246 ? -1.331 71.938 41 1 15.39 246 SER B C 1
ATOM 5242 O O . SER B 1 246 ? -1.502 71 40.219 1 15.39 246 SER B O 1
ATOM 5244 N N . ALA B 1 247 ? -1.981 71.562 42.312 1 15.61 247 ALA B N 1
ATOM 5245 C CA . ALA B 1 247 ? -1.473 71.188 43.625 1 15.61 247 ALA B CA 1
ATOM 5246 C C . ALA B 1 247 ? -1.544 69.625 43.812 1 15.61 247 ALA B C 1
ATOM 5248 O O . ALA B 1 247 ? -0.537 69 44.125 1 15.61 247 ALA B O 1
ATOM 5249 N N . ALA B 1 248 ? -2.52 69.125 44.812 1 15.94 248 ALA B N 1
ATOM 5250 C CA . ALA B 1 248 ? -2.131 68.75 46.156 1 15.94 248 ALA B CA 1
ATOM 5251 C C . ALA B 1 248 ? -1.946 67.25 46.312 1 15.94 248 ALA B C 1
ATOM 5253 O O . ALA B 1 248 ? -0.9 66.75 46.75 1 15.94 248 ALA B O 1
ATOM 5254 N N . PRO B 1 249 ? -3.029 66.375 46.938 1 18 249 PRO B N 1
ATOM 5255 C CA . PRO B 1 249 ? -2.857 65.812 48.281 1 18 249 PRO B CA 1
ATOM 5256 C C . PRO B 1 249 ? -2.287 64.438 48.281 1 18 249 PRO B C 1
ATOM 5258 O O . PRO B 1 249 ? -2.367 63.719 47.25 1 18 249 PRO B O 1
ATOM 5261 N N . ALA B 1 250 ? -1.889 63.875 49.562 1 17.83 250 ALA B N 1
ATOM 5262 C CA . ALA B 1 250 ? -0.921 63 50.219 1 17.83 250 ALA B CA 1
ATOM 5263 C C . ALA B 1 250 ? -1.42 61.562 50.25 1 17.83 250 ALA B C 1
ATOM 5265 O O . ALA B 1 250 ? -2.188 61.188 51.125 1 17.83 250 ALA B O 1
ATOM 5266 N N . ILE B 1 251 ? -1.987 61.062 49.25 1 17.88 251 ILE B N 1
ATOM 5267 C CA . ILE B 1 251 ? -2.654 59.812 49.594 1 17.88 251 ILE B CA 1
ATOM 5268 C C . ILE B 1 251 ? -1.651 58.844 50.219 1 17.88 251 ILE B C 1
ATOM 5270 O O . ILE B 1 251 ? -0.592 58.562 49.625 1 17.88 251 ILE B O 1
ATOM 5274 N N . ALA B 1 252 ? -1.86 58.531 51.531 1 18.39 252 ALA B N 1
ATOM 5275 C CA . ALA B 1 252 ? -1.134 57.812 52.562 1 18.39 252 ALA B CA 1
ATOM 5276 C C . ALA B 1 252 ? -0.85 56.375 52.125 1 18.39 252 ALA B C 1
ATOM 5278 O O . ALA B 1 252 ? -1.702 55.719 51.531 1 18.39 252 ALA B O 1
ATOM 5279 N N . LEU B 1 253 ? 0.394 55.906 52.312 1 18.38 253 LEU B N 1
ATOM 5280 C CA . LEU B 1 253 ? 1.171 54.781 51.875 1 18.38 253 LEU B CA 1
ATOM 5281 C C . LEU B 1 253 ? 0.846 53.531 52.719 1 18.38 253 LEU B C 1
ATOM 5283 O O . LEU B 1 253 ? 1.112 53.531 53.906 1 18.38 253 LEU B O 1
ATOM 5287 N N . PRO B 1 254 ? -0.432 53.062 52.688 1 20.16 254 PRO B N 1
ATOM 5288 C CA . PRO B 1 254 ? -0.52 52.094 53.812 1 20.16 254 PRO B CA 1
ATOM 5289 C C . PRO B 1 254 ? 0.658 51.125 53.844 1 20.16 254 PRO B C 1
ATOM 5291 O O . PRO B 1 254 ? 1.319 50.906 52.844 1 20.16 254 PRO B O 1
ATOM 5294 N N . PRO B 1 255 ? 0.934 50.562 55.062 1 18.86 255 PRO B N 1
ATOM 5295 C CA . PRO B 1 255 ? 2.129 49.938 55.656 1 18.86 255 PRO B CA 1
ATOM 5296 C C . PRO B 1 255 ? 2.586 48.688 54.906 1 18.86 255 PRO B C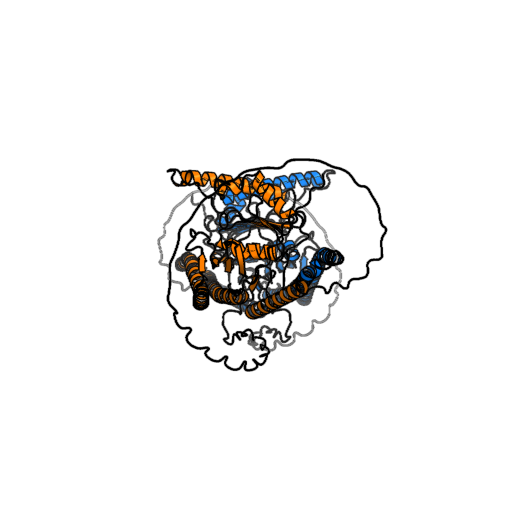 1
ATOM 5298 O O . PRO B 1 255 ? 1.805 48.094 54.156 1 18.86 255 PRO B O 1
ATOM 5301 N N . ALA B 1 256 ? 3.914 48.25 55.156 1 19.16 256 ALA B N 1
ATOM 5302 C CA . ALA B 1 256 ? 4.973 47.406 54.625 1 19.16 256 ALA B CA 1
ATOM 5303 C C . ALA B 1 256 ? 4.695 45.938 54.938 1 19.16 256 ALA B C 1
ATOM 5305 O O . ALA B 1 256 ? 4.77 45.531 56.094 1 19.16 256 ALA B O 1
ATOM 5306 N N . LEU B 1 257 ? 3.516 45.406 54.656 1 19.53 257 LEU B N 1
ATOM 5307 C CA . LEU B 1 257 ? 3.32 44.062 55.25 1 19.53 257 LEU B CA 1
ATOM 5308 C C . LEU B 1 257 ? 4.539 43.188 55 1 19.53 257 LEU B C 1
ATOM 5310 O O . LEU B 1 257 ? 5.152 43.25 53.938 1 19.53 257 LEU B O 1
ATOM 5314 N N . SER B 1 258 ? 5.07 42.531 56.062 1 19.55 258 SER B N 1
ATOM 5315 C CA . SER B 1 258 ? 6.273 41.781 56.406 1 19.55 258 SER B CA 1
ATOM 5316 C C . SER B 1 258 ? 6.484 40.594 55.469 1 19.55 258 SER B C 1
ATOM 5318 O O . SER B 1 258 ? 5.52 40 55 1 19.55 258 SER B O 1
ATOM 5320 N N . ALA B 1 259 ? 7.785 40.406 54.938 1 20.14 259 ALA B N 1
ATOM 5321 C CA . ALA B 1 259 ? 8.375 39.5 53.938 1 20.14 259 ALA B CA 1
ATOM 5322 C C . ALA B 1 259 ? 8.375 38.062 54.406 1 20.14 259 ALA B C 1
ATOM 5324 O O . ALA B 1 259 ? 9.055 37.719 55.375 1 20.14 259 ALA B O 1
ATOM 5325 N N . PRO B 1 260 ? 7.203 37.438 54.562 1 21.25 260 PRO B N 1
ATOM 5326 C CA . PRO B 1 260 ? 7.414 36.125 55.219 1 21.25 260 PRO B CA 1
ATOM 5327 C C . PRO B 1 260 ? 8.602 35.375 54.656 1 21.25 260 PRO B C 1
ATOM 5329 O O . PRO B 1 260 ? 9.023 35.625 53.531 1 21.25 260 PRO B O 1
ATOM 5332 N N . LEU B 1 261 ? 9.25 34.469 55.5 1 21.05 261 LEU B N 1
ATOM 5333 C CA . LEU B 1 261 ? 10.445 33.625 55.562 1 21.05 261 LEU B CA 1
ATOM 5334 C C . LEU B 1 261 ? 10.508 32.719 54.344 1 21.05 261 LEU B C 1
ATOM 5336 O O . LEU B 1 261 ? 9.484 32.188 53.906 1 21.05 261 LEU B O 1
ATOM 5340 N N . LEU B 1 262 ? 11.602 32.75 53.5 1 19.94 262 LEU B N 1
ATOM 5341 C CA . LEU B 1 262 ? 12.055 32.031 52.312 1 19.94 262 LEU B CA 1
ATOM 5342 C C . LEU B 1 262 ? 12.18 30.547 52.625 1 19.94 262 LEU B C 1
ATOM 5344 O O . LEU B 1 262 ? 13.133 30.109 53.281 1 19.94 262 LEU B O 1
ATOM 5348 N N . THR B 1 263 ? 11.242 29.875 53.281 1 21.02 263 THR B N 1
ATOM 5349 C CA . THR B 1 263 ? 11.555 28.469 53.562 1 21.02 263 THR B CA 1
ATOM 5350 C C . THR B 1 263 ? 12.148 27.797 52.312 1 21.02 263 THR B C 1
ATOM 5352 O O . THR B 1 263 ? 11.82 28.156 51.188 1 21.02 263 THR B O 1
ATOM 5355 N N . SER B 1 264 ? 13.336 27.062 52.469 1 21.59 264 SER B N 1
ATOM 5356 C CA . SER B 1 264 ? 14.289 26.359 51.625 1 21.59 264 SER B CA 1
ATOM 5357 C C . SER B 1 264 ? 13.57 25.359 50.719 1 21.59 264 SER B C 1
ATOM 5359 O O . SER B 1 264 ? 12.867 24.469 51.219 1 21.59 264 SER B O 1
ATOM 5361 N N . LEU B 1 265 ? 12.992 25.703 49.625 1 20.7 265 LEU B N 1
ATOM 5362 C CA . LEU B 1 265 ? 12.352 24.797 48.688 1 20.7 265 LEU B CA 1
ATOM 5363 C C . LEU B 1 265 ? 13.289 23.641 48.312 1 20.7 265 LEU B C 1
ATOM 5365 O O . LEU B 1 265 ? 14.375 23.875 47.781 1 20.7 265 LEU B O 1
ATOM 5369 N N . SER B 1 266 ? 13.453 22.625 49.188 1 21.5 266 SER B N 1
ATOM 5370 C CA . SER B 1 266 ? 14.117 21.359 48.875 1 21.5 266 SER B CA 1
ATOM 5371 C C . SER B 1 266 ? 13.867 20.922 47.438 1 21.5 266 SER B C 1
ATOM 5373 O O . SER B 1 266 ? 12.734 21 46.969 1 21.5 266 SER B O 1
ATOM 5375 N N . ARG B 1 267 ? 14.898 20.797 46.625 1 24.83 267 ARG B N 1
ATOM 5376 C CA . ARG B 1 267 ? 15.039 20.391 45.25 1 24.83 267 ARG B CA 1
ATOM 5377 C C . ARG B 1 267 ? 14.336 19.062 44.969 1 24.83 267 ARG B C 1
ATOM 5379 O O . ARG B 1 267 ? 14.844 18 45.344 1 24.83 267 ARG B O 1
ATOM 5386 N N . ALA B 1 268 ? 13.023 18.891 45.094 1 24.28 268 ALA B N 1
ATOM 5387 C CA . ALA B 1 268 ? 12.289 17.688 44.75 1 24.28 268 ALA B CA 1
ATOM 5388 C C . ALA B 1 268 ? 12.773 17.141 43.406 1 24.28 268 ALA B C 1
ATOM 5390 O O . ALA B 1 268 ? 12.648 17.797 42.375 1 24.28 268 ALA B O 1
ATOM 5391 N N . SER B 1 269 ? 13.797 16.359 43.438 1 24.81 269 SER B N 1
ATOM 5392 C CA . SER B 1 269 ? 14.266 15.547 42.312 1 24.81 269 SER B CA 1
ATOM 5393 C C . SER B 1 269 ? 13.094 14.93 41.531 1 24.81 269 SER B C 1
ATOM 5395 O O . SER B 1 269 ? 12.273 14.219 42.125 1 24.81 269 SER B O 1
ATOM 5397 N N . ALA B 1 270 ? 12.539 15.617 40.656 1 26.5 270 ALA B N 1
ATOM 5398 C CA . ALA B 1 270 ? 11.422 15.203 39.812 1 26.5 270 ALA B CA 1
ATOM 5399 C C . ALA B 1 270 ? 11.539 13.742 39.406 1 26.5 270 ALA B C 1
ATOM 5401 O O . ALA B 1 270 ? 12.531 13.344 38.781 1 26.5 270 ALA B O 1
ATOM 5402 N N . LEU B 1 271 ? 11.117 12.828 40.312 1 25.45 271 LEU B N 1
ATOM 5403 C CA . LEU B 1 271 ? 10.875 11.43 39.969 1 25.45 271 LEU B CA 1
ATOM 5404 C C . LEU B 1 271 ? 10.414 11.297 38.531 1 25.45 271 LEU B C 1
ATOM 5406 O O . LEU B 1 271 ? 9.633 12.117 38.031 1 25.45 271 LEU B O 1
ATOM 5410 N N . PRO B 1 272 ? 11.203 10.648 37.75 1 26.58 272 PRO B N 1
ATOM 5411 C CA . PRO B 1 272 ? 10.867 10.438 36.344 1 26.58 272 PRO B CA 1
ATOM 5412 C C . PRO B 1 272 ? 9.391 10.117 36.125 1 26.58 272 PRO B C 1
ATOM 5414 O O . PRO B 1 272 ? 8.82 9.305 36.844 1 26.58 272 PRO B O 1
ATOM 5417 N N . HIS B 1 273 ? 8.555 11.094 36 1 26.81 273 HIS B N 1
ATOM 5418 C CA . HIS B 1 273 ? 7.145 10.93 35.656 1 26.81 273 HIS B CA 1
ATOM 5419 C C . HIS B 1 273 ? 6.914 9.648 34.875 1 26.81 273 HIS B C 1
ATOM 5421 O O . HIS B 1 273 ? 7.547 9.438 33.844 1 26.81 273 HIS B O 1
ATOM 5427 N N . THR B 1 274 ? 6.742 8.57 35.594 1 25.23 274 THR B N 1
ATOM 5428 C CA . THR B 1 274 ? 6.277 7.297 35.031 1 25.23 274 THR B CA 1
ATOM 5429 C C . THR B 1 274 ? 5.219 7.516 33.969 1 25.23 274 THR B C 1
ATOM 5431 O O . THR B 1 274 ? 4.164 8.102 34.25 1 25.23 274 THR B O 1
ATOM 5434 N N . VAL B 1 275 ? 5.629 7.781 32.844 1 26.98 275 VAL B N 1
ATOM 5435 C CA . VAL B 1 275 ? 4.621 7.707 31.781 1 26.98 275 VAL B CA 1
ATOM 5436 C C . VAL B 1 275 ? 3.646 6.574 32.094 1 26.98 275 VAL B C 1
ATOM 5438 O O . VAL B 1 275 ? 4.062 5.461 32.406 1 26.98 275 VAL B O 1
ATOM 5441 N N . PRO B 1 276 ? 2.488 6.891 32.625 1 25.52 276 PRO B N 1
ATOM 5442 C CA . PRO B 1 276 ? 1.551 5.797 32.906 1 25.52 276 PRO B CA 1
ATOM 5443 C C . PRO B 1 276 ? 1.597 4.703 31.844 1 25.52 276 PRO B C 1
ATOM 5445 O O . PRO B 1 276 ? 1.51 4.992 30.641 1 25.52 276 PRO B O 1
ATOM 5448 N N . ILE B 1 277 ? 2.412 3.705 32.062 1 27.67 277 ILE B N 1
ATOM 5449 C CA . ILE B 1 277 ? 2.283 2.471 31.312 1 27.67 277 ILE B CA 1
ATOM 5450 C C . ILE B 1 277 ? 0.827 2.014 31.312 1 27.67 277 ILE B C 1
ATOM 5452 O O . ILE B 1 277 ? 0.263 1.712 32.375 1 27.67 277 ILE B O 1
ATOM 5456 N N . ILE B 1 278 ? 0.041 2.58 30.516 1 26.27 278 ILE B N 1
ATOM 5457 C CA . ILE B 1 278 ? -1.295 2.012 30.375 1 26.27 278 ILE B CA 1
ATOM 5458 C C . ILE B 1 278 ? -1.2 0.493 30.25 1 26.27 278 ILE B C 1
ATOM 5460 O O . ILE B 1 278 ? -0.671 -0.025 29.266 1 26.27 278 ILE B O 1
ATOM 5464 N N . THR B 1 279 ? -0.91 -0.157 31.297 1 27.08 279 THR B N 1
ATOM 5465 C CA . THR B 1 279 ? -1.038 -1.606 31.406 1 27.08 279 THR B CA 1
ATOM 5466 C C . THR B 1 279 ? -2.396 -2.066 30.875 1 27.08 279 THR B C 1
ATOM 5468 O O . THR B 1 279 ? -3.438 -1.669 31.406 1 27.08 279 THR B O 1
ATOM 5471 N N . HIS B 1 280 ? -2.49 -2.146 29.625 1 27.72 280 HIS B N 1
ATOM 5472 C CA . HIS B 1 280 ? -3.715 -2.746 29.109 1 27.72 280 HIS B CA 1
ATOM 5473 C C . HIS B 1 280 ? -3.961 -4.117 29.719 1 27.72 280 HIS B C 1
ATOM 5475 O O . HIS B 1 280 ? -3.154 -5.035 29.547 1 27.72 280 HIS B O 1
ATOM 5481 N N . THR B 1 281 ? -4.41 -4.215 30.875 1 28.27 281 THR B N 1
ATOM 5482 C CA . THR B 1 281 ? -4.871 -5.426 31.531 1 28.27 281 THR B CA 1
ATOM 5483 C C . THR B 1 281 ? -5.836 -6.203 30.641 1 28.27 281 THR B C 1
ATOM 5485 O O . THR B 1 281 ? -6.152 -7.359 30.922 1 28.27 281 THR B O 1
ATOM 5488 N N . THR B 1 282 ? -6.895 -5.465 30.156 1 26.77 282 THR B N 1
ATOM 5489 C CA . THR B 1 282 ? -8.008 -6.273 29.688 1 26.77 282 THR B CA 1
ATOM 5490 C C . THR B 1 282 ? -7.633 -7.016 28.406 1 26.77 282 THR B C 1
ATOM 5492 O O . THR B 1 282 ? -6.926 -6.473 27.547 1 26.77 282 THR B O 1
ATOM 5495 N N . ALA B 1 283 ? -7.719 -8.352 28.359 1 29.91 283 ALA B N 1
ATOM 5496 C CA . ALA B 1 283 ? -7.664 -9.258 27.203 1 29.91 283 ALA B CA 1
ATOM 5497 C C . ALA B 1 283 ? -8.414 -8.68 26.016 1 29.91 283 ALA B C 1
ATOM 5499 O O . ALA B 1 283 ? -9.641 -8.719 25.953 1 29.91 283 ALA B O 1
ATOM 5500 N N . SER B 1 284 ? -8.266 -7.414 25.688 1 32.56 284 SER B N 1
ATOM 5501 C CA . SER B 1 284 ? -9.078 -6.84 24.625 1 32.56 284 SER B CA 1
ATOM 5502 C C . SER B 1 284 ? -8.961 -7.645 23.344 1 32.56 284 SER B C 1
ATOM 5504 O O . SER B 1 284 ? -7.875 -8.125 23 1 32.56 284 SER B O 1
ATOM 5506 N N . VAL B 1 285 ? -9.984 -8.266 22.969 1 35.53 285 VAL B N 1
ATOM 5507 C CA . VAL B 1 285 ? -10.18 -8.992 21.719 1 35.53 285 VAL B CA 1
ATOM 5508 C C . VAL B 1 285 ? -9.531 -8.227 20.578 1 35.53 285 VAL B C 1
ATOM 5510 O O . VAL B 1 285 ? -9.406 -8.742 19.469 1 35.53 285 VAL B O 1
ATOM 5513 N N . VAL B 1 286 ? -9.516 -6.906 20.75 1 38.16 286 VAL B N 1
ATOM 5514 C CA . VAL B 1 286 ? -8.867 -6.148 19.688 1 38.16 286 VAL B CA 1
ATOM 5515 C C . VAL B 1 286 ? -7.359 -6.344 19.75 1 38.16 286 VAL B C 1
ATOM 5517 O O . VAL B 1 286 ? -6.742 -6.129 20.797 1 38.16 286 VAL B O 1
ATOM 5520 N N . PRO B 1 287 ? -6.879 -7.074 18.922 1 45.53 287 PRO B N 1
ATOM 5521 C CA . PRO B 1 287 ? -5.426 -7.223 18.891 1 45.53 287 PRO B CA 1
ATOM 5522 C C . PRO B 1 287 ? -4.688 -5.918 19.172 1 45.53 287 PRO B C 1
ATOM 5524 O O . PRO B 1 287 ? -5.207 -4.836 18.906 1 45.53 287 PRO B O 1
ATOM 5527 N N . GLU B 1 288 ? -4.039 -5.895 20.312 1 50.19 288 GLU B N 1
ATOM 5528 C CA . GLU B 1 288 ? -3.123 -4.777 20.516 1 50.19 288 GLU B CA 1
ATOM 5529 C C . GLU B 1 288 ? -2.584 -4.25 19.188 1 50.19 288 GLU B C 1
ATOM 5531 O O . GLU B 1 288 ? -2.113 -5.023 18.359 1 50.19 288 GLU B O 1
ATOM 5536 N N . CYS B 1 289 ? -3.141 -3.084 18.703 1 56.28 289 CYS B N 1
ATOM 5537 C CA . CYS B 1 289 ? -2.832 -2.441 17.438 1 56.28 289 CYS B CA 1
ATOM 5538 C C . CYS B 1 289 ? -1.325 -2.328 17.234 1 56.28 289 CYS B C 1
ATOM 5540 O O . CYS B 1 289 ? -0.625 -1.751 18.062 1 56.28 289 CYS B O 1
ATOM 5542 N N . ASN B 1 290 ? -0.742 -3.146 16.469 1 73.5 290 ASN B N 1
ATOM 5543 C CA . ASN B 1 290 ? 0.678 -3.174 16.125 1 73.5 290 ASN B CA 1
ATOM 5544 C C . ASN B 1 290 ? 0.978 -2.33 14.891 1 73.5 290 ASN B C 1
ATOM 5546 O O . ASN B 1 290 ? 1.838 -2.686 14.086 1 73.5 290 ASN B O 1
ATOM 5550 N N . GLY B 1 291 ? 0.255 -1.128 14.867 1 86.44 291 GLY B N 1
ATOM 5551 C CA . GLY B 1 291 ? 0.485 -0.274 13.711 1 86.44 291 GLY B CA 1
ATOM 5552 C C . GLY B 1 291 ? 1.712 0.607 13.852 1 86.44 291 GLY B C 1
ATOM 5553 O O . GLY B 1 291 ? 2.502 0.432 14.781 1 86.44 291 GLY B O 1
ATOM 5554 N N . GLU B 1 292 ? 1.935 1.426 12.914 1 90.56 292 GLU B N 1
ATOM 5555 C CA . GLU B 1 292 ? 3.041 2.377 12.945 1 90.56 292 GLU B CA 1
ATOM 5556 C C . GLU B 1 292 ? 2.572 3.752 13.414 1 90.56 292 GLU B C 1
ATOM 5558 O O . GLU B 1 292 ? 1.603 4.297 12.883 1 90.56 292 GLU B O 1
ATOM 5563 N N . LEU B 1 293 ? 3.244 4.246 14.438 1 92.62 293 LEU B N 1
ATOM 5564 C CA . LEU B 1 293 ? 2.971 5.566 15 1 92.62 293 LEU B CA 1
ATOM 5565 C C . LEU B 1 293 ? 4.047 6.566 14.594 1 92.62 293 LEU B C 1
ATOM 5567 O O . LEU B 1 293 ? 5.168 6.523 15.109 1 92.62 293 LEU B O 1
ATOM 5571 N N . PHE B 1 294 ? 3.678 7.5 13.719 1 96.31 294 PHE B N 1
ATOM 5572 C CA . PHE B 1 294 ? 4.57 8.578 13.305 1 96.31 294 PHE B CA 1
ATOM 5573 C C . PHE B 1 294 ? 4.277 9.852 14.078 1 96.31 294 PHE B C 1
ATOM 5575 O O . PHE B 1 294 ? 3.117 10.234 14.242 1 96.31 294 PHE B O 1
ATOM 5582 N N . THR B 1 295 ? 5.328 10.477 14.578 1 95.88 295 THR B N 1
ATOM 5583 C CA . THR B 1 295 ? 5.129 11.68 15.383 1 95.88 295 THR B CA 1
ATOM 5584 C C . THR B 1 295 ? 6.215 12.711 15.086 1 95.88 295 THR B C 1
ATOM 5586 O O . THR B 1 295 ? 7.305 12.359 14.625 1 95.88 295 THR B O 1
ATOM 5589 N N . ALA B 1 296 ? 5.848 13.961 15.312 1 96.94 296 ALA B N 1
ATOM 5590 C CA . ALA B 1 296 ? 6.809 15.055 15.227 1 96.94 296 ALA B CA 1
ATOM 5591 C C . ALA B 1 296 ? 6.336 16.266 16.016 1 96.94 296 ALA B C 1
ATOM 5593 O O . ALA B 1 296 ? 5.133 16.531 16.109 1 96.94 296 ALA B O 1
ATOM 5594 N N . ILE B 1 297 ? 7.195 16.906 16.625 1 94 297 ILE B N 1
ATOM 5595 C CA . ILE B 1 297 ? 7.062 18.25 17.156 1 94 297 ILE B CA 1
ATOM 5596 C C . ILE B 1 297 ? 8.055 19.188 16.453 1 94 297 ILE B C 1
ATOM 5598 O O . ILE B 1 297 ? 9.203 18.812 16.219 1 94 297 ILE B O 1
ATOM 5602 N N . LYS B 1 298 ? 7.531 20.312 16.109 1 95.56 298 LYS B N 1
ATOM 5603 C CA . LYS B 1 298 ? 8.391 21.266 15.414 1 95.56 298 LYS B CA 1
ATOM 5604 C C . LYS B 1 298 ? 9.711 21.453 16.156 1 95.56 298 LYS B C 1
ATOM 5606 O O . LYS B 1 298 ? 9.719 21.766 17.344 1 95.56 298 LYS B O 1
ATOM 5611 N N . GLY B 1 299 ? 10.781 21.219 15.453 1 91.94 299 GLY B N 1
ATOM 5612 C CA . GLY B 1 299 ? 12.109 21.453 15.992 1 91.94 299 GLY B CA 1
ATOM 5613 C C . GLY B 1 299 ? 12.672 20.266 16.734 1 91.94 299 GLY B C 1
ATOM 5614 O O . GLY B 1 299 ? 13.836 20.266 17.141 1 91.94 299 GLY B O 1
ATOM 5615 N N . LEU B 1 300 ? 11.938 19.188 16.891 1 89.75 300 LEU B N 1
ATOM 5616 C CA . LEU B 1 300 ? 12.398 18.078 17.719 1 89.75 300 LEU B CA 1
ATOM 5617 C C . LEU B 1 300 ? 12.578 16.812 16.875 1 89.75 300 LEU B C 1
ATOM 5619 O O . LEU B 1 300 ? 12.836 15.742 17.422 1 89.75 300 LEU B O 1
ATOM 5623 N N . GLY B 1 301 ? 12.391 16.891 15.578 1 91.25 301 GLY B N 1
ATOM 5624 C CA . GLY B 1 301 ? 12.594 15.734 14.711 1 91.25 301 GLY B CA 1
ATOM 5625 C C . GLY B 1 301 ? 11.336 14.914 14.492 1 91.25 301 GLY B C 1
ATOM 5626 O O . GLY B 1 301 ? 10.281 15.234 15.047 1 91.25 301 GLY B O 1
ATOM 5627 N N . ALA B 1 302 ? 11.438 13.93 13.68 1 95.94 302 ALA B N 1
ATOM 5628 C CA . ALA B 1 302 ? 10.344 13 13.375 1 95.94 302 ALA B CA 1
ATOM 5629 C C . ALA B 1 302 ? 10.68 11.586 13.836 1 95.94 302 ALA B C 1
ATOM 5631 O O . ALA B 1 302 ? 11.844 11.18 13.812 1 95.94 302 ALA B O 1
ATOM 5632 N N . PHE B 1 303 ? 9.641 10.859 14.242 1 90.94 303 PHE B N 1
ATOM 5633 C CA . PHE B 1 303 ? 9.844 9.531 14.82 1 90.94 303 PHE B CA 1
ATOM 5634 C C . PHE B 1 303 ? 8.797 8.555 14.305 1 90.94 303 PHE B C 1
ATOM 5636 O O . PHE B 1 303 ? 7.676 8.953 13.977 1 90.94 303 PHE B O 1
ATOM 5643 N N . VAL B 1 304 ? 9.188 7.305 14.211 1 92.31 304 VAL B N 1
ATOM 5644 C CA . VAL B 1 304 ? 8.242 6.203 14.039 1 92.31 304 VAL B CA 1
ATOM 5645 C C . VAL B 1 304 ? 8.414 5.195 15.172 1 92.31 304 VAL B C 1
ATOM 5647 O O . VAL B 1 304 ? 9.5 4.648 15.367 1 92.31 304 VAL B O 1
ATOM 5650 N N . ASN B 1 305 ? 7.379 5.051 15.883 1 85.69 305 ASN B N 1
ATOM 5651 C CA . ASN B 1 305 ? 7.379 4.168 17.047 1 85.69 305 ASN B CA 1
ATOM 5652 C C . ASN B 1 305 ? 8.531 4.484 17.984 1 85.69 305 ASN B C 1
ATOM 5654 O O . ASN B 1 305 ? 9.195 3.576 18.5 1 85.69 305 ASN B O 1
ATOM 5658 N N . GLY B 1 306 ? 8.859 5.734 18.062 1 82.19 306 GLY B N 1
ATOM 5659 C CA . GLY B 1 306 ? 9.844 6.184 19.031 1 82.19 306 GLY B CA 1
ATOM 5660 C C . GLY B 1 306 ? 11.25 6.227 18.469 1 82.19 306 GLY B C 1
ATOM 5661 O O . GLY B 1 306 ? 12.172 6.707 19.141 1 82.19 306 GLY B O 1
ATOM 5662 N N . ARG B 1 307 ? 11.43 5.801 17.312 1 84.69 307 ARG B N 1
ATOM 5663 C CA . ARG B 1 307 ? 12.734 5.852 16.656 1 84.69 307 ARG B CA 1
ATOM 5664 C C . ARG B 1 307 ? 12.82 7.027 15.688 1 84.69 307 ARG B C 1
ATOM 5666 O O . ARG B 1 307 ? 11.914 7.234 14.875 1 84.69 307 ARG B O 1
ATOM 5673 N N . GLN B 1 308 ? 13.883 7.734 15.812 1 88.94 308 GLN B N 1
ATOM 5674 C CA . GLN B 1 308 ? 14.039 8.891 14.938 1 88.94 308 GLN B CA 1
ATOM 5675 C C . GLN B 1 308 ? 14.188 8.453 13.477 1 88.94 308 GLN B C 1
ATOM 5677 O O . GLN B 1 308 ? 14.828 7.441 13.188 1 88.94 308 GLN B O 1
ATOM 5682 N N . ILE B 1 309 ? 13.57 9.219 12.625 1 92.88 309 ILE B N 1
ATOM 5683 C CA . ILE B 1 309 ? 13.609 8.883 11.203 1 92.88 309 ILE B CA 1
ATOM 5684 C C . ILE B 1 309 ? 14.109 10.094 10.406 1 92.88 309 ILE B C 1
ATOM 5686 O O . ILE B 1 309 ? 14.047 11.227 10.891 1 92.88 309 ILE B O 1
ATOM 5690 N N . ARG B 1 310 ? 14.609 9.82 9.219 1 95.56 310 ARG B N 1
ATOM 5691 C CA . ARG B 1 310 ? 15.047 10.82 8.25 1 95.56 310 ARG B CA 1
ATOM 5692 C C . ARG B 1 310 ? 14.68 10.398 6.828 1 95.56 310 ARG B C 1
ATOM 5694 O O . ARG B 1 310 ? 14.602 9.203 6.531 1 95.56 310 ARG B O 1
ATOM 5701 N N . VAL B 1 311 ? 14.492 11.383 6.027 1 97.38 311 VAL B N 1
ATOM 5702 C CA . VAL B 1 311 ? 14.266 11.109 4.613 1 97.38 311 VAL B CA 1
ATOM 5703 C C . VAL B 1 311 ? 15.508 10.469 4 1 97.38 311 VAL B C 1
ATOM 5705 O O . VAL B 1 311 ? 16.578 10.453 4.625 1 97.38 311 VAL B O 1
ATOM 5708 N N . ASN B 1 312 ? 15.336 9.875 2.816 1 94 312 ASN B N 1
ATOM 5709 C CA . ASN B 1 312 ? 16.453 9.344 2.057 1 94 312 ASN B CA 1
ATOM 5710 C C . ASN B 1 312 ? 17.281 10.461 1.417 1 94 312 ASN B C 1
ATOM 5712 O O . ASN B 1 312 ? 17.016 10.867 0.287 1 94 312 ASN B O 1
ATOM 5716 N N . ALA B 1 313 ? 18.297 10.852 2.027 1 90.81 313 ALA B N 1
ATOM 5717 C CA . ALA B 1 313 ? 19.094 12.008 1.605 1 90.81 313 ALA B CA 1
ATOM 5718 C C . ALA B 1 313 ? 19.844 11.711 0.309 1 90.81 313 ALA B C 1
ATOM 5720 O O . ALA B 1 313 ? 20.328 12.633 -0.349 1 90.81 313 ALA B O 1
ATOM 5721 N N . LYS B 1 314 ? 19.906 10.508 -0.13 1 89.38 314 LYS B N 1
ATOM 5722 C CA . LYS B 1 314 ? 20.672 10.125 -1.32 1 89.38 314 LYS B CA 1
ATOM 5723 C C . LYS B 1 314 ? 19.734 9.867 -2.504 1 89.38 314 LYS B C 1
ATOM 5725 O O . LYS B 1 314 ? 20.172 9.383 -3.547 1 89.38 314 LYS B O 1
ATOM 5730 N N . ALA B 1 315 ? 18.562 10.172 -2.283 1 92.31 315 ALA B N 1
ATOM 5731 C CA . ALA B 1 315 ? 17.578 9.898 -3.324 1 92.31 315 ALA B CA 1
ATOM 5732 C C . ALA B 1 315 ? 17.891 10.664 -4.602 1 92.31 315 ALA B C 1
ATOM 5734 O O . ALA B 1 315 ? 18.156 11.867 -4.559 1 92.31 315 ALA B O 1
ATOM 5735 N N . VAL B 1 316 ? 17.953 9.945 -5.723 1 91.31 316 VAL B N 1
ATOM 5736 C CA . VAL B 1 316 ? 18.047 10.492 -7.074 1 91.31 316 VAL B CA 1
ATOM 5737 C C . VAL B 1 316 ? 16.984 9.859 -7.961 1 91.31 316 VAL B C 1
ATOM 5739 O O . VAL B 1 316 ? 16.453 8.789 -7.641 1 91.31 316 VAL B O 1
ATOM 5742 N N . PRO B 1 317 ? 16.656 10.492 -8.992 1 91.25 317 PRO B N 1
ATOM 5743 C CA . PRO B 1 317 ? 15.531 10.008 -9.805 1 91.25 317 PRO B CA 1
ATOM 5744 C C . PRO B 1 317 ? 15.695 8.547 -10.227 1 91.25 317 PRO B C 1
ATOM 5746 O O . PRO B 1 317 ? 14.758 7.754 -10.086 1 91.25 317 PRO B O 1
ATOM 5749 N N . THR B 1 318 ? 16.859 8.047 -10.578 1 88.56 318 THR B N 1
ATOM 5750 C CA . THR B 1 318 ? 17.062 6.73 -11.172 1 88.56 318 THR B CA 1
ATOM 5751 C C . THR B 1 318 ? 16.938 5.641 -10.109 1 88.56 318 THR B C 1
ATOM 5753 O O . THR B 1 318 ? 16.812 4.457 -10.445 1 88.56 318 THR B O 1
ATOM 5756 N N . THR B 1 319 ? 16.906 6.008 -8.859 1 88.88 319 THR B N 1
ATOM 5757 C CA . THR B 1 319 ? 16.781 5.008 -7.801 1 88.88 319 THR B CA 1
ATOM 5758 C C . THR B 1 319 ? 15.594 5.305 -6.902 1 88.88 319 THR B C 1
ATOM 5760 O O . THR B 1 319 ? 15.461 4.727 -5.82 1 88.88 319 THR B O 1
ATOM 5763 N N . SER B 1 320 ? 14.75 6.16 -7.344 1 94.25 320 SER B N 1
ATOM 5764 C CA . SER B 1 320 ? 13.742 6.707 -6.445 1 94.25 320 SER B CA 1
ATOM 5765 C C . SER B 1 320 ? 12.391 6.016 -6.648 1 94.25 320 SER B C 1
ATOM 5767 O O . SER B 1 320 ? 12.109 5.512 -7.738 1 94.25 320 SER B O 1
ATOM 5769 N N . VAL B 1 321 ? 11.695 5.926 -5.605 1 95.69 321 VAL B N 1
ATOM 5770 C CA . VAL B 1 321 ? 10.266 5.613 -5.633 1 95.69 321 VAL B CA 1
ATOM 5771 C C . VAL B 1 321 ? 9.453 6.902 -5.539 1 95.69 321 VAL B C 1
ATOM 5773 O O . VAL B 1 321 ? 9.562 7.645 -4.562 1 95.69 321 VAL B O 1
ATOM 5776 N N . VAL B 1 322 ? 8.664 7.152 -6.566 1 97 322 VAL B N 1
ATOM 5777 C CA . VAL B 1 322 ? 7.832 8.352 -6.633 1 97 322 VAL B CA 1
ATOM 5778 C C . VAL B 1 322 ? 6.359 7.965 -6.531 1 97 322 VAL B C 1
ATOM 5780 O O . VAL B 1 322 ? 5.918 7.004 -7.164 1 97 322 VAL B O 1
ATOM 5783 N N . VAL B 1 323 ? 5.648 8.602 -5.609 1 97.62 323 VAL B N 1
ATOM 5784 C CA . VAL B 1 323 ? 4.203 8.43 -5.527 1 97.62 323 VAL B CA 1
ATOM 5785 C C . VAL B 1 323 ? 3.504 9.664 -6.094 1 97.62 323 VAL B C 1
ATOM 5787 O O . VAL B 1 323 ? 3.76 10.789 -5.648 1 97.62 323 VAL B O 1
ATOM 5790 N N . PHE B 1 324 ? 2.734 9.508 -7.141 1 96.62 324 PHE B N 1
ATOM 5791 C CA . PHE B 1 324 ? 1.968 10.555 -7.801 1 96.62 324 PHE B CA 1
ATOM 5792 C C . PHE B 1 324 ? 0.498 10.172 -7.91 1 96.62 324 PHE B C 1
ATOM 5794 O O . PHE B 1 324 ? 0.125 9.352 -8.758 1 96.62 324 PHE B O 1
ATOM 5801 N N . ASN B 1 325 ? -0.319 10.719 -6.961 1 94.5 325 ASN B N 1
ATOM 5802 C CA . ASN B 1 325 ? -1.732 10.352 -6.922 1 94.5 325 ASN B CA 1
ATOM 5803 C C . ASN B 1 325 ? -2.514 11.039 -8.039 1 94.5 325 ASN B C 1
ATOM 5805 O O . ASN B 1 325 ? -2.135 12.117 -8.5 1 94.5 325 ASN B O 1
ATOM 5809 N N . HIS B 1 326 ? -3.562 10.391 -8.461 1 90.44 326 HIS B N 1
ATOM 5810 C CA . HIS B 1 326 ? -4.414 10.938 -9.508 1 90.44 326 HIS B CA 1
ATOM 5811 C C . HIS B 1 326 ? -5.281 12.07 -8.977 1 90.44 326 HIS B C 1
ATOM 5813 O O . HIS B 1 326 ? -5.602 12.109 -7.789 1 90.44 326 HIS B O 1
ATOM 5819 N N . PRO B 1 327 ? -5.621 12.953 -9.867 1 85.31 327 PRO B N 1
ATOM 5820 C CA . PRO B 1 327 ? -6.469 14.062 -9.43 1 85.31 327 PRO B CA 1
ATOM 5821 C C . PRO B 1 327 ? -7.887 13.617 -9.086 1 85.31 327 PRO B C 1
ATOM 5823 O O . PRO B 1 327 ? -8.445 12.734 -9.742 1 85.31 327 PRO B O 1
ATOM 5826 N N . CYS B 1 328 ? -8.312 14.125 -7.906 1 77.19 328 CYS B N 1
ATOM 5827 C CA . CYS B 1 328 ? -9.703 13.914 -7.508 1 77.19 328 CYS B CA 1
ATOM 5828 C C . CYS B 1 328 ? -10.508 15.203 -7.609 1 77.19 328 CYS B C 1
ATOM 5830 O O . CYS B 1 328 ? -10.422 16.062 -6.73 1 77.19 328 CYS B O 1
ATOM 5832 N N . GLY B 1 329 ? -11.062 15.438 -8.742 1 77.69 329 GLY B N 1
ATOM 5833 C CA . GLY B 1 329 ? -11.898 16.609 -8.898 1 77.69 329 GLY B CA 1
ATOM 5834 C C . GLY B 1 329 ? -11.109 17.859 -9.273 1 77.69 329 GLY B C 1
ATOM 5835 O O . GLY B 1 329 ? -9.898 17.781 -9.492 1 77.69 329 GLY B O 1
ATOM 5836 N N . VAL B 1 330 ? -11.859 19 -9.508 1 82.69 330 VAL B N 1
ATOM 5837 C CA . VAL B 1 330 ? -11.266 20.281 -9.875 1 82.69 330 VAL B CA 1
ATOM 5838 C C . VAL B 1 330 ? -12 21.406 -9.156 1 82.69 330 VAL B C 1
ATOM 5840 O O . VAL B 1 330 ? -13.164 21.266 -8.781 1 82.69 330 VAL B O 1
ATOM 5843 N N . MET B 1 331 ? -11.203 22.406 -8.891 1 82.75 331 MET B N 1
ATOM 5844 C CA . MET B 1 331 ? -11.805 23.609 -8.328 1 82.75 331 MET B CA 1
ATOM 5845 C C . MET B 1 331 ? -12.281 24.547 -9.43 1 82.75 331 MET B C 1
ATOM 5847 O O . MET B 1 331 ? -11.57 24.766 -10.406 1 82.75 331 MET B O 1
ATOM 5851 N N . LEU B 1 332 ? -13.539 25 -9.219 1 85.38 332 LEU B N 1
ATOM 5852 C CA . LEU B 1 332 ? -14.062 26 -10.141 1 85.38 332 LEU B CA 1
ATOM 5853 C C . LEU B 1 332 ? -13.883 27.406 -9.586 1 85.38 332 LEU B C 1
ATOM 5855 O O . LEU B 1 332 ? -14.016 27.625 -8.375 1 85.38 332 LEU B O 1
ATOM 5859 N N . SER B 1 333 ? -13.578 28.281 -10.508 1 82.19 333 SER B N 1
ATOM 5860 C CA . SER B 1 333 ? -13.609 29.688 -10.102 1 82.19 333 SER B CA 1
ATOM 5861 C C . SER B 1 333 ? -15.023 30.141 -9.758 1 82.19 333 SER B C 1
ATOM 5863 O O . SER B 1 333 ? -15.992 29.453 -10.078 1 82.19 333 SER B O 1
ATOM 5865 N N . THR B 1 334 ? -15.039 31.25 -9.047 1 83.31 334 THR B N 1
ATOM 5866 C CA . THR B 1 334 ? -16.344 31.766 -8.648 1 83.31 334 THR B CA 1
ATOM 5867 C C . THR B 1 334 ? -17.234 32 -9.867 1 83.31 334 THR B C 1
ATOM 5869 O O . THR B 1 334 ? -18.375 31.547 -9.898 1 83.31 334 THR B O 1
ATOM 5872 N N . PRO B 1 335 ? -16.703 32.562 -10.906 1 86.81 335 PRO B N 1
ATOM 5873 C CA . PRO B 1 335 ? -17.531 32.75 -12.102 1 86.81 335 PRO B CA 1
ATOM 5874 C C . PRO B 1 335 ? -17.922 31.422 -12.742 1 86.81 335 PRO B C 1
ATOM 5876 O O . PRO B 1 335 ? -19.016 31.281 -13.281 1 86.81 335 PRO B O 1
ATOM 5879 N N . GLU B 1 336 ? -17.062 30.469 -12.672 1 87.5 336 GLU B N 1
ATOM 5880 C CA . GLU B 1 336 ? -17.344 29.156 -13.25 1 87.5 336 GLU B CA 1
ATOM 5881 C C . GLU B 1 336 ? -18.406 28.422 -12.453 1 87.5 336 GLU B C 1
ATOM 5883 O O . GLU B 1 336 ? -19.234 27.703 -13.023 1 87.5 336 GLU B O 1
ATOM 5888 N N . ALA B 1 337 ? -18.375 28.641 -11.195 1 85.44 337 ALA B N 1
ATOM 5889 C CA . ALA B 1 337 ? -19.281 27.906 -10.312 1 85.44 337 ALA B CA 1
ATOM 5890 C C . ALA B 1 337 ? -20.703 28.406 -10.461 1 85.44 337 ALA B C 1
ATOM 5892 O O . ALA B 1 337 ? -21.656 27.625 -10.32 1 85.44 337 ALA B O 1
ATOM 5893 N N . VAL B 1 338 ? -20.828 29.703 -10.82 1 88.5 338 VAL B N 1
ATOM 5894 C CA . VAL B 1 338 ? -22.172 30.281 -10.922 1 88.5 338 VAL B CA 1
ATOM 5895 C C . VAL B 1 338 ? -22.688 30.141 -12.352 1 88.5 338 VAL B C 1
ATOM 5897 O O . VAL B 1 338 ? -23.875 30.312 -12.609 1 88.5 338 VAL B O 1
ATOM 5900 N N . ASN B 1 339 ? -21.844 29.688 -13.195 1 89.75 339 ASN B N 1
ATOM 5901 C CA . ASN B 1 339 ? -22.234 29.453 -14.578 1 89.75 339 ASN B CA 1
ATOM 5902 C C . ASN B 1 339 ? -23.281 28.344 -14.688 1 89.75 339 ASN B C 1
ATOM 5904 O O . ASN B 1 339 ? -23.156 27.297 -14.047 1 89.75 339 ASN B O 1
ATOM 5908 N N . PRO B 1 340 ? -24.328 28.609 -15.453 1 90.5 340 PRO B N 1
ATOM 5909 C CA . PRO B 1 340 ? -25.359 27.562 -15.633 1 90.5 340 PRO B CA 1
ATOM 5910 C C . PRO B 1 340 ? -24.797 26.266 -16.188 1 90.5 340 PRO B C 1
ATOM 5912 O O . PRO B 1 340 ? -25.359 25.188 -15.953 1 90.5 340 PRO B O 1
ATOM 5915 N N . ASP B 1 341 ? -23.719 26.406 -16.891 1 92.31 341 ASP B N 1
ATOM 5916 C CA . ASP B 1 341 ? -23.078 25.234 -17.469 1 92.31 341 ASP B CA 1
ATOM 5917 C C . ASP B 1 341 ? -21.906 24.75 -16.609 1 92.31 341 ASP B C 1
ATOM 5919 O O . ASP B 1 341 ? -20.922 24.234 -17.141 1 92.31 341 ASP B O 1
ATOM 5923 N N . SER B 1 342 ? -22.016 24.953 -15.383 1 89.88 342 SER B N 1
ATOM 5924 C CA . SER B 1 342 ? -20.906 24.656 -14.469 1 89.88 342 SER B CA 1
ATOM 5925 C C . SER B 1 342 ? -20.531 23.172 -14.523 1 89.88 342 SER B C 1
ATOM 5927 O O . SER B 1 342 ? -19.359 22.828 -14.391 1 89.88 342 SER B O 1
ATOM 5929 N N . ALA B 1 343 ? -21.469 22.375 -14.812 1 89.19 343 ALA B N 1
ATOM 5930 C CA . ALA B 1 343 ? -21.203 20.938 -14.898 1 89.19 343 ALA B CA 1
ATOM 5931 C C . ALA B 1 343 ? -20.328 20.609 -16.109 1 89.19 343 ALA B C 1
ATOM 5933 O O . ALA B 1 343 ? -19.438 19.781 -16.031 1 89.19 343 ALA B O 1
ATOM 5934 N N . ILE B 1 344 ? -20.625 21.234 -17.156 1 91.69 344 ILE B N 1
ATOM 5935 C CA . ILE B 1 344 ? -19.875 21.031 -18.375 1 91.69 344 ILE B CA 1
ATOM 5936 C C . ILE B 1 344 ? -18.453 21.578 -18.219 1 91.69 344 ILE B C 1
ATOM 5938 O O . ILE B 1 344 ? -17.484 20.953 -18.656 1 91.69 344 ILE B O 1
ATOM 5942 N N . VAL B 1 345 ? -18.422 22.719 -17.594 1 90.69 345 VAL B N 1
ATOM 5943 C CA . VAL B 1 345 ? -17.125 23.359 -17.344 1 90.69 345 VAL B CA 1
ATOM 5944 C C . VAL B 1 345 ? -16.281 22.453 -16.438 1 90.69 345 VAL B C 1
ATOM 5946 O O . VAL B 1 345 ? -15.094 22.266 -16.688 1 90.69 345 VAL B O 1
ATOM 5949 N N . ARG B 1 346 ? -16.891 21.938 -15.461 1 89.75 346 ARG B N 1
ATOM 5950 C CA . ARG B 1 346 ? -16.203 21.047 -14.531 1 89.75 346 ARG B CA 1
ATOM 5951 C C . ARG B 1 346 ? -15.656 19.812 -15.258 1 89.75 346 ARG B C 1
ATOM 5953 O O . ARG B 1 346 ? -14.516 19.406 -15.023 1 89.75 346 ARG B O 1
ATOM 5960 N N . ARG B 1 347 ? -16.406 19.312 -16.094 1 89.06 347 ARG B N 1
ATOM 5961 C CA . ARG B 1 347 ? -16 18.125 -16.828 1 89.06 347 ARG B CA 1
ATOM 5962 C C . ARG B 1 347 ? -14.828 18.422 -17.75 1 89.06 347 ARG B C 1
ATOM 5964 O O . ARG B 1 347 ? -13.875 17.641 -17.828 1 89.06 347 ARG B O 1
ATOM 5971 N N . ARG B 1 348 ? -14.922 19.469 -18.406 1 90.56 348 ARG B N 1
ATOM 5972 C CA . ARG B 1 348 ? -13.844 19.875 -19.297 1 90.56 348 ARG B CA 1
ATOM 5973 C C . ARG B 1 348 ? -12.547 20.094 -18.531 1 90.56 348 ARG B C 1
ATOM 5975 O O . ARG B 1 348 ? -11.477 19.688 -18.984 1 90.56 348 ARG B O 1
ATOM 5982 N N . LYS B 1 349 ? -12.703 20.75 -17.422 1 89.62 349 LYS B N 1
ATOM 5983 C CA . LYS B 1 349 ? -11.531 21 -16.594 1 89.62 349 LYS B CA 1
ATOM 5984 C C . LYS B 1 349 ? -10.953 19.703 -16.047 1 89.62 349 LYS B C 1
ATOM 5986 O O . LYS B 1 349 ? -9.734 19.531 -15.977 1 89.62 349 LYS B O 1
ATOM 5991 N N . TYR B 1 350 ? -11.781 18.891 -15.719 1 90.25 350 TYR B N 1
ATOM 5992 C CA . TYR B 1 350 ? -11.328 17.594 -15.211 1 90.25 350 TYR B CA 1
ATOM 5993 C C . TYR B 1 350 ? -10.609 16.797 -16.297 1 90.25 350 TYR B C 1
ATOM 5995 O O . TYR B 1 350 ? -9.578 16.172 -16.031 1 90.25 350 TYR B O 1
ATOM 6003 N N . ASP B 1 351 ? -11.133 16.828 -17.484 1 91.25 351 ASP B N 1
ATOM 6004 C CA . ASP B 1 351 ? -10.477 16.156 -18.594 1 91.25 351 ASP B CA 1
ATOM 6005 C C . ASP B 1 351 ? -9.086 16.75 -18.844 1 91.25 351 ASP B C 1
ATOM 6007 O O . ASP B 1 351 ? -8.133 16.016 -19.125 1 91.25 351 ASP B O 1
ATOM 6011 N N . ALA B 1 352 ? -9.039 18 -18.703 1 92.31 352 ALA B N 1
ATOM 6012 C CA . ALA B 1 352 ? -7.762 18.688 -18.922 1 92.31 352 ALA B CA 1
ATOM 6013 C C . ALA B 1 352 ? -6.746 18.297 -17.844 1 92.31 352 ALA B C 1
ATOM 6015 O O . ALA B 1 352 ? -5.555 18.156 -18.125 1 92.31 352 ALA B O 1
ATOM 6016 N N . VAL B 1 353 ? -7.215 18.156 -16.641 1 92.44 353 VAL B N 1
ATOM 6017 C CA . VAL B 1 353 ? -6.328 17.797 -15.547 1 92.44 353 VAL B CA 1
ATOM 6018 C C . VAL B 1 353 ? -5.809 16.375 -15.758 1 92.44 353 VAL B C 1
ATOM 6020 O O . VAL B 1 353 ? -4.648 16.078 -15.461 1 92.44 353 VAL B O 1
ATOM 6023 N N . ILE B 1 354 ? -6.617 15.555 -16.219 1 92.38 354 ILE B N 1
ATOM 6024 C CA . ILE B 1 354 ? -6.211 14.188 -16.516 1 92.38 354 ILE B CA 1
ATOM 6025 C C . ILE B 1 354 ? -5.117 14.188 -17.578 1 92.38 354 ILE B C 1
ATOM 6027 O O . ILE B 1 354 ? -4.109 13.492 -17.453 1 92.38 354 ILE B O 1
ATOM 6031 N N . ASP B 1 355 ? -5.297 15.016 -18.562 1 93.38 355 ASP B N 1
ATOM 6032 C CA . ASP B 1 355 ? -4.297 15.125 -19.625 1 93.38 355 ASP B CA 1
ATOM 6033 C C . ASP B 1 355 ? -2.947 15.57 -19.062 1 93.38 355 ASP B C 1
ATOM 6035 O O . ASP B 1 355 ? -1.906 15.016 -19.422 1 93.38 355 ASP B O 1
ATOM 6039 N N . CYS B 1 356 ? -3.016 16.516 -18.203 1 93.25 356 CYS B N 1
ATOM 6040 C CA . CYS B 1 356 ? -1.792 17 -17.578 1 93.25 356 CYS B CA 1
ATOM 6041 C C . CYS B 1 356 ? -1.131 15.898 -16.75 1 93.25 356 CYS B C 1
ATOM 6043 O O . CYS B 1 356 ? 0.08 15.688 -16.844 1 93.25 356 CYS B O 1
ATOM 6045 N N . SER B 1 357 ? -1.927 15.289 -15.969 1 93.62 357 SER B N 1
ATOM 6046 C CA . SER B 1 357 ? -1.436 14.234 -15.094 1 93.62 357 SER B CA 1
ATOM 6047 C C . SER B 1 357 ? -0.76 13.117 -15.883 1 93.62 357 SER B C 1
ATOM 6049 O O . SER B 1 357 ? 0.316 12.648 -15.508 1 93.62 357 SER B O 1
ATOM 6051 N N . VAL B 1 358 ? -1.363 12.727 -16.938 1 91.94 358 VAL B N 1
ATOM 6052 C CA . VAL B 1 358 ? -0.846 11.633 -17.75 1 91.94 358 VAL B CA 1
ATOM 6053 C C . VAL B 1 358 ? 0.449 12.062 -18.438 1 91.94 358 VAL B C 1
ATOM 6055 O O . VAL B 1 358 ? 1.395 11.281 -18.547 1 91.94 358 VAL B O 1
ATOM 6058 N N . ALA B 1 359 ? 0.538 13.25 -18.906 1 93.38 359 ALA B N 1
ATOM 6059 C CA . ALA B 1 359 ? 1.751 13.766 -19.531 1 93.38 359 ALA B CA 1
ATOM 6060 C C . ALA B 1 359 ? 2.916 13.773 -18.547 1 93.38 359 ALA B C 1
ATOM 6062 O O . ALA B 1 359 ? 4.043 13.422 -18.906 1 93.38 359 ALA B O 1
ATOM 6063 N N . MET B 1 360 ? 2.641 14.203 -17.406 1 94.62 360 MET B N 1
ATOM 6064 C CA . MET B 1 360 ? 3.67 14.234 -16.375 1 94.62 360 MET B CA 1
ATOM 6065 C C . MET B 1 360 ? 4.152 12.828 -16.047 1 94.62 360 MET B C 1
ATOM 6067 O O . MET B 1 360 ? 5.352 12.602 -15.859 1 94.62 360 MET B O 1
ATOM 6071 N N . ARG B 1 361 ? 3.289 11.883 -15.992 1 93.5 361 ARG B N 1
ATOM 6072 C CA . ARG B 1 361 ? 3.637 10.492 -15.711 1 93.5 361 ARG B CA 1
ATOM 6073 C C . ARG B 1 361 ? 4.508 9.914 -16.812 1 93.5 361 ARG B C 1
ATOM 6075 O O . ARG B 1 361 ? 5.438 9.148 -16.547 1 93.5 361 ARG B O 1
ATOM 6082 N N . GLU B 1 362 ? 4.184 10.273 -17.984 1 92.12 362 GLU B N 1
ATOM 6083 C CA . GLU B 1 362 ? 4.992 9.82 -19.109 1 92.12 362 GLU B CA 1
ATOM 6084 C C . GLU B 1 362 ? 6.441 10.273 -18.969 1 92.12 362 GLU B C 1
ATOM 6086 O O . GLU B 1 362 ? 7.367 9.5 -19.219 1 92.12 362 GLU B O 1
ATOM 6091 N N . GLU B 1 363 ? 6.582 11.445 -18.578 1 92.5 363 GLU B N 1
ATOM 6092 C CA . GLU B 1 363 ? 7.926 11.984 -18.406 1 92.5 363 GLU B CA 1
ATOM 6093 C C . GLU B 1 363 ? 8.672 11.266 -17.281 1 92.5 363 GLU B C 1
ATOM 6095 O O . GLU B 1 363 ? 9.867 10.984 -17.406 1 92.5 363 GLU B O 1
ATOM 6100 N N . LEU B 1 364 ? 7.957 11 -16.219 1 92.88 364 LEU B N 1
ATOM 6101 C CA . LEU B 1 364 ? 8.57 10.336 -15.078 1 92.88 364 LEU B CA 1
ATOM 6102 C C . LEU B 1 364 ? 8.969 8.906 -15.43 1 92.88 364 LEU B C 1
ATOM 6104 O O . LEU B 1 364 ? 9.977 8.398 -14.93 1 92.88 364 LEU B O 1
ATOM 6108 N N . LEU B 1 365 ? 8.211 8.289 -16.328 1 90.44 365 LEU B N 1
ATOM 6109 C CA . LEU B 1 365 ? 8.461 6.902 -16.688 1 90.44 365 LEU B CA 1
ATOM 6110 C C . LEU B 1 365 ? 9.586 6.805 -17.719 1 90.44 365 LEU B C 1
ATOM 6112 O O . LEU B 1 365 ? 10.328 5.816 -17.734 1 90.44 365 LEU B O 1
ATOM 6116 N N . ARG B 1 366 ? 9.773 7.785 -18.547 1 87.19 366 ARG B N 1
ATOM 6117 C CA . ARG B 1 366 ? 10.805 7.773 -19.578 1 87.19 366 ARG B CA 1
ATOM 6118 C C . ARG B 1 366 ? 12.156 8.172 -19 1 87.19 366 ARG B C 1
ATOM 6120 O O . ARG B 1 366 ? 13.203 7.805 -19.547 1 87.19 366 ARG B O 1
ATOM 6127 N N . LEU B 1 367 ? 12.375 9.133 -18.094 1 66.5 367 LEU B N 1
ATOM 6128 C CA . LEU B 1 367 ? 13.555 9.492 -17.328 1 66.5 367 LEU B CA 1
ATOM 6129 C C . LEU B 1 367 ? 13.562 8.781 -15.969 1 66.5 367 LEU B C 1
ATOM 6131 O O . LEU B 1 367 ? 13.172 9.367 -14.961 1 66.5 367 LEU B O 1
ATOM 6135 N N . PRO B 1 368 ? 14.133 7.668 -15.914 1 67.25 368 PRO B N 1
ATOM 6136 C CA . PRO B 1 368 ? 13.336 6.664 -15.211 1 67.25 368 PRO B CA 1
ATOM 6137 C C . PRO B 1 368 ? 13.562 6.684 -13.703 1 67.25 368 PRO B C 1
ATOM 6139 O O . PRO B 1 368 ? 14.711 6.754 -13.25 1 67.25 368 PRO B O 1
ATOM 6142 N N . VAL B 1 369 ? 12.578 7.211 -13.125 1 78.12 369 VAL B N 1
ATOM 6143 C CA . VAL B 1 369 ? 12.477 6.797 -11.727 1 78.12 369 VAL B CA 1
ATOM 6144 C C . VAL B 1 369 ? 12.375 5.277 -11.648 1 78.12 369 VAL B C 1
ATOM 6146 O O . VAL B 1 369 ? 11.992 4.621 -12.617 1 78.12 369 VAL B O 1
ATOM 6149 N N . THR B 1 370 ? 12.766 4.781 -10.539 1 84.5 370 THR B N 1
ATOM 6150 C CA . THR B 1 370 ? 12.758 3.332 -10.359 1 84.5 370 THR B CA 1
ATOM 6151 C C . THR B 1 370 ? 11.328 2.801 -10.289 1 84.5 370 THR B C 1
ATOM 6153 O O . THR B 1 370 ? 11.023 1.745 -10.844 1 84.5 370 THR B O 1
ATOM 6156 N N . ALA B 1 371 ? 10.516 3.525 -9.617 1 91.88 371 ALA B N 1
ATOM 6157 C CA . ALA B 1 371 ? 9.125 3.107 -9.477 1 91.88 371 ALA B CA 1
ATOM 6158 C C . ALA B 1 371 ? 8.195 4.316 -9.375 1 91.88 371 ALA B C 1
ATOM 6160 O O . ALA B 1 371 ? 8.539 5.316 -8.742 1 91.88 371 ALA B O 1
ATOM 6161 N N . LEU B 1 372 ? 7.098 4.23 -10.047 1 94.5 372 LEU B N 1
ATOM 6162 C CA . LEU B 1 372 ? 6.008 5.191 -9.945 1 94.5 372 LEU B CA 1
ATOM 6163 C C . LEU B 1 372 ? 4.758 4.535 -9.367 1 94.5 372 LEU B C 1
ATOM 6165 O O . LEU B 1 372 ? 4.27 3.539 -9.898 1 94.5 372 LEU B O 1
ATOM 6169 N N . ARG B 1 373 ? 4.277 5.082 -8.266 1 96.25 373 ARG B N 1
ATOM 6170 C CA . ARG B 1 373 ? 3.166 4.48 -7.535 1 96.25 373 ARG B CA 1
ATOM 6171 C C . ARG B 1 373 ? 2.014 5.473 -7.387 1 96.25 373 ARG B C 1
ATOM 6173 O O . ARG B 1 373 ? 2.197 6.676 -7.566 1 96.25 373 ARG B O 1
ATOM 6180 N N . CYS B 1 374 ? 0.881 4.934 -7.148 1 95.25 374 CYS B N 1
ATOM 6181 C CA . CYS B 1 374 ? -0.33 5.641 -6.75 1 95.25 374 CYS B CA 1
ATOM 6182 C C . CYS B 1 374 ? -0.979 4.973 -5.543 1 95.25 374 CYS B C 1
ATOM 6184 O O . CYS B 1 374 ? -1.292 3.781 -5.582 1 95.25 374 CYS B O 1
ATOM 6186 N N . SER B 1 375 ? -1.119 5.711 -4.52 1 91.12 375 SER B N 1
ATOM 6187 C CA . SER B 1 375 ? -1.542 5.16 -3.236 1 91.12 375 SER B CA 1
ATOM 6188 C C . SER B 1 375 ? -2.861 5.77 -2.779 1 91.12 375 SER B C 1
ATOM 6190 O O . SER B 1 375 ? -3.492 6.527 -3.521 1 91.12 375 SER B O 1
ATOM 6192 N N . GLY B 1 376 ? -3.346 5.371 -1.546 1 89.06 376 GLY B N 1
ATOM 6193 C CA . GLY B 1 376 ? -4.633 5.824 -1.04 1 89.06 376 GLY B CA 1
ATOM 6194 C C . GLY B 1 376 ? -4.52 7.012 -0.104 1 89.06 376 GLY B C 1
ATOM 6195 O O . GLY B 1 376 ? -4.879 8.133 -0.469 1 89.06 376 GLY B O 1
ATOM 6196 N N . SER B 1 377 ? -3.861 6.859 0.972 1 95.06 377 SER B N 1
ATOM 6197 C CA . SER B 1 377 ? -3.82 7.871 2.023 1 95.06 377 SER B CA 1
ATOM 6198 C C . SER B 1 377 ? -2.678 8.852 1.801 1 95.06 377 SER B C 1
ATOM 6200 O O . SER B 1 377 ? -1.521 8.453 1.66 1 95.06 377 SER B O 1
ATOM 6202 N N . CYS B 1 378 ? -3.049 10.125 1.776 1 96.56 378 CYS B N 1
ATOM 6203 C CA . CYS B 1 378 ? -2.062 11.195 1.641 1 96.56 378 CYS B CA 1
ATOM 6204 C C . CYS B 1 378 ? -1.132 11.234 2.848 1 96.56 378 CYS B C 1
ATOM 6206 O O . CYS B 1 378 ? 0.091 11.242 2.693 1 96.56 378 CYS B O 1
ATOM 6208 N N . ALA B 1 379 ? -1.704 11.203 4.039 1 97.88 379 ALA B N 1
ATOM 6209 C CA . ALA B 1 379 ? -0.922 11.305 5.266 1 97.88 379 ALA B CA 1
ATOM 6210 C C . ALA B 1 379 ? 0.023 10.117 5.418 1 97.88 379 ALA B C 1
ATOM 6212 O O . ALA B 1 379 ? 1.17 10.281 5.844 1 97.88 379 ALA B O 1
ATOM 6213 N N . THR B 1 380 ? -0.425 8.93 5.039 1 97.25 380 THR B N 1
ATOM 6214 C CA . THR B 1 380 ? 0.43 7.75 5.086 1 97.25 380 THR B CA 1
ATOM 6215 C C . THR B 1 380 ? 1.612 7.898 4.133 1 97.25 380 THR B C 1
ATOM 6217 O O . THR B 1 380 ? 2.742 7.543 4.477 1 97.25 380 THR B O 1
ATOM 6220 N N . THR B 1 381 ? 1.338 8.367 2.98 1 98.06 381 THR B N 1
ATOM 6221 C CA . THR B 1 381 ? 2.398 8.531 1.991 1 98.06 381 THR B CA 1
ATOM 6222 C C . THR B 1 381 ? 3.42 9.562 2.453 1 98.06 381 THR B C 1
ATOM 6224 O O . THR B 1 381 ? 4.625 9.367 2.297 1 98.06 381 THR B O 1
ATOM 6227 N N . LEU B 1 382 ? 2.891 10.656 2.99 1 98.62 382 LEU B N 1
ATOM 6228 C CA . LEU B 1 382 ? 3.797 11.664 3.531 1 98.62 382 LEU B CA 1
ATOM 6229 C C . LEU B 1 382 ? 4.645 11.078 4.656 1 98.62 382 LEU B C 1
ATOM 6231 O O . LEU B 1 382 ? 5.836 11.383 4.762 1 98.62 382 LEU B O 1
ATOM 6235 N N . ALA B 1 383 ? 4.059 10.266 5.5 1 98.31 383 ALA B N 1
ATOM 6236 C CA . ALA B 1 383 ? 4.809 9.594 6.551 1 98.31 383 ALA B CA 1
ATOM 6237 C C . ALA B 1 383 ? 5.887 8.688 5.965 1 98.31 383 ALA B C 1
ATOM 6239 O O . ALA B 1 383 ? 6.984 8.578 6.512 1 98.31 383 ALA B O 1
ATOM 6240 N N . HIS B 1 384 ? 5.594 8.047 4.855 1 98.06 384 HIS B N 1
ATOM 6241 C CA . HIS B 1 384 ? 6.574 7.199 4.184 1 98.06 384 HIS B CA 1
ATOM 6242 C C . HIS B 1 384 ? 7.723 8.023 3.617 1 98.06 384 HIS B C 1
ATOM 6244 O O . HIS B 1 384 ? 8.867 7.57 3.586 1 98.06 384 HIS B O 1
ATOM 6250 N N . VAL B 1 385 ? 7.418 9.195 3.119 1 98.56 385 VAL B N 1
ATOM 6251 C CA . VAL B 1 385 ? 8.484 10.086 2.682 1 98.56 385 VAL B CA 1
ATOM 6252 C C . VAL B 1 385 ? 9.391 10.43 3.861 1 98.56 385 VAL B C 1
ATOM 6254 O O . VAL B 1 385 ? 10.617 10.328 3.76 1 98.56 385 VAL B O 1
ATOM 6257 N N . ALA B 1 386 ? 8.766 10.781 4.961 1 98.5 386 ALA B N 1
ATOM 6258 C CA . ALA B 1 386 ? 9.508 11.156 6.16 1 98.5 386 ALA B CA 1
ATOM 6259 C C . ALA B 1 386 ? 10.406 10.016 6.629 1 98.5 386 ALA B C 1
ATOM 6261 O O . ALA B 1 386 ? 11.508 10.242 7.121 1 98.5 386 ALA B O 1
ATOM 6262 N N . ALA B 1 387 ? 9.953 8.82 6.426 1 96.69 387 ALA B N 1
ATOM 6263 C CA . ALA B 1 387 ? 10.664 7.637 6.906 1 96.69 387 ALA B CA 1
ATOM 6264 C C . ALA B 1 387 ? 11.703 7.172 5.887 1 96.69 387 ALA B C 1
ATOM 6266 O O . ALA B 1 387 ? 12.367 6.156 6.094 1 96.69 387 ALA B O 1
ATOM 6267 N N . GLY B 1 388 ? 11.781 7.832 4.785 1 96.25 388 GLY B N 1
ATOM 6268 C CA . GLY B 1 388 ? 12.773 7.496 3.775 1 96.25 388 GLY B CA 1
ATOM 6269 C C . GLY B 1 388 ? 12.352 6.34 2.889 1 96.25 388 GLY B C 1
ATOM 6270 O O . GLY B 1 388 ? 13.18 5.734 2.207 1 96.25 388 GLY B O 1
ATOM 6271 N N . ARG B 1 389 ? 11.078 5.992 2.893 1 96 389 ARG B N 1
ATOM 6272 C CA . ARG B 1 389 ? 10.57 4.859 2.123 1 96 389 ARG B CA 1
ATOM 6273 C C . ARG B 1 389 ? 10.102 5.305 0.742 1 96 389 ARG B C 1
ATOM 6275 O O . ARG B 1 389 ? 10.078 4.508 -0.198 1 96 389 ARG B O 1
ATOM 6282 N N . VAL B 1 390 ? 9.641 6.496 0.631 1 97.81 390 VAL B N 1
ATOM 6283 C CA . VAL B 1 390 ? 9.25 7.168 -0.604 1 97.81 390 VAL B CA 1
ATOM 6284 C C . VAL B 1 390 ? 10.133 8.398 -0.824 1 97.81 390 VAL B C 1
ATOM 6286 O O . VAL B 1 390 ? 10.453 9.117 0.124 1 97.81 390 VAL B O 1
ATOM 6289 N N . ASP B 1 391 ? 10.484 8.633 -2.049 1 98 391 ASP B N 1
ATOM 6290 C CA . ASP B 1 391 ? 11.5 9.656 -2.285 1 98 391 ASP B CA 1
ATOM 6291 C C . ASP B 1 391 ? 10.859 10.961 -2.758 1 98 391 ASP B C 1
ATOM 6293 O O . ASP B 1 391 ? 11.461 12.031 -2.639 1 98 391 ASP B O 1
ATOM 6297 N N . ALA B 1 392 ? 9.727 10.867 -3.316 1 98.25 392 ALA B N 1
ATOM 6298 C CA . ALA B 1 392 ? 8.953 12.047 -3.701 1 98.25 392 ALA B CA 1
ATOM 6299 C C . ALA B 1 392 ? 7.465 11.727 -3.783 1 98.25 392 ALA B C 1
ATOM 6301 O O . ALA B 1 392 ? 7.082 10.625 -4.18 1 98.25 392 ALA B O 1
ATOM 6302 N N . TYR B 1 393 ? 6.711 12.727 -3.4 1 98.44 393 TYR B N 1
ATOM 6303 C CA . TYR B 1 393 ? 5.262 12.562 -3.393 1 98.44 393 TYR B CA 1
ATOM 6304 C C . TYR B 1 393 ? 4.57 13.82 -3.898 1 98.44 393 TYR B C 1
ATOM 6306 O O . TYR B 1 393 ? 4.918 14.938 -3.498 1 98.44 393 TYR B O 1
ATOM 6314 N N . LEU B 1 394 ? 3.576 13.625 -4.82 1 97.38 394 LEU B N 1
ATOM 6315 C CA . LEU B 1 394 ? 2.73 14.711 -5.305 1 97.38 394 LEU B CA 1
ATOM 6316 C C . LEU B 1 394 ? 1.255 14.383 -5.102 1 97.38 394 LEU B C 1
ATOM 6318 O O . LEU B 1 394 ? 0.768 13.359 -5.582 1 97.38 394 LEU B O 1
ATOM 6322 N N . GLU B 1 395 ? 0.576 15.211 -4.348 1 94.94 395 GLU B N 1
ATOM 6323 C CA . GLU B 1 395 ? -0.871 15.18 -4.156 1 94.94 395 GLU B CA 1
ATOM 6324 C C . GLU B 1 395 ? -1.523 16.453 -4.672 1 94.94 395 GLU B C 1
ATOM 6326 O O . GLU B 1 395 ? -1.426 17.516 -4.035 1 94.94 395 GLU B O 1
ATOM 6331 N N . PRO B 1 396 ? -2.254 16.406 -5.754 1 89.38 396 PRO B N 1
ATOM 6332 C CA . PRO B 1 396 ? -2.779 17.641 -6.363 1 89.38 396 PRO B CA 1
ATOM 6333 C C . PRO B 1 396 ? -4.043 18.141 -5.672 1 89.38 396 PRO B C 1
ATOM 6335 O O . PRO B 1 396 ? -4.383 19.328 -5.781 1 89.38 396 PRO B O 1
ATOM 6338 N N . ALA B 1 397 ? -4.777 17.297 -4.984 1 85.25 397 ALA B N 1
ATOM 6339 C CA . ALA B 1 397 ? -6.082 17.703 -4.469 1 85.25 397 ALA B CA 1
ATOM 6340 C C . ALA B 1 397 ? -6.215 17.359 -2.986 1 85.25 397 ALA B C 1
ATOM 6342 O O . ALA B 1 397 ? -7.258 16.875 -2.547 1 85.25 397 ALA B O 1
ATOM 6343 N N . GLY B 1 398 ? -5.176 17.688 -2.352 1 86.31 398 GLY B N 1
ATOM 6344 C CA . GLY B 1 398 ? -5.238 17.438 -0.92 1 86.31 398 GLY B CA 1
ATOM 6345 C C . GLY B 1 398 ? -6 18.516 -0.159 1 86.31 398 GLY B C 1
ATOM 6346 O O . GLY B 1 398 ? -6.199 19.625 -0.666 1 86.31 398 GLY B O 1
ATOM 6347 N N . LYS B 1 399 ? -6.586 18.156 0.949 1 91 399 LYS B N 1
ATOM 6348 C CA . LYS B 1 399 ? -7.164 19.078 1.913 1 91 399 LYS B CA 1
ATOM 6349 C C . LYS B 1 399 ? -6.227 19.297 3.102 1 91 399 LYS B C 1
ATOM 6351 O O . LYS B 1 399 ? -5.316 18.5 3.328 1 91 399 LYS B O 1
ATOM 6356 N N . ILE B 1 400 ? -6.449 20.375 3.807 1 93.94 400 ILE B N 1
ATOM 6357 C CA . ILE B 1 400 ? -5.543 20.75 4.883 1 93.94 400 ILE B CA 1
ATOM 6358 C C . ILE B 1 400 ? -5.426 19.609 5.891 1 93.94 400 ILE B C 1
ATOM 6360 O O . ILE B 1 400 ? -4.348 19.375 6.438 1 93.94 400 ILE B O 1
ATOM 6364 N N . TRP B 1 401 ? -6.512 18.859 6.133 1 95 401 TRP B N 1
ATOM 6365 C CA . TRP B 1 401 ? -6.477 17.797 7.129 1 95 401 TRP B CA 1
ATOM 6366 C C . TRP B 1 401 ? -5.738 16.578 6.598 1 95 401 TRP B C 1
ATOM 6368 O O . TRP B 1 401 ? -5.344 15.695 7.363 1 95 401 TRP B O 1
ATOM 6378 N N . ASN B 1 402 ? -5.5 16.547 5.297 1 95 402 ASN B N 1
ATOM 6379 C CA . ASN B 1 402 ? -4.723 15.453 4.711 1 95 402 ASN B CA 1
ATOM 6380 C C . ASN B 1 402 ? -3.225 15.719 4.816 1 95 402 ASN B C 1
ATOM 6382 O O . ASN B 1 402 ? -2.428 14.781 4.867 1 95 402 ASN B O 1
ATOM 6386 N N . VAL B 1 403 ? -2.879 17.031 4.816 1 96.69 403 VAL B N 1
ATOM 6387 C CA . VAL B 1 403 ? -1.468 17.312 4.57 1 96.69 403 VAL B CA 1
ATOM 6388 C C . VAL B 1 403 ? -0.826 17.875 5.836 1 96.69 403 VAL B C 1
ATOM 6390 O O . VAL B 1 403 ? 0.399 17.859 5.977 1 96.69 403 VAL B O 1
ATOM 6393 N N . CYS B 1 404 ? -1.593 18.359 6.781 1 97.69 404 CYS B N 1
ATOM 6394 C CA . CYS B 1 404 ? -1.079 19.109 7.914 1 97.69 404 CYS B CA 1
ATOM 6395 C C . CYS B 1 404 ? -0.063 18.297 8.703 1 97.69 404 CYS B C 1
ATOM 6397 O O . CYS B 1 404 ? 1.104 18.688 8.805 1 97.69 404 CYS B O 1
ATOM 6399 N N . ALA B 1 405 ? -0.458 17.172 9.227 1 98.56 405 ALA B N 1
ATOM 6400 C CA . ALA B 1 405 ? 0.44 16.344 10.031 1 98.56 405 ALA B CA 1
ATOM 6401 C C . ALA B 1 405 ? 1.599 15.812 9.188 1 98.56 405 ALA B C 1
ATOM 6403 O O . ALA B 1 405 ? 2.76 15.891 9.602 1 98.56 405 ALA B O 1
ATOM 6404 N N . GLY B 1 406 ? 1.29 15.336 8.008 1 98.69 406 GLY B N 1
ATOM 6405 C CA . GLY B 1 406 ? 2.299 14.742 7.145 1 98.69 406 GLY B CA 1
ATOM 6406 C C . GLY B 1 406 ? 3.369 15.734 6.719 1 98.69 406 GLY B C 1
ATOM 6407 O O . GLY B 1 406 ? 4.543 15.367 6.594 1 98.69 406 GLY B O 1
ATOM 6408 N N . SER B 1 407 ? 2.965 16.953 6.461 1 98.44 407 SER B N 1
ATOM 6409 C CA . SER B 1 407 ? 3.934 17.969 6.035 1 98.44 407 SER B CA 1
ATOM 6410 C C . SER B 1 407 ? 4.973 18.219 7.121 1 98.44 407 SER B C 1
ATOM 6412 O O . SER B 1 407 ? 6.16 18.375 6.824 1 98.44 407 SER B O 1
ATOM 6414 N N . LEU B 1 408 ? 4.559 18.281 8.367 1 98.69 408 LEU B N 1
ATOM 6415 C CA . LEU B 1 408 ? 5.5 18.469 9.461 1 98.69 408 LEU B CA 1
ATOM 6416 C C . LEU B 1 408 ? 6.43 17.281 9.602 1 98.69 408 LEU B C 1
ATOM 6418 O O . LEU B 1 408 ? 7.625 17.438 9.867 1 98.69 408 LEU B O 1
ATOM 6422 N N . LEU B 1 409 ? 5.863 16.062 9.453 1 98.69 409 LEU B N 1
ATOM 6423 C CA . LEU B 1 409 ? 6.695 14.867 9.508 1 98.69 409 LEU B CA 1
ATOM 6424 C C . LEU B 1 409 ? 7.844 14.953 8.508 1 98.69 409 LEU B C 1
ATOM 6426 O O . LEU B 1 409 ? 9 14.711 8.859 1 98.69 409 LEU B O 1
ATOM 6430 N N . VAL B 1 410 ? 7.527 15.312 7.309 1 98.81 410 VAL B N 1
ATOM 6431 C CA . VAL B 1 410 ? 8.523 15.359 6.242 1 98.81 410 VAL B CA 1
ATOM 6432 C C . VAL B 1 410 ? 9.562 16.438 6.555 1 98.81 410 VAL B C 1
ATOM 6434 O O . VAL B 1 410 ? 10.766 16.188 6.453 1 98.81 410 VAL B O 1
ATOM 6437 N N . ALA B 1 411 ? 9.086 17.578 6.949 1 98.31 411 ALA B N 1
ATOM 6438 C CA . ALA B 1 411 ? 9.992 18.688 7.258 1 98.31 411 ALA B CA 1
ATOM 6439 C C . ALA B 1 411 ? 10.93 18.312 8.398 1 98.31 411 ALA B C 1
ATOM 6441 O O . ALA B 1 411 ? 12.148 18.5 8.297 1 98.31 411 ALA B O 1
ATOM 6442 N N . GLU B 1 412 ? 10.406 17.781 9.5 1 96.44 412 GLU B N 1
ATOM 6443 C CA . GLU B 1 412 ? 11.188 17.422 10.68 1 96.44 412 GLU B CA 1
ATOM 6444 C C . GLU B 1 412 ? 12.133 16.266 10.391 1 96.44 412 GLU B C 1
ATOM 6446 O O . GLU B 1 412 ? 13.133 16.078 11.086 1 96.44 412 GLU B O 1
ATOM 6451 N N . ALA B 1 413 ? 11.828 15.5 9.352 1 97.69 413 ALA B N 1
ATOM 6452 C CA . ALA B 1 413 ? 12.688 14.391 8.945 1 97.69 413 ALA B CA 1
ATOM 6453 C C . ALA B 1 413 ? 13.781 14.867 7.996 1 97.69 413 ALA B C 1
ATOM 6455 O O . ALA B 1 413 ? 14.633 14.078 7.578 1 97.69 413 ALA B O 1
ATOM 6456 N N . GLY B 1 414 ? 13.719 16.109 7.617 1 96.94 414 GLY B N 1
ATOM 6457 C CA . GLY B 1 414 ? 14.766 16.688 6.785 1 96.94 414 GLY B CA 1
ATOM 6458 C C . GLY B 1 414 ? 14.383 16.766 5.32 1 96.94 414 GLY B C 1
ATOM 6459 O O . GLY B 1 414 ? 15.242 17 4.465 1 96.94 414 GLY B O 1
ATOM 6460 N N . GLY B 1 415 ? 13.148 16.562 5.051 1 98.31 415 GLY B N 1
ATOM 6461 C CA . GLY B 1 415 ? 12.695 16.625 3.67 1 98.31 415 GLY B CA 1
ATOM 6462 C C . GLY B 1 415 ? 12.25 18.016 3.246 1 98.31 415 GLY B C 1
ATOM 6463 O O . GLY B 1 415 ? 12.383 18.969 4.012 1 98.31 415 GLY B O 1
ATOM 6464 N N . VAL B 1 416 ? 11.797 18.062 1.953 1 98.19 416 VAL B N 1
ATOM 6465 C CA . VAL B 1 416 ? 11.328 19.312 1.344 1 98.19 416 VAL B CA 1
ATOM 6466 C C . VAL B 1 416 ? 9.812 19.25 1.157 1 98.19 416 VAL B C 1
ATOM 6468 O O . VAL B 1 416 ? 9.273 18.25 0.7 1 98.19 416 VAL B O 1
ATOM 6471 N N . VAL B 1 417 ? 9.164 20.344 1.577 1 98.19 417 VAL B N 1
ATOM 6472 C CA . VAL B 1 417 ? 7.715 20.438 1.419 1 98.19 417 VAL B CA 1
ATOM 6473 C C . VAL B 1 417 ? 7.359 21.703 0.636 1 98.19 417 VAL B C 1
ATOM 6475 O O . VAL B 1 417 ? 7.555 22.812 1.122 1 98.19 417 VAL B O 1
ATOM 6478 N N . TYR B 1 418 ? 6.82 21.5 -0.594 1 96.38 418 TYR B N 1
ATOM 6479 C CA . TYR B 1 418 ? 6.438 22.578 -1.493 1 96.38 418 TYR B CA 1
ATOM 6480 C C . TYR B 1 418 ? 4.984 22.438 -1.932 1 96.38 418 TYR B C 1
ATOM 6482 O O . TYR B 1 418 ? 4.359 21.391 -1.693 1 96.38 418 TYR B O 1
ATOM 6490 N N . ASN B 1 419 ? 4.465 23.531 -2.41 1 93.25 419 ASN B N 1
ATOM 6491 C CA . ASN B 1 419 ? 3.271 23.391 -3.238 1 93.25 419 ASN B CA 1
ATOM 6492 C C . ASN B 1 419 ? 3.629 23.094 -4.691 1 93.25 419 ASN B C 1
ATOM 6494 O O . ASN B 1 419 ? 4.797 22.875 -5.016 1 93.25 419 ASN B O 1
ATOM 6498 N N . MET B 1 420 ? 2.686 23.047 -5.594 1 93.12 420 MET B N 1
ATOM 6499 C CA . MET B 1 420 ? 2.9 22.609 -6.969 1 93.12 420 MET B CA 1
ATOM 6500 C C . MET B 1 420 ? 3.604 23.688 -7.785 1 93.12 420 MET B C 1
ATOM 6502 O O . MET B 1 420 ? 4.059 23.422 -8.898 1 93.12 420 MET B O 1
ATOM 6506 N N . LEU B 1 421 ? 3.73 24.875 -7.23 1 91.81 421 LEU B N 1
ATOM 6507 C CA . LEU B 1 421 ? 4.422 25.953 -7.91 1 91.81 421 LEU B CA 1
ATOM 6508 C C . LEU B 1 421 ? 5.891 26.016 -7.5 1 91.81 421 LEU B C 1
ATOM 6510 O O . LEU B 1 421 ? 6.645 26.859 -7.988 1 91.81 421 LEU B O 1
ATOM 6514 N N . GLY B 1 422 ? 6.266 25.156 -6.562 1 91.88 422 GLY B N 1
ATOM 6515 C CA . GLY B 1 422 ? 7.645 25.125 -6.098 1 91.88 422 GLY B CA 1
ATOM 6516 C C . GLY B 1 422 ? 7.91 26.094 -4.965 1 91.88 422 GLY B C 1
ATOM 6517 O O . GLY B 1 422 ? 9.055 26.5 -4.734 1 91.88 422 GLY B O 1
ATOM 6518 N N . ARG B 1 423 ? 6.883 26.531 -4.344 1 92.19 423 ARG B N 1
ATOM 6519 C CA . ARG B 1 423 ? 6.988 27.391 -3.176 1 92.19 423 ARG B CA 1
ATOM 6520 C C . ARG B 1 423 ? 6.719 26.625 -1.889 1 92.19 423 ARG B C 1
ATOM 6522 O O . ARG B 1 423 ? 6.078 25.578 -1.913 1 92.19 423 ARG B O 1
ATOM 6529 N N . PRO B 1 424 ? 7.297 27.156 -0.77 1 93.38 424 PRO B N 1
ATOM 6530 C CA . PRO B 1 424 ? 6.969 26.5 0.496 1 93.38 424 PRO B CA 1
ATOM 6531 C C . PRO B 1 424 ? 5.465 26.391 0.728 1 93.38 424 PRO B C 1
ATOM 6533 O O . PRO B 1 424 ? 4.711 27.297 0.395 1 93.38 424 PRO B O 1
ATOM 6536 N N . LEU B 1 425 ? 5.031 25.312 1.245 1 92.38 425 LEU B N 1
ATOM 6537 C CA . LEU B 1 425 ? 3.615 25.062 1.479 1 92.38 425 LEU B CA 1
ATOM 6538 C C . LEU B 1 425 ? 3.047 26.031 2.498 1 92.38 425 LEU B C 1
ATOM 6540 O O . LEU B 1 425 ? 3.598 26.188 3.592 1 92.38 425 LEU B O 1
ATOM 6544 N N . ASP B 1 426 ? 1.999 26.719 2.086 1 90.88 426 ASP B N 1
ATOM 6545 C CA . ASP B 1 426 ? 1.188 27.547 2.965 1 90.88 426 ASP B CA 1
ATOM 6546 C C . ASP B 1 426 ? -0.244 27.031 3.053 1 90.88 426 ASP B C 1
ATOM 6548 O O . ASP B 1 426 ? -1.084 27.359 2.215 1 90.88 426 ASP B O 1
ATOM 6552 N N . MET B 1 427 ? -0.492 26.344 4.074 1 89.88 427 MET B N 1
ATOM 6553 C CA . MET B 1 427 ? -1.738 25.594 4.203 1 89.88 427 MET B CA 1
ATOM 6554 C C . MET B 1 427 ? -2.928 26.547 4.352 1 89.88 427 MET B C 1
ATOM 6556 O O . MET B 1 427 ? -4.078 26.125 4.191 1 89.88 427 MET B O 1
ATOM 6560 N N . ALA B 1 428 ? -2.699 27.734 4.742 1 86.88 428 ALA B N 1
ATOM 6561 C CA . ALA B 1 428 ? -3.787 28.719 4.828 1 86.88 428 ALA B CA 1
ATOM 6562 C C . ALA B 1 428 ? -4.355 29.031 3.447 1 86.88 428 ALA B C 1
ATOM 6564 O O . ALA B 1 428 ? -5.504 29.453 3.326 1 86.88 428 ALA B O 1
ATOM 6565 N N . TYR B 1 429 ? -3.555 28.688 2.414 1 82 429 TYR B N 1
ATOM 6566 C CA . TYR B 1 429 ? -3.967 29.094 1.076 1 82 429 TYR B CA 1
ATOM 6567 C C . TYR B 1 429 ? -4.156 27.891 0.167 1 82 429 TYR B C 1
ATOM 6569 O O . TYR B 1 429 ? -4.988 27.906 -0.741 1 82 429 TYR B O 1
ATOM 6577 N N . ASP B 1 430 ? -3.324 26.969 0.322 1 82.94 430 ASP B N 1
ATOM 6578 C CA . ASP B 1 430 ? -3.359 25.828 -0.587 1 82.94 430 ASP B CA 1
ATOM 6579 C C . ASP B 1 430 ? -2.906 24.562 0.117 1 82.94 430 ASP B C 1
ATOM 6581 O O . ASP B 1 430 ? -2.043 24.594 0.996 1 82.94 430 ASP B O 1
ATOM 6585 N N . ALA B 1 431 ? -3.613 23.484 -0.313 1 84.19 431 ALA B N 1
ATOM 6586 C CA . ALA B 1 431 ? -3.262 22.203 0.307 1 84.19 431 ALA B CA 1
ATOM 6587 C C . ALA B 1 431 ? -2.695 21.234 -0.725 1 84.19 431 ALA B C 1
ATOM 6589 O O . ALA B 1 431 ? -2.584 20.031 -0.459 1 84.19 431 ALA B O 1
ATOM 6590 N N . THR B 1 432 ? -2.309 21.781 -1.969 1 88.69 432 THR B N 1
ATOM 6591 C CA . THR B 1 432 ? -1.523 20.969 -2.889 1 88.69 432 THR B CA 1
ATOM 6592 C C . THR B 1 432 ? -0.104 20.781 -2.365 1 88.69 432 THR B C 1
ATOM 6594 O O . THR B 1 432 ? 0.485 21.703 -1.799 1 88.69 432 THR B O 1
ATOM 6597 N N . ILE B 1 433 ? 0.412 19.562 -2.604 1 94 433 ILE B N 1
ATOM 6598 C CA . ILE B 1 433 ? 1.673 19.344 -1.902 1 94 433 ILE B CA 1
ATOM 6599 C C . ILE B 1 433 ? 2.613 18.531 -2.775 1 94 433 ILE B C 1
ATOM 6601 O O . ILE B 1 433 ? 2.184 17.578 -3.445 1 94 433 ILE B O 1
ATOM 6605 N N . VAL B 1 434 ? 3.818 18.984 -2.789 1 97.44 434 VAL B N 1
ATOM 6606 C CA . VAL B 1 434 ? 4.973 18.219 -3.252 1 97.44 434 VAL B CA 1
ATOM 6607 C C . VAL B 1 434 ? 5.941 17.984 -2.094 1 97.44 434 VAL B C 1
ATOM 6609 O O . VAL B 1 434 ? 6.512 18.938 -1.555 1 97.44 434 VAL B O 1
ATOM 6612 N N . ALA B 1 435 ? 6.043 16.781 -1.654 1 98.56 435 ALA B N 1
ATOM 6613 C CA . ALA B 1 435 ? 6.98 16.391 -0.605 1 98.56 435 ALA B CA 1
ATOM 6614 C C . ALA B 1 435 ? 8.094 15.5 -1.161 1 98.56 435 ALA B C 1
ATOM 6616 O O . ALA B 1 435 ? 7.828 14.586 -1.938 1 98.56 435 ALA B O 1
ATOM 6617 N N . ALA B 1 436 ? 9.352 15.82 -0.804 1 98.56 436 ALA B N 1
ATOM 6618 C CA . ALA B 1 436 ? 10.469 15.086 -1.391 1 98.56 436 ALA B CA 1
ATOM 6619 C C . ALA B 1 436 ? 11.609 14.93 -0.391 1 98.56 436 ALA B C 1
ATOM 6621 O O . ALA B 1 436 ? 11.742 15.727 0.535 1 98.56 436 ALA B O 1
ATOM 6622 N N . ALA B 1 437 ? 12.352 13.914 -0.645 1 97.88 437 ALA B N 1
ATOM 6623 C CA . ALA B 1 437 ? 13.5 13.609 0.209 1 97.88 437 ALA B CA 1
ATOM 6624 C C . ALA B 1 437 ? 14.617 14.625 0.012 1 97.88 437 ALA B C 1
ATOM 6626 O O . ALA B 1 437 ? 15.359 14.938 0.949 1 97.88 437 ALA B O 1
ATOM 6627 N N . THR B 1 438 ? 14.781 15.094 -1.228 1 96.81 438 THR B N 1
ATOM 6628 C CA . THR B 1 438 ? 15.844 16.031 -1.573 1 96.81 438 THR B CA 1
ATOM 6629 C C . THR B 1 438 ? 15.297 17.188 -2.414 1 96.81 438 THR B C 1
ATOM 6631 O O . THR B 1 438 ? 14.195 17.094 -2.953 1 96.81 438 THR B O 1
ATOM 6634 N N . LEU B 1 439 ? 16.125 18.203 -2.445 1 96.62 439 LEU B N 1
ATOM 6635 C CA . LEU B 1 439 ? 15.758 19.344 -3.283 1 96.62 439 LEU B CA 1
ATOM 6636 C C . LEU B 1 439 ? 15.68 18.938 -4.75 1 96.62 439 LEU B C 1
ATOM 6638 O O . LEU B 1 439 ? 14.797 19.391 -5.484 1 96.62 439 LEU B O 1
ATOM 6642 N N . GLU B 1 440 ? 16.547 18.094 -5.145 1 95.75 440 GLU B N 1
ATOM 6643 C CA . GLU B 1 440 ? 16.562 17.609 -6.523 1 95.75 440 GLU B CA 1
ATOM 6644 C C . GLU B 1 440 ? 15.242 16.906 -6.871 1 95.75 440 GLU B C 1
ATOM 6646 O O . GLU B 1 440 ? 14.672 17.141 -7.938 1 95.75 440 GLU B O 1
ATOM 6651 N N . MET B 1 441 ? 14.805 16.078 -5.977 1 96.56 441 MET B N 1
ATOM 6652 C CA . MET B 1 441 ? 13.555 15.359 -6.203 1 96.56 441 MET B CA 1
ATOM 6653 C C . MET B 1 441 ? 12.367 16.312 -6.188 1 96.56 441 MET B C 1
ATOM 6655 O O . MET B 1 441 ? 11.406 16.125 -6.941 1 96.56 441 MET B O 1
ATOM 6659 N N . ALA B 1 442 ? 12.398 17.297 -5.32 1 97.25 442 ALA B N 1
ATOM 6660 C CA . ALA B 1 442 ? 11.336 18.297 -5.273 1 97.25 442 ALA B CA 1
ATOM 6661 C C . ALA B 1 442 ? 11.266 19.078 -6.578 1 97.25 442 ALA B C 1
ATOM 6663 O O . ALA B 1 442 ? 10.188 19.297 -7.121 1 97.25 442 ALA B O 1
ATOM 6664 N N . ASP B 1 443 ? 12.406 19.453 -7.059 1 95.81 443 ASP B N 1
ATOM 6665 C CA . ASP B 1 443 ? 12.484 20.203 -8.305 1 95.81 443 ASP B CA 1
ATOM 6666 C C . ASP B 1 443 ? 11.984 19.375 -9.484 1 95.81 443 ASP B C 1
ATOM 6668 O O . ASP B 1 443 ? 11.297 19.891 -10.367 1 95.81 443 ASP B O 1
ATOM 6672 N N . LEU B 1 444 ? 12.352 18.156 -9.398 1 94.62 444 LEU B N 1
ATOM 6673 C CA . LEU B 1 444 ? 11.898 17.234 -10.445 1 94.62 444 LEU B CA 1
ATOM 6674 C C . LEU B 1 444 ? 10.375 17.266 -10.562 1 94.62 444 LEU B C 1
ATOM 6676 O O . LEU B 1 444 ? 9.836 17.328 -11.664 1 94.62 444 LEU B O 1
ATOM 6680 N N . MET B 1 445 ? 9.703 17.281 -9.484 1 95.75 445 MET B N 1
ATOM 6681 C CA . MET B 1 445 ? 8.242 17.219 -9.461 1 95.75 445 MET B CA 1
ATOM 6682 C C . MET B 1 445 ? 7.641 18.594 -9.75 1 95.75 445 MET B C 1
ATOM 6684 O O . MET B 1 445 ? 6.719 18.719 -10.562 1 95.75 445 MET B O 1
ATOM 6688 N N . THR B 1 446 ? 8.164 19.625 -9.188 1 95.94 446 THR B N 1
ATOM 6689 C CA . THR B 1 446 ? 7.574 20.953 -9.305 1 95.94 446 THR B CA 1
ATOM 6690 C C . THR B 1 446 ? 7.773 21.516 -10.711 1 95.94 446 THR B C 1
ATOM 6692 O O . THR B 1 446 ? 6.918 22.234 -11.227 1 95.94 446 THR B O 1
ATOM 6695 N N . GLU B 1 447 ? 8.891 21.234 -11.32 1 95.62 447 GLU B N 1
ATOM 6696 C CA . GLU B 1 447 ? 9.133 21.688 -12.688 1 95.62 447 GLU B CA 1
ATOM 6697 C C . GLU B 1 447 ? 8.094 21.141 -13.648 1 95.62 447 GLU B C 1
ATOM 6699 O O . GLU B 1 447 ? 7.637 21.828 -14.555 1 95.62 447 GLU B O 1
ATOM 6704 N N . LYS B 1 448 ? 7.762 19.938 -13.406 1 94.62 448 LYS B N 1
ATOM 6705 C CA . LYS B 1 448 ? 6.742 19.328 -14.258 1 94.62 448 LYS B CA 1
ATOM 6706 C C . LYS B 1 448 ? 5.375 19.953 -14.008 1 94.62 448 LYS B C 1
ATOM 6708 O O . LYS B 1 448 ? 4.574 20.094 -14.93 1 94.62 448 LYS B O 1
ATOM 6713 N N . CYS B 1 449 ? 5.043 20.203 -12.773 1 94.62 449 CYS B N 1
ATOM 6714 C CA . CYS B 1 449 ? 3.781 20.844 -12.438 1 94.62 449 CYS B CA 1
ATOM 6715 C C . CYS B 1 449 ? 3.668 22.203 -13.125 1 94.62 449 CYS B C 1
ATOM 6717 O O . CYS B 1 449 ? 2.627 22.531 -13.703 1 94.62 449 CYS B O 1
ATOM 6719 N N . VAL B 1 450 ? 4.738 22.938 -13.086 1 93.88 450 VAL B N 1
ATOM 6720 C CA . VAL B 1 450 ? 4.742 24.281 -13.656 1 93.88 450 VAL B CA 1
ATOM 6721 C C . VAL B 1 450 ? 4.672 24.203 -15.18 1 93.88 450 VAL B C 1
ATOM 6723 O O . VAL B 1 450 ? 3.881 24.906 -15.805 1 93.88 450 VAL B O 1
ATOM 6726 N N . ARG B 1 451 ? 5.422 23.375 -15.742 1 94.06 451 ARG B N 1
ATOM 6727 C CA . ARG B 1 451 ? 5.488 23.25 -17.188 1 94.06 451 ARG B CA 1
ATOM 6728 C C . ARG B 1 451 ? 4.137 22.844 -17.781 1 94.06 451 ARG B C 1
ATOM 6730 O O . ARG B 1 451 ? 3.736 23.344 -18.828 1 94.06 451 ARG B O 1
ATOM 6737 N N . HIS B 1 452 ? 3.439 22 -17.047 1 94.38 452 HIS B N 1
ATOM 6738 C CA . HIS B 1 452 ? 2.168 21.5 -17.562 1 94.38 452 HIS B CA 1
ATOM 6739 C C . HIS B 1 452 ? 0.998 22.312 -17.016 1 94.38 452 HIS B C 1
ATOM 6741 O O . HIS B 1 452 ? -0.16 22.031 -17.328 1 94.38 452 HIS B O 1
ATOM 6747 N N . GLY B 1 453 ? 1.289 23.312 -16.172 1 90.88 453 GLY B N 1
ATOM 6748 C CA . GLY B 1 453 ? 0.228 24.109 -15.562 1 90.88 453 GLY B CA 1
ATOM 6749 C C . GLY B 1 453 ? -0.705 23.281 -14.695 1 90.88 453 GLY B C 1
ATOM 6750 O O . GLY B 1 453 ? -1.921 23.484 -14.711 1 90.88 453 GLY B O 1
ATOM 6751 N N . PHE B 1 454 ? -0.181 22.328 -13.984 1 91.56 454 PHE B N 1
ATOM 6752 C CA . PHE B 1 454 ? -0.964 21.344 -13.234 1 91.56 454 PHE B CA 1
ATOM 6753 C C . PHE B 1 454 ? -1.634 22.016 -12.031 1 91.56 454 PHE B C 1
ATOM 6755 O O . PHE B 1 454 ? -2.768 21.672 -11.688 1 91.56 454 PHE B O 1
ATOM 6762 N N . GLY B 1 455 ? -1.083 23 -11.438 1 86.12 455 GLY B N 1
ATOM 6763 C CA . GLY B 1 455 ? -1.586 23.656 -10.242 1 86.12 455 GLY B CA 1
ATOM 6764 C C . GLY B 1 455 ? -2.785 24.547 -10.508 1 86.12 455 GLY B C 1
ATOM 6765 O O . GLY B 1 455 ? -3.562 24.844 -9.602 1 86.12 455 GLY B O 1
ATOM 6766 N N . GLN B 1 456 ? -3.041 24.984 -11.695 1 82.44 456 GLN B N 1
ATOM 6767 C CA . GLN B 1 456 ? -4.062 25.969 -12.047 1 82.44 456 GLN B CA 1
ATOM 6768 C C . GLN B 1 456 ? -5.461 25.438 -11.773 1 82.44 456 GLN B C 1
ATOM 6770 O O . GLN B 1 456 ? -6.426 26.203 -11.703 1 82.44 456 GLN B O 1
ATOM 6775 N N . TYR B 1 457 ? -5.457 24.219 -11.531 1 84.94 457 TYR B N 1
ATOM 6776 C CA . TYR B 1 457 ? -6.781 23.609 -11.406 1 84.94 457 TYR B CA 1
ATOM 6777 C C . TYR B 1 457 ? -7.223 23.562 -9.953 1 84.94 457 TYR B C 1
ATOM 6779 O O . TYR B 1 457 ? -8.375 23.234 -9.656 1 84.94 457 TYR B O 1
ATOM 6787 N N . TRP B 1 458 ? -6.355 23.859 -9.023 1 84.81 458 TRP B N 1
ATOM 6788 C CA . TRP B 1 458 ? -6.711 23.828 -7.609 1 84.81 458 TRP B CA 1
ATOM 6789 C C . TRP B 1 458 ? -6.258 25.109 -6.906 1 84.81 458 TRP B C 1
ATOM 6791 O O . TRP B 1 458 ? -6.73 25.406 -5.809 1 84.81 458 TRP B O 1
ATOM 6801 N N . LEU B 1 459 ? -5.332 25.781 -7.508 1 77.31 459 LEU B N 1
ATOM 6802 C CA . LEU B 1 459 ? -4.797 27 -6.898 1 77.31 459 LEU B CA 1
ATOM 6803 C C . LEU B 1 459 ? -5.656 28.203 -7.254 1 77.31 459 LEU B C 1
ATOM 6805 O O . LEU B 1 459 ? -6.219 28.281 -8.352 1 77.31 459 LEU B O 1
ATOM 6809 N N . PRO B 1 460 ? -5.793 29.047 -6.23 1 66.62 460 PRO B N 1
ATOM 6810 C CA . PRO B 1 460 ? -6.566 30.25 -6.531 1 66.62 460 PRO B CA 1
ATOM 6811 C C . PRO B 1 460 ? -5.945 31.094 -7.648 1 66.62 460 PRO B C 1
ATOM 6813 O O . PRO B 1 460 ? -4.734 31.016 -7.879 1 66.62 460 PRO B O 1
ATOM 6816 N N . GLU B 1 461 ? -6.773 31.625 -8.602 1 58.47 461 GLU B N 1
ATOM 6817 C CA . GLU B 1 461 ? -6.438 32.375 -9.805 1 58.47 461 GLU B CA 1
ATOM 6818 C C . GLU B 1 461 ? -5.348 33.406 -9.523 1 58.47 461 GLU B C 1
ATOM 6820 O O . GLU B 1 461 ? -4.547 33.719 -10.398 1 58.47 461 GLU B O 1
ATOM 6825 N N . THR B 1 462 ? -5.289 33.969 -8.43 1 53.5 462 THR B N 1
ATOM 6826 C CA . THR B 1 462 ? -4.328 35.031 -8.25 1 53.5 462 THR B CA 1
ATOM 6827 C C . THR B 1 462 ? -2.91 34.5 -8.109 1 53.5 462 THR B C 1
ATOM 6829 O O . THR B 1 462 ? -1.947 35.25 -8.023 1 53.5 462 THR B O 1
ATOM 6832 N N . GLU B 1 463 ? -2.855 33.344 -8.109 1 47.66 463 GLU B N 1
ATOM 6833 C CA . GLU B 1 463 ? -1.495 32.844 -7.93 1 47.66 463 GLU B CA 1
ATOM 6834 C C . GLU B 1 463 ? -0.94 32.25 -9.227 1 47.66 463 GLU B C 1
ATOM 6836 O O . GLU B 1 463 ? -1.684 31.672 -10.016 1 47.66 463 GLU B O 1
#

Nearest PDB structures (foldseek):
  2czk-assembly1_A-2  TM=8.938E-01  e=2.929E-16  Homo sapiens
  4as4-assembly1_B  TM=8.295E-01  e=1.785E-16  Homo sapiens
  6tqo-assembly1_T  TM=8.549E-01  e=3.145E-14  Escherichia coli
  4n81-assembly1_A-2  TM=8.395E-01  e=6.134E-13  Zymomonas mobilis subsp. mobilis ZM4 = ATCC 31821
  5j16-assembly2_C  TM=8.056E-01  e=1.006E-12  Staphylococcus aureus subsp. aureus MSSA476